Protein AF-A0A2T6DM23-F1 (afdb_monomer_lite)

pLDDT: mean 84.75, std 23.3, range [22.83, 98.94]

Secondary structure (DSSP, 8-state):
---TT--SS-----B----TTBSEEEEB-SSSS-BEEEES-SS---B-EEEEEEBSSTTEEEE-S---PPPPGGGGT-SSS-----S-EEEEPPGGGEEEEE-SSEEEEEE--SSB--EEEEEE---S----TT-TTS-HHHHHHHH-SEEEEEEEEEGGG-SS-EEEEEEEE---SS--EEEPP--HHHHHTT-EEEEEETTTEEEEEEPPPP-TT--STTHHHHHHTS----------------------------------PPP----------------------PPPPPSS--------PPPPPEEEEEESSHHHHHH---TTTTB-TT-SEEEEEEEEPTT-EEEEEEEEEE---S---BSS-EEEGGGGT-SSHHHHHHHHHHSHHHHHGGGHHHHHHHHHTT--HHHHHHHHHHHHHHHHHEEEEEE---PPPPTTSS--TTSPPPP--TT-BTBPPPSSPEEEEEEB-TTT-BBS-HHHHHHHHHHHHHH-THHHHHHHHHHHHTSEEEEEEE-TT--PPEEEEEEE-S-SEETTEEPPTT--SS--SS-SSTTS--TTHHHHHHHHHHHHHHHHHHTT-HHHHHHHHHHHHHHHHHHHHHHHHHH-SSTTT--SS---EEGGGTTS--B-S-TTS-HHHHB-TTBHHHHHHHHHHHHHHHHHHHHTT-HHHHHHHHHHHHHHHHHHHHT-BGGGTTBPPSBSSS-----BSGGGGGGHHHHHTT-GGGGSTTSTTHHHHHHHHHHHHHHSSBTTTB-TTS-B-SBSS--EEEHHHHHHHHHIIIIII--S-HHHHHHHHHHHHHHHHSTTTGGGSSEEEEETTEEEEEES-GGGGGGGGGG-

Sequence (852 aa):
MSDANSFPGNIFYNTQHSPIGAFASFTLGFKGPKGGLGLEMGKPADQNVFVGVEGSTPGTFACLPFFEQVEDEAVRFDIEHAGGSANARLTTVPDAAIRRELTPGRDTWRATPADAAPFSFTIHTPVCPAPDPTDPATPAEAMMLAYAPALAVEMEVDNRGASQPKRVIFGFQNNDAYRQMRMLVEGAAMRAGGGITGIACGDSVAIAARLFQEDAEASDDRLSRVAAAMEISTRDLPEGVSDTEHASPTGLPGGTAEAAGAALPAARPFWVASRTSPLSAAGGPVPVLEALPDAAEAEAEDEAHPSIPVFAAQGFSAEAVLSETLPFNRAFGIGSVGLLVATIPAGVRATVRYAVCFHRNGCATTGMASRYLYTGYFPTLESVAAYALTHFDALRNRGAAFDARVAAAGLSPQRAWMLAQAVHSYYGSSELLWVHDEAPVAGWGGGDPLGAAPYNGPGAPGAATPAHPIPFWIINEGEYRMMNTFDLTADQLFFELELNPWTVRNELFWFGRRYAYVDCLHFPGDTTKHRGGITFTHDMGVANHCAPPGRSVYEKAGLHGCFSHMSHEELVNWAMCALGYEHRVRGASAAAATAWLAAEMPMFEIVLESLVNRDHPDPAQRDGVMSLDSDRCAGGSEITTYDSLDVSLGQARNNLYLAVKCWGVYVGMQALFEREGRADHARTCADQARRCTATIAAAADEAQEGMLPAILHENVPSRIIPAIEGLITPWMLGMHDALSATGPYAALIAALRRHLRAVLKPGVCLFPGGAWKISSTSTNSWLSKIYLCQFIAERILAEVPAPQQQAADAAHAAWLLDDRNAYWAWSDQMLDGYARGSKYYPRGVTSILWMS

Foldseek 3Di:
DDPPLQDPFFQQFWFFFFAFAFLWGQIGRHAAQQAGTDGLALAHPSWQWWWWKAFQPGQETETARNHDDDQQCVCVVCVPPSDPDQPHDYDYQDPVQWGWGFFLQKIKIWGDHPGGFTKMKMKGHQPFFQDDPPDPPDDPVSNCLRRLRKIKMKMKTAQQVDPFKMKTKTWIFDDDPPWFKFKDDDDPVCVVLQAKIWIDTHQFWIKMFHADDPPPPPPDPPVVVVVVPPDDDDDDDDDDDDDDDDDDDDDDDDDDDDDDDDDDDDDDDDDDDDDDDDDDDDDDDDPDPDPDPPPPPPPDPPPPAPDKHKHKFFASGPSVCSSDDDPVNSRVRHGRIMMIMIIGGHSGIHMTIMMIGGDDDDFLFAPFGKDAPSCVVQVTRSSSRSVCNNCVVSSNCSCVVVSVLLVVLPDDSLLSVLLSLLSSLQSSQKHKIWGADDDQDAQQPDAFPVHDDGDQFPRHDPDDDDPGTQMAIWRALRNFGFTCQLVLVLLCLVVCLVGPLVNLVRSLNCFRRFFKHAFWWDFQPDPDTHGAFMFGFRGQGGSRYGDGGNYGPQAAAQAAFGRHTQGLQRLLSSLLSLLLSLLSVCVVDVVVSVVVCVNCVVVLVRSLVNQQVQQDRDPVNGQLFRRIATCRNVSYGHFHPPRPDPPLHGGRGQFLLSSLSSLLSLVSSLVVCVVVVVVVSNVSSVVSNVSSLVQQLVQQDVVLQGAHRRGGPDPHPKGFLSSLLNVVSCVSNVVLLCLDCPHPSVSSNVSNLRNNVSQQDDQHQADVQLAGRGMSPAQWFWQLSVLSSLLCQCPRNVHDDPVSVVSRSVLLSNLCSDSQNSSQRDATTQRNSHRDPSTSGNSNVSSVSSSD

Structure (mmCIF, N/CA/C/O backbone):
data_AF-A0A2T6DM23-F1
#
_entry.id   AF-A0A2T6DM23-F1
#
loop_
_atom_site.group_PDB
_atom_site.id
_atom_site.type_symbol
_atom_site.label_atom_id
_atom_site.label_alt_id
_atom_site.label_comp_id
_atom_site.label_asym_id
_atom_site.label_entity_id
_atom_site.label_seq_id
_atom_site.pdbx_PDB_ins_code
_atom_site.Cartn_x
_atom_site.Cartn_y
_atom_site.Cartn_z
_atom_site.occupancy
_atom_site.B_iso_or_equiv
_atom_site.auth_seq_id
_atom_site.auth_comp_id
_atom_site.auth_asym_id
_atom_site.auth_atom_id
_atom_site.pdbx_PDB_model_num
ATOM 1 N N . MET A 1 1 ? -33.844 0.124 2.667 1.00 31.77 1 MET A N 1
ATOM 2 C CA . MET A 1 1 ? -33.136 0.346 1.386 1.00 31.77 1 MET A CA 1
ATOM 3 C C . MET A 1 1 ? -32.937 -1.001 0.698 1.00 31.77 1 MET A C 1
ATOM 5 O O . MET A 1 1 ? -33.173 -2.011 1.345 1.00 31.77 1 MET A O 1
ATOM 9 N N . SER A 1 2 ? -32.568 -1.032 -0.582 1.00 26.86 2 SER A N 1
ATOM 10 C CA . SER A 1 2 ? -32.249 -2.268 -1.317 1.00 26.86 2 SER A CA 1
ATOM 11 C C . SER A 1 2 ? -30.840 -2.774 -0.993 1.00 26.86 2 SER A C 1
ATOM 13 O O . SER A 1 2 ? -29.910 -1.970 -0.989 1.00 26.86 2 SER A O 1
ATOM 15 N N . ASP A 1 3 ? -30.666 -4.089 -0.834 1.00 36.31 3 ASP A N 1
ATOM 16 C CA . ASP A 1 3 ? -29.390 -4.768 -0.518 1.00 36.31 3 ASP A CA 1
ATOM 17 C C . ASP A 1 3 ? -28.340 -4.756 -1.659 1.00 36.31 3 ASP A C 1
ATOM 19 O O . ASP A 1 3 ? -27.484 -5.630 -1.752 1.00 36.31 3 ASP A O 1
ATOM 23 N N . ALA A 1 4 ? -28.371 -3.759 -2.548 1.00 31.97 4 ALA A N 1
ATOM 24 C CA . ALA A 1 4 ? -27.526 -3.685 -3.745 1.00 31.97 4 ALA A CA 1
ATOM 25 C C . ALA A 1 4 ? -26.010 -3.622 -3.451 1.00 31.97 4 ALA A C 1
ATOM 27 O O . ALA A 1 4 ? -25.212 -3.961 -4.321 1.00 31.97 4 ALA A O 1
ATOM 28 N N . ASN A 1 5 ? -25.625 -3.236 -2.227 1.00 37.62 5 ASN A N 1
ATOM 29 C CA . ASN A 1 5 ? -24.231 -3.152 -1.780 1.00 37.62 5 ASN A CA 1
ATOM 30 C C . ASN A 1 5 ? -23.800 -4.319 -0.866 1.00 37.62 5 ASN A C 1
ATOM 32 O O . ASN A 1 5 ? -22.662 -4.322 -0.401 1.00 37.62 5 ASN A O 1
ATOM 36 N N . SER A 1 6 ? -24.655 -5.313 -0.576 1.00 43.97 6 SER A N 1
ATOM 37 C CA . SER A 1 6 ? -24.229 -6.456 0.247 1.00 43.97 6 SER A CA 1
ATOM 38 C C . SER A 1 6 ? -23.361 -7.409 -0.579 1.00 43.97 6 SER A C 1
ATOM 40 O O . SER A 1 6 ? -23.876 -8.199 -1.374 1.00 43.97 6 SER A O 1
ATOM 42 N N . PHE A 1 7 ? -22.043 -7.330 -0.401 1.00 55.91 7 PHE A N 1
ATOM 43 C CA . PHE A 1 7 ? -21.082 -8.175 -1.107 1.00 55.91 7 PHE A CA 1
ATOM 44 C C . PHE A 1 7 ? -21.292 -9.665 -0.744 1.00 55.91 7 PHE A C 1
ATOM 46 O O . PHE A 1 7 ? -21.213 -10.012 0.437 1.00 55.91 7 PHE A O 1
ATOM 53 N N . PRO A 1 8 ? -21.595 -10.558 -1.711 1.00 55.19 8 PRO A N 1
ATOM 54 C CA . PRO A 1 8 ? -21.936 -11.948 -1.417 1.00 55.19 8 PRO A CA 1
ATOM 55 C C . PRO A 1 8 ? -20.672 -12.781 -1.161 1.00 55.19 8 PRO A C 1
ATOM 57 O O . PRO A 1 8 ? -20.089 -13.353 -2.082 1.00 55.19 8 PRO A O 1
ATOM 60 N N . GLY A 1 9 ? -20.259 -12.863 0.102 1.00 73.56 9 GLY A N 1
ATOM 61 C CA . GLY A 1 9 ? -19.072 -13.602 0.519 1.00 73.56 9 GLY A CA 1
ATOM 62 C C . GLY A 1 9 ? -18.942 -13.725 2.036 1.00 73.56 9 GLY A C 1
ATOM 63 O O . GLY A 1 9 ? -19.880 -13.440 2.782 1.00 73.56 9 GLY A O 1
ATOM 64 N N . ASN A 1 10 ? -17.763 -14.150 2.492 1.00 91.12 10 ASN A N 1
ATOM 65 C CA . ASN A 1 10 ? -17.390 -14.096 3.904 1.00 91.12 10 ASN A CA 1
ATOM 66 C C . ASN A 1 10 ? -17.413 -12.634 4.388 1.00 91.12 10 ASN A C 1
ATOM 68 O O . ASN A 1 10 ? -16.919 -11.758 3.685 1.00 91.12 10 ASN A O 1
ATOM 72 N N . ILE A 1 11 ? -17.956 -12.350 5.574 1.00 95.50 11 ILE A N 1
ATOM 73 C CA . ILE A 1 11 ? -17.897 -11.001 6.177 1.00 95.50 11 ILE A CA 1
ATOM 74 C C . ILE A 1 11 ? -16.869 -10.903 7.312 1.00 95.50 11 ILE A C 1
ATOM 76 O O . ILE A 1 11 ? -16.644 -9.809 7.833 1.00 95.50 11 ILE A O 1
ATOM 80 N N . PHE A 1 12 ? -16.242 -12.023 7.686 1.00 97.50 12 PHE A N 1
ATOM 81 C CA . PHE A 1 12 ? -15.352 -12.154 8.840 1.00 97.50 12 PHE A CA 1
ATOM 82 C C . PHE A 1 12 ? -13.868 -12.212 8.451 1.00 97.50 12 PHE A C 1
ATOM 84 O O . PHE A 1 12 ? -13.114 -13.071 8.900 1.00 97.50 12 PHE A O 1
ATOM 91 N N . TYR A 1 13 ? -13.449 -11.278 7.603 1.00 98.00 13 TYR A N 1
ATOM 92 C CA . TYR A 1 13 ? -12.047 -10.988 7.302 1.00 98.00 13 TYR A CA 1
ATOM 93 C C . TYR A 1 13 ? -11.528 -9.846 8.178 1.00 98.00 13 TYR A C 1
ATOM 95 O O . TYR A 1 13 ? -12.289 -8.963 8.561 1.00 98.00 13 TYR A O 1
ATOM 103 N N . ASN A 1 14 ? -10.238 -9.806 8.478 1.00 98.75 14 ASN A N 1
ATOM 104 C CA . ASN A 1 14 ? -9.629 -8.625 9.075 1.00 98.75 14 ASN A CA 1
ATOM 105 C C . ASN A 1 14 ? -9.542 -7.477 8.058 1.00 98.75 14 ASN A C 1
ATOM 107 O O . ASN A 1 14 ? -9.414 -7.686 6.850 1.00 98.75 14 ASN A O 1
ATOM 111 N N . THR A 1 15 ? -9.585 -6.261 8.585 1.00 98.81 15 THR A N 1
ATOM 112 C CA . THR A 1 15 ? -9.271 -5.009 7.894 1.00 98.81 15 THR A CA 1
ATOM 113 C C . THR A 1 15 ? -8.445 -4.159 8.856 1.00 98.81 15 THR A C 1
ATOM 115 O O . THR A 1 15 ? -8.714 -4.159 10.062 1.00 98.81 15 THR A O 1
ATOM 118 N N . GLN A 1 16 ? -7.404 -3.502 8.347 1.00 98.81 16 GLN A N 1
ATOM 119 C CA . GLN A 1 16 ? -6.629 -2.513 9.100 1.00 98.81 16 GLN A CA 1
ATOM 120 C C . GLN A 1 16 ? -7.396 -1.190 9.117 1.00 98.81 16 GLN A C 1
ATOM 122 O O . GLN A 1 16 ? -7.935 -0.805 8.094 1.00 98.81 16 GLN A O 1
ATOM 127 N N . HIS A 1 17 ? -7.442 -0.483 10.242 1.00 98.88 17 HIS A N 1
ATOM 128 C CA . HIS A 1 17 ? -8.045 0.853 10.304 1.00 98.88 17 HIS A CA 1
ATOM 129 C C . HIS A 1 17 ? -7.019 1.778 10.937 1.00 98.88 17 HIS A C 1
ATOM 131 O O . HIS A 1 17 ? -6.586 1.522 12.062 1.00 98.88 17 HIS A O 1
ATOM 137 N N . SER A 1 18 ? -6.579 2.802 10.209 1.00 98.69 18 SER A N 1
ATOM 138 C CA . SER A 1 18 ? -5.246 3.369 10.440 1.00 98.69 18 SER A CA 1
ATOM 139 C C . SER A 1 18 ? -5.174 4.885 10.242 1.00 98.69 18 SER A C 1
ATOM 141 O O . SER A 1 18 ? -5.572 5.377 9.187 1.00 98.69 18 SER A O 1
ATOM 143 N N . PRO A 1 19 ? -4.647 5.648 11.219 1.00 98.62 19 PRO A N 1
ATOM 144 C CA . PRO A 1 19 ? -4.322 7.055 11.018 1.00 98.62 19 PRO A CA 1
ATOM 145 C C . PRO A 1 19 ? -3.060 7.215 10.155 1.00 98.62 19 PRO A C 1
ATOM 147 O O . PRO A 1 19 ? -2.152 6.384 10.195 1.00 98.62 19 PRO A O 1
ATOM 150 N N . ILE A 1 20 ? -2.992 8.308 9.388 1.00 98.50 20 ILE A N 1
ATOM 151 C CA . ILE A 1 20 ? -1.909 8.558 8.423 1.00 98.50 20 ILE A CA 1
ATOM 152 C C . ILE A 1 20 ? -0.566 8.764 9.142 1.00 98.50 20 ILE A C 1
ATOM 154 O O . ILE A 1 20 ? -0.451 9.636 10.004 1.00 98.50 20 ILE A O 1
ATOM 158 N N . GLY A 1 21 ? 0.468 8.019 8.739 1.00 98.38 21 GLY A N 1
ATOM 159 C CA . GLY A 1 21 ? 1.854 8.263 9.153 1.00 98.38 21 GLY A CA 1
ATOM 160 C C . GLY A 1 21 ? 2.216 7.804 10.573 1.00 98.38 21 GLY A C 1
ATOM 161 O O . GLY A 1 21 ? 3.235 8.245 11.106 1.00 98.38 21 GLY A O 1
ATOM 162 N N . ALA A 1 22 ? 1.409 6.948 11.207 1.00 98.62 22 ALA A N 1
ATOM 163 C CA . ALA A 1 22 ? 1.599 6.539 12.605 1.00 98.62 22 ALA A CA 1
ATOM 164 C C . ALA A 1 22 ? 2.075 5.086 12.821 1.00 98.62 22 ALA A C 1
ATOM 166 O O . ALA A 1 22 ? 2.223 4.679 13.972 1.00 98.62 22 ALA A O 1
ATOM 167 N N . PHE A 1 23 ? 2.275 4.310 11.748 1.00 98.75 23 PHE A N 1
ATOM 168 C CA . PHE A 1 23 ? 2.566 2.867 11.749 1.00 98.75 23 PHE A CA 1
ATOM 169 C C . PHE A 1 23 ? 1.657 2.052 12.691 1.00 98.75 23 PHE A C 1
ATOM 171 O O . PHE A 1 23 ? 2.106 1.230 13.497 1.00 98.75 23 PHE A O 1
ATOM 178 N N . ALA A 1 24 ? 0.355 2.334 12.632 1.00 98.69 24 ALA A N 1
ATOM 179 C CA . ALA A 1 24 ? -0.620 1.883 13.614 1.00 98.69 24 ALA A CA 1
ATOM 180 C C . ALA A 1 24 ? -1.922 1.405 12.963 1.00 98.69 24 ALA A C 1
ATOM 182 O O . ALA A 1 24 ? -2.340 1.911 11.920 1.00 98.69 24 ALA A O 1
ATOM 183 N N . SER A 1 25 ? -2.595 0.444 13.597 1.00 98.69 25 SER A N 1
ATOM 184 C CA . SER A 1 25 ? -3.898 -0.052 13.148 1.00 98.69 25 SER A CA 1
ATOM 185 C C . SER A 1 25 ? -4.762 -0.535 14.307 1.00 98.69 25 SER A C 1
ATOM 187 O O . SER A 1 25 ? -4.306 -1.299 15.158 1.00 98.69 25 SER A O 1
ATOM 189 N N . PHE A 1 26 ? -6.044 -0.171 14.290 1.00 98.88 26 PHE A N 1
ATOM 190 C CA . PHE A 1 26 ? -7.084 -0.932 14.973 1.00 98.88 26 PHE A CA 1
ATOM 191 C C . PHE A 1 26 ? -7.605 -2.000 14.007 1.00 98.88 26 PHE A C 1
ATOM 193 O O . PHE A 1 26 ? -8.545 -1.777 13.249 1.00 98.88 26 PHE A O 1
ATOM 200 N N . THR A 1 27 ? -6.971 -3.168 14.003 1.00 98.88 27 THR A N 1
ATOM 201 C CA . THR A 1 27 ? -7.340 -4.251 13.086 1.00 98.88 27 THR A CA 1
ATOM 202 C C . THR A 1 27 ? -8.563 -4.992 13.618 1.00 98.88 27 THR A C 1
ATOM 204 O O . THR A 1 27 ? -8.584 -5.386 14.785 1.00 98.88 27 THR A O 1
ATOM 207 N N . LEU A 1 28 ? -9.583 -5.201 12.782 1.00 98.81 28 LEU A N 1
ATOM 208 C CA . LEU A 1 28 ? -10.818 -5.872 13.199 1.00 98.81 28 LEU A CA 1
ATOM 209 C C . LEU A 1 28 ? -11.501 -6.624 12.050 1.00 98.81 28 LEU A C 1
ATOM 211 O O . LEU A 1 28 ? -11.369 -6.256 10.883 1.00 98.81 28 LEU A O 1
ATOM 215 N N . GLY A 1 29 ? -12.277 -7.653 12.401 1.00 98.25 29 GLY A N 1
ATOM 216 C CA . GLY A 1 29 ? -13.254 -8.292 11.521 1.00 98.25 29 GLY A CA 1
ATOM 217 C C . GLY A 1 29 ? -13.131 -9.814 11.416 1.00 98.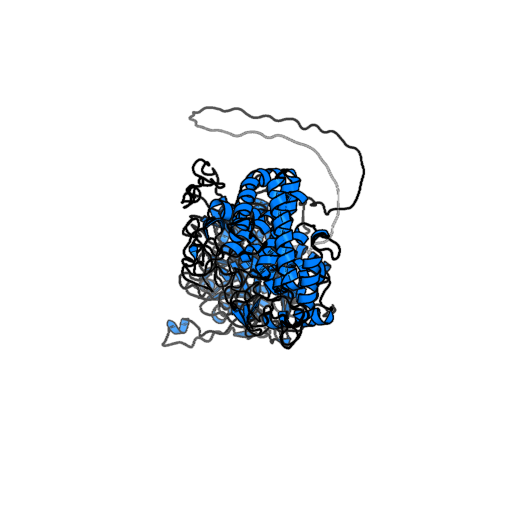25 29 GLY A C 1
ATOM 218 O O . GLY A 1 29 ? -14.154 -10.475 11.248 1.00 98.25 29 GLY A O 1
ATOM 219 N N . PHE A 1 30 ? -11.937 -10.393 11.590 1.00 98.06 30 PHE A N 1
ATOM 220 C CA . PHE A 1 30 ? -11.790 -11.844 11.761 1.00 98.06 30 PHE A CA 1
ATOM 221 C C . PHE A 1 30 ? -12.216 -12.265 13.179 1.00 98.06 30 PHE A C 1
ATOM 223 O O . PHE A 1 30 ? -12.092 -11.486 14.125 1.00 98.06 30 PHE A O 1
ATOM 230 N N . LYS A 1 31 ? -12.760 -13.480 13.335 1.00 97.25 31 LYS A N 1
ATOM 231 C CA . LYS A 1 31 ? -13.359 -13.935 14.606 1.00 97.25 31 LYS A CA 1
ATOM 232 C C . LYS A 1 31 ? -12.324 -14.310 15.674 1.00 97.25 31 LYS A C 1
ATOM 234 O O . LYS A 1 31 ? -11.231 -14.761 15.350 1.00 97.25 31 LYS A O 1
ATOM 239 N N . GLY A 1 32 ? -12.718 -14.210 16.944 1.00 96.81 32 GLY A N 1
ATOM 240 C CA . GLY A 1 32 ? -11.872 -14.508 18.105 1.00 96.81 32 GLY A CA 1
ATOM 241 C C . GLY A 1 32 ? -10.827 -13.414 18.386 1.00 96.81 32 GLY A C 1
ATOM 242 O O . GLY A 1 32 ? -10.912 -12.329 17.805 1.00 96.81 32 GLY A O 1
ATOM 243 N N . PRO A 1 33 ? -9.830 -13.671 19.259 1.00 96.38 33 PRO A N 1
ATOM 244 C CA . PRO A 1 33 ? -8.735 -12.753 19.581 1.00 96.38 33 PRO A CA 1
ATOM 245 C C . PRO A 1 33 ? -7.752 -12.656 18.410 1.00 96.38 33 PRO A C 1
ATOM 247 O O . PRO A 1 33 ? -6.665 -13.237 18.422 1.00 96.38 33 PRO A O 1
ATOM 250 N N . LYS A 1 34 ? -8.190 -12.006 17.334 1.00 97.31 34 LYS A N 1
ATOM 251 C CA . LYS A 1 34 ? -7.527 -11.984 16.021 1.00 97.31 34 LYS A CA 1
ATOM 252 C C . LYS A 1 34 ? -7.467 -10.582 15.409 1.00 97.31 34 LYS A C 1
ATOM 254 O O . LYS A 1 34 ? -6.855 -10.410 14.359 1.00 97.31 34 LYS A O 1
ATOM 259 N N . GLY A 1 35 ? -8.060 -9.592 16.075 1.00 98.25 35 GLY A N 1
ATOM 260 C CA . GLY A 1 35 ? -7.890 -8.166 15.803 1.00 98.25 35 GLY A CA 1
ATOM 261 C C . GLY A 1 35 ? -7.025 -7.488 16.872 1.00 98.25 35 GLY A C 1
ATOM 262 O O . GLY A 1 35 ? -6.110 -8.103 17.425 1.00 98.25 35 GLY A O 1
ATOM 263 N N . GLY A 1 36 ? -7.339 -6.228 17.172 1.00 98.44 36 GLY A N 1
ATOM 264 C CA . GLY A 1 36 ? -6.769 -5.445 18.272 1.00 98.44 36 GLY A CA 1
ATOM 265 C C . GLY A 1 36 ? -6.012 -4.193 17.831 1.00 98.44 36 GLY A C 1
ATOM 266 O O . GLY A 1 36 ? -5.960 -3.858 16.646 1.00 98.44 36 GLY A O 1
ATOM 267 N N . LEU A 1 37 ? -5.442 -3.489 18.808 1.00 98.50 37 LEU A N 1
ATOM 268 C CA . LEU A 1 37 ? -4.731 -2.224 18.626 1.00 98.50 37 LEU A CA 1
ATOM 269 C C . LEU A 1 37 ? -3.231 -2.519 18.460 1.00 98.50 37 LEU A C 1
ATOM 271 O O . LEU A 1 37 ? -2.532 -2.787 19.438 1.00 98.50 37 LEU A O 1
ATOM 275 N N . GLY A 1 38 ? -2.751 -2.496 17.216 1.00 96.94 38 GLY A N 1
ATOM 276 C CA . GLY A 1 38 ? -1.347 -2.708 16.858 1.00 96.94 38 GLY A CA 1
ATOM 277 C C . GLY A 1 38 ? -0.603 -1.400 16.578 1.00 96.94 38 GLY A C 1
ATOM 278 O O . GLY A 1 38 ? -1.158 -0.476 15.985 1.00 96.94 38 GLY A O 1
ATOM 279 N N . LEU A 1 39 ? 0.669 -1.348 16.978 1.00 97.56 39 LEU A N 1
ATOM 280 C CA . LEU A 1 39 ? 1.594 -0.225 16.785 1.00 97.56 39 LEU A CA 1
ATOM 281 C C . LEU A 1 39 ? 2.988 -0.791 16.461 1.00 97.56 39 LEU A C 1
ATOM 283 O O . LEU A 1 39 ? 3.471 -1.647 17.198 1.00 97.56 39 LEU A O 1
ATOM 287 N N . GLU A 1 40 ? 3.606 -0.358 15.358 1.00 97.88 40 GLU A N 1
ATOM 288 C CA . GLU A 1 40 ? 4.869 -0.903 14.807 1.00 97.88 40 GLU A CA 1
ATOM 289 C C . GLU A 1 40 ? 4.797 -2.412 14.424 1.00 97.88 40 GLU A C 1
ATOM 291 O O . GLU A 1 40 ? 5.813 -3.119 14.345 1.00 97.88 40 GLU A O 1
ATOM 296 N N . MET A 1 41 ? 3.586 -2.942 14.185 1.00 95.75 41 MET A N 1
ATOM 297 C CA . MET A 1 41 ? 3.312 -4.373 13.958 1.00 95.75 41 MET A CA 1
ATOM 298 C C . MET A 1 41 ? 2.996 -4.711 12.494 1.00 95.75 41 MET A C 1
ATOM 300 O O . MET A 1 41 ? 2.059 -4.171 11.919 1.00 95.75 41 MET A O 1
ATOM 304 N N . GLY A 1 42 ? 3.678 -5.721 11.944 1.00 95.50 42 GLY A N 1
ATOM 305 C CA . GLY A 1 42 ? 3.401 -6.299 10.616 1.00 95.50 42 GLY A CA 1
ATOM 306 C C . GLY A 1 42 ? 2.314 -7.385 10.612 1.00 95.50 42 GLY A C 1
ATOM 307 O O . GLY A 1 42 ? 2.265 -8.227 9.723 1.00 95.50 42 GLY A O 1
ATOM 308 N N . LYS A 1 43 ? 1.485 -7.456 11.656 1.00 97.75 43 LYS A N 1
ATOM 309 C CA . LYS A 1 43 ? 0.399 -8.437 11.778 1.00 97.75 43 LYS A CA 1
ATOM 310 C C . LYS A 1 43 ? -0.716 -7.891 12.680 1.00 97.75 43 LYS A C 1
ATOM 312 O O . LYS A 1 43 ? -0.448 -6.960 13.447 1.00 97.75 43 LYS A O 1
ATOM 317 N N . PRO A 1 44 ? -1.920 -8.495 12.683 1.00 98.00 44 PRO A N 1
ATOM 318 C CA . PRO A 1 44 ? -2.944 -8.206 13.686 1.00 98.00 44 PRO A CA 1
ATOM 319 C C . PRO A 1 44 ? -2.420 -8.385 15.120 1.00 98.00 44 PRO A C 1
ATOM 321 O O . PRO A 1 44 ? -1.518 -9.189 15.368 1.00 98.00 44 PRO A O 1
ATOM 324 N N . ALA A 1 45 ? -2.981 -7.655 16.086 1.00 97.50 45 ALA A N 1
ATOM 325 C CA . ALA A 1 45 ? -2.461 -7.649 17.455 1.00 97.50 45 ALA A CA 1
ATOM 326 C C . ALA A 1 45 ? -2.737 -8.948 18.246 1.00 97.50 45 ALA A C 1
ATOM 328 O O . ALA A 1 45 ? -2.077 -9.173 19.256 1.00 97.50 45 ALA A O 1
ATOM 329 N N . ASP A 1 46 ? -3.646 -9.819 17.783 1.00 97.62 46 ASP A N 1
ATOM 330 C CA . ASP A 1 46 ? -4.122 -11.029 18.486 1.00 97.62 46 ASP A CA 1
ATOM 331 C C . ASP A 1 46 ? -4.713 -10.726 19.884 1.00 97.62 46 ASP A C 1
ATOM 333 O O . ASP A 1 46 ? -4.427 -11.411 20.868 1.00 97.62 46 ASP A O 1
ATOM 337 N N . GLN A 1 47 ? -5.527 -9.670 19.985 1.00 97.44 47 GLN A N 1
ATOM 338 C CA . GLN A 1 47 ? -6.197 -9.255 21.227 1.00 97.44 47 GLN A CA 1
ATOM 339 C C . GLN A 1 47 ? -7.686 -9.607 21.205 1.00 97.44 47 GLN A C 1
ATOM 341 O O . GLN A 1 47 ? -8.332 -9.519 20.159 1.00 97.44 47 GLN A O 1
ATOM 346 N N . ASN A 1 48 ? -8.247 -9.930 22.374 1.00 98.00 48 ASN A N 1
ATOM 347 C CA . ASN A 1 48 ? -9.696 -9.921 22.580 1.00 98.00 48 ASN A CA 1
ATOM 348 C C . ASN A 1 48 ? -10.216 -8.481 22.453 1.00 98.00 48 ASN A C 1
ATOM 350 O O . ASN A 1 48 ? -9.740 -7.595 23.166 1.00 98.00 48 ASN A O 1
ATOM 354 N N . VAL A 1 49 ? -11.206 -8.263 21.585 1.00 98.56 49 VAL A N 1
ATOM 355 C CA . VAL A 1 49 ? -11.897 -6.980 21.400 1.00 98.56 49 VAL A CA 1
ATOM 356 C C . VAL A 1 49 ? -13.374 -7.163 21.740 1.00 98.56 49 VAL A C 1
ATOM 358 O O . VAL A 1 49 ? -14.090 -7.949 21.120 1.00 98.56 49 VAL A O 1
ATOM 361 N N . PHE A 1 50 ? -13.840 -6.415 22.734 1.00 98.44 50 PHE A N 1
ATOM 362 C CA . PHE A 1 50 ? -15.195 -6.511 23.264 1.00 98.44 50 PHE A CA 1
ATOM 363 C C . PHE A 1 50 ? -16.037 -5.355 22.722 1.00 98.44 50 PHE A C 1
ATOM 365 O O . PHE A 1 50 ? -15.756 -4.201 23.030 1.00 98.44 50 PHE A O 1
ATOM 372 N N . VAL A 1 51 ? -17.070 -5.659 21.931 1.00 98.50 51 VAL A N 1
ATOM 373 C CA . VAL A 1 51 ? -18.077 -4.698 21.440 1.00 98.50 51 VAL A CA 1
ATOM 374 C C . VAL A 1 51 ? -19.450 -5.339 21.599 1.00 98.50 51 VAL A C 1
ATOM 376 O O . VAL A 1 51 ? -19.693 -6.373 20.975 1.00 98.50 51 VAL A O 1
ATOM 379 N N . GLY A 1 52 ? -20.353 -4.769 22.402 1.00 97.56 52 GLY A N 1
ATOM 380 C CA . GLY A 1 52 ? -21.655 -5.403 22.653 1.00 97.56 52 GLY A CA 1
ATOM 381 C C . GLY A 1 52 ? -22.647 -4.620 23.510 1.00 97.56 52 GLY A C 1
ATOM 382 O O . GLY A 1 52 ? -22.328 -3.574 24.075 1.00 97.56 52 GLY A O 1
ATOM 383 N N . VAL A 1 53 ? -23.871 -5.144 23.592 1.00 97.62 53 VAL A N 1
ATOM 384 C CA . VAL A 1 53 ? -25.037 -4.509 24.237 1.00 97.62 53 VAL A CA 1
ATOM 385 C C . VAL A 1 53 ? -25.656 -5.450 25.270 1.00 97.62 53 VAL A C 1
ATOM 387 O O . VAL A 1 53 ? -25.767 -6.653 25.035 1.00 97.62 53 VAL A O 1
ATOM 390 N N . GLU A 1 54 ? -26.089 -4.905 26.407 1.00 96.19 54 GLU A N 1
ATOM 391 C CA . GLU A 1 54 ? -26.748 -5.666 27.469 1.00 96.19 54 GLU A CA 1
ATOM 392 C C . GLU A 1 54 ? -28.084 -6.279 27.003 1.00 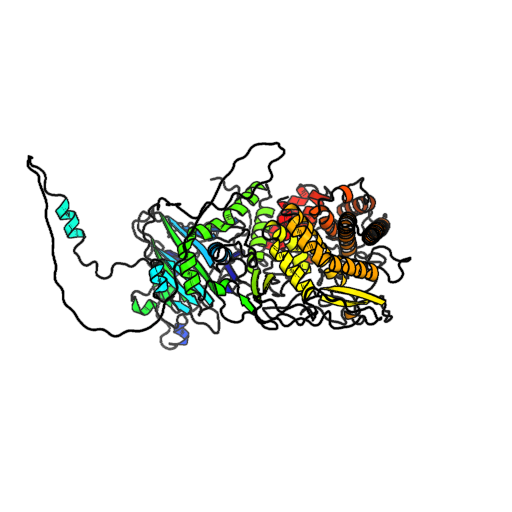96.19 54 GLU A C 1
ATOM 394 O O . GLU A 1 54 ? -29.009 -5.596 26.545 1.00 96.19 54 GLU A O 1
ATOM 399 N N . GLY A 1 55 ? -28.187 -7.597 27.156 1.00 92.94 55 GLY A N 1
ATOM 400 C CA . GLY A 1 55 ? -29.361 -8.398 26.844 1.00 92.94 55 GLY A CA 1
ATOM 401 C C . GLY A 1 55 ? -30.536 -8.132 27.781 1.00 92.94 55 GLY A C 1
ATOM 402 O O . GLY A 1 55 ? -30.490 -7.315 28.704 1.00 92.94 55 GLY A O 1
ATOM 403 N N . SER A 1 56 ? -31.655 -8.800 27.524 1.00 87.38 56 SER A N 1
ATOM 404 C CA . SER A 1 56 ? -32.895 -8.644 28.297 1.00 87.38 56 SER A CA 1
ATOM 405 C C . SER A 1 56 ? -32.793 -9.235 29.704 1.00 87.38 56 SER A C 1
ATOM 407 O O . SER A 1 56 ? -33.530 -8.815 30.592 1.00 87.38 56 SER A O 1
ATOM 409 N N . THR A 1 57 ? -31.841 -10.146 29.924 1.00 86.62 57 THR A N 1
ATOM 410 C CA . THR A 1 57 ? -31.417 -10.586 31.257 1.00 86.62 57 THR A CA 1
ATOM 411 C C . THR A 1 57 ? -30.276 -9.676 31.735 1.00 86.62 57 THR A C 1
ATOM 413 O O . THR A 1 57 ? -29.234 -9.649 31.074 1.00 86.62 57 THR A O 1
ATOM 416 N N . PRO A 1 58 ? -30.413 -8.944 32.859 1.00 84.81 58 PRO A N 1
ATOM 417 C CA . PRO A 1 58 ? -29.335 -8.108 33.388 1.00 84.81 58 PRO A CA 1
ATOM 418 C C . PRO A 1 58 ? -28.032 -8.897 33.576 1.00 84.81 58 PRO A C 1
ATOM 420 O O . PRO A 1 58 ? -28.050 -10.028 34.060 1.00 84.81 58 PRO A O 1
ATOM 423 N N . GLY A 1 59 ? -26.906 -8.311 33.172 1.00 85.25 59 GLY A N 1
ATOM 424 C CA . GLY A 1 59 ? -25.589 -8.955 33.187 1.00 85.25 59 GLY A CA 1
ATOM 425 C C . GLY A 1 59 ? -25.269 -9.838 31.974 1.00 85.25 59 GLY A C 1
ATOM 426 O O . GLY A 1 59 ? -24.105 -10.186 31.793 1.00 85.25 59 GLY A O 1
ATOM 427 N N . THR A 1 60 ? -26.233 -10.177 31.113 1.00 92.12 60 THR A N 1
ATOM 428 C CA . THR A 1 60 ? -25.926 -10.824 29.819 1.00 92.12 60 THR A CA 1
ATOM 429 C C . THR A 1 60 ? -25.579 -9.775 28.766 1.00 92.12 60 THR A C 1
ATOM 431 O O . THR A 1 60 ? -26.196 -8.713 28.750 1.00 92.12 60 THR A O 1
ATOM 434 N N . PHE A 1 61 ? -24.607 -10.042 27.892 1.00 95.56 61 PHE A N 1
ATOM 435 C CA . PHE A 1 61 ? -24.167 -9.108 26.847 1.00 95.56 61 PHE A CA 1
ATOM 436 C C . PHE A 1 61 ? -24.043 -9.809 25.498 1.00 95.56 61 PHE A C 1
ATOM 438 O O . PHE A 1 61 ? -23.271 -10.756 25.372 1.00 95.56 61 PHE A O 1
ATOM 445 N N . ALA A 1 62 ? -24.762 -9.307 24.493 1.00 96.19 62 ALA A N 1
ATOM 446 C CA . ALA A 1 62 ? -24.677 -9.778 23.118 1.00 96.19 62 ALA A CA 1
ATOM 447 C C . ALA A 1 62 ? -23.597 -8.983 22.364 1.00 96.19 62 ALA A C 1
ATOM 449 O O . ALA A 1 62 ? -23.739 -7.777 22.135 1.00 96.19 62 ALA A O 1
ATOM 450 N N . CYS A 1 63 ? -22.513 -9.663 21.993 1.00 97.81 63 CYS A N 1
ATOM 451 C CA . CYS A 1 63 ? -21.269 -9.067 21.509 1.00 97.81 63 CYS A CA 1
ATOM 452 C C . CYS A 1 63 ? -20.911 -9.490 20.075 1.00 97.81 63 CYS A C 1
ATOM 454 O O . CYS A 1 63 ? -21.229 -10.597 19.635 1.00 97.81 63 CYS A O 1
ATOM 456 N N . LEU A 1 64 ? -20.187 -8.637 19.347 1.00 98.44 64 LEU A N 1
ATOM 457 C CA . LEU A 1 64 ? -19.537 -9.030 18.092 1.00 98.44 64 LEU A CA 1
ATOM 458 C C . LEU A 1 64 ? -18.462 -10.107 18.369 1.00 98.44 64 LEU A C 1
ATOM 460 O O . LEU A 1 64 ? -17.826 -10.070 19.424 1.00 98.44 64 LEU A O 1
ATOM 464 N N . PRO A 1 65 ? -18.243 -11.077 17.459 1.00 97.50 65 PRO A N 1
ATOM 465 C CA . PRO A 1 65 ? -17.455 -12.284 17.730 1.00 97.50 65 PRO A CA 1
ATOM 466 C C . PRO A 1 65 ? -15.931 -12.072 17.629 1.00 97.50 65 PRO A C 1
ATOM 468 O O . PRO A 1 65 ? -15.235 -12.890 17.035 1.00 97.50 65 PRO A O 1
ATOM 471 N N . PHE A 1 66 ? -15.403 -10.983 18.193 1.00 98.25 66 PHE A N 1
ATOM 472 C CA . PHE A 1 66 ? -13.981 -10.592 18.138 1.00 98.25 66 PHE A CA 1
ATOM 473 C C . PHE A 1 66 ? -13.223 -10.892 19.444 1.00 98.25 66 PHE A C 1
ATOM 475 O O . PHE A 1 66 ? -12.228 -10.250 19.778 1.00 98.25 66 PHE A O 1
ATOM 482 N N . PHE A 1 67 ? -13.715 -11.876 20.197 1.00 96.69 67 PHE A N 1
ATOM 483 C CA . PHE A 1 67 ? -13.133 -12.351 21.445 1.00 96.69 67 PHE A CA 1
ATOM 484 C C . PHE A 1 67 ? -13.365 -13.860 21.618 1.00 96.69 67 PHE A C 1
ATOM 486 O O . PHE A 1 67 ? -14.274 -14.436 21.016 1.00 96.69 67 PHE A O 1
ATOM 493 N N . GLU A 1 68 ? -12.561 -14.478 22.474 1.00 89.88 68 GLU A N 1
ATOM 494 C CA . GLU A 1 68 ? -12.762 -15.800 23.069 1.00 89.88 68 GLU A CA 1
ATOM 495 C C . GLU A 1 68 ? -12.800 -15.643 24.597 1.00 89.88 68 GLU A C 1
ATOM 497 O O . GLU A 1 68 ? -12.140 -14.764 25.157 1.00 89.88 68 GLU A O 1
ATOM 502 N N . GLN A 1 69 ? -13.572 -16.485 25.289 1.00 72.00 69 GLN A N 1
ATOM 503 C CA . GLN A 1 69 ? -13.551 -16.520 26.753 1.00 72.00 69 GLN A CA 1
ATOM 504 C C . GLN A 1 69 ? -12.278 -17.227 27.231 1.00 72.00 69 GLN A C 1
ATOM 506 O O . GLN A 1 69 ? -12.048 -18.393 26.914 1.00 72.00 69 GLN A O 1
ATOM 511 N N . VAL A 1 70 ? -11.465 -16.507 28.001 1.00 60.97 70 VAL A N 1
ATOM 512 C CA . VAL A 1 70 ? -10.235 -16.997 28.637 1.00 60.97 70 VAL A CA 1
ATOM 513 C C . VAL A 1 70 ? -10.538 -17.308 30.107 1.00 60.97 70 VAL A C 1
ATOM 515 O O . VAL A 1 70 ? -11.410 -16.673 30.700 1.00 60.97 70 VAL A O 1
ATOM 518 N N . GLU A 1 71 ? -9.840 -18.275 30.707 1.00 56.66 71 GLU A N 1
ATOM 519 C CA . GLU A 1 71 ? -9.921 -18.506 32.156 1.00 56.66 71 GLU A CA 1
ATOM 520 C C . GLU A 1 71 ? -9.516 -17.244 32.936 1.00 56.66 71 GLU A C 1
ATOM 522 O O . GLU A 1 71 ? -8.561 -16.556 32.568 1.00 56.66 71 GLU A O 1
ATOM 527 N N . ASP A 1 72 ? -10.235 -16.945 34.021 1.00 58.44 72 ASP A N 1
ATOM 528 C CA . ASP A 1 72 ? -9.984 -15.749 34.825 1.00 58.44 72 ASP A CA 1
ATOM 529 C C . ASP A 1 72 ? -8.589 -15.810 35.469 1.00 58.44 72 ASP A C 1
ATOM 531 O O . ASP A 1 72 ? -8.246 -16.767 36.169 1.00 58.44 72 ASP A O 1
ATOM 535 N N . GLU A 1 73 ? -7.762 -14.786 35.246 1.00 57.84 73 GLU A N 1
ATOM 536 C CA . GLU A 1 73 ? -6.377 -14.790 35.725 1.00 57.84 73 GLU A CA 1
ATOM 537 C C . GLU A 1 73 ? -6.265 -14.782 37.263 1.00 57.84 73 GLU A C 1
ATOM 539 O O . GLU A 1 73 ? -5.208 -15.153 37.782 1.00 57.84 73 GLU A O 1
ATOM 544 N N . ALA A 1 74 ? -7.353 -14.502 38.000 1.00 58.44 74 ALA A N 1
ATOM 545 C CA . ALA A 1 74 ? -7.448 -14.737 39.445 1.00 58.44 74 ALA A CA 1
ATOM 546 C C . ALA A 1 74 ? -7.086 -16.180 39.849 1.00 58.44 74 ALA A C 1
ATOM 548 O O . ALA A 1 74 ? -6.490 -16.382 40.908 1.00 58.44 74 ALA A O 1
ATOM 549 N N . VAL A 1 75 ? -7.361 -17.175 38.994 1.00 60.28 75 VAL A N 1
ATOM 550 C CA . VAL A 1 75 ? -7.034 -18.597 39.230 1.00 60.28 75 VAL A CA 1
ATOM 551 C C . VAL A 1 75 ? -5.521 -18.824 39.390 1.00 60.28 75 VAL A C 1
ATOM 553 O O . VAL A 1 75 ? -5.102 -19.759 40.071 1.00 60.28 75 VAL A O 1
ATOM 556 N N . ARG A 1 76 ? -4.674 -17.944 38.831 1.00 60.66 76 ARG A N 1
ATOM 557 C CA . ARG A 1 76 ? -3.212 -17.996 39.031 1.00 60.66 76 ARG A CA 1
ATOM 558 C C . ARG A 1 76 ? -2.765 -17.460 40.394 1.00 60.66 76 ARG A C 1
ATOM 560 O O . ARG A 1 76 ? -1.650 -17.763 40.814 1.00 60.66 76 ARG A O 1
ATOM 567 N N . PHE A 1 77 ? -3.596 -16.653 41.054 1.00 57.28 77 PHE A N 1
ATOM 568 C CA . PHE A 1 77 ? -3.298 -16.019 42.340 1.00 57.28 77 PHE A CA 1
ATOM 569 C C . PHE A 1 77 ? -3.939 -16.755 43.524 1.00 57.28 77 PHE A C 1
ATOM 571 O O . PHE A 1 77 ? -3.313 -16.837 44.579 1.00 57.28 77 PHE A O 1
ATOM 578 N N . ASP A 1 78 ? -5.137 -17.325 43.352 1.00 60.38 78 ASP A N 1
ATOM 579 C CA . ASP A 1 78 ? -5.829 -18.130 44.368 1.00 60.38 78 ASP A CA 1
ATOM 580 C C . ASP A 1 78 ? -6.152 -19.535 43.837 1.00 60.38 78 ASP A C 1
ATOM 582 O O . ASP A 1 78 ? -7.251 -19.830 43.366 1.00 60.38 78 ASP A O 1
ATOM 586 N N . ILE A 1 79 ? -5.151 -20.412 43.922 1.00 60.12 79 ILE A N 1
ATOM 587 C CA . ILE A 1 79 ? -5.235 -21.822 43.509 1.00 60.12 79 ILE A CA 1
ATOM 588 C C . ILE A 1 79 ? -6.145 -22.634 44.460 1.00 60.12 79 ILE A C 1
ATOM 590 O O . ILE A 1 79 ? -6.621 -23.707 44.091 1.00 60.12 79 ILE A O 1
ATOM 594 N N . GLU A 1 80 ? -6.410 -22.141 45.677 1.00 43.47 80 GLU A N 1
ATOM 595 C CA . GLU A 1 80 ? -7.178 -22.862 46.703 1.00 43.47 80 GLU A CA 1
ATOM 596 C C . GLU A 1 80 ? -8.686 -22.542 46.663 1.00 43.47 80 GLU A C 1
ATOM 598 O O . GLU A 1 80 ? -9.496 -23.409 47.002 1.00 43.47 80 GLU A O 1
ATOM 603 N N . HIS A 1 81 ? -9.083 -21.349 46.197 1.00 50.31 81 HIS A N 1
ATOM 604 C CA . HIS A 1 81 ? -10.482 -20.884 46.174 1.00 50.31 81 HIS A CA 1
ATOM 605 C C . HIS A 1 81 ? -10.969 -20.422 44.787 1.00 50.31 81 HIS A C 1
ATOM 607 O O . HIS A 1 81 ? -11.952 -19.682 44.689 1.00 50.31 81 HIS A O 1
ATOM 613 N N . ALA A 1 82 ? -10.322 -20.884 43.710 1.00 46.69 82 ALA A N 1
ATOM 614 C CA . ALA A 1 82 ? -10.692 -20.662 42.307 1.00 46.69 82 ALA A CA 1
ATOM 615 C C . ALA A 1 82 ? -12.140 -21.107 41.966 1.00 46.69 82 ALA A C 1
ATOM 617 O O . ALA A 1 82 ? -12.377 -22.184 41.420 1.00 46.69 82 ALA A O 1
ATOM 618 N N . GLY A 1 83 ? -13.127 -20.268 42.295 1.00 45.38 83 GLY A N 1
ATOM 619 C CA . GLY A 1 83 ? -14.556 -20.565 42.121 1.00 45.38 83 GLY A CA 1
ATOM 620 C C . GLY A 1 83 ? -15.499 -19.364 42.268 1.00 45.38 83 GLY A C 1
ATOM 621 O O . GLY A 1 83 ? -16.711 -19.545 42.399 1.00 45.38 83 GLY A O 1
ATOM 622 N N . GLY A 1 84 ? -14.972 -18.135 42.261 1.00 47.19 84 GLY A N 1
ATOM 623 C CA . GLY A 1 84 ? -15.758 -16.901 42.349 1.00 47.19 84 GLY A CA 1
ATOM 624 C C . GLY A 1 84 ? -16.543 -16.617 41.067 1.00 47.19 84 GLY A C 1
ATOM 625 O O . GLY A 1 84 ? -16.075 -15.874 40.213 1.00 47.19 84 GLY A O 1
ATOM 626 N N . SER A 1 85 ? -17.733 -17.210 40.928 1.00 48.09 85 SER A N 1
ATOM 627 C CA . SER A 1 85 ? -18.605 -17.043 39.755 1.00 48.09 85 SER A CA 1
ATOM 628 C C . SER A 1 85 ? -18.907 -15.569 39.458 1.00 48.09 85 SER A C 1
ATOM 630 O O . SER A 1 85 ? -19.748 -14.961 40.124 1.00 48.09 85 SER A O 1
ATOM 632 N N . ALA A 1 86 ? -18.311 -15.023 38.396 1.00 58.16 86 ALA A N 1
ATOM 633 C CA . ALA A 1 86 ? -18.781 -13.778 37.800 1.00 58.16 86 ALA A CA 1
ATOM 634 C C . ALA A 1 86 ? -20.254 -13.932 37.368 1.00 58.16 86 ALA A C 1
ATOM 636 O O . ALA A 1 86 ? -20.672 -14.986 36.878 1.00 58.16 86 ALA A O 1
ATOM 637 N N . ASN A 1 87 ? -21.063 -12.896 37.600 1.00 62.75 87 ASN A N 1
ATOM 638 C CA . ASN A 1 87 ? -22.499 -12.931 37.302 1.00 62.75 87 ASN A CA 1
ATOM 639 C C . ASN A 1 87 ? -22.804 -12.442 35.882 1.00 62.75 87 ASN A C 1
ATOM 641 O O . ASN A 1 87 ? -23.800 -12.863 35.290 1.00 62.75 87 ASN A O 1
ATOM 645 N N . ALA A 1 88 ? -21.952 -11.574 35.333 1.00 71.75 88 ALA A N 1
ATOM 646 C CA . ALA A 1 88 ? -22.031 -11.176 33.938 1.00 71.75 88 ALA A CA 1
ATOM 647 C C . ALA A 1 88 ? -21.610 -12.319 32.998 1.00 71.75 88 ALA A C 1
ATOM 649 O O . ALA A 1 88 ? -20.820 -13.186 33.372 1.00 71.75 88 ALA A O 1
ATOM 650 N N . ARG A 1 89 ? -22.157 -12.331 31.778 1.00 86.44 89 ARG A N 1
ATOM 651 C CA . ARG A 1 89 ? -21.876 -13.344 30.747 1.00 86.44 89 ARG A CA 1
ATOM 652 C C . ARG A 1 89 ? -21.888 -12.714 29.363 1.00 86.44 89 ARG A C 1
ATOM 654 O O . ARG A 1 89 ? -22.911 -12.153 28.964 1.00 86.44 89 ARG A O 1
ATOM 661 N N . LEU A 1 90 ? -20.794 -12.849 28.622 1.00 91.62 90 LEU A N 1
ATOM 662 C CA . LEU A 1 90 ? -20.750 -12.473 27.212 1.00 91.62 90 LEU A CA 1
ATOM 663 C C . LEU A 1 90 ? -21.265 -13.627 26.336 1.00 91.62 90 LEU A C 1
ATOM 665 O O . LEU A 1 90 ? -20.980 -14.798 26.583 1.00 91.62 90 LEU A O 1
ATOM 669 N N . THR A 1 91 ? -22.017 -13.290 25.293 1.00 92.19 91 THR A N 1
ATOM 670 C CA . THR A 1 91 ? -22.465 -14.194 24.227 1.00 92.19 91 THR A CA 1
ATOM 671 C C . THR A 1 91 ? -22.147 -13.566 22.873 1.00 92.19 91 THR A C 1
ATOM 673 O O . THR A 1 91 ? -22.081 -12.345 22.741 1.00 92.19 91 THR A O 1
ATOM 676 N N . THR A 1 92 ? -21.925 -14.378 21.841 1.00 95.25 92 THR A N 1
ATOM 677 C CA . THR A 1 92 ? -21.700 -13.866 20.485 1.00 95.25 92 THR A CA 1
ATOM 678 C C . THR A 1 92 ? -23.020 -13.690 19.737 1.00 95.25 92 THR A C 1
ATOM 680 O O . THR A 1 92 ? -23.893 -14.559 19.765 1.00 95.25 92 THR A O 1
ATOM 683 N N . VAL A 1 93 ? -23.176 -12.562 19.038 1.00 96.62 93 VAL A N 1
ATOM 684 C CA . VAL A 1 93 ? -24.282 -12.359 18.094 1.00 96.62 93 VAL A CA 1
ATOM 685 C C . VAL A 1 93 ? -24.132 -13.378 16.952 1.00 96.62 93 VAL A C 1
ATOM 687 O O . VAL A 1 93 ? -23.055 -13.442 16.354 1.00 96.62 93 VAL A O 1
ATOM 690 N N . PRO A 1 94 ? -25.171 -14.167 16.611 1.00 95.44 94 PRO A N 1
ATOM 691 C CA . PRO A 1 94 ? -25.079 -15.145 15.530 1.00 95.44 94 PRO A CA 1
ATOM 692 C C . PRO A 1 94 ? -24.775 -14.493 14.177 1.00 95.44 94 PRO A C 1
ATOM 694 O O . PRO A 1 94 ? -25.409 -13.501 13.821 1.00 95.44 94 PRO A O 1
ATOM 697 N N . ASP A 1 95 ? -23.891 -15.101 13.381 1.00 95.56 95 ASP A N 1
ATOM 698 C CA . ASP A 1 95 ? -23.458 -14.623 12.055 1.00 95.56 95 ASP A CA 1
ATOM 699 C C . ASP A 1 95 ? -24.598 -14.093 11.170 1.00 95.56 95 ASP A C 1
ATOM 701 O O . ASP A 1 95 ? -24.501 -13.020 10.579 1.00 95.56 95 ASP A O 1
ATOM 705 N N . ALA A 1 96 ? -25.713 -14.828 11.102 1.00 95.12 96 ALA A N 1
ATOM 706 C CA . ALA A 1 96 ? -26.868 -14.488 10.270 1.00 95.12 96 ALA A CA 1
ATOM 707 C C . ALA A 1 96 ? -27.567 -13.172 10.677 1.00 95.12 96 ALA A C 1
ATOM 709 O O . ALA A 1 96 ? -28.293 -12.592 9.862 1.00 95.12 96 ALA A O 1
ATOM 710 N N . ALA A 1 97 ? -27.329 -12.690 11.899 1.00 97.00 97 ALA A N 1
ATOM 711 C CA . ALA A 1 97 ? -27.800 -11.420 12.447 1.00 97.00 97 ALA A CA 1
ATOM 712 C C . ALA A 1 97 ? -26.749 -10.290 12.376 1.00 97.00 97 ALA A C 1
ATOM 714 O O . ALA A 1 97 ? -27.010 -9.194 12.871 1.00 97.00 97 ALA A O 1
ATOM 715 N N . ILE A 1 98 ? -25.583 -10.532 11.763 1.00 97.62 98 ILE A N 1
ATOM 716 C CA . ILE A 1 98 ? -24.537 -9.528 11.522 1.00 97.62 98 ILE A CA 1
ATOM 717 C C . ILE A 1 98 ? -24.523 -9.151 10.033 1.00 97.62 98 ILE A C 1
ATOM 719 O O . ILE A 1 98 ? -24.654 -9.998 9.147 1.00 97.62 98 ILE A O 1
ATOM 723 N N . ARG A 1 99 ? -24.360 -7.864 9.733 1.00 97.31 99 ARG A N 1
ATOM 724 C CA . ARG A 1 99 ? -24.014 -7.337 8.403 1.00 97.31 99 ARG A CA 1
ATOM 725 C C . ARG A 1 99 ? -22.780 -6.450 8.527 1.00 97.31 99 ARG A C 1
ATOM 727 O O . ARG A 1 99 ? -22.533 -5.894 9.594 1.00 97.31 99 ARG A O 1
ATOM 734 N N . ARG A 1 100 ? -22.032 -6.312 7.435 1.00 97.62 100 ARG A N 1
ATOM 735 C CA . ARG A 1 100 ? -20.841 -5.464 7.345 1.00 97.62 100 ARG A CA 1
ATOM 736 C C . ARG A 1 100 ? -20.870 -4.662 6.051 1.00 97.62 100 ARG A C 1
ATOM 738 O O . ARG A 1 100 ? -21.343 -5.163 5.031 1.00 97.62 100 ARG A O 1
ATOM 745 N N . GLU A 1 101 ? -20.382 -3.436 6.115 1.00 96.69 101 GLU A N 1
ATOM 746 C CA . GLU A 1 101 ? -20.336 -2.473 5.021 1.00 96.69 101 GLU A CA 1
ATOM 747 C C . GLU A 1 101 ? -18.955 -1.807 5.052 1.00 96.69 101 GLU A C 1
ATOM 749 O O . GLU A 1 101 ? -18.693 -0.997 5.939 1.00 96.69 101 GLU A O 1
ATOM 754 N N . LEU A 1 102 ? -18.081 -2.184 4.112 1.00 97.81 102 LEU A N 1
ATOM 755 C CA . LEU A 1 102 ? -16.710 -1.680 4.013 1.00 97.81 102 LEU A CA 1
ATOM 756 C C . LEU A 1 102 ? -16.569 -0.722 2.822 1.00 97.81 102 LEU A C 1
ATOM 758 O O . LEU A 1 102 ? -16.848 -1.092 1.680 1.00 97.81 102 LEU A O 1
ATOM 762 N N . THR A 1 103 ? -16.069 0.475 3.097 1.00 98.12 103 THR A N 1
ATOM 763 C CA . THR A 1 103 ? -15.552 1.463 2.143 1.00 98.12 103 THR A CA 1
ATOM 764 C C . THR A 1 103 ? -14.105 1.813 2.530 1.00 98.12 103 THR A C 1
ATOM 766 O O . THR A 1 103 ? -13.671 1.469 3.633 1.00 98.12 103 THR A O 1
ATOM 769 N N . PRO A 1 104 ? -13.314 2.482 1.672 1.00 98.31 104 PRO A N 1
ATOM 770 C CA . PRO A 1 104 ? -11.993 2.978 2.071 1.00 98.31 104 PRO A CA 1
ATOM 771 C C . PRO A 1 104 ? -12.040 3.884 3.315 1.00 98.31 104 PRO A C 1
ATOM 773 O O . PRO A 1 104 ? -11.203 3.767 4.202 1.00 98.31 104 PRO A O 1
ATOM 776 N N . GLY A 1 105 ? -13.034 4.767 3.416 1.00 98.06 105 GLY A N 1
ATOM 777 C CA . GLY A 1 105 ? -13.188 5.698 4.532 1.00 98.06 105 GLY A CA 1
ATOM 778 C C . GLY A 1 105 ? -13.822 5.110 5.796 1.00 98.06 105 GLY A C 1
ATOM 779 O O . GLY A 1 105 ? -13.740 5.743 6.850 1.00 98.06 105 GLY A O 1
ATOM 780 N N . ARG A 1 106 ? -14.472 3.939 5.733 1.00 97.62 106 ARG A N 1
ATOM 781 C CA . ARG A 1 106 ? -15.313 3.427 6.828 1.00 97.62 106 ARG A CA 1
ATOM 782 C C . ARG A 1 106 ? -15.490 1.909 6.807 1.00 97.62 106 ARG A C 1
ATOM 784 O O . ARG A 1 106 ? -15.739 1.326 5.759 1.00 97.62 106 ARG A O 1
ATOM 791 N N . ASP A 1 107 ? -15.515 1.290 7.983 1.00 98.75 107 ASP A N 1
ATOM 792 C CA . ASP A 1 107 ? -16.099 -0.045 8.170 1.00 98.75 107 ASP A CA 1
ATOM 793 C C . ASP A 1 107 ? -17.237 0.025 9.193 1.00 98.75 107 ASP A C 1
ATOM 795 O O . ASP A 1 107 ? -17.063 0.561 10.292 1.00 98.75 107 ASP A O 1
ATOM 799 N N . THR A 1 108 ? -18.416 -0.480 8.825 1.00 98.69 108 THR A N 1
ATOM 800 C CA . THR A 1 108 ? -19.605 -0.511 9.684 1.00 98.69 108 THR A CA 1
ATOM 801 C C . THR A 1 108 ? -20.138 -1.932 9.832 1.00 98.69 108 THR A C 1
ATOM 803 O O . THR A 1 108 ? -20.705 -2.506 8.899 1.00 98.69 108 THR A O 1
ATOM 806 N N . TRP A 1 109 ? -20.088 -2.456 11.057 1.00 98.69 109 TRP A N 1
ATOM 807 C CA . TRP A 1 109 ? -20.823 -3.650 11.470 1.00 98.69 109 TRP A CA 1
ATOM 808 C C . TRP A 1 109 ? -22.212 -3.256 11.975 1.00 98.69 109 TRP A C 1
ATOM 810 O O . TRP A 1 109 ? -22.361 -2.307 12.744 1.00 98.69 109 TRP A O 1
ATOM 820 N N . ARG A 1 110 ? -23.244 -4.004 11.581 1.00 98.62 110 ARG A N 1
ATOM 821 C CA . ARG A 1 110 ? -24.631 -3.845 12.051 1.00 98.62 110 ARG A CA 1
ATOM 822 C C . ARG A 1 110 ? -25.112 -5.180 12.608 1.00 98.62 110 ARG A C 1
ATOM 824 O O . ARG A 1 110 ? -24.976 -6.197 11.932 1.00 98.62 110 ARG A O 1
ATOM 831 N N . ALA A 1 111 ? -25.658 -5.182 13.819 1.00 98.12 111 ALA A N 1
ATOM 832 C CA . ALA A 1 111 ? -26.021 -6.386 14.559 1.00 98.12 111 ALA A CA 1
ATOM 833 C C . ALA A 1 111 ? -27.476 -6.325 15.047 1.00 98.12 111 ALA A C 1
ATOM 835 O O . ALA A 1 111 ? -27.901 -5.340 15.653 1.00 98.12 111 ALA A O 1
ATOM 836 N N . THR A 1 112 ? -28.231 -7.403 14.821 1.00 97.56 112 THR A N 1
ATOM 837 C CA . THR A 1 112 ? -29.619 -7.566 15.293 1.00 97.56 112 THR A CA 1
ATOM 838 C C . THR A 1 112 ? -29.762 -8.792 16.210 1.00 97.56 112 THR A C 1
ATOM 840 O O . THR A 1 112 ? -30.361 -9.792 15.799 1.00 97.56 112 THR A O 1
ATOM 843 N N . PRO A 1 113 ? -29.177 -8.766 17.426 1.00 94.62 113 PRO A N 1
ATOM 844 C CA . PRO A 1 113 ? -29.346 -9.827 18.422 1.00 94.62 113 PRO A CA 1
ATOM 845 C C . PRO A 1 113 ? -30.822 -10.078 18.762 1.00 94.62 113 PRO A C 1
ATOM 847 O O . PRO A 1 113 ? -31.664 -9.190 18.650 1.00 94.62 113 PRO A O 1
ATOM 850 N N . ALA A 1 114 ? -31.132 -11.302 19.191 1.00 92.00 114 ALA A N 1
ATOM 851 C CA . ALA A 1 114 ? -32.501 -11.717 19.506 1.00 92.00 114 ALA A CA 1
ATOM 852 C C . ALA A 1 114 ? -32.972 -11.272 20.905 1.00 92.00 114 ALA A C 1
ATOM 854 O O . ALA A 1 114 ? -34.173 -11.235 21.166 1.00 92.00 114 ALA A O 1
ATOM 855 N N . ASP A 1 115 ? -32.037 -10.966 21.806 1.00 88.69 115 ASP A N 1
ATOM 856 C CA . ASP A 1 115 ? -32.273 -10.700 23.225 1.00 88.69 115 ASP A CA 1
ATOM 857 C C . ASP A 1 115 ? -31.770 -9.325 23.703 1.00 88.69 115 ASP A C 1
ATOM 859 O O . ASP A 1 115 ? -32.120 -8.920 24.813 1.00 88.69 115 ASP A O 1
ATOM 863 N N . ALA A 1 116 ? -31.013 -8.589 22.885 1.00 93.19 116 ALA A N 1
ATOM 864 C CA . ALA A 1 116 ? -30.506 -7.240 23.164 1.00 93.19 116 ALA A CA 1
ATOM 865 C C . ALA A 1 116 ? -31.030 -6.211 22.140 1.00 93.19 116 ALA A C 1
ATOM 867 O O . ALA A 1 116 ? -31.644 -6.573 21.137 1.00 93.19 116 ALA A O 1
ATOM 868 N N . ALA A 1 117 ? -30.796 -4.917 22.383 1.00 95.06 117 ALA A N 1
ATOM 869 C CA . ALA A 1 117 ? -31.149 -3.874 21.418 1.00 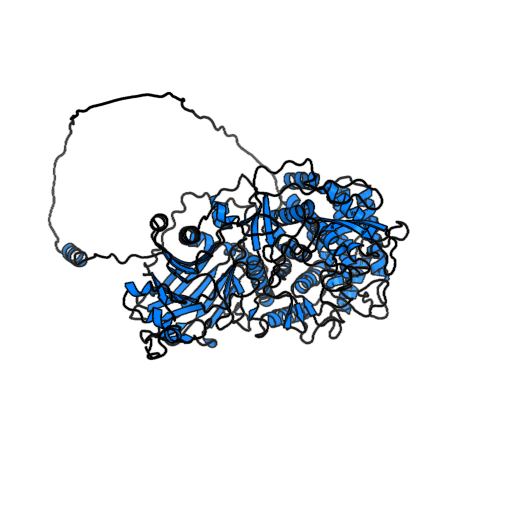95.06 117 ALA A CA 1
ATOM 870 C C . ALA A 1 117 ? -30.251 -3.960 20.161 1.00 95.06 117 ALA A C 1
ATOM 872 O O . ALA A 1 117 ? -29.055 -4.237 20.293 1.00 95.06 117 ALA A O 1
ATOM 873 N N . PRO A 1 118 ? -30.786 -3.722 18.946 1.00 97.75 118 PRO A N 1
ATOM 874 C CA . PRO A 1 118 ? -29.981 -3.718 17.733 1.00 97.75 118 PRO A CA 1
ATOM 875 C C . PRO A 1 118 ? -29.036 -2.513 17.713 1.00 97.75 118 PRO A C 1
ATOM 877 O O . PRO A 1 118 ? -29.376 -1.420 18.179 1.00 97.75 118 PRO A O 1
ATOM 880 N N . PHE A 1 119 ? -27.841 -2.724 17.165 1.00 98.44 119 PHE A N 1
ATOM 881 C CA . PHE A 1 119 ? -26.764 -1.740 17.191 1.00 98.44 119 PHE A CA 1
ATOM 882 C C . PHE A 1 119 ? -25.950 -1.716 15.899 1.00 98.44 119 PHE A C 1
ATOM 884 O O . PHE A 1 119 ? -25.977 -2.654 15.096 1.00 98.44 119 PHE A O 1
ATOM 891 N N . SER A 1 120 ? -25.185 -0.645 15.712 1.00 98.62 120 SER A N 1
ATOM 892 C CA . SER A 1 120 ? -24.074 -0.626 14.767 1.00 98.62 120 SER A CA 1
ATOM 893 C C . SER A 1 120 ? -22.808 -0.081 15.413 1.00 98.62 120 SER A C 1
ATOM 895 O O . SER A 1 120 ? -22.863 0.774 16.294 1.00 98.62 120 SER A O 1
ATOM 897 N N . PHE A 1 121 ? -21.673 -0.617 14.983 1.00 98.88 121 PHE A N 1
ATOM 898 C CA . PHE A 1 121 ? -20.336 -0.203 15.383 1.00 98.88 121 PHE A CA 1
ATOM 899 C C . PHE A 1 121 ? -19.599 0.216 14.116 1.00 98.88 121 PHE A C 1
ATOM 901 O O . PHE A 1 121 ? -19.629 -0.514 13.125 1.00 98.88 121 PHE A O 1
ATOM 908 N N . THR A 1 122 ? -18.999 1.401 14.124 1.00 98.88 122 THR A N 1
ATOM 909 C CA . THR A 1 122 ? -18.388 2.010 12.942 1.00 98.88 122 THR A CA 1
ATOM 910 C C . THR A 1 122 ? -17.009 2.550 13.272 1.00 98.88 122 THR A C 1
ATOM 912 O O . THR A 1 122 ? -16.874 3.327 14.216 1.00 98.88 122 THR A O 1
ATOM 915 N N . ILE A 1 123 ? -16.010 2.191 12.468 1.00 98.88 123 ILE A N 1
ATOM 916 C CA . ILE A 1 123 ? -14.667 2.778 12.502 1.00 98.88 123 ILE A CA 1
ATOM 917 C C . ILE A 1 123 ? -14.505 3.659 11.264 1.00 98.88 123 ILE A C 1
ATOM 919 O O . ILE A 1 123 ? -14.753 3.208 10.145 1.00 98.88 123 ILE A O 1
ATOM 923 N N . HIS A 1 124 ? -14.072 4.904 11.458 1.00 98.69 124 HIS A N 1
ATOM 924 C CA . HIS A 1 124 ? -13.814 5.858 10.378 1.00 98.69 124 HIS A CA 1
ATOM 925 C C . HIS A 1 124 ? -12.304 6.032 10.184 1.00 98.69 124 HIS A C 1
ATOM 927 O O . HIS A 1 124 ? -11.569 6.244 11.150 1.00 98.69 124 HIS A O 1
ATOM 933 N N . THR A 1 125 ? -11.847 5.930 8.936 1.00 97.56 125 THR A N 1
ATOM 934 C CA . THR A 1 125 ? -10.427 5.900 8.550 1.00 97.56 125 THR A CA 1
ATOM 935 C C . THR A 1 125 ? -10.103 7.076 7.616 1.00 97.56 125 THR A C 1
ATOM 937 O O . THR A 1 125 ? -10.841 7.323 6.657 1.00 97.56 125 THR A O 1
ATOM 940 N N . PRO A 1 126 ? -9.027 7.844 7.871 1.00 96.69 126 PRO A N 1
ATOM 941 C CA . PRO A 1 126 ? -8.719 9.059 7.121 1.00 96.69 126 PRO A CA 1
ATOM 942 C C . PRO A 1 126 ? -8.088 8.785 5.744 1.00 96.69 126 PRO A C 1
ATOM 944 O O . PRO A 1 126 ? -6.886 8.952 5.552 1.00 96.69 126 PRO A O 1
ATOM 947 N N . VAL A 1 127 ? -8.915 8.436 4.756 1.00 96.06 127 VAL A N 1
ATOM 948 C CA . VAL A 1 127 ? -8.505 8.350 3.342 1.00 96.06 127 VAL A CA 1
ATOM 949 C C . VAL A 1 127 ? -8.646 9.719 2.675 1.00 96.06 127 VAL A C 1
ATOM 951 O O . VAL A 1 127 ? -9.681 10.050 2.096 1.00 96.06 127 VAL A O 1
ATOM 954 N N . CYS A 1 128 ? -7.610 10.549 2.796 1.00 94.56 128 CYS A N 1
ATOM 955 C CA . CYS A 1 128 ? -7.580 11.897 2.229 1.00 94.56 128 CYS A CA 1
ATOM 956 C C . CYS A 1 128 ? -6.143 12.375 1.937 1.00 94.56 128 CYS A C 1
ATOM 958 O O . CYS A 1 128 ? -5.184 11.774 2.434 1.00 94.56 128 CYS A O 1
ATOM 960 N N . PRO A 1 129 ? -5.983 13.489 1.194 1.00 93.75 129 PRO A N 1
ATOM 961 C CA . PRO A 1 129 ? -4.734 14.243 1.159 1.00 93.75 129 PRO A CA 1
ATOM 962 C C . PRO A 1 129 ? -4.255 14.652 2.560 1.00 93.75 129 PRO A C 1
ATOM 964 O O . PRO A 1 129 ? -5.062 14.947 3.449 1.00 93.75 129 PRO A O 1
ATOM 967 N N . ALA A 1 130 ? -2.941 14.707 2.738 1.00 92.38 130 ALA A N 1
ATOM 968 C CA . ALA A 1 130 ? -2.245 15.139 3.940 1.00 92.38 130 ALA A CA 1
ATOM 969 C C . ALA A 1 130 ? -1.157 16.165 3.553 1.00 92.38 130 ALA A C 1
ATOM 971 O O . ALA A 1 130 ? -0.446 15.960 2.563 1.00 92.38 130 ALA A O 1
ATOM 972 N N . PRO A 1 131 ? -1.033 17.291 4.280 1.00 94.44 131 PRO A N 1
ATOM 973 C CA . PRO A 1 131 ? -0.195 18.409 3.865 1.00 94.44 131 PRO A CA 1
ATOM 974 C C . PRO A 1 131 ? 1.296 18.097 3.997 1.00 94.44 131 PRO A C 1
ATOM 976 O O . PRO A 1 131 ? 1.715 17.358 4.889 1.00 94.44 131 PRO A O 1
ATOM 979 N N . ASP A 1 132 ? 2.093 18.708 3.124 1.00 94.44 132 ASP A N 1
ATOM 980 C CA . ASP A 1 132 ? 3.550 18.593 3.120 1.00 94.44 132 ASP A CA 1
ATOM 981 C C . ASP A 1 132 ? 4.135 19.195 4.412 1.00 94.44 132 ASP A C 1
ATOM 983 O O . ASP A 1 132 ? 4.020 20.407 4.614 1.00 94.44 132 ASP A O 1
ATOM 987 N N . PRO A 1 133 ? 4.793 18.404 5.283 1.00 93.69 133 PRO A N 1
ATOM 988 C CA . PRO A 1 133 ? 5.342 18.892 6.547 1.00 93.69 133 PRO A CA 1
ATOM 989 C C . PRO A 1 133 ? 6.468 19.925 6.382 1.00 93.69 133 PRO A C 1
ATOM 991 O O . PRO A 1 133 ? 6.899 20.513 7.373 1.00 93.69 133 PRO A O 1
ATOM 994 N N . THR A 1 134 ? 6.951 20.161 5.157 1.00 89.88 134 THR A N 1
ATOM 995 C CA . THR A 1 134 ? 7.930 21.214 4.842 1.00 89.88 134 THR A CA 1
ATOM 996 C C . THR A 1 134 ? 7.318 22.527 4.353 1.00 89.88 134 THR A C 1
ATOM 998 O O . THR A 1 134 ? 8.062 23.501 4.237 1.00 89.88 134 THR A O 1
ATOM 1001 N N . ASP A 1 135 ? 6.009 22.595 4.075 1.00 90.00 135 ASP A N 1
ATOM 1002 C CA . ASP A 1 135 ? 5.371 23.819 3.573 1.00 90.00 135 ASP A CA 1
ATOM 1003 C C . ASP A 1 135 ? 5.093 24.821 4.718 1.00 90.00 135 ASP A C 1
ATOM 1005 O O . ASP A 1 135 ? 4.185 24.594 5.528 1.00 90.00 135 ASP A O 1
ATOM 1009 N N . PRO A 1 136 ? 5.813 25.963 4.787 1.00 84.62 136 PRO A N 1
ATOM 1010 C CA . PRO A 1 136 ? 5.634 26.955 5.845 1.00 84.62 136 PRO A CA 1
ATOM 1011 C C . PRO A 1 136 ? 4.304 27.722 5.753 1.00 84.62 136 PRO A C 1
ATOM 1013 O O . PRO A 1 136 ? 4.011 28.512 6.650 1.00 84.62 136 PRO A O 1
ATOM 1016 N N . ALA A 1 137 ? 3.513 27.538 4.689 1.00 89.75 137 ALA A N 1
ATOM 1017 C CA . ALA A 1 137 ? 2.175 28.110 4.568 1.00 89.75 137 ALA A CA 1
ATOM 1018 C C . ALA A 1 137 ? 1.084 27.269 5.260 1.00 89.75 137 ALA A C 1
ATOM 1020 O O . ALA A 1 137 ? -0.029 27.766 5.439 1.00 89.75 137 ALA A O 1
ATOM 1021 N N . THR A 1 138 ? 1.367 26.022 5.660 1.00 91.19 138 THR A N 1
ATOM 1022 C CA . THR A 1 138 ? 0.356 25.154 6.286 1.00 91.19 138 THR A CA 1
ATOM 1023 C C . THR A 1 138 ? 0.168 25.482 7.780 1.00 91.19 138 THR A C 1
ATOM 1025 O O . THR A 1 138 ? 1.141 25.431 8.535 1.00 91.19 138 THR A O 1
ATOM 1028 N N . PRO A 1 139 ? -1.068 25.750 8.256 1.00 93.56 139 PRO A N 1
ATOM 1029 C CA . PRO A 1 139 ? -1.347 25.971 9.678 1.00 93.56 139 PRO A CA 1
ATOM 1030 C C . PRO A 1 139 ? -1.070 24.743 10.559 1.00 93.56 139 PRO A C 1
ATOM 1032 O O . PRO A 1 139 ? -1.236 23.594 10.134 1.00 93.56 139 PRO A O 1
ATOM 1035 N N . ALA A 1 140 ? -0.722 24.975 11.827 1.00 91.94 140 ALA A N 1
ATOM 1036 C CA . ALA A 1 140 ? -0.464 23.900 12.788 1.00 91.94 140 ALA A CA 1
ATOM 1037 C C . ALA A 1 140 ? -1.713 23.033 13.027 1.00 91.94 140 ALA A C 1
ATOM 1039 O O . ALA A 1 140 ? -1.613 21.819 13.174 1.00 91.94 140 ALA A O 1
ATOM 1040 N N . GLU A 1 141 ? -2.895 23.640 12.981 1.00 94.44 141 GLU A N 1
ATOM 1041 C CA . GLU A 1 141 ? -4.202 23.006 13.136 1.00 94.44 141 GLU A CA 1
ATOM 1042 C C . GLU A 1 141 ? -4.472 21.990 12.015 1.00 94.44 141 GLU A C 1
ATOM 1044 O O . GLU A 1 141 ? -5.014 20.913 12.271 1.00 94.44 141 GLU A O 1
ATOM 1049 N N . ALA A 1 142 ? -4.033 22.291 10.787 1.00 95.25 142 ALA A N 1
ATOM 1050 C CA . ALA A 1 142 ? -4.140 21.387 9.645 1.00 95.25 142 ALA A CA 1
ATOM 1051 C C . ALA A 1 142 ? -3.175 20.196 9.773 1.00 95.25 142 ALA A C 1
ATOM 1053 O O . ALA A 1 142 ? -3.569 19.063 9.499 1.00 95.25 142 ALA A O 1
ATOM 1054 N N . MET A 1 143 ? -1.948 20.423 10.262 1.00 95.88 143 MET A N 1
ATOM 1055 C CA . MET A 1 143 ? -1.005 19.343 10.599 1.00 95.88 143 MET A CA 1
ATOM 1056 C C . MET A 1 143 ? -1.552 18.441 11.711 1.00 95.88 143 MET A C 1
ATOM 1058 O O . MET A 1 143 ? -1.512 17.216 11.592 1.00 95.88 143 MET A O 1
ATOM 1062 N N . MET A 1 144 ? -2.110 19.039 12.768 1.00 97.50 144 MET A N 1
ATOM 1063 C CA . MET A 1 144 ? -2.728 18.321 13.884 1.00 97.50 144 MET A CA 1
ATOM 1064 C C . MET A 1 144 ? -3.913 17.471 13.430 1.00 97.50 144 MET A C 1
ATOM 1066 O O . MET A 1 144 ? -3.991 16.307 13.814 1.00 97.50 144 MET A O 1
ATOM 1070 N N . LEU A 1 145 ? -4.799 18.004 12.583 1.00 97.44 145 LEU A N 1
ATOM 1071 C CA . LEU A 1 145 ? -5.936 17.244 12.066 1.00 97.44 145 LEU A CA 1
ATOM 1072 C C . LEU A 1 145 ? -5.485 16.125 11.120 1.00 97.44 145 LEU A C 1
ATOM 1074 O O . LEU A 1 145 ? -6.042 15.028 11.171 1.00 97.44 145 LEU A O 1
ATOM 1078 N N . ALA A 1 146 ? -4.485 16.387 10.272 1.00 96.69 146 ALA A N 1
ATOM 1079 C CA . ALA A 1 146 ? -3.999 15.438 9.275 1.00 96.69 146 ALA A CA 1
ATOM 1080 C C . ALA A 1 146 ? -3.253 14.244 9.890 1.00 96.69 146 ALA A C 1
ATOM 1082 O O . ALA A 1 146 ? -3.502 13.104 9.483 1.00 96.69 146 ALA A O 1
ATOM 1083 N N . TYR A 1 147 ? -2.397 14.506 10.881 1.00 97.81 147 TYR A N 1
ATOM 1084 C CA . TYR A 1 147 ? -1.479 13.536 11.487 1.00 97.81 147 TYR A CA 1
ATOM 1085 C C . TYR A 1 147 ? -1.820 13.190 12.947 1.00 97.81 147 TYR A C 1
ATOM 1087 O O . TYR A 1 147 ? -0.974 12.663 13.667 1.00 97.81 147 TYR A O 1
ATOM 1095 N N . ALA A 1 148 ? -3.048 13.458 13.406 1.00 98.38 148 ALA A N 1
ATOM 1096 C CA . ALA A 1 148 ? -3.549 12.912 14.667 1.00 98.38 148 ALA A CA 1
ATOM 1097 C C . ALA A 1 148 ? -3.479 11.370 14.635 1.00 98.38 148 ALA A C 1
ATOM 1099 O O . ALA A 1 148 ? -4.142 10.760 13.790 1.00 98.38 148 ALA A O 1
ATOM 1100 N N . PRO A 1 149 ? -2.735 10.712 15.547 1.00 98.56 149 PRO A N 1
ATOM 1101 C CA . PRO A 1 149 ? -2.607 9.256 15.578 1.00 98.56 149 PRO A CA 1
ATOM 1102 C C . PRO A 1 149 ? -3.830 8.624 16.269 1.00 98.56 149 PRO A C 1
ATOM 1104 O O . PRO A 1 149 ? -3.720 7.957 17.299 1.00 98.56 149 PRO A O 1
ATOM 1107 N N . ALA A 1 150 ? -5.023 8.883 15.730 1.00 98.62 150 ALA A N 1
ATOM 1108 C CA . ALA A 1 150 ? -6.293 8.422 16.274 1.00 98.62 150 ALA A CA 1
ATOM 1109 C C . ALA A 1 150 ? -7.365 8.190 15.201 1.00 98.62 150 ALA A C 1
ATOM 1111 O O . ALA A 1 150 ? -7.330 8.772 14.118 1.00 98.62 150 ALA A O 1
ATOM 1112 N N . LEU A 1 151 ? -8.350 7.365 15.551 1.00 98.81 151 LEU A N 1
ATOM 1113 C CA . LEU A 1 151 ? -9.527 7.040 14.748 1.00 98.81 151 LEU A CA 1
ATOM 1114 C C . LEU A 1 151 ? -10.791 7.488 15.480 1.00 98.81 151 LEU A C 1
ATOM 1116 O O . LEU A 1 151 ? -10.917 7.277 16.691 1.00 98.81 151 LEU A O 1
ATOM 1120 N N . ALA A 1 152 ? -11.747 8.041 14.735 1.00 98.69 152 ALA A N 1
ATOM 1121 C CA . ALA A 1 152 ? -13.101 8.252 15.230 1.00 98.69 152 ALA A CA 1
ATOM 1122 C C . ALA A 1 152 ? -13.889 6.937 15.127 1.00 98.69 152 ALA A C 1
ATOM 1124 O O . ALA A 1 152 ? -13.929 6.305 14.069 1.00 98.69 152 ALA A O 1
ATOM 1125 N N . VAL A 1 153 ? -14.519 6.525 16.226 1.00 98.75 153 VAL A N 1
ATOM 1126 C CA . VAL A 1 153 ? -15.318 5.298 16.324 1.00 98.75 153 VAL A CA 1
ATOM 1127 C C . VAL A 1 153 ? -16.682 5.629 16.928 1.00 98.75 153 VAL A C 1
ATOM 1129 O O . VAL A 1 153 ? -16.777 6.336 17.931 1.00 98.75 153 VAL A O 1
ATOM 1132 N N . GLU A 1 154 ? -17.754 5.127 16.322 1.00 97.25 154 GLU A N 1
ATOM 1133 C CA . GLU A 1 154 ? -19.138 5.371 16.744 1.00 97.25 154 GLU A CA 1
ATOM 1134 C C . GLU A 1 154 ? -19.844 4.044 17.043 1.00 97.25 154 GLU A C 1
ATOM 1136 O O . GLU A 1 154 ? -19.818 3.122 16.225 1.00 97.25 154 GLU A O 1
ATOM 1141 N N . MET A 1 155 ? -20.513 3.954 18.196 1.00 97.69 155 MET A N 1
ATOM 1142 C CA . MET A 1 155 ? -21.433 2.860 18.514 1.00 97.69 155 MET A CA 1
ATOM 1143 C C . MET A 1 155 ? -22.848 3.409 18.689 1.00 97.69 155 MET A C 1
ATOM 1145 O O . MET A 1 155 ? -23.156 4.049 19.692 1.00 97.69 155 MET A O 1
ATOM 1149 N N . GLU A 1 156 ? -23.712 3.151 17.713 1.00 97.62 156 GLU A N 1
ATOM 1150 C CA . GLU A 1 156 ? -25.124 3.535 17.742 1.00 97.62 156 GLU A CA 1
ATOM 1151 C C . GLU A 1 156 ? -25.980 2.368 18.239 1.00 97.62 156 GLU A C 1
ATOM 1153 O O . GLU A 1 156 ? -25.873 1.259 17.713 1.00 97.62 156 GLU A O 1
ATOM 1158 N N . VAL A 1 157 ? -26.872 2.617 19.202 1.00 97.38 157 VAL A N 1
ATOM 1159 C CA . VAL A 1 157 ? -27.809 1.615 19.736 1.00 97.38 157 VAL A CA 1
ATOM 1160 C C . VAL A 1 157 ? -29.241 2.136 19.690 1.00 97.38 157 VAL A C 1
ATOM 1162 O O . VAL A 1 157 ? -29.533 3.243 20.148 1.00 97.38 157 VAL A O 1
ATOM 1165 N N . ASP A 1 158 ? -30.153 1.323 19.156 1.00 96.38 158 ASP A N 1
ATOM 1166 C CA . ASP A 1 158 ? -31.580 1.637 19.071 1.00 96.38 158 ASP A CA 1
ATOM 1167 C C . ASP A 1 158 ? -32.354 1.008 20.239 1.00 96.38 158 ASP A C 1
ATOM 1169 O O . ASP A 1 158 ? -32.993 -0.040 20.119 1.00 96.38 158 ASP A O 1
ATOM 1173 N N . ASN A 1 159 ? -32.298 1.663 21.401 1.00 94.94 159 ASN A N 1
ATOM 1174 C CA . ASN A 1 159 ? -32.979 1.219 22.617 1.00 94.94 159 ASN A CA 1
ATOM 1175 C C . ASN A 1 159 ? -34.456 1.676 22.694 1.00 94.94 159 ASN A C 1
ATOM 1177 O O . ASN A 1 159 ? -35.091 1.568 23.748 1.00 94.94 159 ASN A O 1
ATOM 1181 N N . ARG A 1 160 ? -35.045 2.154 21.583 1.00 94.50 160 ARG A N 1
ATOM 1182 C CA . ARG A 1 160 ? -36.435 2.659 21.530 1.00 94.50 160 ARG A CA 1
ATOM 1183 C C . ARG A 1 160 ? -37.486 1.601 21.871 1.00 94.50 160 ARG A C 1
ATOM 1185 O O . ARG A 1 160 ? -38.576 1.948 22.314 1.00 94.50 160 ARG A O 1
ATOM 1192 N N . GLY A 1 161 ? -37.162 0.321 21.683 1.00 89.19 161 GLY A N 1
ATOM 1193 C CA . GLY A 1 161 ? -38.030 -0.805 22.039 1.00 89.19 161 GLY A CA 1
ATOM 1194 C C . GLY A 1 161 ? -37.978 -1.235 23.512 1.00 89.19 161 GLY A C 1
ATOM 1195 O O . GLY A 1 161 ? -38.792 -2.065 23.913 1.00 89.19 161 GLY A O 1
ATOM 1196 N N . ALA A 1 162 ? -37.045 -0.717 24.320 1.00 89.00 162 ALA A N 1
ATOM 1197 C CA . ALA A 1 162 ? -36.846 -1.163 25.699 1.00 89.00 162 ALA A CA 1
ATOM 1198 C C . ALA A 1 162 ? -37.431 -0.192 26.733 1.00 89.00 162 ALA A C 1
ATOM 1200 O O . ALA A 1 162 ? -37.256 1.023 26.657 1.00 89.00 162 ALA A O 1
ATOM 1201 N N . SER A 1 163 ? -38.045 -0.757 27.773 1.00 90.25 163 SER A N 1
ATOM 1202 C CA . SER A 1 163 ? -38.550 -0.038 28.950 1.00 90.25 163 SER A CA 1
ATOM 1203 C C . SER A 1 163 ? -37.493 0.200 30.038 1.00 90.25 163 SER A C 1
ATOM 1205 O O . SER A 1 163 ? -37.836 0.663 31.124 1.00 90.25 163 SER A O 1
ATOM 1207 N N . GLN A 1 164 ? -36.228 -0.148 29.782 1.00 91.62 164 GLN A N 1
ATOM 1208 C CA . GLN A 1 164 ? -35.106 -0.045 30.720 1.00 91.62 164 GLN A CA 1
ATOM 1209 C C . GLN A 1 164 ? -33.848 0.475 30.003 1.00 91.62 164 GLN A C 1
ATOM 1211 O O . GLN A 1 164 ? -33.681 0.200 28.808 1.00 91.62 164 GLN A O 1
ATOM 1216 N N . PRO A 1 165 ? -32.951 1.193 30.706 1.00 93.31 165 PRO A N 1
ATOM 1217 C CA . PRO A 1 165 ? -31.628 1.515 30.185 1.00 93.31 165 PRO A CA 1
ATOM 1218 C C . PRO A 1 165 ? -30.826 0.252 29.849 1.00 93.31 165 PRO A C 1
ATOM 1220 O O . PRO A 1 165 ? -31.062 -0.812 30.427 1.00 93.31 165 PRO A O 1
ATOM 1223 N N . LYS A 1 166 ? -29.860 0.373 28.937 1.00 93.88 166 LYS A N 1
ATOM 1224 C CA . LYS A 1 166 ? -28.946 -0.710 28.548 1.00 93.88 166 LYS A CA 1
ATOM 1225 C C . LYS A 1 166 ? -27.500 -0.278 28.693 1.00 93.88 166 LYS A C 1
ATOM 1227 O O . LYS A 1 166 ? -27.119 0.762 28.156 1.00 93.88 166 LYS A O 1
ATOM 1232 N N . ARG A 1 167 ? -26.682 -1.099 29.356 1.00 95.25 167 ARG A N 1
ATOM 1233 C CA . ARG A 1 167 ? -25.228 -0.950 29.274 1.00 95.25 167 ARG A CA 1
ATOM 1234 C C . ARG A 1 167 ? -24.740 -1.386 27.895 1.00 95.25 167 ARG A C 1
ATOM 1236 O O . ARG A 1 167 ? -25.244 -2.351 27.321 1.00 95.25 167 ARG A O 1
ATOM 1243 N N . VAL A 1 168 ? -23.743 -0.686 27.378 1.00 96.69 168 VAL A N 1
ATOM 1244 C CA . VAL A 1 168 ? -23.027 -1.018 26.144 1.00 96.69 168 VAL A CA 1
ATOM 1245 C C . VAL A 1 168 ? -21.536 -0.964 26.433 1.00 96.69 168 VAL A C 1
ATOM 1247 O O . VAL A 1 168 ? -21.098 -0.173 27.274 1.00 96.69 168 VAL A O 1
ATOM 1250 N N . ILE A 1 169 ? -20.766 -1.832 25.785 1.00 97.56 169 ILE A N 1
ATOM 1251 C CA . ILE A 1 169 ? -19.334 -1.983 26.040 1.00 97.56 169 ILE A CA 1
ATOM 1252 C C . ILE A 1 169 ? -18.509 -1.804 24.777 1.00 97.56 169 ILE A C 1
ATOM 1254 O O . ILE A 1 169 ? -18.847 -2.350 23.727 1.00 97.56 169 ILE A O 1
ATOM 1258 N N . PHE A 1 170 ? -17.388 -1.102 24.932 1.00 98.50 170 PHE A N 1
ATOM 1259 C CA . PHE A 1 170 ? -16.264 -1.146 24.006 1.00 98.50 170 PHE A CA 1
ATOM 1260 C C . PHE A 1 170 ? -14.958 -1.254 24.803 1.00 98.50 170 PHE A C 1
ATOM 1262 O O . PHE A 1 170 ? -14.712 -0.459 25.710 1.00 98.50 170 PHE A O 1
ATOM 1269 N N . GLY A 1 171 ? -14.119 -2.243 24.504 1.00 98.12 171 GLY A N 1
ATOM 1270 C CA . GLY A 1 171 ? -12.839 -2.421 25.184 1.00 98.12 171 GLY A CA 1
ATOM 1271 C C . GLY A 1 171 ? -11.977 -3.534 24.604 1.00 98.12 171 GLY A C 1
ATOM 1272 O O . GLY A 1 171 ? -12.326 -4.138 23.589 1.00 98.12 171 GLY A O 1
ATOM 1273 N N . PHE A 1 172 ? -10.846 -3.807 25.252 1.00 97.94 172 PHE A N 1
ATOM 1274 C CA . PHE A 1 172 ? -9.880 -4.810 24.800 1.00 97.94 172 PHE A CA 1
ATOM 1275 C C . PHE A 1 172 ? -9.123 -5.463 25.965 1.00 97.94 172 PHE A C 1
ATOM 1277 O O . PHE A 1 172 ? -9.083 -4.934 27.081 1.00 97.94 172 PHE A O 1
ATOM 1284 N N . GLN A 1 173 ? -8.518 -6.620 25.694 1.00 96.25 173 GLN A N 1
ATOM 1285 C CA . GLN A 1 173 ? -7.546 -7.256 26.585 1.00 96.25 173 GLN A CA 1
ATOM 1286 C C . GLN A 1 173 ? -6.118 -6.954 26.128 1.00 96.25 173 GLN A C 1
ATOM 1288 O O . GLN A 1 173 ? -5.794 -7.083 24.947 1.00 96.25 173 GLN A O 1
ATOM 1293 N N . ASN A 1 174 ? -5.254 -6.596 27.074 1.00 91.62 174 ASN A N 1
ATOM 1294 C CA . ASN A 1 174 ? -3.831 -6.426 26.833 1.00 91.62 174 ASN A CA 1
ATOM 1295 C C . ASN A 1 174 ? -3.109 -7.770 26.647 1.00 91.62 174 ASN A C 1
ATOM 1297 O O . ASN A 1 174 ? -3.360 -8.729 27.374 1.00 91.62 174 ASN A O 1
ATOM 1301 N N . ASN A 1 175 ? -2.148 -7.789 25.725 1.00 89.69 175 ASN A N 1
ATOM 1302 C CA . ASN A 1 175 ? -1.189 -8.872 25.520 1.00 89.69 175 ASN A CA 1
ATOM 1303 C C . ASN A 1 175 ? 0.271 -8.378 25.348 1.00 89.69 175 ASN A C 1
ATOM 1305 O O . ASN A 1 175 ? 1.150 -9.172 25.012 1.00 89.69 175 ASN A O 1
ATOM 1309 N N . ASP A 1 176 ? 0.552 -7.092 25.601 1.00 89.69 176 ASP A N 1
ATOM 1310 C CA . ASP A 1 176 ? 1.911 -6.543 25.701 1.00 89.69 176 ASP A CA 1
ATOM 1311 C C . ASP A 1 176 ? 2.605 -7.098 26.962 1.00 89.69 176 ASP A C 1
ATOM 1313 O O . ASP A 1 176 ? 2.066 -7.028 28.067 1.00 89.69 176 ASP A O 1
ATOM 1317 N N . ALA A 1 177 ? 3.806 -7.661 26.796 1.00 88.62 177 ALA A N 1
ATOM 1318 C CA . ALA A 1 177 ? 4.569 -8.308 27.868 1.00 88.62 177 ALA A CA 1
ATOM 1319 C C . ALA A 1 177 ? 5.317 -7.331 28.805 1.00 88.62 177 ALA A C 1
ATOM 1321 O O . ALA A 1 177 ? 5.894 -7.758 29.807 1.00 88.62 177 ALA A O 1
ATOM 1322 N N . TYR A 1 178 ? 5.343 -6.038 28.475 1.00 90.94 178 TYR A N 1
ATOM 1323 C CA . TYR A 1 178 ? 6.096 -4.986 29.167 1.00 90.94 178 TYR A CA 1
ATOM 1324 C C . TYR A 1 178 ? 5.198 -3.875 29.722 1.00 90.94 178 TYR A C 1
ATOM 1326 O O . TYR A 1 178 ? 5.568 -3.210 30.692 1.00 90.94 178 TYR A O 1
ATOM 1334 N N . ARG A 1 179 ? 4.026 -3.663 29.116 1.00 91.44 179 ARG A N 1
ATOM 1335 C CA . ARG A 1 179 ? 3.035 -2.659 29.523 1.00 91.44 179 ARG A CA 1
ATOM 1336 C C . ARG A 1 179 ? 1.842 -3.308 30.219 1.00 91.44 179 ARG A C 1
ATOM 1338 O O . ARG A 1 179 ? 1.468 -4.436 29.926 1.00 91.44 179 ARG A O 1
ATOM 1345 N N . GLN A 1 180 ? 1.236 -2.565 31.139 1.00 92.31 180 GLN A N 1
ATOM 1346 C CA . GLN A 1 180 ? 0.005 -2.949 31.832 1.00 92.31 180 GLN A CA 1
ATOM 1347 C C . GLN A 1 180 ? -1.176 -2.114 31.343 1.00 92.31 180 GLN A C 1
ATOM 1349 O O . GLN A 1 180 ? -0.987 -0.996 30.845 1.00 92.31 180 GLN A O 1
ATOM 1354 N N . MET A 1 181 ? -2.390 -2.629 31.544 1.00 94.88 181 MET A N 1
ATOM 1355 C CA . MET A 1 181 ? -3.586 -1.797 31.444 1.00 94.88 181 MET A CA 1
ATOM 1356 C C . MET A 1 181 ? -3.596 -0.738 32.546 1.00 94.88 181 MET A C 1
ATOM 1358 O O . MET A 1 181 ? -3.108 -0.939 33.661 1.00 94.88 181 MET A O 1
ATOM 1362 N N . ARG A 1 182 ? -4.166 0.412 32.210 1.00 93.38 182 ARG A N 1
ATOM 1363 C CA . ARG A 1 182 ? -4.498 1.495 33.129 1.00 93.38 182 ARG A CA 1
ATOM 1364 C C . ARG A 1 182 ? -5.752 2.212 32.648 1.00 93.38 182 ARG A C 1
ATOM 1366 O O . ARG A 1 182 ? -6.124 2.138 31.476 1.00 93.38 182 ARG A O 1
ATOM 1373 N N . MET A 1 183 ? -6.326 3.022 33.526 1.00 90.06 183 MET A N 1
ATOM 1374 C CA . MET A 1 183 ? -7.261 4.067 33.118 1.00 90.06 183 MET A CA 1
ATOM 1375 C C . MET A 1 183 ? -6.501 5.320 32.649 1.00 90.06 183 MET A C 1
ATOM 1377 O O . MET A 1 183 ? -5.385 5.600 33.104 1.00 90.06 183 MET A O 1
ATOM 1381 N N . LEU A 1 184 ? -7.117 6.105 31.766 1.00 87.31 184 LEU A N 1
ATOM 1382 C CA . LEU A 1 184 ? -6.707 7.488 31.526 1.00 87.31 184 LEU A CA 1
ATOM 1383 C C . LEU A 1 184 ? -7.074 8.329 32.759 1.00 87.31 184 LEU A C 1
ATOM 1385 O O . LEU A 1 184 ? -8.210 8.295 33.227 1.00 87.31 184 LEU A O 1
ATOM 1389 N N . VAL A 1 185 ? -6.097 9.053 33.309 1.00 63.59 185 VAL A N 1
ATOM 1390 C CA . VAL A 1 185 ? -6.244 9.828 34.552 1.00 63.59 185 VAL A CA 1
ATOM 1391 C C . VAL A 1 185 ? -6.529 11.287 34.214 1.00 63.59 185 VAL A C 1
ATOM 1393 O O . VAL A 1 185 ? -5.761 11.884 33.463 1.00 63.59 185 VAL A O 1
ATOM 1396 N N . GLU A 1 186 ? -7.573 11.879 34.809 1.00 56.41 186 GLU A N 1
ATOM 1397 C CA . GLU A 1 186 ? -7.905 13.301 34.632 1.00 56.41 186 GLU A CA 1
ATOM 1398 C C . GLU A 1 186 ? -6.760 14.240 35.056 1.00 56.41 186 GLU A C 1
ATOM 1400 O O . GLU A 1 186 ? -6.651 14.664 36.208 1.00 56.41 186 GLU A O 1
ATOM 1405 N N . GLY A 1 187 ? -5.929 14.634 34.093 1.00 49.88 187 GLY A N 1
ATOM 1406 C CA . GLY A 1 187 ? -5.054 15.795 34.220 1.00 49.88 187 GLY A CA 1
ATOM 1407 C C . GLY A 1 187 ? -5.825 17.105 34.026 1.00 49.88 187 GLY A C 1
ATOM 1408 O O . GLY A 1 187 ? -6.889 17.133 33.406 1.00 49.88 187 GLY A O 1
ATOM 1409 N N . ALA A 1 188 ? -5.254 18.229 34.470 1.00 41.47 188 ALA A N 1
ATOM 1410 C CA . ALA A 1 188 ? -5.852 19.555 34.262 1.00 41.47 188 ALA A CA 1
ATOM 1411 C C . ALA A 1 188 ? -6.146 19.858 32.773 1.00 41.47 188 ALA A C 1
ATOM 1413 O O . ALA A 1 188 ? -7.160 20.477 32.460 1.00 41.47 188 ALA A O 1
ATOM 1414 N N . ALA A 1 189 ? -5.314 19.348 31.857 1.00 43.25 189 ALA A N 1
ATOM 1415 C CA . ALA A 1 189 ? -5.524 19.457 30.412 1.00 43.25 189 ALA A CA 1
ATOM 1416 C C . ALA A 1 189 ? -6.756 18.679 29.900 1.00 43.25 189 ALA A C 1
ATOM 1418 O O . ALA A 1 189 ? -7.410 19.136 28.969 1.00 43.25 189 ALA A O 1
ATOM 1419 N N . MET A 1 190 ? -7.125 17.547 30.518 1.00 50.12 190 MET A N 1
ATOM 1420 C CA . MET A 1 190 ? -8.342 16.804 30.145 1.00 50.12 190 MET A CA 1
ATOM 1421 C C . MET A 1 190 ? -9.617 17.555 30.536 1.00 50.12 190 MET A C 1
ATOM 1423 O O . MET A 1 190 ? -10.610 17.522 29.812 1.00 50.12 190 MET A O 1
ATOM 1427 N N . ARG A 1 191 ? -9.587 18.265 31.670 1.00 49.34 191 ARG A N 1
ATOM 1428 C CA . ARG A 1 191 ? -10.737 19.039 32.160 1.00 49.34 191 ARG A CA 1
ATOM 1429 C C . ARG A 1 191 ? -11.074 20.215 31.244 1.00 49.34 191 ARG A C 1
ATOM 1431 O O . ARG A 1 191 ? -12.248 20.501 31.047 1.00 49.34 191 ARG A O 1
ATOM 1438 N N . ALA A 1 192 ? -10.067 20.825 30.615 1.00 43.66 192 ALA A N 1
ATOM 1439 C CA . ALA A 1 192 ? -10.268 21.868 29.606 1.00 43.66 192 ALA A CA 1
ATOM 1440 C C . ALA A 1 192 ? -11.000 21.371 28.339 1.00 43.66 192 ALA A C 1
ATOM 1442 O O . ALA A 1 192 ? -11.653 22.167 27.673 1.00 43.66 192 ALA A O 1
ATOM 1443 N N . GLY A 1 193 ? -10.935 20.070 28.025 1.00 48.44 193 GLY A N 1
ATOM 1444 C CA . GLY A 1 193 ? -11.646 19.445 26.899 1.00 48.44 193 GLY A CA 1
ATOM 1445 C C . GLY A 1 193 ? -13.079 18.983 27.207 1.00 48.44 193 GLY A C 1
ATOM 1446 O O . GLY A 1 193 ? -13.693 18.322 26.372 1.00 48.44 193 GLY A O 1
ATOM 1447 N N . GLY A 1 194 ? -13.611 19.286 28.397 1.00 55.50 194 GLY A N 1
ATOM 1448 C CA . GLY A 1 194 ? -14.948 18.847 28.813 1.00 55.50 194 GLY A CA 1
ATOM 1449 C C . GLY A 1 194 ? -15.009 17.416 29.358 1.00 55.50 194 GLY A C 1
ATOM 1450 O O . GLY A 1 194 ? -16.036 16.766 29.204 1.00 55.50 194 GLY A O 1
ATOM 1451 N N . GLY A 1 195 ? -13.924 16.941 29.986 1.00 72.19 195 GLY A N 1
ATOM 1452 C CA . GLY A 1 195 ? -13.857 15.647 30.674 1.00 72.19 195 GLY A CA 1
ATOM 1453 C C . GLY A 1 195 ? -13.690 14.460 29.721 1.00 72.19 195 GLY A C 1
ATOM 1454 O O . GLY A 1 195 ? -14.474 14.267 28.794 1.00 72.19 195 GLY A O 1
ATOM 1455 N N . ILE A 1 196 ? -12.682 13.615 29.958 1.00 83.25 196 ILE A N 1
ATOM 1456 C CA . ILE A 1 196 ? -12.505 12.362 29.207 1.00 83.25 196 ILE A CA 1
ATOM 1457 C C . ILE A 1 196 ? -12.237 11.195 30.155 1.00 83.25 196 ILE A C 1
ATOM 1459 O O . ILE A 1 196 ? -11.594 11.345 31.193 1.00 83.25 196 ILE A O 1
ATOM 1463 N N . THR A 1 197 ? -12.729 10.021 29.779 1.00 90.19 197 THR A N 1
ATOM 1464 C CA . THR A 1 197 ? -12.473 8.746 30.451 1.00 90.19 197 THR A CA 1
ATOM 1465 C C . THR A 1 197 ? -11.971 7.741 29.421 1.00 90.19 197 THR A C 1
ATOM 1467 O O . THR A 1 197 ? -12.253 7.865 28.230 1.00 90.19 197 THR A O 1
ATOM 1470 N N . GLY A 1 198 ? -11.177 6.763 29.839 1.00 94.00 198 GLY A N 1
ATOM 1471 C CA . GLY A 1 198 ? -10.538 5.854 28.897 1.00 94.00 198 GLY A CA 1
ATOM 1472 C C . GLY A 1 198 ? -9.762 4.738 29.562 1.00 94.00 198 GLY A C 1
ATOM 1473 O O . GLY A 1 198 ? -9.440 4.798 30.749 1.00 94.00 198 GLY A O 1
ATOM 1474 N N . ILE A 1 199 ? -9.437 3.747 28.748 1.00 95.75 199 ILE A N 1
ATOM 1475 C CA . ILE A 1 199 ? -8.548 2.631 29.053 1.00 95.75 199 ILE A CA 1
ATOM 1476 C C . ILE A 1 199 ? -7.322 2.730 28.143 1.00 95.75 199 ILE A C 1
ATOM 1478 O O . ILE A 1 199 ? -7.437 3.159 26.995 1.00 95.75 199 ILE A O 1
ATOM 1482 N N . ALA A 1 200 ? -6.150 2.350 28.638 1.00 96.44 200 ALA A N 1
ATOM 1483 C CA . ALA A 1 200 ? -4.906 2.398 27.880 1.00 96.44 200 ALA A CA 1
ATOM 1484 C C . ALA A 1 200 ? -3.969 1.255 28.264 1.00 96.44 200 ALA A C 1
ATOM 1486 O O . ALA A 1 200 ? -3.923 0.869 29.430 1.00 96.44 200 ALA A O 1
ATOM 1487 N N . CYS A 1 201 ? -3.174 0.774 27.309 1.00 95.56 201 CYS A N 1
ATOM 1488 C CA . CYS A 1 201 ? -2.026 -0.078 27.594 1.00 95.56 201 CYS A CA 1
ATOM 1489 C C . CYS A 1 201 ? -0.752 0.779 27.611 1.00 95.56 201 CYS A C 1
ATOM 1491 O O . CYS A 1 201 ? -0.313 1.310 26.583 1.00 95.56 201 CYS A O 1
ATOM 1493 N N . GLY A 1 202 ? -0.182 0.947 28.808 1.00 93.12 202 GLY A N 1
ATOM 1494 C CA . GLY A 1 202 ? 0.963 1.819 29.061 1.00 93.12 202 GLY A CA 1
ATOM 1495 C C . GLY A 1 202 ? 0.781 3.227 28.483 1.00 93.12 202 GLY A C 1
ATOM 1496 O O . GLY A 1 202 ? -0.242 3.881 28.684 1.00 93.12 202 GLY A O 1
ATOM 1497 N N . ASP A 1 203 ? 1.792 3.704 27.774 1.00 92.88 203 ASP A N 1
ATOM 1498 C CA . ASP A 1 203 ? 1.823 4.990 27.073 1.00 92.88 203 ASP A CA 1
ATOM 1499 C C . ASP A 1 203 ? 1.416 4.900 25.593 1.00 92.88 203 ASP A C 1
ATOM 1501 O O . ASP A 1 203 ? 1.412 5.925 24.919 1.00 92.88 203 ASP A O 1
ATOM 1505 N N . SER A 1 204 ? 1.095 3.704 25.083 1.00 95.19 204 SER A N 1
ATOM 1506 C CA . SER A 1 204 ? 1.201 3.421 23.645 1.00 95.19 204 SER A CA 1
ATOM 1507 C C . SER A 1 204 ? -0.121 3.286 22.888 1.00 95.19 204 SER A C 1
ATOM 1509 O O . SER A 1 204 ? -0.198 3.713 21.737 1.00 95.19 204 SER A O 1
ATOM 1511 N N . VAL A 1 205 ? -1.170 2.723 23.499 1.00 97.81 205 VAL A N 1
ATOM 1512 C CA . VAL A 1 205 ? -2.501 2.591 22.867 1.00 97.81 205 VAL A CA 1
ATOM 1513 C C . VAL A 1 205 ? -3.628 2.851 23.863 1.00 97.81 205 VAL A C 1
ATOM 1515 O O . VAL A 1 205 ? -3.507 2.485 25.033 1.00 97.81 205 VAL A O 1
ATOM 1518 N N . ALA A 1 206 ? -4.722 3.474 23.420 1.00 97.94 206 ALA A N 1
ATOM 1519 C CA . ALA A 1 206 ? -5.895 3.760 24.249 1.00 97.94 206 ALA A CA 1
ATOM 1520 C C . ALA A 1 206 ? -7.224 3.683 23.491 1.00 97.94 206 ALA A C 1
ATOM 1522 O O . ALA A 1 206 ? -7.285 3.872 22.277 1.00 97.94 206 ALA A O 1
ATOM 1523 N N . ILE A 1 207 ? -8.300 3.499 24.257 1.00 98.38 207 ILE A N 1
ATOM 1524 C CA . ILE A 1 207 ? -9.676 3.779 23.846 1.00 98.38 207 ILE A CA 1
ATOM 1525 C C . ILE A 1 207 ? -10.249 4.786 24.846 1.00 98.38 207 ILE A C 1
ATOM 1527 O O . ILE A 1 207 ? -10.244 4.536 26.054 1.00 98.38 207 ILE A O 1
ATOM 1531 N N . ALA A 1 208 ? -10.725 5.926 24.353 1.00 96.44 208 ALA A N 1
ATOM 1532 C CA . ALA A 1 208 ? -11.243 7.028 25.159 1.00 96.44 208 ALA A CA 1
ATOM 1533 C C . ALA A 1 208 ? -12.650 7.453 24.715 1.00 96.44 208 ALA A C 1
ATOM 1535 O O . ALA A 1 208 ? -13.002 7.339 23.544 1.00 96.44 208 ALA A O 1
ATOM 1536 N N . ALA A 1 209 ? -13.430 7.995 25.644 1.00 93.31 209 ALA A N 1
ATOM 1537 C CA . ALA A 1 209 ? -14.712 8.657 25.411 1.00 93.31 209 ALA A CA 1
ATOM 1538 C C . ALA A 1 209 ? -14.779 9.952 26.234 1.00 93.31 209 ALA A C 1
ATOM 1540 O O . ALA A 1 209 ? -14.010 10.138 27.184 1.00 93.31 209 ALA A O 1
ATOM 1541 N N . ARG A 1 210 ? -15.712 10.853 25.905 1.00 85.19 210 ARG A N 1
ATOM 1542 C CA . ARG A 1 210 ? -16.015 11.983 26.797 1.00 85.19 210 ARG A CA 1
ATOM 1543 C C . ARG A 1 210 ? -16.637 11.456 28.093 1.00 85.19 210 ARG A C 1
ATOM 1545 O O . ARG A 1 210 ? -17.491 10.572 28.058 1.00 85.19 210 ARG A O 1
ATOM 1552 N N . LEU A 1 211 ? -16.184 11.982 29.226 1.00 69.12 211 LEU A N 1
ATOM 1553 C CA . LEU A 1 211 ? -16.756 11.687 30.535 1.00 69.12 211 LEU A CA 1
ATOM 1554 C C . LEU A 1 211 ? -17.984 12.576 30.733 1.00 69.12 211 LEU A C 1
ATOM 1556 O O . LEU A 1 211 ? -17.883 13.794 30.628 1.00 69.12 211 LEU A O 1
ATOM 1560 N N . PHE A 1 212 ? -19.114 11.980 31.101 1.00 61.22 212 PHE A N 1
ATOM 1561 C CA . PHE A 1 212 ? -20.201 12.723 31.727 1.00 61.22 212 PHE A CA 1
ATOM 1562 C C . PHE A 1 212 ? -20.107 12.521 33.239 1.00 61.22 212 PHE A C 1
ATOM 1564 O O . PHE A 1 212 ? -20.142 11.383 33.709 1.00 61.22 212 PHE A O 1
ATOM 1571 N N . GLN A 1 213 ? -19.959 13.607 33.999 1.00 44.41 213 GLN A N 1
ATOM 1572 C CA . GLN A 1 213 ? -20.085 13.542 35.452 1.00 44.41 213 GLN A CA 1
ATOM 1573 C C . GLN A 1 213 ? -21.568 13.402 35.805 1.00 44.41 213 GLN A C 1
ATOM 1575 O O . GLN A 1 213 ? -22.375 14.268 35.478 1.00 44.41 213 GLN A O 1
ATOM 1580 N N . GLU A 1 214 ? -21.923 12.331 36.513 1.00 36.69 214 GLU A N 1
ATOM 1581 C CA . GLU A 1 214 ? -23.063 12.413 37.424 1.00 36.69 214 GLU A CA 1
ATOM 1582 C C . GLU A 1 214 ? -22.698 13.448 38.500 1.00 36.69 214 GLU A C 1
ATOM 1584 O O . GLU A 1 214 ? -21.626 13.342 39.103 1.00 36.69 214 GLU A O 1
ATOM 1589 N N . ASP A 1 215 ? -23.554 14.454 38.718 1.00 28.81 215 ASP A N 1
ATOM 1590 C CA . ASP A 1 215 ? -23.361 15.479 39.754 1.00 28.81 215 ASP A CA 1
ATOM 1591 C C . ASP A 1 215 ? -23.343 14.813 41.145 1.00 28.81 215 ASP A C 1
ATOM 1593 O O . ASP A 1 215 ? -24.377 14.634 41.802 1.00 28.81 215 ASP A O 1
ATOM 1597 N N . ALA A 1 216 ? -22.152 14.444 41.617 1.00 30.16 216 ALA A N 1
ATOM 1598 C CA . ALA A 1 216 ? -21.937 14.083 43.008 1.00 30.16 216 ALA A CA 1
ATOM 1599 C C . ALA A 1 216 ? -22.320 15.295 43.876 1.00 30.16 216 ALA A C 1
ATOM 1601 O O . ALA A 1 216 ? -21.762 16.375 43.716 1.00 30.16 216 ALA A O 1
ATOM 1602 N N . GLU A 1 217 ? -23.284 15.093 44.780 1.00 30.38 217 GLU A N 1
ATOM 1603 C CA . GLU A 1 217 ? -23.978 16.139 45.557 1.00 30.38 217 GLU A CA 1
ATOM 1604 C C . GLU A 1 217 ? -25.088 16.935 44.828 1.00 30.38 217 GLU A C 1
ATOM 1606 O O . GLU A 1 217 ? -25.496 17.999 45.292 1.00 30.38 217 GLU A O 1
ATOM 1611 N N . ALA A 1 218 ? -25.733 16.364 43.801 1.00 31.47 218 ALA A N 1
ATOM 1612 C CA . ALA A 1 218 ? -27.106 16.745 43.420 1.00 31.47 218 ALA A CA 1
ATOM 1613 C C . ALA A 1 218 ? -28.165 16.249 44.439 1.00 31.47 218 ALA A C 1
ATOM 1615 O O . ALA A 1 218 ? -29.103 15.524 44.097 1.00 31.47 218 ALA A O 1
ATOM 1616 N N . SER A 1 219 ? -28.021 16.619 45.714 1.00 33.47 219 SER A N 1
ATOM 1617 C CA . SER A 1 219 ? -28.944 16.226 46.782 1.00 33.47 219 SER A CA 1
ATOM 1618 C C . SER A 1 219 ? -30.253 17.036 46.765 1.00 33.47 219 SER A C 1
ATOM 1620 O O . SER A 1 219 ? -30.294 18.220 47.087 1.00 33.47 219 SER A O 1
ATOM 1622 N N . ASP A 1 220 ? -31.344 16.340 46.434 1.00 38.31 220 ASP A N 1
ATOM 1623 C CA . ASP A 1 220 ? -32.742 16.583 46.849 1.00 38.31 220 ASP A CA 1
ATOM 1624 C C . ASP A 1 220 ? -33.471 17.881 46.392 1.00 38.31 220 ASP A C 1
ATOM 1626 O O . ASP A 1 220 ? -34.693 17.867 46.253 1.00 38.31 220 ASP A O 1
ATOM 1630 N N . ASP A 1 221 ? -32.789 18.990 46.068 1.00 36.03 221 ASP A N 1
ATOM 1631 C CA . ASP A 1 221 ? -33.440 20.317 45.925 1.00 36.03 221 ASP A CA 1
ATOM 1632 C C . ASP A 1 221 ? -33.667 20.844 44.481 1.00 36.03 221 ASP A C 1
ATOM 1634 O O . ASP A 1 221 ? -33.834 22.046 44.256 1.00 36.03 221 ASP A O 1
ATOM 1638 N N . ARG A 1 222 ? -33.697 19.968 43.463 1.00 31.55 222 ARG A N 1
ATOM 1639 C CA . ARG A 1 222 ? -34.126 20.349 42.090 1.00 31.55 222 ARG A CA 1
ATOM 1640 C C . ARG A 1 222 ? -35.568 19.952 41.755 1.00 31.55 222 ARG A C 1
ATOM 1642 O O . ARG A 1 222 ? -36.261 20.729 41.101 1.00 31.55 222 ARG A O 1
ATOM 1649 N N . LEU A 1 223 ? -36.054 18.799 42.226 1.00 35.81 223 LEU A N 1
ATOM 1650 C CA . LEU A 1 223 ? -37.442 18.359 41.989 1.00 35.81 223 LEU A CA 1
ATOM 1651 C C . LEU A 1 223 ? -38.464 19.151 42.825 1.00 35.81 223 LEU A C 1
ATOM 1653 O O . LEU A 1 223 ? -39.557 19.443 42.342 1.00 35.81 223 LEU A O 1
ATOM 1657 N N . SER A 1 224 ? -38.077 19.576 44.031 1.00 35.53 224 SER A N 1
ATOM 1658 C CA . SER A 1 224 ? -38.827 20.497 44.902 1.00 35.53 224 SER A CA 1
ATOM 1659 C C . SER A 1 224 ? -39.212 21.806 44.192 1.00 35.53 224 SER A C 1
ATOM 1661 O O . SER A 1 224 ? -40.360 22.251 44.248 1.00 35.53 224 SER A O 1
ATOM 1663 N N . ARG A 1 225 ? -38.250 22.420 43.492 1.00 35.25 225 ARG A N 1
ATOM 1664 C CA . ARG A 1 225 ? -38.369 23.772 42.926 1.00 35.25 225 ARG A CA 1
ATOM 1665 C C . ARG A 1 225 ? -39.201 23.834 41.648 1.00 35.25 225 ARG A C 1
ATOM 1667 O O . ARG A 1 225 ? -39.872 24.837 41.426 1.00 35.25 225 ARG A O 1
ATOM 1674 N N . VAL A 1 226 ? -39.202 22.776 40.833 1.00 33.91 226 VAL A N 1
ATOM 1675 C CA . VAL A 1 226 ? -40.032 22.716 39.613 1.00 33.91 226 VAL A CA 1
ATOM 1676 C C . VAL A 1 226 ? -41.519 22.600 39.968 1.00 33.91 226 VAL A C 1
ATOM 1678 O O . VAL A 1 226 ? -42.345 23.262 39.343 1.00 33.91 226 VAL A O 1
ATOM 1681 N N . ALA A 1 227 ? -41.865 21.844 41.016 1.00 32.84 227 ALA A N 1
ATOM 1682 C CA . ALA A 1 227 ? -43.245 21.738 41.496 1.00 32.84 227 ALA A CA 1
ATOM 1683 C C . ALA A 1 227 ? -43.794 23.078 42.029 1.00 32.84 227 ALA A C 1
ATOM 1685 O O . ALA A 1 227 ? -44.940 23.429 41.760 1.00 32.84 227 ALA A O 1
ATOM 1686 N N . ALA A 1 228 ? -42.965 23.861 42.729 1.00 32.69 228 ALA A N 1
ATOM 1687 C CA . ALA A 1 228 ? -43.358 25.156 43.291 1.00 32.69 228 ALA A CA 1
ATOM 1688 C C . ALA A 1 228 ? -43.549 26.278 42.245 1.00 32.69 228 ALA A C 1
ATOM 1690 O O . ALA A 1 228 ? -44.121 27.316 42.564 1.00 32.69 228 ALA A O 1
ATOM 1691 N N . ALA A 1 229 ? -43.080 26.094 41.006 1.00 30.42 229 ALA A N 1
ATOM 1692 C CA . ALA A 1 229 ? -43.103 27.125 39.965 1.00 30.42 229 ALA A CA 1
ATOM 1693 C C . ALA A 1 229 ? -44.387 27.145 39.106 1.00 30.42 229 ALA A C 1
ATOM 1695 O O . ALA A 1 229 ? -44.521 28.015 38.247 1.00 30.42 229 ALA A O 1
ATOM 1696 N N . MET A 1 230 ? -45.319 26.202 39.305 1.00 30.22 230 MET A N 1
ATOM 1697 C CA . MET A 1 230 ? -46.534 26.073 38.478 1.00 30.22 230 MET A CA 1
ATOM 1698 C C . MET A 1 230 ? -47.846 26.456 39.187 1.00 30.22 230 MET A C 1
ATOM 1700 O O . MET A 1 230 ? -48.894 26.467 38.543 1.00 30.22 230 MET A O 1
ATOM 1704 N N . GLU A 1 231 ? -47.806 26.843 40.467 1.00 35.72 231 GLU A N 1
ATOM 1705 C CA . GLU A 1 231 ? -48.965 27.381 41.193 1.00 35.72 231 GLU A CA 1
ATOM 1706 C C . GLU A 1 231 ? -48.748 28.833 41.647 1.00 35.72 231 GLU A C 1
ATOM 1708 O O . GLU A 1 231 ? -48.225 29.094 42.725 1.00 35.72 231 GLU A O 1
ATOM 1713 N N . ILE A 1 232 ? -49.209 29.782 40.826 1.00 28.00 232 ILE A N 1
ATOM 1714 C CA . ILE A 1 232 ? -50.118 30.885 41.205 1.00 28.00 232 ILE A CA 1
ATOM 1715 C C . ILE A 1 232 ? -50.487 31.659 39.930 1.00 28.00 232 ILE A C 1
ATOM 1717 O O . ILE A 1 232 ? -49.647 31.914 39.071 1.00 28.00 232 ILE A O 1
ATOM 1721 N N . SER A 1 233 ? -51.763 32.025 39.789 1.00 28.62 233 SER A N 1
ATOM 1722 C CA . SER A 1 233 ? -52.287 32.734 38.617 1.00 28.62 233 SER A CA 1
ATOM 1723 C C . SER A 1 233 ? -53.191 33.894 39.030 1.00 28.62 233 SER A C 1
ATOM 1725 O O . SER A 1 233 ? -53.967 33.762 39.978 1.00 28.62 233 SER A O 1
ATOM 1727 N N . THR A 1 234 ? -53.141 34.991 38.261 1.00 28.22 234 THR A N 1
ATOM 1728 C CA . THR A 1 234 ? -53.856 36.274 38.471 1.00 28.22 234 THR A CA 1
ATOM 1729 C C . THR A 1 234 ? -53.367 37.044 39.724 1.00 28.22 234 THR A C 1
ATOM 1731 O O . THR A 1 234 ? -53.095 36.441 40.754 1.00 28.22 234 THR A O 1
ATOM 1734 N N . ARG A 1 235 ? -53.168 38.372 39.722 1.00 28.77 235 ARG A N 1
ATOM 1735 C CA . ARG A 1 235 ? -53.959 39.461 39.115 1.00 28.77 235 ARG A CA 1
ATOM 1736 C C . ARG A 1 235 ? -53.157 40.762 38.869 1.00 28.77 235 ARG A C 1
ATOM 1738 O O . ARG A 1 235 ? -52.183 41.013 39.561 1.00 28.77 235 ARG A O 1
ATOM 1745 N N . ASP A 1 236 ? -53.711 41.576 37.965 1.00 29.17 236 ASP A N 1
ATOM 1746 C CA . ASP A 1 236 ? -53.777 43.054 37.906 1.00 29.17 236 ASP A CA 1
ATOM 1747 C C . ASP A 1 236 ? -52.511 43.958 37.843 1.00 29.17 236 ASP A C 1
ATOM 1749 O O . ASP A 1 236 ? -51.520 43.805 38.547 1.00 29.17 236 ASP A O 1
ATOM 1753 N N . LEU A 1 237 ? -52.627 44.971 36.969 1.00 25.86 237 LEU A N 1
ATOM 1754 C CA . LEU A 1 237 ? -51.797 46.184 36.781 1.00 25.86 237 LEU A CA 1
ATOM 1755 C C . LEU A 1 237 ? -52.352 47.339 37.683 1.00 25.86 237 LEU A C 1
ATOM 1757 O O . LEU A 1 237 ? -53.400 47.094 38.291 1.00 25.86 237 LEU A O 1
ATOM 1761 N N . PRO A 1 238 ? -51.796 48.587 37.769 1.00 39.25 238 PRO A N 1
ATOM 1762 C CA . PRO A 1 238 ? -50.862 49.250 36.831 1.00 39.25 238 PRO A CA 1
ATOM 1763 C C . PRO A 1 238 ? -49.804 50.249 37.411 1.00 39.25 238 PRO A C 1
ATOM 1765 O O . PRO A 1 238 ? -49.688 50.440 38.613 1.00 39.25 238 PRO A O 1
ATOM 1768 N N . GLU A 1 239 ? -49.111 50.937 36.481 1.00 28.91 239 GLU A N 1
ATOM 1769 C CA . GLU A 1 239 ? -48.573 52.327 36.533 1.00 28.91 239 GLU A CA 1
ATOM 1770 C C . GLU A 1 239 ? -47.407 52.763 37.465 1.00 28.91 239 GLU A C 1
ATOM 1772 O O . GLU A 1 239 ? -47.496 52.708 38.685 1.00 28.91 239 GLU A O 1
ATOM 1777 N N . GLY A 1 240 ? -46.408 53.442 36.858 1.00 26.45 240 GLY A N 1
ATOM 1778 C CA . GLY A 1 240 ? -45.858 54.707 37.401 1.00 26.45 240 GLY A CA 1
ATOM 1779 C C . GLY A 1 240 ? -44.325 54.916 37.435 1.00 26.45 240 GLY A C 1
ATOM 1780 O O . GLY A 1 240 ? -43.629 54.114 38.034 1.00 26.45 240 GLY A O 1
ATOM 1781 N N . VAL A 1 241 ? -43.856 56.054 36.871 1.00 28.92 241 VAL A N 1
ATOM 1782 C CA . VAL A 1 241 ? -42.750 56.956 37.347 1.00 28.92 241 VAL A CA 1
ATOM 1783 C C . VAL A 1 241 ? -41.395 56.289 37.718 1.00 28.92 241 VAL A C 1
ATOM 1785 O O . VAL A 1 241 ? -41.318 55.578 38.709 1.00 28.92 241 VAL A O 1
ATOM 1788 N N . SER A 1 242 ? -40.284 56.362 36.965 1.00 27.92 242 SER A N 1
ATOM 1789 C CA . SER A 1 242 ? -39.454 57.473 36.417 1.00 27.92 242 SER A CA 1
ATOM 1790 C C . SER A 1 242 ? -38.308 58.008 37.318 1.00 27.92 242 SER A C 1
ATOM 1792 O O . SER A 1 242 ? -38.430 58.104 38.531 1.00 27.92 242 SER A O 1
ATOM 1794 N N . ASP A 1 243 ? -37.209 58.372 36.636 1.00 29.34 243 ASP A N 1
ATOM 1795 C CA . ASP A 1 243 ? -36.146 59.344 36.977 1.00 29.34 243 ASP A CA 1
ATOM 1796 C C . ASP A 1 243 ? -34.930 59.033 37.898 1.00 29.34 243 ASP A C 1
ATOM 1798 O O . ASP A 1 243 ? -35.011 58.893 39.113 1.00 29.34 243 ASP A O 1
ATOM 1802 N N . THR A 1 244 ? -33.755 59.188 37.257 1.00 29.67 244 THR A N 1
ATOM 1803 C CA . THR A 1 244 ? -32.479 59.798 37.725 1.00 29.67 244 THR A CA 1
ATOM 1804 C C . THR A 1 244 ? -31.532 59.107 38.728 1.00 29.67 244 THR A C 1
ATOM 1806 O O . THR A 1 244 ? -31.884 58.801 39.856 1.00 29.67 244 THR A O 1
ATOM 1809 N N . GLU A 1 245 ? -30.273 58.961 38.271 1.00 29.73 245 GLU A N 1
ATOM 1810 C CA . GLU A 1 245 ? -28.994 59.453 38.851 1.00 29.73 245 GLU A CA 1
ATOM 1811 C C . GLU A 1 245 ? -28.791 59.510 40.395 1.00 29.73 245 GLU A C 1
ATOM 1813 O O . GLU A 1 245 ? -29.658 59.940 41.139 1.00 29.73 245 GLU A O 1
ATOM 1818 N N . HIS A 1 246 ? -27.611 59.220 40.975 1.00 29.59 246 HIS A N 1
ATOM 1819 C CA . HIS A 1 246 ? -26.304 59.844 40.671 1.00 29.59 246 HIS A CA 1
ATOM 1820 C C . HIS A 1 246 ? -25.124 59.184 41.457 1.00 29.59 246 HIS A C 1
ATOM 1822 O O . HIS A 1 246 ? -25.337 58.536 42.475 1.00 29.59 246 HIS A O 1
ATOM 1828 N N . ALA A 1 247 ? -23.884 59.472 41.027 1.00 28.61 247 ALA A N 1
ATOM 1829 C CA . ALA A 1 247 ? -22.625 59.604 41.805 1.00 28.61 247 ALA A CA 1
ATOM 1830 C C . ALA A 1 247 ? -22.064 58.490 42.751 1.00 28.61 247 ALA A C 1
ATOM 1832 O O . ALA A 1 247 ? -22.618 58.144 43.789 1.00 28.61 247 ALA A O 1
ATOM 1833 N N . SER A 1 248 ? -20.809 58.088 42.479 1.00 31.75 248 SER A N 1
ATOM 1834 C CA . SER A 1 248 ? -19.814 57.556 43.453 1.00 31.75 248 SER A CA 1
ATOM 1835 C C . SER A 1 248 ? -19.202 58.702 44.309 1.00 31.75 248 SER A C 1
ATOM 1837 O O . SER A 1 248 ? -19.449 59.856 43.942 1.00 31.75 248 SER A O 1
ATOM 1839 N N . PRO A 1 249 ? -18.367 58.486 45.374 1.00 45.47 249 PRO A N 1
ATOM 1840 C CA . PRO A 1 249 ? -16.937 58.132 45.161 1.00 45.47 249 PRO A CA 1
ATOM 1841 C C . PRO A 1 249 ? -16.104 57.480 46.323 1.00 45.47 249 PRO A C 1
ATOM 1843 O O . PRO A 1 249 ? -16.454 57.529 47.495 1.00 45.47 249 PRO A O 1
ATOM 1846 N N . THR A 1 250 ? -14.879 57.039 45.968 1.00 31.09 250 THR A N 1
ATOM 1847 C CA . THR A 1 250 ? -13.603 57.007 46.759 1.00 31.09 250 THR A CA 1
ATOM 1848 C C . THR A 1 250 ? -13.411 56.172 48.047 1.00 31.09 250 THR A C 1
ATOM 1850 O O . THR A 1 250 ? -14.151 56.298 49.013 1.00 31.09 250 THR A O 1
ATOM 1853 N N . GLY A 1 251 ? -12.254 55.479 48.125 1.00 29.62 251 GLY A N 1
ATOM 1854 C CA . GLY A 1 251 ? -11.645 54.973 49.373 1.00 29.62 251 GLY A CA 1
ATOM 1855 C C . GLY A 1 251 ? -10.315 54.202 49.187 1.00 29.62 251 GLY A C 1
ATOM 1856 O O . GLY A 1 251 ? -10.333 53.037 48.811 1.00 29.62 251 GLY A O 1
ATOM 1857 N N . LEU A 1 252 ? -9.167 54.835 49.477 1.00 31.69 252 LEU A N 1
ATOM 1858 C CA . LEU A 1 252 ? -7.794 54.267 49.566 1.00 31.69 252 LEU A CA 1
ATOM 1859 C C . LEU A 1 252 ? -7.042 55.022 50.690 1.00 31.69 252 LEU A C 1
ATOM 1861 O O . LEU A 1 252 ? -7.347 56.207 50.860 1.00 31.69 252 LEU A O 1
ATOM 1865 N N . PRO A 1 253 ? -6.126 54.408 51.485 1.00 49.50 253 PRO A N 1
ATOM 1866 C CA . PRO A 1 253 ? -4.758 53.995 51.070 1.00 49.50 253 PRO A CA 1
ATOM 1867 C C . PRO A 1 253 ? -4.249 52.688 51.760 1.00 49.50 253 PRO A C 1
ATOM 1869 O O . PRO A 1 253 ? -4.991 52.080 52.522 1.00 49.50 253 PRO A O 1
ATOM 1872 N N . GLY A 1 254 ? -3.012 52.182 51.597 1.00 30.02 254 GLY A N 1
ATOM 1873 C CA . GLY A 1 254 ? -1.885 52.509 50.696 1.00 30.02 254 GLY A CA 1
ATOM 1874 C C . GLY A 1 254 ? -0.501 52.087 51.263 1.00 30.02 254 GLY A C 1
ATOM 1875 O O . GLY A 1 254 ? -0.388 51.788 52.448 1.00 30.02 254 GLY A O 1
ATOM 1876 N N . GLY A 1 255 ? 0.555 52.115 50.428 1.00 27.25 255 GLY A N 1
ATOM 1877 C CA . GLY A 1 255 ? 1.965 51.822 50.789 1.00 27.25 255 GLY A CA 1
ATOM 1878 C C . GLY A 1 255 ? 2.435 50.386 50.466 1.00 27.25 255 GLY A C 1
ATOM 1879 O O . GLY A 1 255 ? 1.619 49.474 50.481 1.00 27.25 255 GLY A O 1
ATOM 1880 N N . THR A 1 256 ? 3.705 50.100 50.138 1.00 31.80 256 THR A N 1
ATOM 1881 C CA . THR A 1 256 ? 4.903 50.947 49.883 1.00 31.80 256 THR A CA 1
ATOM 1882 C C . THR A 1 256 ? 5.738 50.373 48.717 1.00 31.80 256 THR A C 1
ATOM 1884 O O . THR A 1 256 ? 5.459 49.276 48.244 1.00 31.80 256 THR A O 1
ATOM 1887 N N . ALA A 1 257 ? 6.733 51.117 48.216 1.00 31.83 257 ALA A N 1
ATOM 1888 C CA . ALA A 1 257 ? 7.429 50.832 46.951 1.00 31.83 257 ALA A CA 1
ATOM 1889 C C . ALA A 1 257 ? 8.879 50.333 47.108 1.00 31.83 257 ALA A C 1
ATOM 1891 O O . ALA A 1 257 ? 9.521 50.641 48.106 1.00 31.83 257 ALA A O 1
ATOM 1892 N N . GLU A 1 258 ? 9.414 49.708 46.051 1.00 29.58 258 GLU A N 1
ATOM 1893 C CA . GLU A 1 258 ? 10.762 49.991 45.519 1.00 29.58 258 GLU A CA 1
ATOM 1894 C C . GLU A 1 258 ? 10.833 49.630 44.013 1.00 29.58 258 GLU A C 1
ATOM 1896 O O . GLU A 1 258 ? 9.845 49.136 43.466 1.00 29.58 258 GLU A O 1
ATOM 1901 N N . ALA A 1 259 ? 11.913 49.983 43.297 1.00 30.86 259 ALA A N 1
ATOM 1902 C CA . ALA A 1 259 ? 11.881 50.123 41.828 1.00 30.86 259 ALA A CA 1
ATOM 1903 C C . ALA A 1 259 ? 13.197 49.799 41.091 1.00 30.86 259 ALA A C 1
ATOM 1905 O O . ALA A 1 259 ? 14.272 50.057 41.625 1.00 30.86 259 ALA A O 1
ATOM 1906 N N . ALA A 1 260 ? 13.102 49.370 39.818 1.00 29.44 260 ALA A N 1
ATOM 1907 C CA . ALA A 1 260 ? 14.106 49.578 38.753 1.00 29.44 260 ALA A CA 1
ATOM 1908 C C . ALA A 1 260 ? 13.602 49.109 37.361 1.00 29.44 260 ALA A C 1
ATOM 1910 O O . ALA A 1 260 ? 12.798 48.187 37.285 1.00 29.44 260 ALA A O 1
ATOM 1911 N N . GLY A 1 261 ? 14.182 49.643 36.270 1.00 27.12 261 GLY A N 1
ATOM 1912 C CA . GLY A 1 261 ? 14.550 48.785 35.122 1.00 27.12 261 GLY A CA 1
ATOM 1913 C C . GLY A 1 261 ? 13.894 48.963 33.736 1.00 27.12 261 GLY A C 1
ATOM 1914 O O . GLY A 1 261 ? 13.237 48.043 33.273 1.00 27.12 261 GLY A O 1
ATOM 1915 N N . ALA A 1 262 ? 14.265 50.028 33.008 1.00 30.17 262 ALA A N 1
ATOM 1916 C CA . ALA A 1 262 ? 14.318 50.096 31.527 1.00 30.17 262 ALA A CA 1
ATOM 1917 C C . ALA A 1 262 ? 13.008 49.949 30.699 1.00 30.17 262 ALA A C 1
ATOM 1919 O O . ALA A 1 262 ? 11.932 49.663 31.209 1.00 30.17 262 ALA A O 1
ATOM 1920 N N . ALA A 1 263 ? 13.097 50.242 29.391 1.00 28.97 263 ALA A N 1
ATOM 1921 C CA . ALA A 1 263 ? 11.954 50.354 28.475 1.00 28.97 263 ALA A CA 1
ATOM 1922 C C . ALA A 1 263 ? 12.289 49.912 27.035 1.00 28.97 263 ALA A C 1
ATOM 1924 O O . ALA A 1 263 ? 13.431 50.043 26.598 1.00 28.97 263 ALA A O 1
ATOM 1925 N N . LEU A 1 264 ? 11.265 49.496 26.277 1.00 30.25 264 LEU A N 1
ATOM 1926 C CA . LEU A 1 264 ? 11.259 49.410 24.808 1.00 30.25 264 LEU A CA 1
ATOM 1927 C C . LEU A 1 264 ? 9.890 49.890 24.265 1.00 30.25 264 LEU A C 1
ATOM 1929 O O . LEU A 1 264 ? 8.873 49.605 24.899 1.00 30.25 264 LEU A O 1
ATOM 1933 N N . PRO A 1 265 ? 9.832 50.641 23.143 1.00 32.97 265 PRO A N 1
ATOM 1934 C CA . PRO A 1 265 ? 8.605 51.300 22.693 1.00 32.97 265 PRO A CA 1
ATOM 1935 C C . PRO A 1 265 ? 7.794 50.533 21.632 1.00 32.97 265 PRO A C 1
ATOM 1937 O O . PRO A 1 265 ? 8.311 49.756 20.836 1.00 32.97 265 PRO A O 1
ATOM 1940 N N . ALA A 1 266 ? 6.501 50.859 21.615 1.00 27.95 266 ALA A N 1
ATOM 1941 C CA . ALA A 1 266 ? 5.432 50.359 20.756 1.00 27.95 266 ALA A CA 1
ATOM 1942 C C . ALA A 1 266 ? 5.707 50.272 19.238 1.00 27.95 266 ALA A C 1
ATOM 1944 O O . ALA A 1 266 ? 6.270 51.182 18.629 1.00 27.95 266 ALA A O 1
ATOM 1945 N N . ALA A 1 267 ? 5.116 49.249 18.610 1.00 26.91 267 ALA A N 1
ATOM 1946 C CA . ALA A 1 267 ? 4.811 49.229 17.180 1.00 26.91 267 ALA A CA 1
ATOM 1947 C C . ALA A 1 267 ? 3.494 49.979 16.869 1.00 26.91 267 ALA A C 1
ATOM 1949 O O . ALA A 1 267 ? 2.608 50.083 17.722 1.00 26.91 267 ALA A O 1
ATOM 1950 N N . ARG A 1 268 ? 3.333 50.461 15.628 1.00 28.05 268 ARG A N 1
ATOM 1951 C CA . ARG A 1 268 ? 2.051 50.933 15.063 1.00 28.05 268 ARG A CA 1
ATOM 1952 C C . ARG A 1 268 ? 1.899 50.500 13.587 1.00 28.05 268 ARG A C 1
ATOM 1954 O O . ARG A 1 268 ? 2.919 50.232 12.957 1.00 28.05 268 ARG A O 1
ATOM 1961 N N . PRO A 1 269 ? 0.660 50.385 13.060 1.00 43.31 269 PRO A N 1
ATOM 1962 C CA . PRO A 1 269 ? 0.351 49.625 11.837 1.00 43.31 269 PRO A CA 1
ATOM 1963 C C . PRO A 1 269 ? 0.134 50.515 10.588 1.00 43.31 269 PRO A C 1
ATOM 1965 O O . PRO A 1 269 ? 0.474 51.696 10.626 1.00 43.31 269 PRO A O 1
ATOM 1968 N N . PHE A 1 270 ? -0.521 49.932 9.561 1.00 23.69 270 PHE A N 1
ATOM 1969 C CA . PHE A 1 270 ? -1.047 50.474 8.280 1.00 23.69 270 PHE A CA 1
ATOM 1970 C C . PHE A 1 270 ? -0.218 50.147 7.018 1.00 23.69 270 PHE A C 1
ATOM 1972 O O . PHE A 1 270 ? 0.996 50.021 7.105 1.00 23.69 270 PHE A O 1
ATOM 1979 N N . TRP A 1 271 ? -0.793 50.002 5.808 1.00 23.03 271 TRP A N 1
ATOM 1980 C CA . TRP A 1 271 ? -2.202 50.027 5.329 1.00 23.03 271 TRP A CA 1
ATOM 1981 C C . TRP A 1 271 ? -2.367 48.975 4.205 1.00 23.03 271 TRP A C 1
ATOM 1983 O O . TRP A 1 271 ? -1.421 48.726 3.462 1.00 23.03 271 TRP A O 1
ATOM 1993 N N . VAL A 1 272 ? -3.576 48.432 4.010 1.00 23.94 272 VAL A N 1
ATOM 1994 C CA . VAL A 1 272 ? -3.955 47.671 2.796 1.00 23.94 272 VAL A CA 1
ATOM 1995 C C . VAL A 1 272 ? -4.569 48.620 1.757 1.00 23.94 272 VAL A C 1
ATOM 1997 O O . VAL A 1 272 ? -5.306 49.533 2.125 1.00 23.94 272 VAL A O 1
ATOM 2000 N N . ALA A 1 273 ? -4.313 48.392 0.464 1.00 23.81 273 ALA A N 1
ATOM 2001 C CA . ALA A 1 273 ? -4.968 49.102 -0.638 1.00 23.81 273 ALA A CA 1
ATOM 2002 C C . ALA A 1 273 ? -5.369 48.133 -1.765 1.00 23.81 273 ALA A C 1
ATOM 2004 O O . ALA A 1 273 ? -4.564 47.321 -2.212 1.00 23.81 273 ALA A O 1
ATOM 2005 N N . SER A 1 274 ? -6.618 48.227 -2.223 1.00 27.73 274 SER A N 1
ATOM 2006 C CA . SER A 1 274 ? -7.221 47.344 -3.230 1.00 27.73 274 SER A CA 1
ATOM 2007 C C . SER A 1 274 ? -7.148 47.909 -4.656 1.00 27.73 274 SER A C 1
ATOM 2009 O O . SER A 1 274 ? -6.979 49.116 -4.853 1.00 27.73 274 SER A O 1
ATOM 2011 N N . ARG A 1 275 ? -7.347 47.042 -5.664 1.00 25.78 275 ARG A N 1
ATOM 2012 C CA . ARG A 1 275 ? -7.872 47.396 -7.001 1.00 25.78 275 ARG A CA 1
ATOM 2013 C C . ARG A 1 275 ? -8.426 46.169 -7.735 1.00 25.78 275 ARG A C 1
ATOM 2015 O O . ARG A 1 275 ? -8.214 45.041 -7.308 1.00 25.78 275 ARG A O 1
ATOM 2022 N N . THR A 1 276 ? -9.213 46.417 -8.780 1.00 24.48 276 THR A N 1
ATOM 2023 C CA . THR A 1 276 ? -10.233 45.490 -9.302 1.00 24.48 276 THR A CA 1
ATOM 2024 C C . THR A 1 276 ? -9.966 44.962 -10.720 1.00 24.48 276 THR A C 1
ATOM 2026 O O . THR A 1 276 ? -9.225 45.562 -11.492 1.00 24.48 276 THR A O 1
ATOM 2029 N N . SER A 1 277 ? -10.649 43.852 -11.034 1.00 27.61 277 SER A N 1
ATOM 2030 C CA . SER A 1 277 ? -10.800 43.147 -12.331 1.00 27.61 277 SER A CA 1
ATOM 2031 C C . SER A 1 277 ? -11.313 44.048 -13.497 1.00 27.61 277 SER A C 1
ATOM 2033 O O . SER A 1 277 ? -11.711 45.177 -13.188 1.00 27.61 277 SER A O 1
ATOM 2035 N N . PRO A 1 278 ? -11.359 43.623 -14.798 1.00 33.59 278 PRO A N 1
ATOM 2036 C CA . PRO A 1 278 ? -12.067 42.395 -15.253 1.00 33.59 278 PRO A CA 1
ATOM 2037 C C . PRO A 1 278 ? -11.540 41.612 -16.496 1.00 33.59 278 PRO A C 1
ATOM 2039 O O . PRO A 1 278 ? -10.821 42.163 -17.316 1.00 33.59 278 PRO A O 1
ATOM 2042 N N . LEU A 1 279 ? -12.038 40.361 -16.643 1.00 25.67 279 LEU A N 1
ATOM 2043 C CA . LEU A 1 279 ? -12.453 39.607 -17.868 1.00 25.67 279 LEU A CA 1
ATOM 2044 C C . LEU A 1 279 ? -11.546 39.614 -19.133 1.00 25.67 279 LEU A C 1
ATOM 2046 O O . LEU A 1 279 ? -11.096 40.655 -19.580 1.00 25.67 279 LEU A O 1
ATOM 2050 N N . SER A 1 280 ? -11.373 38.545 -19.926 1.00 25.42 280 SER A N 1
ATOM 2051 C CA . SER A 1 280 ? -11.748 37.103 -19.936 1.00 25.42 280 SER A CA 1
ATOM 2052 C C . SER A 1 280 ? -11.024 36.473 -21.174 1.00 25.42 280 SER A C 1
ATOM 2054 O O . SER A 1 280 ? -10.166 37.155 -21.727 1.00 25.42 280 SER A O 1
ATOM 2056 N N . ALA A 1 281 ? -11.211 35.268 -21.737 1.00 25.44 281 ALA A N 1
ATOM 2057 C CA . ALA A 1 281 ? -12.098 34.089 -21.636 1.00 25.44 281 ALA A CA 1
ATOM 2058 C C . ALA A 1 281 ? -11.388 32.922 -22.400 1.00 25.44 281 ALA A C 1
ATOM 2060 O O . ALA A 1 281 ? -10.492 33.209 -23.190 1.00 25.44 281 ALA A O 1
ATOM 2061 N N . ALA A 1 282 ? -11.755 31.633 -22.381 1.00 25.20 282 ALA A N 1
ATOM 2062 C CA . ALA A 1 282 ? -12.428 30.728 -21.431 1.00 25.20 282 ALA A CA 1
ATOM 2063 C C . ALA A 1 282 ? -12.365 29.292 -22.032 1.00 25.20 282 ALA A C 1
ATOM 2065 O O . ALA A 1 282 ? -12.404 29.161 -23.255 1.00 25.20 282 ALA A O 1
ATOM 2066 N N . GLY A 1 283 ? -12.319 28.218 -21.228 1.00 22.83 283 GLY A N 1
ATOM 2067 C CA . GLY A 1 283 ? -12.346 26.841 -21.759 1.00 22.83 283 GLY A CA 1
ATOM 2068 C C . GLY A 1 283 ? -12.111 25.720 -20.736 1.00 22.83 283 GLY A C 1
ATOM 2069 O O . GLY A 1 283 ? -10.977 25.510 -20.330 1.00 22.83 283 GLY A O 1
ATOM 2070 N N . GLY A 1 284 ? -13.169 24.965 -20.405 1.00 25.98 284 GLY A N 1
ATOM 2071 C CA . GLY A 1 284 ? -13.112 23.688 -19.667 1.00 25.98 284 GLY A CA 1
ATOM 2072 C C . GLY A 1 284 ? -12.915 23.792 -18.139 1.00 25.98 284 GLY A C 1
ATOM 2073 O O . GLY A 1 284 ? -11.972 24.442 -17.694 1.00 25.98 284 GLY A O 1
ATOM 2074 N N . PRO A 1 285 ? -13.764 23.156 -17.305 1.00 24.78 285 PRO A N 1
ATOM 2075 C CA . PRO A 1 285 ? -13.563 23.132 -15.859 1.00 24.78 285 PRO A CA 1
ATOM 2076 C C . PRO A 1 285 ? -12.548 22.054 -15.446 1.00 24.78 285 PRO A C 1
ATOM 2078 O O . PRO A 1 285 ? -12.830 20.860 -15.504 1.00 24.78 285 PRO A O 1
ATOM 2081 N N . VAL A 1 286 ? -11.386 22.490 -14.963 1.00 25.38 286 VAL A N 1
ATOM 2082 C CA . VAL A 1 286 ? -10.579 21.712 -14.009 1.00 25.38 286 VAL A CA 1
ATOM 2083 C C . VAL A 1 286 ? -11.236 21.869 -12.628 1.00 25.38 286 VAL A C 1
ATOM 2085 O O . VAL A 1 286 ? -11.670 22.984 -12.322 1.00 25.38 286 VAL A O 1
ATOM 2088 N N . PRO A 1 287 ? -11.326 20.825 -11.780 1.00 24.41 287 PRO A N 1
ATOM 2089 C CA . PRO A 1 287 ? -11.718 21.004 -10.386 1.00 24.41 287 PRO A CA 1
ATOM 2090 C C . PRO A 1 287 ? -10.660 21.855 -9.673 1.00 24.41 287 PRO A C 1
ATOM 2092 O O . PRO A 1 287 ? -9.564 21.395 -9.357 1.00 24.41 287 PRO A O 1
ATOM 2095 N N . VAL A 1 288 ? -10.985 23.130 -9.471 1.00 23.66 288 VAL A N 1
ATOM 2096 C CA . VAL A 1 288 ? -10.212 24.048 -8.630 1.00 23.66 288 VAL A CA 1
ATOM 2097 C C . VAL A 1 288 ? -10.250 23.514 -7.198 1.00 23.66 288 VAL A C 1
ATOM 2099 O O . VAL A 1 288 ? -11.280 22.987 -6.778 1.00 23.66 288 VAL A O 1
ATOM 2102 N N . LEU A 1 289 ? -9.160 23.662 -6.435 1.00 26.81 289 LEU A N 1
ATOM 2103 C CA . LEU A 1 289 ? -9.252 23.513 -4.983 1.00 26.81 289 LEU A CA 1
ATOM 2104 C C . LEU A 1 289 ? -10.206 24.595 -4.472 1.00 26.81 289 LEU A C 1
ATOM 2106 O O . LEU A 1 289 ? -9.828 25.766 -4.400 1.00 26.81 289 LEU A O 1
ATOM 2110 N N . GLU A 1 290 ? -11.435 24.214 -4.129 1.00 24.78 290 GLU A N 1
ATOM 2111 C CA . GLU A 1 290 ? -12.250 25.048 -3.255 1.00 24.78 290 GLU A CA 1
ATOM 2112 C C . GLU A 1 290 ? -11.438 25.286 -1.982 1.00 24.78 290 GLU A C 1
ATOM 2114 O O . GLU A 1 290 ? -10.846 24.358 -1.421 1.00 24.78 290 GLU A O 1
ATOM 2119 N N . ALA A 1 291 ? -11.328 26.553 -1.583 1.00 23.94 291 ALA A N 1
ATOM 2120 C CA . ALA A 1 291 ? -10.626 26.895 -0.361 1.00 23.94 291 ALA A CA 1
ATOM 2121 C C . ALA A 1 291 ? -11.274 26.142 0.805 1.00 23.94 291 ALA A C 1
ATOM 2123 O O . ALA A 1 291 ? -12.499 26.002 0.847 1.00 23.94 291 ALA A O 1
ATOM 2124 N N . LEU A 1 292 ? -10.454 25.691 1.759 1.00 26.89 292 LEU A N 1
ATOM 2125 C CA . LEU A 1 292 ? -10.968 25.275 3.061 1.00 26.89 292 LEU A CA 1
ATOM 2126 C C . LEU A 1 292 ? -11.891 26.401 3.559 1.00 26.89 292 LEU A C 1
ATOM 2128 O O . LEU A 1 292 ? -11.442 27.551 3.555 1.00 26.89 292 LEU A O 1
ATOM 2132 N N . PRO A 1 293 ? -13.159 26.118 3.917 1.00 25.16 293 PRO A N 1
ATOM 2133 C CA . PRO A 1 293 ? -14.046 27.158 4.417 1.00 25.16 293 PRO A CA 1
ATOM 2134 C C . PRO A 1 293 ? -13.390 27.811 5.634 1.00 25.16 293 PRO A C 1
ATOM 2136 O O . PRO A 1 293 ? -12.798 27.108 6.460 1.00 25.16 293 PRO A O 1
ATOM 2139 N N . ASP A 1 294 ? -13.453 29.144 5.706 1.00 22.98 294 ASP A N 1
ATOM 2140 C CA . ASP A 1 294 ? -12.818 29.912 6.777 1.00 22.98 294 ASP A CA 1
ATOM 2141 C C . ASP A 1 294 ? -13.177 29.317 8.146 1.00 22.98 294 ASP A C 1
ATOM 2143 O O . ASP A 1 294 ? -14.333 28.991 8.416 1.00 22.98 294 ASP A O 1
ATOM 2147 N N . ALA A 1 295 ? -12.180 29.179 9.024 1.00 29.20 295 ALA A N 1
ATOM 2148 C CA . ALA A 1 295 ? -12.326 28.549 10.339 1.00 29.20 295 ALA A CA 1
ATOM 2149 C C . ALA A 1 295 ? -13.044 29.459 11.366 1.00 29.20 295 ALA A C 1
ATOM 2151 O O . ALA A 1 295 ? -12.655 29.534 12.532 1.00 29.20 295 ALA A O 1
ATOM 2152 N N . ALA A 1 296 ? -14.074 30.178 10.919 1.00 30.17 296 ALA A N 1
ATOM 2153 C CA . ALA A 1 296 ? -14.870 31.127 11.679 1.00 30.17 296 ALA A CA 1
ATOM 2154 C C . ALA A 1 296 ? -16.367 30.901 11.408 1.00 30.17 296 ALA A C 1
ATOM 2156 O O . ALA A 1 296 ? -16.788 30.763 10.264 1.00 30.17 296 ALA A O 1
ATOM 2157 N N . GLU A 1 297 ? -17.163 30.901 12.479 1.00 28.89 297 GLU A N 1
ATOM 2158 C CA . GLU A 1 297 ? -18.636 30.964 12.440 1.00 28.89 297 GLU A CA 1
ATOM 2159 C C . GLU A 1 297 ? -19.350 29.800 11.720 1.00 28.89 297 GLU A C 1
ATOM 2161 O O . GLU A 1 297 ? -20.465 29.934 11.221 1.00 28.89 297 GLU A O 1
ATOM 2166 N N . ALA A 1 298 ? -18.779 28.596 11.816 1.00 26.50 298 ALA A N 1
ATOM 2167 C CA . ALA A 1 298 ? -19.579 27.373 11.851 1.00 26.50 298 ALA A CA 1
ATOM 2168 C C . ALA A 1 298 ? -20.183 27.179 13.260 1.00 26.50 298 ALA A C 1
ATOM 2170 O O . ALA A 1 298 ? -19.777 26.279 13.999 1.00 26.50 298 ALA A O 1
ATOM 2171 N N . GLU A 1 299 ? -21.150 28.022 13.644 1.00 28.05 299 GLU A N 1
ATOM 2172 C CA . GLU A 1 299 ? -22.075 27.673 14.732 1.00 28.05 299 GLU A CA 1
ATOM 2173 C C . GLU A 1 299 ? -22.937 26.501 14.251 1.00 28.05 299 GLU A C 1
ATOM 2175 O O . GLU A 1 299 ? -23.959 26.673 13.587 1.00 28.05 299 GLU A O 1
ATOM 2180 N N . ALA A 1 300 ? -22.482 25.282 14.537 1.00 31.16 300 ALA A N 1
ATOM 2181 C CA . ALA A 1 300 ? -23.304 24.101 14.360 1.00 31.16 300 ALA A CA 1
ATOM 2182 C C . ALA A 1 300 ? -24.519 24.211 15.290 1.00 31.16 300 ALA A C 1
ATOM 2184 O O . ALA A 1 300 ? -24.359 24.418 16.494 1.00 31.16 300 ALA A O 1
ATOM 2185 N N . GLU A 1 301 ? -25.724 24.027 14.746 1.00 27.64 301 GLU A N 1
ATOM 2186 C CA . GLU A 1 301 ? -26.884 23.704 15.572 1.00 27.64 301 GLU A CA 1
ATOM 2187 C C . GLU A 1 301 ? -26.576 22.372 16.270 1.00 27.64 301 GLU A C 1
ATOM 2189 O O . GLU A 1 301 ? -26.590 21.311 15.643 1.00 27.64 301 GLU A O 1
ATOM 2194 N N . ASP A 1 302 ? -26.212 22.448 17.554 1.00 32.41 302 ASP A N 1
ATOM 2195 C CA . ASP A 1 302 ? -25.868 21.298 18.391 1.00 32.41 302 ASP A CA 1
ATOM 2196 C C . ASP A 1 302 ? -27.142 20.484 18.644 1.00 32.41 302 ASP A C 1
ATOM 2198 O O . ASP A 1 302 ? -27.875 20.693 19.615 1.00 32.41 302 ASP A O 1
ATOM 2202 N N . GLU A 1 303 ? -27.461 19.614 17.681 1.00 34.03 303 GLU A N 1
ATOM 2203 C CA . GLU A 1 303 ? -28.604 18.708 17.709 1.00 34.03 303 GLU A CA 1
ATOM 2204 C C . GLU A 1 303 ? -28.469 17.841 18.965 1.00 34.03 303 GLU A C 1
ATOM 2206 O O . GLU A 1 303 ? -27.632 16.942 19.015 1.00 34.03 303 GLU A O 1
ATOM 2211 N N . ALA A 1 304 ? -29.226 18.199 20.010 1.00 39.22 304 ALA A N 1
ATOM 2212 C CA . ALA A 1 304 ? -28.879 17.915 21.401 1.00 39.22 304 ALA A CA 1
ATOM 2213 C C . ALA A 1 304 ? -28.792 16.411 21.714 1.00 39.22 304 ALA A C 1
ATOM 2215 O O . ALA A 1 304 ? -29.756 15.791 22.181 1.00 39.22 304 ALA A O 1
ATOM 2216 N N . HIS A 1 305 ? -27.613 15.829 21.474 1.00 50.09 305 HIS A N 1
ATOM 2217 C CA . HIS A 1 305 ? -27.326 14.424 21.732 1.00 50.09 305 HIS A CA 1
ATOM 2218 C C . HIS A 1 305 ? -27.538 14.154 23.227 1.00 50.09 305 HIS A C 1
ATOM 2220 O O . HIS A 1 305 ? -26.914 14.822 24.057 1.00 50.09 305 HIS A O 1
ATOM 2226 N N . PRO A 1 306 ? -28.403 13.194 23.609 1.00 54.41 306 PRO A N 1
ATOM 2227 C CA . PRO A 1 306 ? -28.671 12.921 25.014 1.00 54.41 306 PRO A CA 1
ATOM 2228 C C . PRO A 1 306 ? -27.371 12.507 25.704 1.00 54.41 306 PRO A C 1
ATOM 2230 O O . PRO A 1 306 ? -26.684 11.602 25.227 1.00 54.41 306 PRO A O 1
ATOM 2233 N N . SER A 1 307 ? -27.026 13.155 26.820 1.00 65.44 307 SER A N 1
ATOM 2234 C CA . SER A 1 307 ? -25.778 12.872 27.526 1.00 65.44 307 SER A CA 1
ATOM 2235 C C . SER A 1 307 ? -25.753 11.421 28.010 1.00 65.44 307 SER A C 1
ATOM 2237 O O . SER A 1 307 ? -26.584 10.989 28.808 1.00 65.44 307 SER A O 1
ATOM 2239 N N . ILE A 1 308 ? -24.792 10.652 27.495 1.00 80.38 308 ILE A N 1
ATOM 2240 C CA . ILE A 1 308 ? -24.627 9.233 27.810 1.00 80.38 308 ILE A CA 1
ATOM 2241 C C . ILE A 1 308 ? -23.603 9.120 28.948 1.00 80.38 308 ILE A C 1
ATOM 2243 O O . ILE A 1 308 ? -22.448 9.498 28.741 1.00 80.38 308 ILE A O 1
ATOM 2247 N N . PRO A 1 309 ? -23.961 8.595 30.135 1.00 84.38 309 PRO A N 1
ATOM 2248 C CA . PRO A 1 309 ? -22.982 8.291 31.172 1.00 84.38 309 PRO A CA 1
ATOM 2249 C C . PRO A 1 309 ? -22.015 7.210 30.683 1.00 84.38 309 PRO A C 1
ATOM 2251 O O . PRO A 1 309 ? -22.460 6.151 30.234 1.00 84.38 309 PRO A O 1
ATOM 2254 N N . VAL A 1 310 ? -20.707 7.465 30.784 1.00 88.38 310 VAL A N 1
ATOM 2255 C CA . VAL A 1 310 ? -19.631 6.529 30.414 1.00 88.38 310 VAL A CA 1
ATOM 2256 C C . VAL A 1 310 ? -18.615 6.440 31.549 1.00 88.38 310 VAL A C 1
ATOM 2258 O O . VAL A 1 310 ? -18.209 7.468 32.088 1.00 88.38 310 VAL A O 1
ATOM 2261 N N . PHE A 1 311 ? -18.157 5.233 31.883 1.00 88.50 311 PHE A N 1
ATOM 2262 C CA . PHE A 1 311 ? -17.029 5.022 32.792 1.00 88.50 311 PHE A CA 1
ATOM 2263 C C . PHE A 1 311 ? -16.023 4.006 32.239 1.00 88.50 311 PHE A C 1
ATOM 2265 O O . PHE A 1 311 ? -16.397 3.033 31.584 1.00 88.50 311 PHE A O 1
ATOM 2272 N N . ALA A 1 312 ? -14.741 4.213 32.545 1.00 91.88 312 ALA A N 1
ATOM 2273 C CA . ALA A 1 312 ? -13.697 3.204 32.389 1.00 91.88 312 ALA A CA 1
ATOM 2274 C C . ALA A 1 312 ? -13.649 2.260 33.600 1.00 91.88 312 ALA A C 1
ATOM 2276 O O . ALA A 1 312 ? -13.882 2.678 34.738 1.00 91.88 312 ALA A O 1
ATOM 2277 N N . ALA A 1 313 ? -13.328 0.991 33.355 1.00 91.44 313 ALA A N 1
ATOM 2278 C CA . ALA A 1 313 ? -13.055 -0.001 34.388 1.00 91.44 313 ALA A CA 1
ATOM 2279 C C . ALA A 1 313 ? -12.091 -1.086 33.875 1.00 91.44 313 ALA A C 1
ATOM 2281 O O . ALA A 1 313 ? -12.046 -1.366 32.675 1.00 91.44 313 ALA A O 1
ATOM 2282 N N . GLN A 1 314 ? -11.331 -1.700 34.784 1.00 92.75 314 GLN A N 1
ATOM 2283 C CA . GLN A 1 314 ? -10.341 -2.742 34.486 1.00 92.75 314 GLN A CA 1
ATOM 2284 C C . GLN A 1 314 ? -10.420 -3.928 35.464 1.00 92.75 314 GLN A C 1
ATOM 2286 O O . GLN A 1 314 ? -10.834 -3.763 36.611 1.00 92.75 314 GLN A O 1
ATOM 2291 N N . GLY A 1 315 ? -10.061 -5.128 34.997 1.00 91.56 315 GLY A N 1
ATOM 2292 C CA . GLY A 1 315 ? -10.215 -6.403 35.715 1.00 91.56 315 GLY A CA 1
ATOM 2293 C C . GLY A 1 315 ? -9.555 -7.577 34.977 1.00 91.56 315 GLY A C 1
ATOM 2294 O O . GLY A 1 315 ? -9.024 -7.401 33.883 1.00 91.56 315 GLY A O 1
ATOM 2295 N N . PHE A 1 316 ? -9.538 -8.778 35.566 1.00 91.06 316 PHE A N 1
ATOM 2296 C CA . PHE A 1 316 ? -8.926 -9.962 34.931 1.00 91.06 316 PHE A CA 1
ATOM 2297 C C . PHE A 1 316 ? -9.740 -10.523 33.751 1.00 91.06 316 PHE A C 1
ATOM 2299 O O . PHE A 1 316 ? -9.173 -11.112 32.836 1.00 91.06 316 PHE A O 1
ATOM 2306 N N . SER A 1 317 ? -11.058 -10.321 33.753 1.00 90.88 317 SER A N 1
ATOM 2307 C CA . SER A 1 317 ? -11.991 -10.761 32.711 1.00 90.88 317 SER A CA 1
ATOM 2308 C C . SER A 1 317 ? -13.030 -9.672 32.420 1.00 90.88 317 SER A C 1
ATOM 2310 O O . SER A 1 317 ? -13.295 -8.808 33.264 1.00 90.88 317 SER A O 1
ATOM 2312 N N . ALA A 1 318 ? -13.644 -9.697 31.231 1.00 91.38 318 ALA A N 1
ATOM 2313 C CA . ALA A 1 318 ? -14.737 -8.779 30.896 1.00 91.38 318 ALA A CA 1
ATOM 2314 C C . ALA A 1 318 ? -15.941 -9.002 31.830 1.00 91.38 318 ALA A C 1
ATOM 2316 O O . ALA A 1 318 ? -16.561 -8.050 32.306 1.00 91.38 318 ALA A O 1
ATOM 2317 N N . GLU A 1 319 ? -16.219 -10.263 32.160 1.00 91.19 319 GLU A N 1
ATOM 2318 C CA . GLU A 1 319 ? -17.238 -10.692 33.110 1.00 91.19 319 GLU A CA 1
ATOM 2319 C C . GLU A 1 319 ? -16.985 -10.162 34.532 1.00 91.19 319 GLU A C 1
ATOM 2321 O O . GLU A 1 319 ? -17.939 -9.727 35.186 1.00 91.19 319 GLU A O 1
ATOM 2326 N N . ALA A 1 320 ? -15.733 -10.124 35.010 1.00 89.81 320 ALA A N 1
ATOM 2327 C CA . ALA A 1 320 ? -15.391 -9.499 36.291 1.00 89.81 320 ALA A CA 1
ATOM 2328 C C . ALA A 1 320 ? -15.659 -7.984 36.268 1.00 89.81 320 ALA A C 1
ATOM 2330 O O . ALA A 1 320 ? -16.361 -7.476 37.144 1.00 89.81 320 ALA A O 1
ATOM 2331 N N . VAL A 1 321 ? -15.197 -7.275 35.228 1.00 90.50 321 VAL A N 1
ATOM 2332 C CA . VAL A 1 321 ? -15.434 -5.825 35.060 1.00 90.50 321 VAL A CA 1
ATOM 2333 C C . VAL A 1 321 ? -16.932 -5.491 35.038 1.00 90.50 321 VAL A C 1
ATOM 2335 O O . VAL A 1 321 ? -17.368 -4.517 35.651 1.00 90.50 321 VAL A O 1
ATOM 2338 N N . LEU A 1 322 ? -17.737 -6.316 34.367 1.00 91.44 322 LEU A N 1
ATOM 2339 C CA . LEU A 1 322 ? -19.185 -6.131 34.222 1.00 91.44 322 LEU A CA 1
ATOM 2340 C C . LEU A 1 322 ? -20.012 -6.559 35.439 1.00 91.44 322 LEU A C 1
ATOM 2342 O O . LEU A 1 322 ? -21.180 -6.157 35.546 1.00 91.44 322 LEU A O 1
ATOM 2346 N N . SER A 1 323 ? -19.420 -7.362 36.326 1.00 88.62 323 SER A N 1
ATOM 2347 C CA . SER A 1 323 ? -19.998 -7.773 37.610 1.00 88.62 323 SER A CA 1
ATOM 2348 C C . SER A 1 323 ? -19.669 -6.798 38.746 1.00 88.62 323 SER A C 1
ATOM 2350 O O . SER A 1 323 ? -20.302 -6.875 39.798 1.00 88.62 323 SER A O 1
ATOM 2352 N N . GLU A 1 324 ? -18.702 -5.891 38.564 1.00 87.94 324 GLU A N 1
ATOM 2353 C CA . GLU A 1 324 ? -18.251 -4.996 39.629 1.00 87.94 324 GLU A CA 1
ATOM 2354 C C . GLU A 1 324 ? -19.242 -3.849 39.901 1.00 87.94 324 GLU A C 1
ATOM 2356 O O . GLU A 1 324 ? -19.597 -3.043 39.035 1.00 87.94 324 GLU A O 1
ATOM 2361 N N . THR A 1 325 ? -19.661 -3.757 41.161 1.00 84.50 325 THR A N 1
ATOM 2362 C CA . THR A 1 325 ? -20.636 -2.786 41.672 1.00 84.50 325 THR A CA 1
ATOM 2363 C C . THR A 1 325 ? -19.979 -1.642 42.442 1.00 84.50 325 THR A C 1
ATOM 2365 O O . THR A 1 325 ? -20.535 -0.545 42.478 1.00 84.50 325 THR A O 1
ATOM 2368 N N . LEU A 1 326 ? -18.789 -1.853 43.012 1.00 83.81 326 LEU A N 1
ATOM 2369 C CA . LEU A 1 326 ? -18.055 -0.878 43.814 1.00 83.81 326 LEU A CA 1
ATOM 2370 C C . LEU A 1 326 ? -17.176 0.012 42.913 1.00 83.81 326 LEU A C 1
ATOM 2372 O O . LEU A 1 326 ? -16.220 -0.487 42.316 1.00 83.81 326 LEU A O 1
ATOM 2376 N N . PRO A 1 327 ? -17.414 1.339 42.832 1.00 82.56 327 PRO A N 1
ATOM 2377 C CA . PRO A 1 327 ? -16.644 2.218 41.946 1.00 82.56 327 PRO A CA 1
ATOM 2378 C C . PRO A 1 327 ? -15.133 2.224 42.218 1.00 82.56 327 PRO A C 1
ATOM 2380 O O . PRO A 1 327 ? -14.353 2.372 41.284 1.00 82.56 327 PRO A O 1
ATOM 2383 N N . PHE A 1 328 ? -14.716 2.009 43.471 1.00 83.50 328 PHE A N 1
ATOM 2384 C CA . PHE A 1 328 ? -13.305 1.908 43.863 1.00 83.50 328 PHE A CA 1
ATOM 2385 C C . PHE A 1 328 ? -12.574 0.752 43.158 1.00 83.50 328 PHE A C 1
ATOM 2387 O O . PHE A 1 328 ? -11.457 0.923 42.673 1.00 83.50 328 PHE A O 1
ATOM 2394 N N . ASN A 1 329 ? -13.223 -0.410 43.043 1.00 86.75 329 ASN A N 1
ATOM 2395 C CA . ASN A 1 329 ? -12.623 -1.613 42.467 1.00 86.75 329 ASN A CA 1
ATOM 2396 C C . ASN A 1 329 ? -12.436 -1.514 40.946 1.00 86.75 329 ASN A C 1
ATOM 2398 O O . ASN A 1 329 ? -11.563 -2.178 40.397 1.00 86.75 329 ASN A O 1
ATOM 2402 N N . ARG A 1 330 ? -13.182 -0.637 40.257 1.00 86.62 330 ARG A N 1
ATOM 2403 C CA . ARG A 1 330 ? -13.036 -0.398 38.806 1.00 86.62 330 ARG A CA 1
ATOM 2404 C C . ARG A 1 330 ? -11.621 0.036 38.408 1.00 86.62 330 ARG A C 1
ATOM 2406 O O . ARG A 1 330 ? -11.248 -0.115 37.251 1.00 86.62 330 ARG A O 1
ATOM 2413 N N . ALA A 1 331 ? -10.832 0.536 39.361 1.00 85.81 331 ALA A N 1
ATOM 2414 C CA . ALA A 1 331 ? -9.442 0.936 39.187 1.00 85.81 331 ALA A CA 1
ATOM 2415 C C . ALA A 1 331 ? -8.411 -0.210 39.333 1.00 85.81 331 ALA A C 1
ATOM 2417 O O . ALA A 1 331 ? -7.216 0.077 39.391 1.00 85.81 331 ALA A O 1
ATOM 2418 N N . PHE A 1 332 ? -8.816 -1.485 39.396 1.00 89.19 332 PHE A N 1
ATOM 2419 C CA . PHE A 1 332 ? -7.959 -2.640 39.728 1.00 89.19 332 PHE A CA 1
ATOM 2420 C C . PHE A 1 332 ? -6.701 -2.797 38.841 1.00 89.19 332 PHE A C 1
ATOM 2422 O O . PHE A 1 332 ? -6.725 -3.396 37.768 1.00 89.19 332 PHE A O 1
ATOM 2429 N N . GLY A 1 333 ? -5.571 -2.258 39.315 1.00 86.38 333 GLY A N 1
ATOM 2430 C CA . GLY A 1 333 ? -4.340 -2.020 38.541 1.00 86.38 333 GLY A CA 1
ATOM 2431 C C . GLY A 1 333 ? -3.501 -3.233 38.125 1.00 86.38 333 GLY A C 1
ATOM 2432 O O . GLY A 1 333 ? -2.347 -3.045 37.756 1.00 86.38 333 GLY A O 1
ATOM 2433 N N . ILE A 1 334 ? -4.045 -4.449 38.210 1.00 89.00 334 ILE A N 1
ATOM 2434 C CA . ILE A 1 334 ? -3.430 -5.680 37.675 1.00 89.00 334 ILE A CA 1
ATOM 2435 C C . ILE A 1 334 ? -4.380 -6.467 36.754 1.00 89.00 334 ILE A C 1
ATOM 2437 O O . ILE A 1 334 ? -4.063 -7.584 36.356 1.00 89.00 334 ILE A O 1
ATOM 2441 N N . GLY A 1 335 ? -5.549 -5.909 36.422 1.00 90.81 335 GLY A N 1
ATOM 2442 C CA . GLY A 1 335 ? -6.468 -6.505 35.457 1.00 90.81 335 GLY A CA 1
ATOM 2443 C C . GLY A 1 335 ? -5.963 -6.363 34.020 1.00 90.81 335 GLY A C 1
ATOM 2444 O O . GLY A 1 335 ? -5.621 -5.261 33.601 1.00 90.81 335 GLY A O 1
ATOM 2445 N N . SER A 1 336 ? -5.932 -7.456 33.254 1.00 92.75 336 SER A N 1
ATOM 2446 C CA . SER A 1 336 ? -5.498 -7.450 31.848 1.00 92.75 336 SER A CA 1
ATOM 2447 C C . SER A 1 336 ? -6.584 -6.993 30.864 1.00 92.75 336 SER A C 1
ATOM 2449 O O . SER A 1 336 ? -6.256 -6.613 29.739 1.00 92.75 336 SER A O 1
ATOM 2451 N N . VAL A 1 337 ? -7.859 -6.971 31.268 1.00 95.31 337 VAL A N 1
ATOM 2452 C CA . VAL A 1 337 ? -8.992 -6.456 30.482 1.00 95.31 337 VAL A CA 1
ATOM 2453 C C . VAL A 1 337 ? -9.355 -5.045 30.934 1.00 95.31 337 VAL A C 1
ATOM 2455 O O . VAL A 1 337 ? -9.526 -4.793 32.127 1.00 95.31 337 VAL A O 1
ATOM 2458 N N . GLY A 1 338 ? -9.554 -4.139 29.974 1.00 96.06 338 GLY A N 1
ATOM 2459 C CA . GLY A 1 338 ? -10.190 -2.841 30.197 1.00 96.06 338 GLY A CA 1
ATOM 2460 C C . GLY A 1 338 ? -11.446 -2.690 29.341 1.00 96.06 338 GLY A C 1
ATOM 2461 O O . GLY A 1 338 ? -11.443 -3.058 28.166 1.00 96.06 338 GLY A O 1
ATOM 2462 N N . LEU A 1 339 ? -12.505 -2.108 29.909 1.00 96.44 339 LEU A N 1
ATOM 2463 C CA . LEU A 1 339 ? -13.735 -1.744 29.200 1.00 96.44 339 LEU A CA 1
ATOM 2464 C C . LEU A 1 339 ? -14.094 -0.273 29.451 1.00 96.44 339 LEU A C 1
ATOM 2466 O O . LEU A 1 339 ? -13.998 0.220 30.577 1.00 96.44 339 LEU A O 1
ATOM 2470 N N . LEU A 1 340 ? -14.591 0.399 28.413 1.00 96.00 340 LEU A N 1
ATOM 2471 C CA . LEU A 1 340 ? -15.508 1.525 28.559 1.00 96.00 340 LEU A CA 1
ATOM 2472 C C . LEU A 1 340 ? -16.937 0.984 28.586 1.00 96.00 340 LEU A C 1
ATOM 2474 O O . LEU A 1 340 ? -17.361 0.288 27.661 1.00 96.00 340 LEU A O 1
ATOM 2478 N N . VAL A 1 341 ? -17.677 1.324 29.639 1.00 94.50 341 VAL A N 1
ATOM 2479 C CA . VAL A 1 341 ? -19.082 0.955 29.827 1.00 94.50 341 VAL A CA 1
ATOM 2480 C C . VAL A 1 341 ? -19.922 2.226 29.765 1.00 94.50 341 VAL A C 1
ATOM 2482 O O . VAL A 1 341 ? -19.703 3.148 30.550 1.00 94.50 341 VAL A O 1
ATOM 2485 N N . ALA A 1 342 ? -20.874 2.279 28.836 1.00 93.69 342 ALA A N 1
ATOM 2486 C CA . ALA A 1 342 ? -21.786 3.406 28.654 1.00 93.69 342 ALA A CA 1
ATOM 2487 C C . ALA A 1 342 ? -23.248 2.981 28.869 1.00 93.69 342 ALA A C 1
ATOM 2489 O O . ALA A 1 342 ? -23.595 1.834 28.596 1.00 93.69 342 ALA A O 1
ATOM 2490 N N . THR A 1 343 ? -24.111 3.883 29.343 1.00 93.81 343 THR A N 1
ATOM 2491 C CA . THR A 1 343 ? -25.519 3.568 29.662 1.00 93.81 343 THR A CA 1
ATOM 2492 C C . THR A 1 343 ? -26.484 4.302 28.733 1.00 93.81 343 THR A C 1
ATOM 2494 O O . THR A 1 343 ? -26.719 5.498 28.885 1.00 93.81 343 THR A O 1
ATOM 2497 N N . ILE A 1 344 ? -27.092 3.574 27.795 1.00 93.94 344 ILE A N 1
ATOM 2498 C CA . ILE A 1 344 ? -28.106 4.097 26.871 1.00 93.94 344 ILE A CA 1
ATOM 2499 C C . ILE A 1 344 ? -29.464 4.168 27.594 1.00 93.94 344 ILE A C 1
ATOM 2501 O O . ILE A 1 344 ? -29.914 3.135 28.101 1.00 93.94 344 ILE A O 1
ATOM 2505 N N . PRO A 1 345 ? -30.150 5.328 27.649 1.00 93.06 345 PRO A N 1
ATOM 2506 C CA . PRO A 1 345 ? -31.465 5.447 28.283 1.00 93.06 345 PRO A CA 1
ATOM 2507 C C . PRO A 1 345 ? -32.546 4.548 27.659 1.00 93.06 345 PRO A C 1
ATOM 2509 O O . PRO A 1 345 ? -32.437 4.102 26.516 1.00 93.06 345 PRO A O 1
ATOM 2512 N N . ALA A 1 346 ? -33.624 4.292 28.404 1.00 93.56 346 ALA A N 1
ATOM 2513 C CA . ALA A 1 346 ? -34.816 3.626 27.872 1.00 93.56 346 ALA A CA 1
ATOM 2514 C C . ALA A 1 346 ? -35.494 4.488 26.790 1.00 93.56 346 ALA A C 1
ATOM 2516 O O . ALA A 1 346 ? -35.528 5.712 26.908 1.00 93.56 346 ALA A O 1
ATOM 2517 N N . GLY A 1 347 ? -36.076 3.867 25.762 1.00 93.75 347 GLY A N 1
ATOM 2518 C CA . GLY A 1 347 ? -36.925 4.568 24.790 1.00 93.75 347 GLY A CA 1
ATOM 2519 C C . GLY A 1 347 ? -36.211 5.480 23.779 1.00 93.75 347 GLY A C 1
ATOM 2520 O O . GLY A 1 347 ? -36.897 6.093 22.962 1.00 93.75 347 GLY A O 1
ATOM 2521 N N . VAL A 1 348 ? -34.872 5.552 23.769 1.00 93.31 348 VAL A N 1
ATOM 2522 C CA . VAL A 1 348 ? -34.095 6.398 22.836 1.00 93.31 348 VAL A CA 1
ATOM 2523 C C . VAL A 1 348 ? -33.222 5.584 21.878 1.00 93.31 348 VAL A C 1
ATOM 2525 O O . VAL A 1 348 ? -32.867 4.439 22.152 1.00 93.31 348 VAL A O 1
ATOM 2528 N N . ARG A 1 349 ? -32.842 6.201 20.756 1.00 94.44 349 ARG A N 1
ATOM 2529 C CA . ARG A 1 349 ? -31.717 5.779 19.909 1.00 94.44 349 ARG A CA 1
ATOM 2530 C C . ARG A 1 349 ? -30.589 6.779 20.146 1.00 94.44 349 ARG A C 1
ATOM 2532 O O . ARG A 1 349 ? -30.858 7.976 20.119 1.00 94.44 349 ARG A O 1
ATOM 2539 N N . ALA A 1 350 ? -29.377 6.308 20.422 1.00 92.38 350 ALA A N 1
ATOM 2540 C CA . ALA A 1 350 ? -28.255 7.172 20.796 1.00 92.38 350 ALA A CA 1
ATOM 2541 C C . ALA A 1 350 ? -26.910 6.589 20.338 1.00 92.38 350 ALA A C 1
ATOM 2543 O O . ALA A 1 350 ? -26.786 5.374 20.160 1.00 92.38 350 ALA A O 1
ATOM 2544 N N . THR A 1 351 ? -25.909 7.459 20.183 1.00 94.56 351 THR A N 1
ATOM 2545 C CA . THR A 1 351 ? -24.579 7.111 19.665 1.00 94.56 351 THR A CA 1
ATOM 2546 C C . THR A 1 351 ? -23.493 7.467 20.670 1.00 94.56 351 THR A C 1
ATOM 2548 O O . THR A 1 351 ? -23.309 8.636 21.005 1.00 94.56 351 THR A O 1
ATOM 2551 N N . VAL A 1 352 ? -22.733 6.468 21.117 1.00 94.81 352 VAL A N 1
ATOM 2552 C CA . VAL A 1 352 ? -21.513 6.676 21.904 1.00 94.81 352 VAL A CA 1
ATOM 2553 C C . VAL A 1 352 ? -20.355 6.956 20.949 1.00 94.81 352 VAL A C 1
ATOM 2555 O O . VAL A 1 352 ? -20.151 6.225 19.978 1.00 94.81 352 VAL A O 1
ATOM 2558 N N . ARG A 1 353 ? -19.603 8.025 21.221 1.00 95.31 353 ARG A N 1
ATOM 2559 C CA . ARG A 1 353 ? -18.445 8.462 20.432 1.00 95.31 353 ARG A CA 1
ATOM 2560 C C . ARG A 1 353 ? -17.153 8.104 21.166 1.00 95.31 353 ARG A C 1
ATOM 2562 O O . ARG A 1 353 ? -16.975 8.497 22.321 1.00 95.31 353 ARG A O 1
ATOM 2569 N N . TYR A 1 354 ? -16.257 7.396 20.488 1.00 97.81 354 TYR A N 1
ATOM 2570 C CA . TYR A 1 354 ? -14.988 6.908 21.023 1.00 97.81 354 TYR A CA 1
ATOM 2571 C C . TYR A 1 354 ? -13.811 7.331 20.140 1.00 97.81 354 TYR A C 1
ATOM 2573 O O . TYR A 1 354 ? -13.893 7.269 18.916 1.00 97.81 354 TYR A O 1
ATOM 2581 N N . ALA A 1 355 ? -12.688 7.686 20.755 1.00 98.31 355 ALA A N 1
ATOM 2582 C CA . ALA A 1 355 ? -11.408 7.817 20.071 1.00 98.31 355 ALA A CA 1
ATOM 2583 C C . ALA A 1 355 ? -10.549 6.580 20.362 1.00 98.31 355 ALA A C 1
ATOM 2585 O O . ALA A 1 355 ? -10.299 6.263 21.528 1.00 98.31 355 ALA A O 1
ATOM 2586 N N . VAL A 1 356 ? -10.093 5.891 19.315 1.00 98.81 356 VAL A N 1
ATOM 2587 C CA . VAL A 1 356 ? -9.033 4.873 19.423 1.00 98.81 356 VAL A CA 1
ATOM 2588 C C . VAL A 1 356 ? -7.716 5.559 19.088 1.00 98.81 356 VAL A C 1
ATOM 2590 O O . VAL A 1 356 ? -7.591 6.125 18.005 1.00 98.81 356 VAL A O 1
ATOM 2593 N N . CYS A 1 357 ? -6.764 5.556 20.018 1.00 98.75 357 CYS A N 1
ATOM 2594 C CA . CYS A 1 357 ? -5.574 6.406 19.979 1.00 98.75 357 CYS A CA 1
ATOM 2595 C C . CYS A 1 357 ? -4.283 5.591 20.077 1.00 98.75 357 CYS A C 1
ATOM 2597 O O . CYS A 1 357 ? -4.219 4.603 20.811 1.00 98.75 357 CYS A O 1
ATOM 2599 N N . PHE A 1 358 ? -3.239 6.076 19.410 1.00 98.69 358 PHE A N 1
ATOM 2600 C CA . PHE A 1 358 ? -1.901 5.491 19.371 1.00 98.69 358 PHE A CA 1
ATOM 2601 C C . PHE A 1 358 ? -0.857 6.562 19.718 1.00 98.69 358 PHE A C 1
ATOM 2603 O O . PHE A 1 358 ? -1.053 7.745 19.433 1.00 98.69 358 PHE A O 1
ATOM 2610 N N . HIS A 1 359 ? 0.258 6.180 20.342 1.00 98.12 359 HIS A N 1
ATOM 2611 C CA . HIS A 1 359 ? 1.366 7.099 20.614 1.00 98.12 359 HIS A CA 1
ATOM 2612 C C . HIS A 1 359 ? 2.697 6.360 20.762 1.00 98.12 359 HIS A C 1
ATOM 2614 O O . HIS A 1 359 ? 2.785 5.347 21.447 1.00 98.12 359 HIS A O 1
ATOM 2620 N N . ARG A 1 360 ? 3.763 6.889 20.161 1.00 96.75 360 ARG A N 1
ATOM 2621 C CA . ARG A 1 360 ? 5.133 6.415 20.355 1.00 96.75 360 ARG A CA 1
ATOM 2622 C C . ARG A 1 360 ? 6.062 7.601 20.560 1.00 96.75 360 ARG A C 1
ATOM 2624 O O . ARG A 1 360 ? 6.487 8.265 19.617 1.00 96.75 360 ARG A O 1
ATOM 2631 N N . ASN A 1 361 ? 6.362 7.867 21.826 1.00 92.81 361 ASN A N 1
ATOM 2632 C CA . ASN A 1 361 ? 7.259 8.940 22.236 1.00 92.81 361 ASN A CA 1
ATOM 2633 C C . ASN A 1 361 ? 8.743 8.526 22.125 1.00 92.81 361 ASN A C 1
ATOM 2635 O O . ASN A 1 361 ? 9.078 7.343 22.050 1.00 92.81 361 ASN A O 1
ATOM 2639 N N . GLY A 1 362 ? 9.647 9.505 22.172 1.00 92.50 362 GLY A N 1
ATOM 2640 C CA . GLY A 1 362 ? 11.094 9.289 22.142 1.00 92.50 362 GLY A CA 1
ATOM 2641 C C . GLY A 1 362 ? 11.656 9.069 20.736 1.00 92.50 362 GLY A C 1
ATOM 2642 O O . GLY A 1 362 ? 11.155 9.626 19.764 1.00 92.50 362 GLY A O 1
ATOM 2643 N N . CYS A 1 363 ? 12.752 8.309 20.650 1.00 94.81 363 CYS A N 1
ATOM 2644 C CA . CYS A 1 363 ? 13.368 7.926 19.381 1.00 94.81 363 CYS A CA 1
ATOM 2645 C C . CYS A 1 363 ? 12.619 6.712 18.816 1.00 94.81 363 CYS A C 1
ATOM 2647 O O . CYS A 1 363 ? 12.560 5.676 19.480 1.00 94.81 363 CYS A O 1
ATOM 2649 N N . ALA A 1 364 ? 12.042 6.844 17.622 1.00 96.56 364 ALA A N 1
ATOM 2650 C CA . ALA A 1 364 ? 11.318 5.763 16.955 1.00 96.56 364 ALA A CA 1
ATOM 2651 C C . ALA A 1 364 ? 12.291 4.741 16.347 1.00 96.56 364 ALA A C 1
ATOM 2653 O O . ALA A 1 364 ? 12.114 3.538 16.521 1.00 96.56 364 ALA A O 1
ATOM 2654 N N . THR A 1 365 ? 13.342 5.233 15.681 1.00 97.00 365 THR A N 1
ATOM 2655 C CA . THR A 1 365 ? 14.261 4.413 14.881 1.00 97.00 365 THR A CA 1
ATOM 2656 C C . THR A 1 365 ? 15.650 4.238 15.493 1.00 97.00 365 THR A C 1
ATOM 2658 O O . THR A 1 365 ? 16.102 5.016 16.336 1.00 97.00 365 THR A O 1
ATOM 2661 N N . THR A 1 366 ? 16.361 3.230 14.991 1.00 95.75 366 THR A N 1
ATOM 2662 C CA . THR A 1 366 ? 17.814 3.049 15.119 1.00 95.75 366 THR A CA 1
ATOM 2663 C C . THR A 1 366 ? 18.485 3.158 13.740 1.00 95.75 366 THR A C 1
ATOM 2665 O O . THR A 1 366 ? 17.803 3.211 12.720 1.00 95.75 366 THR A O 1
ATOM 2668 N N . GLY A 1 367 ? 19.819 3.256 13.683 1.00 92.69 367 GLY A N 1
ATOM 2669 C CA . GLY A 1 367 ? 20.577 3.473 12.432 1.00 92.69 367 GLY A CA 1
ATOM 2670 C C . GLY A 1 367 ? 20.543 4.926 11.926 1.00 92.69 367 GLY A C 1
ATOM 2671 O O . GLY A 1 367 ? 21.574 5.480 11.545 1.00 92.69 367 GLY A O 1
ATOM 2672 N N . MET A 1 368 ? 19.385 5.580 12.040 1.00 91.19 368 MET A N 1
ATOM 2673 C CA . MET A 1 368 ? 19.198 7.035 12.037 1.00 91.19 368 MET A CA 1
ATOM 2674 C C . MET A 1 368 ? 18.380 7.422 13.275 1.00 91.19 368 MET A C 1
ATOM 2676 O O . MET A 1 368 ? 17.503 6.664 13.691 1.00 91.19 368 MET A O 1
ATOM 2680 N N . ALA A 1 369 ? 18.644 8.591 13.864 1.00 92.19 369 ALA A N 1
ATOM 2681 C CA . ALA A 1 369 ? 17.861 9.105 14.987 1.00 92.19 369 ALA A CA 1
ATOM 2682 C C . ALA A 1 369 ? 16.648 9.896 14.469 1.00 92.19 369 ALA A C 1
ATOM 2684 O O . ALA A 1 369 ? 16.807 10.950 13.846 1.00 92.19 369 ALA A O 1
ATOM 2685 N N . SER A 1 370 ? 15.441 9.390 14.726 1.00 95.19 370 SER A N 1
ATOM 2686 C CA . SER A 1 370 ? 14.191 10.025 14.297 1.00 95.19 370 SER A CA 1
ATOM 2687 C C . SER A 1 370 ? 13.061 9.868 15.319 1.00 95.19 370 SER A C 1
ATOM 2689 O O . SER A 1 370 ? 13.169 9.078 16.262 1.00 95.19 370 SER A O 1
ATOM 2691 N N . ARG A 1 371 ? 11.981 10.636 15.154 1.00 96.56 371 ARG A N 1
ATOM 2692 C CA . ARG A 1 371 ? 10.781 10.623 16.013 1.00 96.56 371 ARG A CA 1
ATOM 2693 C C . ARG A 1 371 ? 9.525 10.743 15.159 1.00 96.56 371 ARG A C 1
ATOM 2695 O O . ARG A 1 371 ? 9.576 11.438 14.154 1.00 96.56 371 ARG A O 1
ATOM 2702 N N . TYR A 1 372 ? 8.393 10.172 15.570 1.00 98.25 372 TYR A N 1
ATOM 2703 C CA . TYR A 1 372 ? 7.128 10.378 14.851 1.00 98.25 372 TYR A CA 1
ATOM 2704 C C . TYR A 1 372 ? 6.748 11.858 14.768 1.00 98.25 372 TYR A C 1
ATOM 2706 O O . TYR A 1 372 ? 6.780 12.567 15.779 1.00 98.25 372 TYR A O 1
ATOM 2714 N N . LEU A 1 373 ? 6.331 12.311 13.584 1.00 96.69 373 LEU A N 1
ATOM 2715 C CA . LEU A 1 373 ? 5.995 13.710 13.309 1.00 96.69 373 LEU A CA 1
ATOM 2716 C C . LEU A 1 373 ? 4.917 14.249 14.258 1.00 96.69 373 LEU A C 1
ATOM 2718 O O . LEU A 1 373 ? 5.037 15.362 14.775 1.00 96.69 373 LEU A O 1
ATOM 2722 N N . TYR A 1 374 ? 3.921 13.419 14.576 1.00 97.69 374 TYR A N 1
ATOM 2723 C CA . TYR A 1 374 ? 2.842 13.772 15.495 1.00 97.69 374 TYR A CA 1
ATOM 2724 C C . TYR A 1 374 ? 3.323 14.107 16.919 1.00 97.69 374 TYR A C 1
ATOM 2726 O O . TYR A 1 374 ? 2.633 14.839 17.625 1.00 97.69 374 TYR A O 1
ATOM 2734 N N . THR A 1 375 ? 4.506 13.647 17.353 1.00 96.88 375 THR A N 1
ATOM 2735 C CA . THR A 1 375 ? 5.032 13.935 18.708 1.00 96.88 375 THR A CA 1
ATOM 2736 C C . THR A 1 375 ? 5.409 15.403 18.913 1.00 96.88 375 THR A C 1
ATOM 2738 O O . THR A 1 375 ? 5.473 15.855 20.055 1.00 96.88 375 THR A O 1
ATOM 2741 N N . GLY A 1 376 ? 5.596 16.167 17.828 1.00 93.88 376 GLY A N 1
ATOM 2742 C CA . GLY A 1 376 ? 5.775 17.621 17.884 1.00 93.88 376 GLY A CA 1
ATOM 2743 C C . GLY A 1 376 ? 4.499 18.389 18.255 1.00 93.88 376 GLY A C 1
ATOM 2744 O O . GLY A 1 376 ? 4.595 19.511 18.745 1.00 93.88 376 GLY A O 1
ATOM 2745 N N . TYR A 1 377 ? 3.324 17.779 18.066 1.00 95.88 377 TYR A N 1
ATOM 2746 C CA . TYR A 1 377 ? 2.015 18.381 18.354 1.00 95.88 377 TYR A CA 1
ATOM 2747 C C . TYR A 1 377 ? 1.315 17.727 19.553 1.00 95.88 377 TYR A C 1
ATOM 2749 O O . TYR A 1 377 ? 0.663 18.400 20.349 1.00 95.88 377 TYR A O 1
ATOM 2757 N N . PHE A 1 378 ? 1.474 16.411 19.698 1.00 96.94 378 PHE A N 1
ATOM 2758 C CA . PHE A 1 378 ? 0.856 15.594 20.735 1.00 96.94 378 PHE A CA 1
ATOM 2759 C C . PHE A 1 378 ? 1.955 14.992 21.624 1.00 96.94 378 PHE A C 1
ATOM 2761 O O . PHE A 1 378 ? 2.517 13.951 21.276 1.00 96.94 378 PHE A O 1
ATOM 2768 N N . PRO A 1 379 ? 2.309 15.615 22.765 1.00 94.62 379 PRO A N 1
ATOM 2769 C CA . PRO A 1 379 ? 3.398 15.129 23.615 1.00 94.62 379 PRO A CA 1
ATOM 2770 C C . PRO A 1 379 ? 3.080 13.816 24.351 1.00 94.62 379 PRO A C 1
ATOM 2772 O O . PRO A 1 379 ? 4.010 13.126 24.770 1.00 94.62 379 PRO A O 1
ATOM 2775 N N . THR A 1 380 ? 1.800 13.455 24.517 1.00 95.44 380 THR A N 1
ATOM 2776 C CA . THR A 1 380 ? 1.369 12.198 25.166 1.00 95.44 380 THR A CA 1
ATOM 2777 C C . THR A 1 380 ? 0.092 11.615 24.546 1.00 95.44 380 THR A C 1
ATOM 2779 O O . THR A 1 380 ? -0.692 12.332 23.917 1.00 95.44 380 THR A O 1
ATOM 2782 N N . LEU A 1 381 ? -0.175 10.331 24.798 1.00 95.56 381 LEU A N 1
ATOM 2783 C CA . LEU A 1 381 ? -1.415 9.635 24.425 1.00 95.56 381 LEU A CA 1
ATOM 2784 C C . LEU A 1 381 ? -2.692 10.339 24.933 1.00 95.56 381 LEU A C 1
ATOM 2786 O O . LEU A 1 381 ? -3.709 10.374 24.242 1.00 95.56 381 LEU A O 1
ATOM 2790 N N . GLU A 1 382 ? -2.639 10.966 26.111 1.00 94.00 382 GLU A N 1
ATOM 2791 C CA . GLU A 1 382 ? -3.733 11.770 26.670 1.00 94.00 382 GLU A CA 1
ATOM 2792 C C . GLU A 1 382 ? -4.038 13.007 25.815 1.00 94.00 382 GLU A C 1
ATOM 2794 O O . GLU A 1 382 ? -5.205 13.355 25.637 1.00 94.00 382 GLU A O 1
ATOM 2799 N N . SER A 1 383 ? -3.007 13.657 25.260 1.00 94.69 383 SER A N 1
ATOM 2800 C CA . SER A 1 383 ? -3.189 14.810 24.366 1.00 94.69 383 SER A CA 1
ATOM 2801 C C . SER A 1 383 ? -3.797 14.412 23.017 1.00 94.69 383 SER A C 1
ATOM 2803 O O . SER A 1 383 ? -4.631 15.148 22.491 1.00 94.69 383 SER A O 1
ATOM 2805 N N . VAL A 1 384 ? -3.472 13.213 22.512 1.00 97.38 384 VAL A N 1
ATOM 2806 C CA . VAL A 1 384 ? -4.128 12.616 21.336 1.00 97.38 384 VAL A CA 1
ATOM 2807 C C . VAL A 1 384 ? -5.615 12.380 21.623 1.00 97.38 384 VAL A C 1
ATOM 2809 O O . VAL A 1 384 ? -6.468 12.832 20.863 1.00 97.38 384 VAL A O 1
ATOM 2812 N N . ALA A 1 385 ? -5.940 11.723 22.743 1.00 95.81 385 ALA A N 1
ATOM 2813 C CA . ALA A 1 385 ? -7.320 11.417 23.123 1.00 95.81 385 ALA A CA 1
ATOM 2814 C C . ALA A 1 385 ? -8.176 12.678 23.333 1.00 95.81 385 ALA A C 1
ATOM 2816 O O . ALA A 1 385 ? -9.297 12.751 22.828 1.00 95.81 385 ALA A O 1
ATOM 2817 N N . ALA A 1 386 ? -7.639 13.692 24.020 1.00 93.50 386 ALA A N 1
ATOM 2818 C CA . ALA A 1 386 ? -8.321 14.970 24.207 1.00 93.50 386 ALA A CA 1
ATOM 2819 C C . ALA A 1 386 ? -8.571 15.685 22.866 1.00 93.50 386 ALA A C 1
ATOM 2821 O O . ALA A 1 386 ? -9.688 16.145 22.616 1.00 93.50 386 ALA A O 1
ATOM 2822 N N . TYR A 1 387 ? -7.575 15.731 21.972 1.00 95.81 387 TYR A N 1
ATOM 2823 C CA . TYR A 1 387 ? -7.731 16.346 20.652 1.00 95.81 387 TYR A CA 1
ATOM 2824 C C . TYR A 1 387 ? -8.760 15.608 19.787 1.00 95.81 387 TYR A C 1
ATOM 2826 O O . TYR A 1 387 ? -9.627 16.255 19.200 1.00 95.81 387 TYR A O 1
ATOM 2834 N N . ALA A 1 388 ? -8.709 14.274 19.748 1.00 96.56 388 ALA A N 1
ATOM 2835 C CA . ALA A 1 388 ? -9.585 13.458 18.911 1.00 96.56 388 ALA A CA 1
ATOM 2836 C C . ALA A 1 388 ? -11.057 13.496 19.360 1.00 96.56 388 ALA A C 1
ATOM 2838 O O . ALA A 1 388 ? -11.956 13.559 18.524 1.00 96.56 388 ALA A O 1
ATOM 2839 N N . LEU A 1 389 ? -11.317 13.531 20.672 1.00 93.75 389 LEU A N 1
ATOM 2840 C CA . LEU A 1 389 ? -12.669 13.712 21.219 1.00 93.75 389 LEU A CA 1
ATOM 2841 C C . LEU A 1 389 ? -13.177 15.159 21.096 1.00 93.75 389 LEU A C 1
ATOM 2843 O O . LEU A 1 389 ? -14.391 15.382 21.117 1.00 93.75 389 LEU A O 1
ATOM 2847 N N . THR A 1 390 ? -12.274 16.135 20.948 1.00 93.50 390 THR A N 1
ATOM 2848 C CA . THR A 1 390 ? -12.617 17.536 20.650 1.00 93.50 390 THR A CA 1
ATOM 2849 C C . THR A 1 390 ? -13.006 17.703 19.180 1.00 93.50 390 THR A C 1
ATOM 2851 O O . THR A 1 390 ? -14.087 18.204 18.895 1.00 93.50 390 THR A O 1
ATOM 2854 N N . HIS A 1 391 ? -12.189 17.199 18.251 1.00 95.12 391 HIS A N 1
ATOM 2855 C CA . HIS A 1 391 ? -12.350 17.363 16.798 1.00 95.12 391 HIS A CA 1
ATOM 2856 C C . HIS A 1 391 ? -13.036 16.153 16.138 1.00 95.12 391 HIS A C 1
ATOM 2858 O O . HIS A 1 391 ? -12.701 15.765 15.017 1.00 95.12 391 HIS A O 1
ATOM 2864 N N . PHE A 1 392 ? -13.981 15.529 16.846 1.00 95.94 392 PHE A N 1
ATOM 2865 C CA . PHE A 1 392 ? -14.514 14.210 16.496 1.00 95.94 392 PHE A CA 1
ATOM 2866 C C . PHE A 1 392 ? -15.149 14.159 15.099 1.00 95.94 392 PHE A C 1
ATOM 2868 O O . PHE A 1 392 ? -14.764 13.326 14.283 1.00 95.94 392 PHE A O 1
ATOM 2875 N N . ASP A 1 393 ? -16.088 15.061 14.792 1.00 95.75 393 ASP A N 1
ATOM 2876 C CA . ASP A 1 393 ? -16.762 15.087 13.486 1.00 95.75 393 ASP A CA 1
ATOM 2877 C C . ASP A 1 393 ? -15.796 15.459 12.346 1.00 95.75 393 ASP A C 1
ATOM 2879 O O . ASP A 1 393 ? -15.937 14.950 11.234 1.00 95.75 393 ASP A O 1
ATOM 2883 N N . ALA A 1 394 ? -14.773 16.277 12.626 1.00 96.12 394 ALA A N 1
ATOM 2884 C CA . ALA A 1 394 ? -13.732 16.611 11.657 1.00 96.12 394 ALA A CA 1
ATOM 2885 C C . ALA A 1 394 ? -12.865 15.389 11.312 1.00 96.12 394 ALA A C 1
ATOM 2887 O O . ALA A 1 394 ? -12.603 15.156 10.135 1.00 96.12 394 ALA A O 1
ATOM 2888 N N . LEU A 1 395 ? -12.474 14.576 12.304 1.00 95.38 395 LEU A N 1
ATOM 2889 C CA . LEU A 1 395 ? -11.770 13.306 12.080 1.00 95.38 395 LEU A CA 1
ATOM 2890 C C . LEU A 1 395 ? -12.658 12.272 11.377 1.00 95.38 395 LEU A C 1
ATOM 2892 O O . LEU A 1 395 ? -12.214 11.652 10.411 1.00 95.38 395 LEU A O 1
ATOM 2896 N N . ARG A 1 396 ? -13.914 12.123 11.821 1.00 96.50 396 ARG A N 1
ATOM 2897 C CA . ARG A 1 396 ? -14.898 11.194 11.242 1.00 96.50 396 ARG A CA 1
ATOM 2898 C C . ARG A 1 396 ? -15.055 11.397 9.738 1.00 96.50 396 ARG A C 1
ATOM 2900 O O . ARG A 1 396 ? -15.049 10.442 8.969 1.00 96.50 396 ARG A O 1
ATOM 2907 N N . ASN A 1 397 ? -15.193 12.649 9.313 1.00 96.06 397 ASN A N 1
ATOM 2908 C CA . ASN A 1 397 ? -15.572 12.966 7.943 1.00 96.06 397 ASN A CA 1
ATOM 2909 C C . ASN A 1 397 ? -14.406 12.841 6.931 1.00 96.06 397 ASN A C 1
ATOM 2911 O O . ASN A 1 397 ? -14.647 12.978 5.731 1.00 96.06 397 ASN A O 1
ATOM 2915 N N . ARG A 1 398 ? -13.160 12.562 7.362 1.00 95.06 398 ARG A N 1
ATOM 2916 C CA . ARG A 1 398 ? -11.960 12.614 6.492 1.00 95.06 398 ARG A CA 1
ATOM 2917 C C . ARG A 1 398 ? -12.004 11.671 5.284 1.00 95.06 398 ARG A C 1
ATOM 2919 O O . ARG A 1 398 ? -11.562 12.074 4.215 1.00 95.06 398 ARG A O 1
ATOM 2926 N N . GLY A 1 399 ? -12.558 10.464 5.416 1.00 95.81 399 GLY A N 1
ATOM 2927 C CA . GLY A 1 399 ? -12.674 9.514 4.297 1.00 95.81 399 GLY A CA 1
ATOM 2928 C C . GLY A 1 399 ? -13.818 9.802 3.309 1.00 95.81 399 GLY A C 1
ATOM 2929 O O . GLY A 1 399 ? -13.828 9.269 2.199 1.00 95.81 399 GLY A O 1
ATOM 2930 N N . ALA A 1 400 ? -14.783 10.658 3.669 1.00 95.88 400 ALA A N 1
ATOM 2931 C CA . ALA A 1 400 ? -16.065 10.760 2.961 1.00 95.88 400 ALA A CA 1
ATOM 2932 C C . ALA A 1 400 ? -15.945 11.249 1.503 1.00 95.88 400 ALA A C 1
ATOM 2934 O O . ALA A 1 400 ? -16.694 10.802 0.633 1.00 95.88 400 ALA A O 1
ATOM 2935 N N . ALA A 1 401 ? -14.987 12.136 1.217 1.00 96.88 401 ALA A N 1
ATOM 2936 C CA . ALA A 1 401 ? -14.740 12.626 -0.140 1.00 96.88 401 ALA A CA 1
ATOM 2937 C C . ALA A 1 401 ? -14.151 11.540 -1.061 1.00 96.88 401 ALA A C 1
ATOM 2939 O O . ALA A 1 401 ? -14.455 11.512 -2.255 1.00 96.88 401 ALA A O 1
ATOM 2940 N N . PHE A 1 402 ? -13.340 10.625 -0.520 1.00 97.69 402 PHE A N 1
ATOM 2941 C CA . PHE A 1 402 ? -12.793 9.503 -1.282 1.00 97.69 402 PHE A CA 1
ATOM 2942 C C . PHE A 1 402 ? -13.854 8.422 -1.517 1.00 97.69 402 PHE A C 1
ATOM 2944 O O . PHE A 1 402 ? -14.016 7.962 -2.647 1.00 97.69 402 PHE A O 1
ATOM 2951 N N . ASP A 1 403 ? -14.660 8.100 -0.502 1.00 97.88 403 ASP A N 1
ATOM 2952 C CA . ASP A 1 403 ? -15.798 7.178 -0.635 1.00 97.88 403 ASP A CA 1
ATOM 2953 C C . ASP A 1 403 ? -16.795 7.638 -1.710 1.00 97.88 403 ASP A C 1
ATOM 2955 O O . ASP A 1 403 ? -17.242 6.835 -2.534 1.00 97.88 403 ASP A O 1
ATOM 2959 N N . ALA A 1 404 ? -17.093 8.941 -1.766 1.00 97.38 404 ALA A N 1
ATOM 2960 C CA . ALA A 1 404 ? -17.936 9.522 -2.809 1.00 97.38 404 ALA A CA 1
ATOM 2961 C C . ALA A 1 404 ? -17.334 9.352 -4.218 1.00 97.38 404 ALA A C 1
ATOM 2963 O O . ALA A 1 404 ? -18.066 9.064 -5.168 1.00 97.38 404 ALA A O 1
ATOM 2964 N N . ARG A 1 405 ? -16.005 9.470 -4.363 1.00 97.19 405 ARG A N 1
ATOM 2965 C CA . ARG A 1 405 ? -15.302 9.218 -5.634 1.00 97.19 405 ARG A CA 1
ATOM 2966 C C . ARG A 1 405 ? -15.333 7.741 -6.029 1.00 97.19 405 ARG A C 1
ATOM 2968 O O . ARG A 1 405 ? -15.593 7.448 -7.192 1.00 97.19 405 ARG A O 1
ATOM 2975 N N . VAL A 1 406 ? -15.135 6.816 -5.088 1.00 96.81 406 VAL A N 1
ATOM 2976 C CA . VAL A 1 406 ? -15.226 5.364 -5.347 1.00 96.81 406 VAL A CA 1
ATOM 2977 C C . VAL A 1 406 ? -16.642 4.962 -5.762 1.00 96.81 406 VAL A C 1
ATOM 2979 O O . VAL A 1 406 ? -16.807 4.218 -6.728 1.00 96.81 406 VAL A O 1
ATOM 2982 N N . ALA A 1 407 ? -17.669 5.508 -5.106 1.00 95.19 407 ALA A N 1
ATOM 2983 C CA . ALA A 1 407 ? -19.063 5.295 -5.494 1.00 95.19 407 ALA A CA 1
ATOM 2984 C C . ALA A 1 407 ? -19.381 5.858 -6.896 1.00 95.19 407 ALA A C 1
ATOM 2986 O O . ALA A 1 407 ? -20.149 5.252 -7.644 1.00 95.19 407 ALA A O 1
ATOM 2987 N N . ALA A 1 408 ? -18.774 6.988 -7.277 1.00 96.75 408 ALA A N 1
ATOM 2988 C CA . ALA A 1 408 ? -18.935 7.595 -8.599 1.00 96.75 408 ALA A CA 1
ATOM 2989 C C . ALA A 1 408 ? -18.144 6.884 -9.719 1.00 96.75 408 ALA A C 1
ATOM 2991 O O . ALA A 1 408 ? -18.527 6.987 -10.884 1.00 96.75 408 ALA A O 1
ATOM 2992 N N . ALA A 1 409 ? -17.076 6.148 -9.392 1.00 95.50 409 ALA A N 1
ATOM 2993 C CA . ALA A 1 409 ? -16.194 5.493 -10.366 1.00 95.50 409 ALA A CA 1
ATOM 2994 C C . ALA A 1 409 ? -16.827 4.293 -11.105 1.00 95.50 409 ALA A C 1
ATOM 2996 O O . ALA A 1 409 ? -16.257 3.800 -12.076 1.00 95.50 409 ALA A O 1
ATOM 2997 N N . GLY A 1 410 ? -17.998 3.806 -10.672 1.00 93.75 410 GLY A N 1
ATOM 2998 C CA . GLY A 1 410 ? -18.724 2.730 -11.364 1.00 93.75 410 GLY A CA 1
ATOM 2999 C C . GLY A 1 410 ? -18.052 1.351 -11.297 1.00 93.75 410 GLY A C 1
ATOM 3000 O O . GLY A 1 410 ? -18.302 0.505 -12.157 1.00 93.75 410 GLY A O 1
ATOM 3001 N N . LEU A 1 411 ? -17.197 1.125 -10.294 1.00 96.06 411 LEU A N 1
ATOM 3002 C CA . LEU A 1 411 ? -16.505 -0.146 -10.068 1.00 96.06 411 LEU A CA 1
ATOM 3003 C C . LEU A 1 411 ? -17.482 -1.308 -9.814 1.00 96.06 411 LEU A C 1
ATOM 3005 O O . LEU A 1 411 ? -18.571 -1.127 -9.267 1.00 96.06 411 LEU A O 1
ATOM 3009 N N . SER A 1 412 ? -17.057 -2.533 -10.139 1.00 94.88 412 SER A N 1
ATOM 3010 C CA . SER A 1 412 ? -17.739 -3.743 -9.663 1.00 94.88 412 SER A CA 1
ATOM 3011 C C . SER A 1 412 ? -17.664 -3.827 -8.126 1.00 94.88 412 SER A C 1
ATOM 3013 O O . SER A 1 412 ? -16.677 -3.360 -7.548 1.00 94.88 412 SER A O 1
ATOM 3015 N N . PRO A 1 413 ? -18.640 -4.452 -7.433 1.00 94.62 413 PRO A N 1
ATOM 3016 C CA . PRO A 1 413 ? -18.570 -4.648 -5.980 1.00 94.62 413 PRO A CA 1
ATOM 3017 C C . PRO A 1 413 ? -17.273 -5.339 -5.531 1.00 94.62 413 PRO A C 1
ATOM 3019 O O . PRO A 1 413 ? -16.701 -4.980 -4.508 1.00 94.62 413 PRO A O 1
ATOM 3022 N N . GLN A 1 414 ? -16.772 -6.270 -6.348 1.00 96.00 414 GLN A N 1
ATOM 3023 C CA . GLN A 1 414 ? -15.478 -6.931 -6.189 1.00 96.00 414 GLN A CA 1
ATOM 3024 C C . GLN A 1 414 ? -14.321 -5.919 -6.179 1.00 96.00 414 GLN A C 1
ATOM 3026 O O . GLN A 1 414 ? -13.516 -5.927 -5.252 1.00 96.00 414 GLN A O 1
ATOM 3031 N N . ARG A 1 415 ? -14.240 -5.028 -7.180 1.00 97.62 415 ARG A N 1
ATOM 3032 C CA . ARG A 1 415 ? -13.172 -4.018 -7.276 1.00 97.62 415 ARG A CA 1
ATOM 3033 C C . ARG A 1 415 ? -13.270 -2.951 -6.197 1.00 97.62 415 ARG A C 1
ATOM 3035 O O . ARG A 1 415 ? -12.249 -2.621 -5.608 1.00 97.62 415 ARG A O 1
ATOM 3042 N N . ALA A 1 416 ? -14.472 -2.461 -5.899 1.00 97.81 416 ALA A N 1
ATOM 3043 C CA . ALA A 1 416 ? -14.689 -1.500 -4.818 1.00 97.81 416 ALA A CA 1
ATOM 3044 C C . ALA A 1 416 ? -14.241 -2.069 -3.458 1.00 97.81 416 ALA A C 1
ATOM 3046 O O . ALA A 1 416 ? -13.578 -1.376 -2.688 1.00 97.81 416 ALA A O 1
ATOM 3047 N N . TRP A 1 417 ? -14.533 -3.347 -3.192 1.00 97.94 417 TRP A N 1
ATOM 3048 C CA . TRP A 1 417 ? -14.105 -4.033 -1.972 1.00 97.94 417 TRP A CA 1
ATOM 3049 C C . TRP A 1 417 ? -12.591 -4.312 -1.931 1.00 97.94 417 TRP A C 1
ATOM 3051 O O . TRP A 1 417 ? -11.954 -4.056 -0.909 1.00 97.94 417 TRP A O 1
ATOM 3061 N N . MET A 1 418 ? -11.991 -4.782 -3.034 1.00 98.62 418 MET A N 1
ATOM 3062 C CA . MET A 1 418 ? -10.538 -5.011 -3.111 1.00 98.62 418 MET A CA 1
ATOM 3063 C C . MET A 1 418 ? -9.739 -3.706 -2.970 1.00 98.62 418 MET A C 1
ATOM 3065 O O . MET A 1 418 ? -8.729 -3.697 -2.268 1.00 98.62 418 MET A O 1
ATOM 3069 N N . LEU A 1 419 ? -10.219 -2.609 -3.571 1.00 98.75 419 LEU A N 1
ATOM 3070 C CA . LEU A 1 419 ? -9.666 -1.262 -3.407 1.00 98.75 419 LEU A CA 1
ATOM 3071 C C . LEU A 1 419 ? -9.764 -0.790 -1.951 1.00 98.75 419 LEU A C 1
ATOM 3073 O O . LEU A 1 419 ? -8.773 -0.318 -1.402 1.00 98.75 419 LEU A O 1
ATOM 3077 N N . ALA A 1 420 ? -10.926 -0.953 -1.305 1.00 98.69 420 ALA A N 1
ATOM 3078 C CA . ALA A 1 420 ? -11.095 -0.590 0.101 1.00 98.69 420 ALA A CA 1
ATOM 3079 C C . ALA A 1 420 ? -10.089 -1.328 0.997 1.00 98.69 420 ALA A C 1
ATOM 3081 O O . ALA A 1 420 ? -9.355 -0.685 1.744 1.00 98.69 420 ALA A O 1
ATOM 3082 N N . GLN A 1 421 ? -9.993 -2.656 0.869 1.00 98.62 421 GLN A N 1
ATOM 3083 C CA . GLN A 1 421 ? -9.023 -3.460 1.620 1.00 98.62 421 GLN A CA 1
ATOM 3084 C C . GLN A 1 421 ? -7.571 -3.025 1.375 1.00 98.62 421 GLN A C 1
ATOM 3086 O O . GLN A 1 421 ? -6.803 -2.889 2.324 1.00 98.62 421 GLN A O 1
ATOM 3091 N N . ALA A 1 422 ? -7.198 -2.770 0.118 1.00 98.88 422 ALA A N 1
ATOM 3092 C CA . ALA A 1 422 ? -5.851 -2.329 -0.228 1.00 98.88 422 ALA A CA 1
ATOM 3093 C C . ALA A 1 422 ? -5.486 -0.972 0.399 1.00 98.88 422 ALA A C 1
ATOM 3095 O O . ALA A 1 422 ? -4.397 -0.827 0.949 1.00 98.88 422 ALA A O 1
ATOM 3096 N N . VAL A 1 423 ? -6.397 0.006 0.345 1.00 98.75 423 VAL A N 1
ATOM 3097 C CA . VAL A 1 423 ? -6.190 1.348 0.917 1.00 98.75 423 VAL A CA 1
ATOM 3098 C C . VAL A 1 423 ? -6.070 1.292 2.444 1.00 98.75 423 VAL A C 1
ATOM 3100 O O . VAL A 1 423 ? -5.174 1.917 3.014 1.00 98.75 423 VAL A O 1
ATOM 3103 N N . HIS A 1 424 ? -6.913 0.493 3.101 1.00 98.88 424 HIS A N 1
ATOM 3104 C CA . HIS A 1 424 ? -6.845 0.230 4.543 1.00 98.88 424 HIS A CA 1
ATOM 3105 C C . HIS A 1 424 ? -5.494 -0.365 4.967 1.00 98.88 424 HIS A C 1
ATOM 3107 O O . HIS A 1 424 ? -4.842 0.150 5.880 1.00 98.88 424 HIS A O 1
ATOM 3113 N N . SER A 1 425 ? -5.021 -1.403 4.267 1.00 98.75 425 SER A N 1
ATOM 3114 C CA . SER A 1 425 ? -3.713 -2.013 4.545 1.00 98.75 425 SER A CA 1
ATOM 3115 C C . SER A 1 425 ? -2.528 -1.100 4.213 1.00 98.75 425 SER A C 1
ATOM 3117 O O . SER A 1 425 ? -1.532 -1.126 4.935 1.00 98.75 425 SER A O 1
ATOM 3119 N N . TYR A 1 426 ? -2.640 -0.241 3.195 1.00 98.88 426 TYR A N 1
ATOM 3120 C CA . TYR A 1 426 ? -1.636 0.781 2.889 1.00 98.88 426 TYR A CA 1
ATOM 3121 C C . TYR A 1 426 ? -1.459 1.790 4.031 1.00 98.88 426 TYR A C 1
ATOM 3123 O O . TYR A 1 426 ? -0.337 2.000 4.496 1.00 98.88 426 TYR A O 1
ATOM 3131 N N . TYR A 1 427 ? -2.543 2.378 4.551 1.00 98.69 427 TYR A N 1
ATOM 3132 C CA . TYR A 1 427 ? -2.413 3.359 5.635 1.00 98.69 427 TYR A CA 1
ATOM 3133 C C . TYR A 1 427 ? -1.885 2.732 6.930 1.00 98.69 427 TYR A C 1
ATOM 3135 O O . TYR A 1 427 ? -1.129 3.390 7.646 1.00 98.69 427 TYR A O 1
ATOM 3143 N N . GLY A 1 428 ? -2.185 1.457 7.199 1.00 98.44 428 GLY A N 1
ATOM 3144 C CA . GLY A 1 428 ? -1.622 0.727 8.342 1.00 98.44 428 GLY A CA 1
ATOM 3145 C C . GLY A 1 428 ? -0.117 0.468 8.271 1.00 98.44 428 GLY A C 1
ATOM 3146 O O . GLY A 1 428 ? 0.500 0.235 9.309 1.00 98.44 428 GLY A O 1
ATOM 3147 N N . SER A 1 429 ? 0.474 0.573 7.082 1.00 98.81 429 SER A N 1
ATOM 3148 C CA . SER A 1 429 ? 1.922 0.573 6.858 1.00 98.81 429 SER A CA 1
ATOM 3149 C C . SER A 1 429 ? 2.558 1.966 6.881 1.00 98.81 429 SER A C 1
ATOM 3151 O O . SER A 1 429 ? 3.785 2.058 6.930 1.00 98.81 429 SER A O 1
ATOM 3153 N N . SER A 1 430 ? 1.760 3.038 6.810 1.00 98.81 430 SER A N 1
ATOM 3154 C CA . SER A 1 430 ? 2.269 4.402 6.631 1.00 98.81 430 SER A CA 1
ATOM 3155 C C . SER A 1 430 ? 2.862 4.990 7.913 1.00 98.81 430 SER A C 1
ATOM 3157 O O . SER A 1 430 ? 2.257 4.953 8.988 1.00 98.81 430 SER A O 1
ATOM 3159 N N . GLU A 1 431 ? 4.046 5.574 7.792 1.00 98.88 431 GLU A N 1
ATOM 3160 C CA . GLU A 1 431 ? 4.876 6.087 8.876 1.00 98.88 431 GLU A CA 1
ATOM 3161 C C . GLU A 1 431 ? 5.508 7.425 8.457 1.00 98.88 431 GLU A C 1
ATOM 3163 O O . GLU A 1 431 ? 5.985 7.577 7.335 1.00 98.88 431 GLU A O 1
ATOM 3168 N N . LEU A 1 432 ? 5.482 8.428 9.339 1.00 98.69 432 LEU A N 1
ATOM 3169 C CA . LEU A 1 432 ? 6.032 9.755 9.062 1.00 98.69 432 LEU A CA 1
ATOM 3170 C C . LEU A 1 432 ? 6.850 10.260 10.249 1.00 98.69 432 LEU A C 1
ATOM 3172 O O . LEU A 1 432 ? 6.322 10.533 11.332 1.00 98.69 432 LEU A O 1
ATOM 3176 N N . LEU A 1 433 ? 8.154 10.395 10.025 1.00 98.31 433 LEU A N 1
ATOM 3177 C CA . LEU A 1 433 ? 9.149 10.686 11.051 1.00 98.31 433 LEU A CA 1
ATOM 3178 C C . LEU A 1 433 ? 9.872 12.014 10.772 1.00 98.31 433 LEU A C 1
ATOM 3180 O O . LEU A 1 433 ? 10.026 12.426 9.627 1.00 98.31 433 LEU A O 1
ATOM 3184 N N . TRP A 1 434 ? 10.375 12.664 11.819 1.00 95.06 434 TRP A N 1
ATOM 3185 C CA . TRP A 1 434 ? 11.372 13.731 11.750 1.00 95.06 434 TRP A CA 1
ATOM 3186 C C . TRP A 1 434 ? 12.764 13.154 12.011 1.00 95.06 434 TRP A C 1
ATOM 3188 O O . TRP A 1 434 ? 13.024 12.638 13.100 1.00 95.06 434 TRP A O 1
ATOM 3198 N N . VAL A 1 435 ? 13.676 13.279 11.048 1.00 92.12 435 VAL A N 1
ATOM 3199 C CA . VAL A 1 435 ? 15.104 12.964 11.202 1.00 92.12 435 VAL A CA 1
ATOM 3200 C C . VAL A 1 435 ? 15.829 14.226 11.663 1.00 92.12 435 VAL A C 1
ATOM 3202 O O . VAL A 1 435 ? 15.862 15.224 10.942 1.00 92.12 435 VAL A O 1
ATOM 3205 N N . HIS A 1 436 ? 16.394 14.193 12.872 1.00 76.56 436 HIS A N 1
ATOM 3206 C CA . HIS A 1 436 ? 16.964 15.384 13.519 1.00 76.56 436 HIS A CA 1
ATOM 3207 C C . HIS A 1 436 ? 18.466 15.568 13.259 1.00 76.56 436 HIS A C 1
ATOM 3209 O O . HIS A 1 436 ? 18.901 16.679 12.977 1.00 76.56 436 HIS A O 1
ATOM 3215 N N . ASP A 1 437 ? 19.245 14.485 13.331 1.00 66.88 437 ASP A N 1
ATOM 3216 C CA . ASP A 1 437 ? 20.713 14.527 13.384 1.00 66.88 437 ASP A CA 1
ATOM 3217 C C . ASP A 1 437 ? 21.353 13.679 12.267 1.00 66.88 437 ASP A C 1
ATOM 3219 O O . ASP A 1 437 ? 22.152 12.776 12.529 1.00 66.88 437 ASP A O 1
ATOM 3223 N N . GLU A 1 438 ? 20.997 13.925 10.999 1.00 66.56 438 GLU A N 1
ATOM 3224 C CA . GLU A 1 438 ? 21.696 13.260 9.893 1.00 66.56 438 GLU A CA 1
ATOM 3225 C C . GLU A 1 438 ? 22.996 13.988 9.516 1.00 66.56 438 GLU A C 1
ATOM 3227 O O . GLU A 1 438 ? 22.991 15.090 8.962 1.00 66.56 438 GLU A O 1
ATOM 3232 N N . ALA A 1 439 ? 24.130 13.331 9.769 1.00 61.19 439 ALA A N 1
ATOM 3233 C CA . ALA A 1 439 ? 25.421 13.757 9.243 1.00 61.19 439 ALA A CA 1
ATOM 3234 C C . ALA A 1 439 ? 25.439 13.686 7.698 1.00 61.19 439 ALA A C 1
ATOM 3236 O O . ALA A 1 439 ? 24.878 12.743 7.135 1.00 61.19 439 ALA A O 1
ATOM 3237 N N . PRO A 1 440 ? 26.118 14.617 6.995 1.00 57.47 440 PRO A N 1
ATOM 3238 C CA . PRO A 1 440 ? 26.279 14.540 5.545 1.00 57.47 440 PRO A CA 1
ATOM 3239 C C . PRO A 1 440 ? 26.888 13.201 5.116 1.00 57.47 440 PRO A C 1
ATOM 3241 O O . PRO A 1 440 ? 27.982 12.835 5.556 1.00 57.47 440 PRO A O 1
ATOM 3244 N N . VAL A 1 441 ? 26.187 12.477 4.242 1.00 57.62 441 VAL A N 1
ATOM 3245 C CA . VAL A 1 441 ? 26.703 11.244 3.644 1.00 57.62 441 VAL A CA 1
ATOM 3246 C C . VAL A 1 441 ? 27.896 11.614 2.761 1.00 57.62 441 VAL A C 1
ATOM 3248 O O . VAL A 1 441 ? 27.802 12.491 1.900 1.00 57.62 441 VAL A O 1
ATOM 3251 N N . ALA A 1 442 ? 29.042 10.961 2.971 1.00 51.41 442 ALA A N 1
ATOM 3252 C CA . ALA A 1 442 ? 30.187 11.119 2.081 1.00 51.41 442 ALA A CA 1
ATOM 3253 C C . ALA A 1 442 ? 29.776 10.669 0.669 1.00 51.41 442 ALA A C 1
ATOM 3255 O O . ALA A 1 442 ? 29.368 9.520 0.495 1.00 51.41 442 ALA A O 1
ATOM 3256 N N . GLY A 1 443 ? 29.845 11.592 -0.302 1.00 52.62 443 GLY A N 1
ATOM 3257 C CA . GLY A 1 443 ? 29.274 11.430 -1.643 1.00 52.62 443 GLY A CA 1
ATOM 3258 C C . GLY A 1 443 ? 29.664 10.091 -2.262 1.00 52.62 443 GLY A C 1
ATOM 3259 O O . GLY A 1 443 ? 30.857 9.805 -2.347 1.00 52.62 443 GLY A O 1
ATOM 3260 N N . TRP A 1 444 ? 28.638 9.287 -2.583 1.00 53.78 444 TRP A N 1
ATOM 3261 C CA . TRP A 1 444 ? 28.667 7.874 -2.994 1.00 53.78 444 TRP A CA 1
ATOM 3262 C C . TRP A 1 444 ? 30.029 7.205 -2.797 1.00 53.78 444 TRP A C 1
ATOM 3264 O O . TRP A 1 444 ? 30.830 7.159 -3.722 1.00 53.78 444 TRP A O 1
ATOM 3274 N N . GLY A 1 445 ? 30.289 6.750 -1.562 1.00 39.91 445 GLY A N 1
ATOM 3275 C CA . GLY A 1 445 ? 31.610 6.413 -1.007 1.00 39.91 445 GLY A CA 1
ATOM 3276 C C . GLY A 1 445 ? 32.444 5.359 -1.750 1.00 39.91 445 GLY A C 1
ATOM 3277 O O . GLY A 1 445 ? 32.690 4.271 -1.233 1.00 39.91 445 GLY A O 1
ATOM 3278 N N . GLY A 1 446 ? 32.930 5.728 -2.927 1.00 41.62 446 GLY A N 1
ATOM 3279 C CA . GLY A 1 446 ? 33.767 4.966 -3.837 1.00 41.62 446 GLY A CA 1
ATOM 3280 C C . GLY A 1 446 ? 33.927 5.773 -5.123 1.00 41.62 446 GLY A C 1
ATOM 3281 O O . GLY A 1 446 ? 32.950 6.041 -5.816 1.00 41.62 446 GLY A O 1
ATOM 3282 N N . GLY A 1 447 ? 35.158 6.173 -5.454 1.00 44.19 447 GLY A N 1
ATOM 3283 C CA . GLY A 1 447 ? 35.439 6.596 -6.827 1.00 44.19 447 GLY A CA 1
ATOM 3284 C C . GLY A 1 447 ? 35.150 5.431 -7.773 1.00 44.19 447 GLY A C 1
ATOM 3285 O O . GLY A 1 447 ? 35.328 4.278 -7.373 1.00 44.19 447 GLY A O 1
ATOM 3286 N N . ASP A 1 448 ? 34.710 5.725 -8.998 1.00 49.88 448 ASP A N 1
ATOM 3287 C CA . ASP A 1 448 ? 34.495 4.708 -10.033 1.00 49.88 448 ASP A CA 1
ATOM 3288 C C . ASP A 1 448 ? 35.726 3.778 -10.092 1.00 49.88 448 ASP A C 1
ATOM 3290 O O . ASP A 1 448 ? 36.841 4.280 -10.284 1.00 49.88 448 ASP A O 1
ATOM 3294 N N . PRO A 1 449 ? 35.568 2.447 -9.928 1.00 50.03 449 PRO A N 1
ATOM 3295 C CA . PRO A 1 449 ? 36.678 1.497 -9.998 1.00 50.03 449 PRO A CA 1
ATOM 3296 C C . PRO A 1 449 ? 37.478 1.558 -11.311 1.00 50.03 449 PRO A C 1
ATOM 3298 O O . PRO A 1 449 ? 38.592 1.034 -11.363 1.00 50.03 449 PRO A O 1
ATOM 3301 N N . LEU A 1 450 ? 36.929 2.196 -12.351 1.00 53.78 450 LEU A N 1
ATOM 3302 C CA . LEU A 1 450 ? 37.541 2.427 -13.660 1.00 53.78 450 LEU A CA 1
ATOM 3303 C C . LEU A 1 450 ? 37.955 3.898 -13.912 1.00 53.78 450 LEU A C 1
ATOM 3305 O O . LEU A 1 450 ? 38.552 4.186 -14.950 1.00 53.78 450 LEU A O 1
ATOM 3309 N N . GLY A 1 451 ? 37.743 4.810 -12.953 1.00 42.25 451 GLY A N 1
ATOM 3310 C CA . GLY A 1 451 ? 38.434 6.107 -12.878 1.00 42.25 451 GLY A CA 1
ATOM 3311 C C . GLY A 1 451 ? 37.634 7.388 -13.164 1.00 42.25 451 GLY A C 1
ATOM 3312 O O . GLY A 1 451 ? 38.245 8.459 -13.184 1.00 42.25 451 GLY A O 1
ATOM 3313 N N . ALA A 1 452 ? 36.314 7.343 -13.368 1.00 45.00 452 ALA A N 1
ATOM 3314 C CA . ALA A 1 452 ? 35.488 8.557 -13.402 1.00 45.00 452 ALA A CA 1
ATOM 3315 C C . ALA A 1 452 ? 35.452 9.308 -12.049 1.00 45.00 452 ALA A C 1
ATOM 3317 O O . ALA A 1 452 ? 35.689 8.750 -10.974 1.00 45.00 452 ALA A O 1
ATOM 3318 N N . ALA A 1 453 ? 35.138 10.607 -12.103 1.00 41.81 453 ALA A N 1
ATOM 3319 C CA . ALA A 1 453 ? 35.009 11.445 -10.912 1.00 41.81 453 ALA A CA 1
ATOM 3320 C C . ALA A 1 453 ? 33.793 11.029 -10.053 1.00 41.81 453 ALA A C 1
ATOM 3322 O O . ALA A 1 453 ? 32.751 10.688 -10.615 1.00 41.81 453 ALA A O 1
ATOM 3323 N N . PRO A 1 454 ? 33.882 11.087 -8.708 1.00 46.44 454 PRO A N 1
ATOM 3324 C CA . PRO A 1 454 ? 32.758 10.754 -7.837 1.00 46.44 454 PRO A CA 1
ATOM 3325 C C . PRO A 1 454 ? 31.608 11.749 -8.036 1.00 46.44 454 PRO A C 1
ATOM 3327 O O . PRO A 1 454 ? 31.801 12.965 -7.949 1.00 46.44 454 PRO A O 1
ATOM 3330 N N . TYR A 1 455 ? 30.404 11.234 -8.291 1.00 46.94 455 TYR A N 1
ATOM 3331 C CA . TYR A 1 455 ? 29.211 12.065 -8.419 1.00 46.94 455 TYR A CA 1
ATOM 3332 C C . TYR A 1 455 ? 28.744 12.549 -7.042 1.00 46.94 455 TYR A C 1
ATOM 3334 O O . TYR A 1 455 ? 28.455 11.760 -6.142 1.00 46.94 455 TYR A O 1
ATOM 3342 N N . ASN A 1 456 ? 28.642 13.866 -6.892 1.00 48.50 456 ASN A N 1
ATOM 3343 C CA . ASN A 1 456 ? 28.155 14.509 -5.679 1.00 48.50 456 ASN A CA 1
ATOM 3344 C C . ASN A 1 456 ? 26.623 14.622 -5.727 1.00 48.50 456 ASN A C 1
ATOM 3346 O O . ASN A 1 456 ? 26.093 15.605 -6.240 1.00 48.50 456 ASN A O 1
ATOM 3350 N N . GLY A 1 457 ? 25.922 13.621 -5.184 1.00 47.25 457 GLY A N 1
ATOM 3351 C CA . GLY A 1 457 ? 24.459 13.641 -5.050 1.00 47.25 457 GLY A CA 1
ATOM 3352 C C . GLY A 1 457 ? 23.923 14.750 -4.119 1.00 47.25 457 GLY A C 1
ATOM 3353 O O . GLY A 1 457 ? 24.710 15.409 -3.426 1.00 47.25 457 GLY A O 1
ATOM 3354 N N . PRO A 1 458 ? 22.591 14.964 -4.075 1.00 43.22 458 PRO A N 1
ATOM 3355 C CA . PRO A 1 458 ? 21.921 15.986 -3.257 1.00 43.22 458 PRO A CA 1
ATOM 3356 C C . PRO A 1 458 ? 22.131 15.786 -1.738 1.00 43.22 458 PRO A C 1
ATOM 3358 O O . PRO A 1 458 ? 21.310 15.228 -1.010 1.00 43.22 458 PRO A O 1
ATOM 3361 N N . GLY A 1 459 ? 23.268 16.274 -1.238 1.00 43.56 459 GLY A N 1
ATOM 3362 C CA . GLY A 1 459 ? 23.723 16.086 0.145 1.00 43.56 459 GLY A CA 1
ATOM 3363 C C . GLY A 1 459 ? 25.228 15.847 0.315 1.00 43.56 459 GLY A C 1
ATOM 3364 O O . GLY A 1 459 ? 25.681 15.717 1.450 1.00 43.56 459 GLY A O 1
ATOM 3365 N N . ALA A 1 460 ? 25.991 15.800 -0.782 1.00 42.41 460 ALA A N 1
ATOM 3366 C CA . ALA A 1 460 ? 27.435 15.576 -0.799 1.00 42.41 460 ALA A CA 1
ATOM 3367 C C . ALA A 1 460 ? 28.241 16.522 0.127 1.00 42.41 460 ALA A C 1
ATOM 3369 O O . ALA A 1 460 ? 27.806 17.649 0.389 1.00 42.41 460 ALA A O 1
ATOM 3370 N N . PRO A 1 461 ? 29.439 16.112 0.600 1.00 35.81 461 PRO A N 1
ATOM 3371 C CA . PRO A 1 461 ? 30.243 16.874 1.559 1.00 35.81 461 PRO A CA 1
ATOM 3372 C C . PRO A 1 461 ? 30.575 18.285 1.051 1.00 35.81 461 PRO A C 1
ATOM 3374 O O . PRO A 1 461 ? 31.375 18.469 0.136 1.00 35.81 461 PRO A O 1
ATOM 3377 N N . GLY A 1 462 ? 29.942 19.282 1.673 1.00 38.22 462 GLY A N 1
ATOM 3378 C CA . GLY A 1 462 ? 29.917 20.677 1.221 1.00 38.22 462 GLY A CA 1
ATOM 3379 C C . GLY A 1 462 ? 28.504 21.270 1.237 1.00 38.22 462 GLY A C 1
ATOM 3380 O O . GLY A 1 462 ? 28.352 22.471 1.452 1.00 38.22 462 GLY A O 1
ATOM 3381 N N . ALA A 1 463 ? 27.470 20.433 1.104 1.00 45.94 463 ALA A N 1
ATOM 3382 C CA . ALA A 1 463 ? 26.104 20.796 1.460 1.00 45.94 463 ALA A CA 1
ATOM 3383 C C . ALA A 1 463 ? 26.015 21.103 2.966 1.00 45.94 463 ALA A C 1
ATOM 3385 O O . ALA A 1 463 ? 26.587 20.388 3.792 1.00 45.94 463 ALA A O 1
ATOM 3386 N N . ALA A 1 464 ? 25.299 22.170 3.326 1.00 44.94 464 ALA A N 1
ATOM 3387 C CA . ALA A 1 464 ? 25.067 22.512 4.723 1.00 44.94 464 ALA A CA 1
ATOM 3388 C C . ALA A 1 464 ? 24.156 21.470 5.393 1.00 44.94 464 ALA A C 1
ATOM 3390 O O . ALA A 1 464 ? 23.183 21.014 4.789 1.00 44.94 464 ALA A O 1
ATOM 3391 N N . THR A 1 465 ? 24.429 21.141 6.659 1.00 51.41 465 THR A N 1
ATOM 3392 C CA . THR A 1 465 ? 23.456 20.443 7.509 1.00 51.41 465 THR A CA 1
ATOM 3393 C C . THR A 1 465 ? 22.169 21.277 7.548 1.00 51.41 465 THR A C 1
ATOM 3395 O O . THR A 1 465 ? 22.262 22.481 7.814 1.00 51.41 465 THR A O 1
ATOM 3398 N N . PRO A 1 466 ? 20.985 20.706 7.267 1.00 54.69 466 PRO A N 1
ATOM 3399 C CA . PRO A 1 466 ? 19.748 21.476 7.284 1.00 54.69 466 PRO A CA 1
ATOM 3400 C C . PRO A 1 466 ? 19.481 22.027 8.689 1.00 54.69 466 PRO A C 1
ATOM 3402 O O . PRO A 1 466 ? 19.674 21.344 9.690 1.00 54.69 466 PRO A O 1
ATOM 3405 N N . ALA A 1 467 ? 19.029 23.282 8.765 1.00 55.59 467 ALA A N 1
ATOM 3406 C CA . ALA A 1 467 ? 18.763 23.974 10.032 1.00 55.59 467 ALA A CA 1
ATOM 3407 C C . ALA A 1 467 ? 17.492 23.479 10.758 1.00 55.59 467 ALA A C 1
ATOM 3409 O O . ALA A 1 467 ? 17.180 23.943 11.855 1.00 55.59 467 ALA A O 1
ATOM 3410 N N . HIS A 1 468 ? 16.760 22.554 10.137 1.00 67.69 468 HIS A N 1
ATOM 3411 C CA . HIS A 1 468 ? 15.505 21.980 10.604 1.00 67.69 468 HIS A CA 1
ATOM 3412 C C . HIS A 1 468 ? 15.510 20.464 10.350 1.00 67.69 468 HIS A C 1
ATOM 3414 O O . HIS A 1 468 ? 16.223 20.016 9.446 1.00 67.69 468 HIS A O 1
ATOM 3420 N N . PRO A 1 469 ? 14.727 19.672 11.108 1.00 83.75 469 PRO A N 1
ATOM 3421 C CA . PRO A 1 469 ? 14.604 18.239 10.868 1.00 83.75 469 PRO A CA 1
ATOM 3422 C C . PRO A 1 469 ? 14.083 17.951 9.455 1.00 83.75 469 PRO A C 1
ATOM 3424 O O . PRO A 1 469 ? 13.259 18.695 8.923 1.00 83.75 469 PRO A O 1
ATOM 3427 N N . ILE A 1 470 ? 14.548 16.859 8.853 1.00 91.00 470 ILE A N 1
ATOM 3428 C CA . ILE A 1 470 ? 14.082 16.404 7.537 1.00 91.00 470 ILE A CA 1
ATOM 3429 C C . ILE A 1 470 ? 12.901 15.448 7.762 1.00 91.00 470 ILE A C 1
ATOM 3431 O O . ILE A 1 470 ? 13.030 14.558 8.609 1.00 91.00 470 ILE A O 1
ATOM 3435 N N . PRO A 1 471 ? 11.765 15.569 7.051 1.00 95.50 471 PRO A N 1
ATOM 3436 C CA . PRO A 1 471 ? 10.722 14.560 7.144 1.00 95.50 471 PRO A CA 1
ATOM 3437 C C . PRO A 1 471 ? 11.175 13.277 6.442 1.00 95.50 471 PRO A C 1
ATOM 3439 O O . PRO A 1 471 ? 11.907 13.313 5.448 1.00 95.50 471 PRO A O 1
ATOM 3442 N N . PHE A 1 472 ? 10.719 12.144 6.948 1.00 97.75 472 PHE A N 1
ATOM 3443 C CA . PHE A 1 472 ? 10.951 10.824 6.386 1.00 97.75 472 PHE A CA 1
ATOM 3444 C C . PHE A 1 472 ? 9.611 10.090 6.353 1.00 97.75 472 PHE A C 1
ATOM 3446 O O . PHE A 1 472 ? 9.123 9.617 7.381 1.00 97.75 472 PHE A O 1
ATOM 3453 N N . TRP A 1 473 ? 8.994 10.098 5.172 1.00 98.75 473 TRP A N 1
ATOM 3454 C CA . TRP A 1 473 ? 7.841 9.278 4.828 1.00 98.75 473 TRP A CA 1
ATOM 3455 C C . TRP A 1 473 ? 8.309 7.854 4.546 1.00 98.75 473 TRP A C 1
ATOM 3457 O O . TRP A 1 473 ? 9.279 7.650 3.810 1.00 98.75 473 TRP A O 1
ATOM 3467 N N . ILE A 1 474 ? 7.639 6.890 5.167 1.00 98.88 474 ILE A N 1
ATOM 3468 C CA . ILE A 1 474 ? 7.941 5.469 5.080 1.00 98.88 474 ILE A CA 1
ATOM 3469 C C . ILE A 1 474 ? 6.636 4.701 4.858 1.00 98.88 474 ILE A C 1
ATOM 3471 O O . ILE A 1 474 ? 5.697 4.819 5.648 1.00 98.88 474 ILE A O 1
ATOM 3475 N N . ILE A 1 475 ? 6.598 3.844 3.842 1.00 98.94 475 ILE A N 1
ATOM 3476 C CA . ILE A 1 475 ? 5.648 2.737 3.754 1.00 98.94 475 ILE A CA 1
ATOM 3477 C C . ILE A 1 475 ? 6.371 1.459 4.190 1.00 98.94 475 ILE A C 1
ATOM 3479 O O . ILE A 1 475 ? 7.342 1.023 3.571 1.00 98.94 475 ILE A O 1
ATOM 3483 N N . ASN A 1 476 ? 5.913 0.865 5.294 1.00 98.94 476 ASN A N 1
ATOM 3484 C CA . ASN A 1 476 ? 6.468 -0.379 5.828 1.00 98.94 476 ASN A CA 1
ATOM 3485 C C . ASN A 1 476 ? 5.899 -1.609 5.104 1.00 98.94 476 ASN A C 1
ATOM 3487 O O . ASN A 1 476 ? 4.687 -1.747 4.941 1.00 98.94 476 ASN A O 1
ATOM 3491 N N . GLU A 1 477 ? 6.754 -2.559 4.740 1.00 98.69 477 GLU A N 1
ATOM 3492 C CA . GLU A 1 477 ? 6.416 -3.722 3.913 1.00 98.69 477 GLU A CA 1
ATOM 3493 C C . GLU A 1 477 ? 5.651 -4.837 4.667 1.00 98.69 477 GLU A C 1
ATOM 3495 O O . GLU A 1 477 ? 6.138 -5.956 4.847 1.00 98.69 477 GLU A O 1
ATOM 3500 N N . GLY A 1 478 ? 4.454 -4.513 5.163 1.00 98.38 478 GLY A N 1
ATOM 3501 C CA . GLY A 1 478 ? 3.511 -5.418 5.827 1.00 98.38 478 GLY A CA 1
ATOM 3502 C C . GLY A 1 478 ? 4.149 -6.328 6.877 1.00 98.38 478 GLY A C 1
ATOM 3503 O O . GLY A 1 478 ? 4.776 -5.848 7.822 1.00 98.38 478 GLY A O 1
ATOM 3504 N N . GLU A 1 479 ? 4.014 -7.647 6.715 1.00 98.38 479 GLU A N 1
ATOM 3505 C CA . GLU A 1 479 ? 4.614 -8.639 7.622 1.00 98.38 479 GLU A CA 1
ATOM 3506 C C . GLU A 1 479 ? 6.144 -8.568 7.747 1.00 98.38 479 GLU A C 1
ATOM 3508 O O . GLU A 1 479 ? 6.681 -8.872 8.817 1.00 98.38 479 GLU A O 1
ATOM 3513 N N . TYR A 1 480 ? 6.846 -8.146 6.693 1.00 98.50 480 TYR A N 1
ATOM 3514 C CA . TYR A 1 480 ? 8.306 -8.051 6.682 1.00 98.50 480 TYR A CA 1
ATOM 3515 C C . TYR A 1 480 ? 8.787 -6.741 7.313 1.00 98.50 480 TYR A C 1
ATOM 3517 O O . TYR A 1 480 ? 9.830 -6.723 7.967 1.00 98.50 480 TYR A O 1
ATOM 3525 N N . ARG A 1 481 ? 7.989 -5.669 7.189 1.00 98.75 481 ARG A N 1
ATOM 3526 C CA . ARG A 1 481 ? 8.269 -4.308 7.687 1.00 98.75 481 ARG A CA 1
ATOM 3527 C C . ARG A 1 481 ? 9.576 -3.709 7.154 1.00 98.75 481 ARG A C 1
ATOM 3529 O O . ARG A 1 481 ? 10.239 -2.964 7.872 1.00 98.75 481 ARG A O 1
ATOM 3536 N N . MET A 1 482 ? 9.981 -4.058 5.934 1.00 98.88 482 MET A N 1
ATOM 3537 C CA . MET A 1 482 ? 11.067 -3.350 5.247 1.00 98.88 482 MET A CA 1
ATOM 3538 C C . MET A 1 482 ? 10.593 -1.927 4.908 1.00 98.88 482 MET A C 1
ATOM 3540 O O . MET A 1 482 ? 9.405 -1.700 4.687 1.00 98.88 482 MET A O 1
ATOM 3544 N N . MET A 1 483 ? 11.476 -0.941 5.024 1.00 98.88 483 MET A N 1
ATOM 3545 C CA . MET A 1 483 ? 11.117 0.480 5.067 1.00 98.88 483 MET A CA 1
ATOM 3546 C C . MET A 1 483 ? 11.340 1.092 3.686 1.00 98.88 483 MET A C 1
ATOM 3548 O O . MET A 1 483 ? 12.491 1.161 3.258 1.00 98.88 483 MET A O 1
ATOM 3552 N N . ASN A 1 484 ? 10.277 1.539 3.008 1.00 98.88 484 ASN A N 1
ATOM 3553 C CA . ASN A 1 484 ? 10.322 1.955 1.598 1.00 98.88 484 ASN A CA 1
ATOM 3554 C C . ASN A 1 484 ? 11.030 0.916 0.727 1.00 98.88 484 ASN A C 1
ATOM 3556 O O . ASN A 1 484 ? 12.098 1.169 0.174 1.00 98.88 484 ASN A O 1
ATOM 3560 N N . THR A 1 485 ? 10.443 -0.273 0.646 1.00 98.88 485 THR A N 1
ATOM 3561 C CA . THR A 1 485 ? 10.807 -1.243 -0.385 1.00 98.88 485 THR A CA 1
ATOM 3562 C C . THR A 1 485 ? 10.464 -0.643 -1.759 1.00 98.88 485 THR A C 1
ATOM 3564 O O . THR A 1 485 ? 9.325 -0.246 -2.002 1.00 98.88 485 THR A O 1
ATOM 3567 N N . PHE A 1 486 ? 11.448 -0.453 -2.633 1.00 98.88 486 PHE A N 1
ATOM 3568 C CA . PHE A 1 486 ? 11.358 0.568 -3.683 1.00 98.88 486 PHE A CA 1
ATOM 3569 C C . PHE A 1 486 ? 10.562 0.123 -4.920 1.00 98.88 486 PHE A C 1
ATOM 3571 O O . PHE A 1 486 ? 9.886 0.931 -5.567 1.00 98.88 486 PHE A O 1
ATOM 3578 N N . ASP A 1 487 ? 10.506 -1.178 -5.181 1.00 98.81 487 ASP A N 1
ATOM 3579 C CA . ASP A 1 487 ? 9.569 -1.766 -6.129 1.00 98.81 487 ASP A CA 1
ATOM 3580 C C . ASP A 1 487 ? 8.115 -1.731 -5.611 1.00 98.81 487 ASP A C 1
ATOM 3582 O O . ASP A 1 487 ? 7.185 -1.725 -6.424 1.00 98.81 487 ASP A O 1
ATOM 3586 N N . LEU A 1 488 ? 7.885 -1.642 -4.289 1.00 98.88 488 LEU A N 1
ATOM 3587 C CA . LEU A 1 488 ? 6.564 -1.313 -3.732 1.00 98.88 488 LEU A CA 1
ATOM 3588 C C . LEU A 1 488 ? 6.212 0.159 -3.958 1.00 98.88 488 LEU A C 1
ATOM 3590 O O . LEU A 1 488 ? 5.114 0.427 -4.448 1.00 98.88 488 LEU A O 1
ATOM 3594 N N . THR A 1 489 ? 7.127 1.092 -3.672 1.00 98.88 489 THR A N 1
ATOM 3595 C CA . THR A 1 489 ? 6.967 2.524 -3.994 1.00 98.88 489 THR A CA 1
ATOM 3596 C C . THR A 1 489 ? 6.580 2.714 -5.465 1.00 98.88 489 THR A C 1
ATOM 3598 O O . THR A 1 489 ? 5.665 3.473 -5.779 1.00 98.88 489 THR A O 1
ATOM 3601 N N . ALA A 1 490 ? 7.210 1.969 -6.380 1.00 98.75 490 ALA A N 1
ATOM 3602 C CA . ALA A 1 490 ? 6.910 1.997 -7.813 1.00 98.75 490 ALA A CA 1
ATOM 3603 C C . ALA A 1 490 ? 5.456 1.616 -8.164 1.00 98.75 490 ALA A C 1
ATOM 3605 O O . ALA A 1 490 ? 4.891 2.162 -9.113 1.00 98.75 490 ALA A O 1
ATOM 3606 N N . ASP A 1 491 ? 4.833 0.722 -7.394 1.00 98.88 491 ASP A N 1
ATOM 3607 C CA . ASP A 1 491 ? 3.423 0.335 -7.543 1.00 98.88 491 ASP A CA 1
ATOM 3608 C C . ASP A 1 491 ? 2.464 1.263 -6.772 1.00 98.88 491 ASP A C 1
ATOM 3610 O O . ASP A 1 491 ? 1.325 1.490 -7.190 1.00 98.88 491 ASP A O 1
ATOM 3614 N N . GLN A 1 492 ? 2.920 1.816 -5.647 1.00 98.88 492 GLN A N 1
ATOM 3615 C CA . GLN A 1 492 ? 2.176 2.748 -4.789 1.00 98.88 492 GLN A CA 1
ATOM 3616 C C . GLN A 1 492 ? 2.122 4.166 -5.371 1.00 98.88 492 GLN A C 1
ATOM 3618 O O . GLN A 1 492 ? 1.182 4.913 -5.084 1.00 98.88 492 GLN A O 1
ATOM 3623 N N . LEU A 1 493 ? 3.065 4.490 -6.260 1.00 98.81 493 LEU A N 1
ATOM 3624 C CA . LEU A 1 493 ? 3.219 5.737 -7.006 1.00 98.81 493 LEU A CA 1
ATOM 3625 C C . LEU A 1 493 ? 1.889 6.355 -7.455 1.00 98.81 493 LEU A C 1
ATOM 3627 O O . LEU A 1 493 ? 1.672 7.548 -7.273 1.00 98.81 493 LEU A O 1
ATOM 3631 N N . PHE A 1 494 ? 0.973 5.568 -8.021 1.00 98.56 494 PHE A N 1
ATOM 3632 C CA . PHE A 1 494 ? -0.296 6.084 -8.552 1.00 98.56 494 PHE A CA 1
ATOM 3633 C C . PHE A 1 494 ? -1.234 6.605 -7.452 1.00 98.56 494 PHE A C 1
ATOM 3635 O O . PHE A 1 494 ? -1.930 7.598 -7.655 1.00 98.56 494 PHE A O 1
ATOM 3642 N N . PHE A 1 495 ? -1.226 5.965 -6.280 1.00 98.69 495 PHE A N 1
ATOM 3643 C CA . PHE A 1 495 ? -2.017 6.363 -5.114 1.00 98.69 495 PHE A CA 1
ATOM 3644 C C . PHE A 1 495 ? -1.398 7.584 -4.420 1.00 98.69 495 PHE A C 1
ATOM 3646 O O . PHE A 1 495 ? -2.097 8.550 -4.099 1.00 98.69 495 PHE A O 1
ATOM 3653 N N . GLU A 1 496 ? -0.072 7.590 -4.269 1.00 98.62 496 GLU A N 1
ATOM 3654 C CA . GLU A 1 496 ? 0.655 8.719 -3.687 1.00 98.62 496 GLU A CA 1
ATOM 3655 C C . GLU A 1 496 ? 0.610 9.973 -4.568 1.00 98.62 496 GLU A C 1
ATOM 3657 O O . GLU A 1 496 ? 0.342 11.066 -4.071 1.00 98.62 496 GLU A O 1
ATOM 3662 N N . LEU A 1 497 ? 0.791 9.839 -5.886 1.00 97.62 497 LEU A N 1
ATOM 3663 C CA . LEU A 1 497 ? 0.642 10.955 -6.821 1.00 97.62 497 LEU A CA 1
ATOM 3664 C C . LEU A 1 497 ? -0.804 11.454 -6.899 1.00 97.62 497 LEU A C 1
ATOM 3666 O O . LEU A 1 497 ? -1.012 12.624 -7.218 1.00 97.62 497 LEU A O 1
ATOM 3670 N N . GLU A 1 498 ? -1.816 10.637 -6.612 1.00 95.00 498 GLU A N 1
ATOM 3671 C CA . GLU A 1 498 ? -3.185 11.144 -6.535 1.00 95.00 498 GLU A CA 1
ATOM 3672 C C . GLU A 1 498 ? -3.357 12.064 -5.315 1.00 95.00 498 GLU A C 1
ATOM 3674 O O . GLU A 1 498 ? -3.686 13.246 -5.484 1.00 95.00 498 GLU A O 1
ATOM 3679 N N . LEU A 1 499 ? -3.095 11.535 -4.114 1.00 94.94 499 LEU A N 1
ATOM 3680 C CA . LEU A 1 499 ? -3.446 12.171 -2.839 1.00 94.94 499 LEU A CA 1
ATOM 3681 C C . LEU A 1 499 ? -2.355 13.088 -2.268 1.00 94.94 499 LEU A C 1
ATOM 3683 O O . LEU A 1 499 ? -2.673 14.169 -1.776 1.00 94.94 499 LEU A O 1
ATOM 3687 N N . ASN A 1 500 ? -1.088 12.668 -2.314 1.00 96.00 500 ASN A N 1
ATOM 3688 C CA . ASN A 1 500 ? 0.006 13.215 -1.505 1.00 96.00 500 ASN A CA 1
ATOM 3689 C C . ASN A 1 500 ? 1.340 13.420 -2.269 1.00 96.00 500 ASN A C 1
ATOM 3691 O O . ASN A 1 500 ? 2.366 13.055 -1.717 1.00 96.00 500 ASN A O 1
ATOM 3695 N N . PRO A 1 501 ? 1.434 14.033 -3.473 1.00 97.00 501 PRO A N 1
ATOM 3696 C CA . PRO A 1 501 ? 2.667 14.017 -4.291 1.00 97.00 501 PRO A CA 1
ATOM 3697 C C . PRO A 1 501 ? 4.010 14.349 -3.601 1.00 97.00 501 PRO A C 1
ATOM 3699 O O . PRO A 1 501 ? 5.066 13.968 -4.100 1.00 97.00 501 PRO A O 1
ATOM 3702 N N . TRP A 1 502 ? 4.002 15.081 -2.482 1.00 96.75 502 TRP A N 1
ATOM 3703 C CA . TRP A 1 502 ? 5.197 15.370 -1.685 1.00 96.75 502 TRP A CA 1
ATOM 3704 C C . TRP A 1 502 ? 5.838 14.124 -1.037 1.00 96.75 502 TRP A C 1
ATOM 3706 O O . TRP A 1 502 ? 7.031 14.174 -0.734 1.00 96.75 502 TRP A O 1
ATOM 3716 N N . THR A 1 503 ? 5.099 13.026 -0.844 1.00 98.50 503 THR A N 1
ATOM 3717 C CA . THR A 1 503 ? 5.610 11.765 -0.279 1.00 98.50 503 THR A CA 1
ATOM 3718 C C . THR A 1 503 ? 6.565 11.082 -1.257 1.00 98.50 503 THR A C 1
ATOM 3720 O O . THR A 1 503 ? 7.737 10.925 -0.922 1.00 98.50 503 THR A O 1
ATOM 3723 N N . VAL A 1 504 ? 6.155 10.902 -2.518 1.00 98.69 504 VAL A N 1
ATOM 3724 C CA . VAL A 1 504 ? 7.021 10.449 -3.628 1.00 98.69 504 VAL A CA 1
ATOM 3725 C C . VAL A 1 504 ? 8.283 11.312 -3.758 1.00 98.69 504 VAL A C 1
ATOM 3727 O O . VAL A 1 504 ? 9.390 10.804 -3.934 1.00 98.69 504 VAL A O 1
ATOM 3730 N N . ARG A 1 505 ? 8.156 12.643 -3.612 1.00 97.31 505 ARG A N 1
ATOM 3731 C CA . ARG A 1 505 ? 9.316 13.560 -3.583 1.00 97.31 505 ARG A CA 1
ATOM 3732 C C . ARG A 1 505 ? 10.274 13.235 -2.432 1.00 97.31 505 ARG A C 1
ATOM 3734 O O . ARG A 1 505 ? 11.483 13.391 -2.583 1.00 97.31 505 ARG A O 1
ATOM 3741 N N . ASN A 1 506 ? 9.742 12.856 -1.272 1.00 97.75 506 ASN A N 1
ATOM 3742 C CA . ASN A 1 506 ? 10.515 12.544 -0.077 1.00 97.75 506 ASN A CA 1
ATOM 3743 C C . ASN A 1 506 ? 11.222 11.186 -0.187 1.00 97.75 506 ASN A C 1
ATOM 3745 O O . ASN A 1 506 ? 12.405 11.110 0.139 1.00 97.75 506 ASN A O 1
ATOM 3749 N N . GLU A 1 507 ? 10.555 10.160 -0.715 1.00 98.62 507 GLU A N 1
ATOM 3750 C CA . GLU A 1 507 ? 11.175 8.866 -1.023 1.00 98.62 507 GLU A CA 1
ATOM 3751 C C . GLU A 1 507 ? 12.317 9.031 -2.033 1.00 98.62 507 GLU A C 1
ATOM 3753 O O . GLU A 1 507 ? 13.456 8.663 -1.741 1.00 98.62 507 GLU A O 1
ATOM 3758 N N . LEU A 1 508 ? 12.046 9.665 -3.185 1.00 97.88 508 LEU A N 1
ATOM 3759 C CA . LEU A 1 508 ? 13.039 9.937 -4.233 1.00 97.88 508 LEU A CA 1
ATOM 3760 C C . LEU A 1 508 ? 14.244 10.720 -3.698 1.00 97.88 508 LEU A C 1
ATOM 3762 O O . LEU A 1 508 ? 15.378 10.428 -4.083 1.00 97.88 508 LEU A O 1
ATOM 3766 N N . PHE A 1 509 ? 14.010 11.676 -2.791 1.00 93.88 509 PHE A N 1
ATOM 3767 C CA . PHE A 1 509 ? 15.063 12.403 -2.084 1.00 93.88 509 PHE A CA 1
ATOM 3768 C C . PHE A 1 509 ? 15.889 11.476 -1.182 1.00 93.88 509 PHE A C 1
ATOM 3770 O O . PHE A 1 509 ? 17.114 11.512 -1.252 1.00 93.88 509 PHE A O 1
ATOM 3777 N N . TRP A 1 510 ? 15.268 10.625 -0.361 1.00 94.88 510 TRP A N 1
ATOM 3778 C CA . TRP A 1 510 ? 15.998 9.714 0.530 1.00 94.88 510 TRP A CA 1
ATOM 3779 C C . TRP A 1 510 ? 16.792 8.648 -0.243 1.00 94.88 510 TRP A C 1
ATOM 3781 O O . TRP A 1 510 ? 17.957 8.397 0.094 1.00 94.88 510 TRP A O 1
ATOM 3791 N N . PHE A 1 511 ? 16.242 8.115 -1.338 1.00 96.19 511 PHE A N 1
ATOM 3792 C CA . PHE A 1 511 ? 16.987 7.296 -2.300 1.00 96.19 511 PHE A CA 1
ATOM 3793 C C . PHE A 1 511 ? 18.158 8.073 -2.911 1.00 96.19 511 PHE A C 1
ATOM 3795 O O . PHE A 1 511 ? 19.312 7.679 -2.734 1.00 96.19 511 PHE A O 1
ATOM 3802 N N . GLY A 1 512 ? 17.894 9.230 -3.522 1.00 88.56 512 GLY A N 1
ATOM 3803 C CA . GLY A 1 512 ? 18.893 10.090 -4.166 1.00 88.56 512 GLY A CA 1
ATOM 3804 C C . GLY A 1 512 ? 19.930 10.728 -3.230 1.00 88.56 512 GLY A C 1
ATOM 3805 O O . GLY A 1 512 ? 20.919 11.274 -3.713 1.00 88.56 512 GLY A O 1
ATOM 3806 N N . ARG A 1 513 ? 19.745 10.652 -1.907 1.00 84.38 513 ARG A N 1
ATOM 3807 C CA . ARG A 1 513 ? 20.649 11.212 -0.886 1.00 84.38 513 ARG A CA 1
ATOM 3808 C C . ARG A 1 513 ? 21.462 10.161 -0.135 1.00 84.38 513 ARG A C 1
ATOM 3810 O O . ARG A 1 513 ? 22.617 10.415 0.207 1.00 84.38 513 ARG A O 1
ATOM 3817 N N . ARG A 1 514 ? 20.847 9.020 0.188 1.00 88.75 514 ARG A N 1
ATOM 3818 C CA . ARG A 1 514 ? 21.387 8.041 1.146 1.00 88.75 514 ARG A CA 1
ATOM 3819 C C . ARG A 1 514 ? 21.354 6.607 0.636 1.00 88.75 514 ARG A C 1
ATOM 3821 O O . ARG A 1 514 ? 22.292 5.862 0.914 1.00 88.75 514 ARG A O 1
ATOM 3828 N N . TYR A 1 515 ? 20.310 6.227 -0.092 1.00 95.12 515 TYR A N 1
ATOM 3829 C CA . TYR A 1 515 ? 20.034 4.838 -0.471 1.00 95.12 515 TYR A CA 1
ATOM 3830 C C . TYR A 1 515 ? 20.296 4.557 -1.963 1.00 95.12 515 TYR A C 1
ATOM 3832 O O . TYR A 1 515 ? 19.671 3.696 -2.569 1.00 95.12 515 TYR A O 1
ATOM 3840 N N . ALA A 1 516 ? 21.277 5.260 -2.543 1.00 92.56 516 ALA A N 1
ATOM 3841 C CA . ALA A 1 516 ? 21.873 4.937 -3.837 1.00 92.56 516 ALA A CA 1
ATOM 3842 C C . ALA A 1 516 ? 23.317 4.427 -3.697 1.00 92.56 516 ALA A C 1
ATOM 3844 O O . ALA A 1 516 ? 23.968 4.568 -2.657 1.00 92.56 516 ALA A O 1
ATOM 3845 N N . TYR A 1 517 ? 23.831 3.820 -4.760 1.00 92.44 517 TYR A N 1
ATOM 3846 C CA . TYR A 1 517 ? 25.210 3.368 -4.890 1.00 92.44 517 TYR A CA 1
ATOM 3847 C C . TYR A 1 517 ? 25.654 3.349 -6.353 1.00 92.44 517 TYR A C 1
ATOM 3849 O O . TYR A 1 517 ? 24.842 3.465 -7.262 1.00 92.44 517 TYR A O 1
ATOM 3857 N N . VAL A 1 518 ? 26.960 3.189 -6.572 1.00 91.81 518 VAL A N 1
ATOM 3858 C CA . VAL A 1 518 ? 27.555 2.942 -7.892 1.00 91.81 518 VAL A CA 1
ATOM 3859 C C . VAL A 1 518 ? 28.156 1.538 -7.903 1.00 91.81 518 VAL A C 1
ATOM 3861 O O . VAL A 1 518 ? 28.673 1.085 -6.877 1.00 91.81 518 VAL A O 1
ATOM 3864 N N . ASP A 1 519 ? 28.075 0.851 -9.040 1.00 93.88 519 ASP A N 1
ATOM 3865 C CA . ASP A 1 519 ? 28.583 -0.508 -9.243 1.00 93.88 519 ASP A CA 1
ATOM 3866 C C . ASP A 1 519 ? 29.458 -0.655 -10.504 1.00 93.88 519 ASP A C 1
ATOM 3868 O O . ASP A 1 519 ? 29.616 0.259 -11.321 1.00 93.88 519 ASP A O 1
ATOM 3872 N N . CYS A 1 520 ? 30.069 -1.831 -10.644 1.00 96.00 520 CYS A N 1
ATOM 3873 C CA . CYS A 1 520 ? 30.517 -2.351 -11.934 1.00 96.00 520 CYS A CA 1
ATOM 3874 C C . CYS A 1 520 ? 29.543 -3.434 -12.413 1.00 96.00 520 CYS A C 1
ATOM 3876 O O . CYS A 1 520 ? 28.679 -3.886 -11.669 1.00 96.00 520 CYS A O 1
ATOM 3878 N N . LEU A 1 521 ? 29.714 -3.882 -13.653 1.00 96.69 521 LEU A N 1
ATOM 3879 C CA . LEU A 1 521 ? 28.888 -4.920 -14.271 1.00 96.69 521 LEU A CA 1
ATOM 3880 C C . LEU A 1 521 ? 29.744 -6.093 -14.745 1.00 96.69 521 LEU A C 1
ATOM 3882 O O . LEU A 1 521 ? 30.921 -5.904 -15.058 1.00 96.69 521 LEU A O 1
ATOM 3886 N N . HIS A 1 522 ? 29.154 -7.278 -14.863 1.00 95.81 522 HIS A N 1
ATOM 3887 C CA . HIS A 1 522 ? 29.773 -8.433 -15.511 1.00 95.81 522 HIS A CA 1
ATOM 3888 C C . HIS A 1 522 ? 28.773 -9.195 -16.389 1.00 95.81 522 HIS A C 1
ATOM 3890 O O . HIS A 1 522 ? 27.562 -9.149 -16.175 1.00 95.81 522 HIS A O 1
ATOM 3896 N N . PHE A 1 523 ? 29.285 -9.918 -17.386 1.00 96.38 523 PHE A N 1
ATOM 3897 C CA . PHE A 1 523 ? 28.479 -10.882 -18.134 1.00 96.38 523 PHE A CA 1
ATOM 3898 C C . PHE A 1 523 ? 28.240 -12.163 -17.310 1.00 96.38 523 PHE A C 1
ATOM 3900 O O . PHE A 1 523 ? 29.017 -12.467 -16.394 1.00 96.38 523 PHE A O 1
ATOM 3907 N N . PRO A 1 524 ? 27.205 -12.962 -17.631 1.00 92.44 524 PRO A N 1
ATOM 3908 C CA . PRO A 1 524 ? 26.958 -14.242 -16.972 1.00 92.44 524 PRO A CA 1
ATOM 3909 C C . PRO A 1 524 ? 28.150 -15.200 -17.104 1.00 92.44 524 PRO A C 1
ATOM 3911 O O . PRO A 1 524 ? 28.538 -15.586 -18.205 1.00 92.44 524 PRO A O 1
ATOM 3914 N N . GLY A 1 525 ? 28.731 -15.597 -15.969 1.00 88.50 525 GLY A N 1
ATOM 3915 C CA . GLY A 1 525 ? 29.895 -16.489 -15.924 1.00 88.50 525 GLY A CA 1
ATOM 3916 C C . GLY A 1 525 ? 31.246 -15.841 -16.266 1.00 88.50 525 GLY A C 1
ATOM 3917 O O . GLY A 1 525 ? 32.257 -16.544 -16.244 1.00 88.50 525 GLY A O 1
ATOM 3918 N N . ASP A 1 526 ? 31.293 -14.533 -16.536 1.00 88.88 526 ASP A N 1
ATOM 3919 C CA . ASP A 1 526 ? 32.534 -13.760 -16.661 1.00 88.88 526 ASP A CA 1
ATOM 3920 C C . ASP A 1 526 ? 32.848 -13.026 -15.339 1.00 88.88 526 ASP A C 1
ATOM 3922 O O . ASP A 1 526 ? 31.964 -12.715 -14.544 1.00 88.88 526 ASP A O 1
ATOM 3926 N N . THR A 1 527 ? 34.128 -12.746 -15.101 1.00 84.56 527 THR A N 1
ATOM 3927 C CA . THR A 1 527 ? 34.619 -11.910 -13.988 1.00 84.56 527 THR A CA 1
ATOM 3928 C C . THR A 1 527 ? 35.178 -10.565 -14.464 1.00 84.56 527 THR A C 1
ATOM 3930 O O . THR A 1 527 ? 35.575 -9.730 -13.647 1.00 84.56 527 THR A O 1
ATOM 3933 N N . THR A 1 528 ? 35.210 -10.339 -15.781 1.00 92.50 528 THR A N 1
ATOM 3934 C CA . THR A 1 528 ? 35.601 -9.075 -16.406 1.00 92.50 528 THR A CA 1
ATOM 3935 C C . THR A 1 528 ? 34.625 -7.973 -16.008 1.00 92.50 528 THR A C 1
ATOM 3937 O O . THR A 1 528 ? 33.436 -8.033 -16.317 1.00 92.50 528 THR A O 1
ATOM 3940 N N . LYS A 1 529 ? 35.136 -6.950 -15.312 1.00 94.12 529 LYS A N 1
ATOM 3941 C CA . LYS A 1 529 ? 34.335 -5.798 -14.896 1.00 94.12 529 LYS A CA 1
ATOM 3942 C C . LYS A 1 529 ? 34.203 -4.777 -16.018 1.00 94.12 529 LYS A C 1
ATOM 3944 O O . LYS A 1 529 ? 35.198 -4.230 -16.496 1.00 94.12 529 LYS A O 1
ATOM 3949 N N . HIS A 1 530 ? 32.963 -4.473 -16.362 1.00 95.50 530 HIS A N 1
ATOM 3950 C CA . HIS A 1 530 ? 32.568 -3.358 -17.208 1.00 95.50 530 HIS A CA 1
ATOM 3951 C C . HIS A 1 530 ? 32.065 -2.191 -16.348 1.00 95.50 530 HIS A C 1
ATOM 3953 O O . HIS A 1 530 ? 31.690 -2.368 -15.187 1.00 95.50 530 HIS A O 1
ATOM 3959 N N . ARG A 1 531 ? 32.069 -0.981 -16.916 1.00 94.00 531 ARG A N 1
ATOM 3960 C CA . ARG A 1 531 ? 31.568 0.225 -16.246 1.00 94.00 531 ARG A CA 1
ATOM 3961 C C . ARG A 1 531 ? 30.060 0.098 -16.033 1.00 94.00 531 ARG A C 1
ATOM 3963 O O . ARG A 1 531 ? 29.344 -0.102 -17.007 1.00 94.00 531 ARG A O 1
ATOM 3970 N N . GLY A 1 532 ? 29.609 0.205 -14.785 1.00 94.00 532 GLY A N 1
ATOM 3971 C CA . GLY A 1 532 ? 28.193 0.248 -14.427 1.00 94.00 532 GLY A CA 1
ATOM 3972 C C . GLY A 1 532 ? 27.669 1.674 -14.389 1.00 94.00 532 GLY A C 1
ATOM 3973 O O . GLY A 1 532 ? 27.865 2.449 -15.332 1.00 94.00 532 GLY A O 1
ATOM 3974 N N . GLY A 1 533 ? 27.017 2.026 -13.289 1.00 93.75 533 GLY A N 1
ATOM 3975 C CA . GLY A 1 533 ? 26.529 3.379 -13.047 1.00 93.75 533 GLY A CA 1
ATOM 3976 C C . GLY A 1 533 ? 25.844 3.488 -11.693 1.00 93.75 533 GLY A C 1
ATOM 3977 O O . GLY A 1 533 ? 25.991 2.608 -10.847 1.00 93.75 533 GLY A O 1
ATOM 3978 N N . ILE A 1 534 ? 25.092 4.569 -11.479 1.00 95.06 534 ILE A N 1
ATOM 3979 C CA . ILE A 1 534 ? 24.273 4.698 -10.271 1.00 95.06 534 ILE A CA 1
ATOM 3980 C C . ILE A 1 534 ? 23.105 3.706 -10.284 1.00 95.06 534 ILE A C 1
ATOM 3982 O O . ILE A 1 534 ? 22.595 3.349 -11.347 1.00 95.06 534 ILE A O 1
ATOM 3986 N N . THR A 1 535 ? 22.669 3.281 -9.109 1.00 97.94 535 THR A N 1
ATOM 3987 C CA . THR A 1 535 ? 21.376 2.639 -8.862 1.00 97.94 535 THR A CA 1
ATOM 3988 C C . THR A 1 535 ? 21.010 2.776 -7.378 1.00 97.94 535 THR A C 1
ATOM 3990 O O . THR A 1 535 ? 21.759 3.379 -6.609 1.00 97.94 535 THR A O 1
ATOM 3993 N N . PHE A 1 536 ? 19.861 2.247 -6.979 1.00 98.31 536 PHE A N 1
ATOM 3994 C CA . PHE A 1 536 ? 19.243 2.395 -5.669 1.00 98.31 536 PHE A CA 1
ATOM 3995 C C . PHE A 1 536 ? 19.154 1.042 -4.958 1.00 98.31 536 PHE A C 1
ATOM 3997 O O . PHE A 1 536 ? 19.333 -0.011 -5.572 1.00 98.31 536 PHE A O 1
ATOM 4004 N N . THR A 1 537 ? 18.989 1.066 -3.638 1.00 98.75 537 THR A N 1
ATOM 4005 C CA . THR A 1 537 ? 18.842 -0.151 -2.831 1.00 98.75 537 THR A CA 1
ATOM 4006 C C . THR A 1 537 ? 17.389 -0.593 -2.781 1.00 98.75 537 THR A C 1
ATOM 4008 O O . THR A 1 537 ? 16.494 0.245 -2.839 1.00 98.75 537 THR A O 1
ATOM 4011 N N . HIS A 1 538 ? 17.173 -1.898 -2.615 1.00 98.88 538 HIS A N 1
ATOM 4012 C CA . HIS A 1 538 ? 15.841 -2.497 -2.474 1.00 98.88 538 HIS A CA 1
ATOM 4013 C C . HIS A 1 538 ? 14.993 -1.807 -1.395 1.00 98.88 538 HIS A C 1
ATOM 4015 O O . HIS A 1 538 ? 13.823 -1.533 -1.612 1.00 98.88 538 HIS A O 1
ATOM 4021 N N . ASP A 1 539 ? 15.587 -1.510 -0.237 1.00 98.88 539 ASP A N 1
ATOM 4022 C CA . ASP A 1 539 ? 14.916 -0.880 0.903 1.00 98.88 539 ASP A CA 1
ATOM 4023 C C . ASP A 1 539 ? 15.820 0.152 1.598 1.00 98.88 539 ASP A C 1
ATOM 4025 O O . ASP A 1 539 ? 17.021 0.250 1.314 1.00 98.88 539 ASP A O 1
ATOM 4029 N N . MET A 1 540 ? 15.234 0.905 2.533 1.00 98.75 540 MET A N 1
ATOM 4030 C CA . MET A 1 540 ? 15.909 1.868 3.410 1.00 98.75 540 MET A CA 1
ATOM 4031 C C . MET A 1 540 ? 16.148 1.347 4.842 1.00 98.75 540 MET A C 1
ATOM 4033 O O . MET A 1 540 ? 16.613 2.104 5.701 1.00 98.75 540 MET A O 1
ATOM 4037 N N . GLY A 1 541 ? 15.810 0.094 5.156 1.00 98.69 541 GLY A N 1
ATOM 4038 C CA . GLY A 1 541 ? 15.772 -0.416 6.530 1.00 98.69 541 GLY A CA 1
ATOM 4039 C C . GLY A 1 541 ? 14.704 -1.482 6.775 1.00 98.69 541 GLY A C 1
ATOM 4040 O O . GLY A 1 541 ? 13.985 -1.888 5.868 1.00 98.69 541 GLY A O 1
ATOM 4041 N N . VAL A 1 542 ? 14.567 -1.921 8.030 1.00 98.75 542 VAL A N 1
ATOM 4042 C CA . VAL A 1 542 ? 13.491 -2.834 8.463 1.00 98.75 542 VAL A CA 1
ATOM 4043 C C . VAL A 1 542 ? 13.095 -2.607 9.913 1.00 98.75 542 VAL A C 1
ATOM 4045 O O . VAL A 1 542 ? 13.964 -2.447 10.767 1.00 98.75 542 VAL A O 1
ATOM 4048 N N . ALA A 1 543 ? 11.793 -2.641 10.209 1.00 98.12 543 ALA A N 1
ATOM 4049 C CA . ALA A 1 543 ? 11.237 -2.606 11.564 1.00 98.12 543 ALA A CA 1
ATOM 4050 C C . ALA A 1 543 ? 11.874 -1.513 12.448 1.00 98.12 543 ALA A C 1
ATOM 4052 O O . ALA A 1 543 ? 12.351 -1.775 13.556 1.00 98.12 543 ALA A O 1
ATOM 4053 N N . ASN A 1 544 ? 11.910 -0.293 11.913 1.00 98.44 544 ASN A N 1
ATOM 4054 C CA . ASN A 1 544 ? 12.460 0.912 12.531 1.00 98.44 544 ASN A CA 1
ATOM 4055 C C . ASN A 1 544 ? 13.993 0.844 12.767 1.00 98.44 544 ASN A C 1
ATOM 4057 O O . ASN A 1 544 ? 14.553 1.559 13.601 1.00 98.44 544 ASN A O 1
ATOM 4061 N N . HIS A 1 545 ? 14.710 0.026 11.991 1.00 98.25 545 HIS A N 1
ATOM 4062 C CA . HIS A 1 545 ? 16.168 0.053 11.844 1.00 98.25 545 HIS A CA 1
ATOM 4063 C C . HIS A 1 545 ? 16.557 0.546 10.444 1.00 98.25 545 HIS A C 1
ATOM 4065 O O . HIS A 1 545 ? 16.542 -0.224 9.484 1.00 98.25 545 HIS A O 1
ATOM 4071 N N . CYS A 1 546 ? 16.924 1.825 10.332 1.00 97.75 546 CYS A N 1
ATOM 4072 C CA . CYS A 1 546 ? 17.354 2.433 9.074 1.00 97.75 546 CYS A CA 1
ATOM 4073 C C . CYS A 1 546 ? 18.718 1.879 8.638 1.00 97.75 546 CYS A C 1
ATOM 4075 O O . CYS A 1 546 ? 19.664 1.841 9.433 1.00 97.75 546 CYS A O 1
ATOM 4077 N N . ALA A 1 547 ? 18.844 1.499 7.371 1.00 96.44 547 ALA A N 1
ATOM 4078 C CA . ALA A 1 547 ? 20.033 0.837 6.857 1.00 96.44 547 ALA A CA 1
ATOM 4079 C C . ALA A 1 547 ? 21.255 1.788 6.734 1.00 96.44 547 ALA A C 1
ATOM 4081 O O . ALA A 1 547 ? 21.123 3.024 6.728 1.00 96.44 547 ALA A O 1
ATOM 4082 N N . PRO A 1 548 ? 22.488 1.243 6.654 1.00 93.81 548 PRO A N 1
ATOM 4083 C CA . PRO A 1 548 ? 23.680 2.025 6.326 1.00 93.81 548 PRO A CA 1
ATOM 4084 C C . PRO A 1 548 ? 23.583 2.650 4.919 1.00 93.81 548 PRO A C 1
ATOM 4086 O O . PRO A 1 548 ? 23.000 2.030 4.033 1.00 93.81 548 PRO A O 1
ATOM 4089 N N . PRO A 1 549 ? 24.197 3.822 4.661 1.00 90.00 549 PRO A N 1
ATOM 4090 C CA . PRO A 1 549 ? 24.155 4.448 3.339 1.00 90.00 549 PRO A CA 1
ATOM 4091 C C . PRO A 1 549 ? 24.622 3.513 2.211 1.00 90.00 549 PRO A C 1
ATOM 4093 O O . PRO A 1 549 ? 25.619 2.795 2.348 1.00 90.00 549 PRO A O 1
ATOM 4096 N N . GLY A 1 550 ? 23.893 3.530 1.096 1.00 90.12 550 GLY A N 1
ATOM 4097 C CA . GLY A 1 550 ? 24.131 2.686 -0.075 1.00 90.12 550 GLY A CA 1
ATOM 4098 C C . GLY A 1 550 ? 23.940 1.184 0.156 1.00 90.12 550 GLY A C 1
ATOM 4099 O O . GLY A 1 550 ? 24.502 0.388 -0.608 1.00 90.12 550 GLY A O 1
ATOM 4100 N N . ARG A 1 551 ? 23.193 0.775 1.193 1.00 95.06 551 ARG A N 1
ATOM 4101 C CA . ARG A 1 551 ? 22.776 -0.617 1.439 1.00 95.06 551 ARG A CA 1
ATOM 4102 C C . ARG A 1 551 ? 21.309 -0.701 1.873 1.00 95.06 551 ARG A C 1
ATOM 4104 O O . ARG A 1 551 ? 20.876 0.095 2.694 1.00 95.06 551 ARG A O 1
ATOM 4111 N N . SER A 1 552 ? 20.622 -1.716 1.365 1.00 98.38 552 SER A N 1
ATOM 4112 C CA . SER A 1 552 ? 19.386 -2.298 1.897 1.00 98.38 552 SER A CA 1
ATOM 4113 C C . SER A 1 552 ? 19.661 -3.165 3.134 1.00 98.38 552 SER A C 1
ATOM 4115 O O . SER A 1 552 ? 20.822 -3.451 3.458 1.00 98.38 552 SER A O 1
ATOM 4117 N N . VAL A 1 553 ? 18.609 -3.709 3.747 1.00 98.12 553 VAL A N 1
ATOM 4118 C CA . VAL A 1 553 ? 18.701 -4.893 4.621 1.00 98.12 553 VAL A CA 1
ATOM 4119 C C . VAL A 1 553 ? 18.452 -6.215 3.885 1.00 98.12 553 VAL A C 1
ATOM 4121 O O . VAL A 1 553 ? 18.911 -7.256 4.357 1.00 98.12 553 VAL A O 1
ATOM 4124 N N . TYR A 1 554 ? 17.762 -6.179 2.742 1.00 98.75 554 TYR A N 1
ATOM 4125 C CA . TYR A 1 554 ? 17.367 -7.361 1.970 1.00 98.75 554 TYR A CA 1
ATOM 4126 C C . TYR A 1 554 ? 18.507 -7.968 1.131 1.00 98.75 554 TYR A C 1
ATOM 4128 O O . TYR A 1 554 ? 18.781 -9.168 1.221 1.00 98.75 554 TYR A O 1
ATOM 4136 N N . GLU A 1 555 ? 19.169 -7.142 0.311 1.00 98.62 555 GLU A N 1
ATOM 4137 C CA . GLU A 1 555 ? 20.051 -7.610 -0.767 1.00 98.62 555 GLU A CA 1
ATOM 4138 C C . GLU A 1 555 ? 21.378 -8.213 -0.263 1.00 98.62 555 GLU A C 1
ATOM 4140 O O . GLU A 1 555 ? 22.067 -7.657 0.602 1.00 98.62 555 GLU A O 1
ATOM 4145 N N . LYS A 1 556 ? 21.775 -9.346 -0.853 1.00 97.88 556 LYS A N 1
ATOM 4146 C CA . LYS A 1 556 ? 22.974 -10.120 -0.515 1.00 97.88 556 LYS A CA 1
ATOM 4147 C C . LYS A 1 556 ? 23.703 -10.618 -1.765 1.00 97.88 556 LYS A C 1
ATOM 4149 O O . LYS A 1 556 ? 23.113 -11.157 -2.696 1.00 97.88 556 LYS A O 1
ATOM 4154 N N . ALA A 1 557 ? 25.029 -10.543 -1.707 1.00 96.44 557 ALA A N 1
ATOM 4155 C CA . ALA A 1 557 ? 25.931 -11.095 -2.710 1.00 96.44 557 ALA A CA 1
ATOM 4156 C C . ALA A 1 557 ? 25.916 -12.641 -2.758 1.00 96.44 557 ALA A C 1
ATOM 4158 O O . ALA A 1 557 ? 25.708 -13.305 -1.739 1.00 96.44 557 ALA A O 1
ATOM 4159 N N . GLY A 1 558 ? 26.236 -13.208 -3.925 1.00 95.94 558 GLY A N 1
ATOM 4160 C CA . GLY A 1 558 ? 26.433 -14.647 -4.143 1.00 95.94 558 GLY A CA 1
ATOM 4161 C C . GLY A 1 558 ? 25.155 -15.464 -4.368 1.00 95.94 558 GLY A C 1
ATOM 4162 O O . GLY A 1 558 ? 25.165 -16.667 -4.110 1.00 95.94 558 GLY A O 1
ATOM 4163 N N . LEU A 1 559 ? 24.058 -14.831 -4.802 1.00 96.88 559 LEU A N 1
ATOM 4164 C CA . LEU A 1 559 ? 22.739 -15.451 -4.993 1.00 96.88 559 LEU A CA 1
ATOM 4165 C C . LEU A 1 559 ? 22.214 -15.277 -6.433 1.00 96.88 559 LEU A C 1
ATOM 4167 O O . LEU A 1 559 ? 22.710 -14.449 -7.189 1.00 96.88 559 LEU A O 1
ATOM 4171 N N . HIS A 1 560 ? 21.207 -16.076 -6.802 1.00 95.38 560 HIS A N 1
ATOM 4172 C CA . HIS A 1 560 ? 20.556 -16.092 -8.130 1.00 95.38 560 HIS A CA 1
ATOM 4173 C C . HIS A 1 560 ? 19.010 -16.096 -8.036 1.00 95.38 560 HIS A C 1
ATOM 4175 O O . HIS A 1 560 ? 18.317 -16.546 -8.944 1.00 95.38 560 HIS A O 1
ATOM 4181 N N . GLY A 1 561 ? 18.467 -15.688 -6.890 1.00 94.94 561 GLY A N 1
ATOM 4182 C CA . GLY A 1 561 ? 17.045 -15.721 -6.527 1.00 94.94 561 GLY A CA 1
ATOM 4183 C C . GLY A 1 561 ? 16.831 -14.870 -5.271 1.00 94.94 561 GLY A C 1
ATOM 4184 O O . GLY A 1 561 ? 17.769 -14.177 -4.878 1.00 94.94 561 GLY A O 1
ATOM 4185 N N . CYS A 1 562 ? 15.651 -14.946 -4.644 1.00 96.81 562 CYS A N 1
ATOM 4186 C CA . CYS A 1 562 ? 15.295 -14.317 -3.358 1.00 96.81 562 CYS A CA 1
ATOM 4187 C C . CYS A 1 562 ? 16.499 -13.958 -2.450 1.00 96.81 562 CYS A C 1
ATOM 4189 O O . CYS A 1 562 ? 17.341 -14.806 -2.124 1.00 96.81 562 CYS A O 1
ATOM 4191 N N . PHE A 1 563 ? 16.551 -12.688 -2.042 1.00 98.31 563 PHE A N 1
ATOM 4192 C CA . PHE A 1 563 ? 17.660 -11.980 -1.388 1.00 98.31 563 PHE A CA 1
ATOM 4193 C C . PHE A 1 563 ? 18.880 -11.626 -2.259 1.00 98.31 563 PHE A C 1
ATOM 4195 O O . PHE A 1 563 ? 19.866 -11.149 -1.704 1.00 98.31 563 PHE A O 1
ATOM 4202 N N . SER A 1 564 ? 18.874 -11.825 -3.581 1.00 98.62 564 SER A N 1
ATOM 4203 C CA . SER A 1 564 ? 19.891 -11.212 -4.459 1.00 98.62 564 SER A CA 1
ATOM 4204 C C . SER A 1 564 ? 19.661 -9.698 -4.628 1.00 98.62 564 SER A C 1
ATOM 4206 O O . SER A 1 564 ? 18.711 -9.137 -4.083 1.00 98.62 564 SER A O 1
ATOM 4208 N N . HIS A 1 565 ? 20.549 -9.027 -5.362 1.00 98.69 565 HIS A N 1
ATOM 4209 C CA . HIS A 1 565 ? 20.443 -7.598 -5.673 1.00 98.69 565 HIS A CA 1
ATOM 4210 C C . HIS A 1 565 ? 19.388 -7.300 -6.753 1.00 98.69 565 HIS A C 1
ATOM 4212 O O . HIS A 1 565 ? 19.215 -8.092 -7.681 1.00 98.69 565 HIS A O 1
ATOM 4218 N N . MET A 1 566 ? 18.740 -6.133 -6.654 1.00 98.81 566 MET A N 1
ATOM 4219 C CA . MET A 1 566 ? 17.709 -5.642 -7.593 1.00 98.81 566 MET A CA 1
ATOM 4220 C C . MET A 1 566 ? 18.199 -4.440 -8.431 1.00 98.81 566 MET A C 1
ATOM 4222 O O . MET A 1 566 ? 17.449 -3.531 -8.776 1.00 98.81 566 MET A O 1
ATOM 4226 N N . SER A 1 567 ? 19.496 -4.400 -8.747 1.00 98.81 567 SER A N 1
ATOM 4227 C CA . SER A 1 567 ? 20.200 -3.197 -9.219 1.00 98.81 567 SER A CA 1
ATOM 4228 C C . SER A 1 567 ? 19.677 -2.575 -10.528 1.00 98.81 567 SER A C 1
ATOM 4230 O O . SER A 1 567 ? 19.842 -1.371 -10.715 1.00 98.81 567 SER A O 1
ATOM 4232 N N . HIS A 1 568 ? 19.058 -3.317 -11.445 1.00 98.88 568 HIS A N 1
ATOM 4233 C CA . HIS A 1 568 ? 18.422 -2.756 -12.644 1.00 98.88 568 HIS A CA 1
ATOM 4234 C C . HIS A 1 568 ? 16.937 -2.439 -12.417 1.00 98.88 568 HIS A C 1
ATOM 4236 O O . HIS A 1 568 ? 16.447 -1.430 -12.918 1.00 98.88 568 HIS A O 1
ATOM 4242 N N . GLU A 1 569 ? 16.237 -3.261 -11.635 1.00 98.94 569 GLU A N 1
ATOM 4243 C CA . GLU A 1 569 ? 14.847 -3.034 -11.217 1.00 98.94 569 GLU A CA 1
ATOM 4244 C C . GLU A 1 569 ? 14.724 -1.675 -10.501 1.00 98.94 569 GLU A C 1
ATOM 4246 O O . GLU A 1 569 ? 13.985 -0.806 -10.966 1.00 98.94 569 GLU A O 1
ATOM 4251 N N . GLU A 1 570 ? 15.557 -1.410 -9.489 1.00 98.94 570 GLU A N 1
ATOM 4252 C CA . GLU A 1 570 ? 15.477 -0.161 -8.715 1.00 98.94 570 GLU A CA 1
ATOM 4253 C C . GLU A 1 570 ? 15.963 1.086 -9.464 1.00 98.94 570 GLU A C 1
ATOM 4255 O O . GLU A 1 570 ? 15.474 2.196 -9.236 1.00 98.94 570 GLU A O 1
ATOM 4260 N N . LEU A 1 571 ? 16.870 0.916 -10.427 1.00 98.88 571 LEU A N 1
ATOM 4261 C CA . LEU A 1 571 ? 17.263 1.981 -11.351 1.00 98.88 571 LEU A CA 1
ATOM 4262 C C . LEU A 1 571 ? 16.082 2.438 -12.224 1.00 98.88 571 LEU A C 1
ATOM 4264 O O . LEU A 1 571 ? 15.898 3.635 -12.465 1.00 98.88 571 LEU A O 1
ATOM 4268 N N . VAL A 1 572 ? 15.282 1.480 -12.692 1.00 98.94 572 VAL A N 1
ATOM 4269 C CA . VAL A 1 572 ? 14.093 1.719 -13.519 1.00 98.94 572 VAL A CA 1
ATOM 4270 C C . VAL A 1 572 ? 12.938 2.248 -12.663 1.00 98.94 572 VAL A C 1
ATOM 4272 O O . VAL A 1 572 ? 12.237 3.159 -13.110 1.00 98.94 572 VAL A O 1
ATOM 4275 N N . ASN A 1 573 ? 12.778 1.762 -11.427 1.00 98.94 573 ASN A N 1
ATOM 4276 C CA . ASN A 1 573 ? 11.794 2.275 -10.468 1.00 98.94 573 ASN A CA 1
ATOM 4277 C C . ASN A 1 573 ? 12.038 3.750 -10.145 1.00 98.94 573 ASN A C 1
ATOM 4279 O O . ASN A 1 573 ? 11.114 4.552 -10.295 1.00 98.94 573 ASN A O 1
ATOM 4283 N N . TRP A 1 574 ? 13.278 4.150 -9.831 1.00 98.81 574 TRP A N 1
ATOM 4284 C CA . TRP A 1 574 ? 13.595 5.567 -9.607 1.00 98.81 574 TRP A CA 1
ATOM 4285 C C . TRP A 1 574 ? 13.216 6.434 -10.805 1.00 98.81 574 TRP A C 1
ATOM 4287 O O . TRP A 1 574 ? 12.535 7.447 -10.645 1.00 98.81 574 TRP A O 1
ATOM 4297 N N . ALA A 1 575 ? 13.603 6.018 -12.014 1.00 98.81 575 ALA A N 1
ATOM 4298 C CA . ALA A 1 575 ? 13.310 6.769 -13.228 1.00 98.81 575 ALA A CA 1
ATOM 4299 C C . ALA A 1 575 ? 11.796 6.888 -13.486 1.00 98.81 575 ALA A C 1
ATOM 4301 O O . ALA A 1 575 ? 11.318 7.967 -13.842 1.00 98.81 575 ALA A O 1
ATOM 4302 N N . MET A 1 576 ? 11.030 5.815 -13.266 1.00 98.88 576 MET A N 1
ATOM 4303 C CA . MET A 1 576 ? 9.570 5.810 -13.402 1.00 98.88 576 MET A CA 1
ATOM 4304 C C . MET A 1 576 ? 8.895 6.738 -12.380 1.00 98.88 576 MET A C 1
ATOM 4306 O O . MET A 1 576 ? 8.070 7.572 -12.765 1.00 98.88 576 MET A O 1
ATOM 4310 N N . CYS A 1 577 ? 9.274 6.640 -11.104 1.00 98.94 577 CYS A N 1
ATOM 4311 C CA . CYS A 1 577 ? 8.737 7.469 -10.026 1.00 98.94 577 CYS A CA 1
ATOM 4312 C C . CYS A 1 577 ? 9.080 8.953 -10.223 1.00 98.94 577 CYS A C 1
ATOM 4314 O O . CYS A 1 577 ? 8.203 9.812 -10.109 1.00 98.94 577 CYS A O 1
ATOM 4316 N N . ALA A 1 578 ? 10.322 9.261 -10.606 1.00 98.75 578 ALA A N 1
ATOM 4317 C CA . ALA A 1 578 ? 10.777 10.621 -10.888 1.00 98.75 578 ALA A CA 1
ATOM 4318 C C . ALA A 1 578 ? 10.052 11.244 -12.097 1.00 98.75 578 ALA A C 1
ATOM 4320 O O . ALA A 1 578 ? 9.664 12.413 -12.044 1.00 98.75 578 ALA A O 1
ATOM 4321 N N . LEU A 1 579 ? 9.803 10.471 -13.163 1.00 98.75 579 LEU A N 1
ATOM 4322 C CA . LEU A 1 579 ? 8.988 10.902 -14.307 1.00 98.75 579 LEU A CA 1
ATOM 4323 C C . LEU A 1 579 ? 7.523 11.158 -13.911 1.00 98.75 579 LEU A C 1
ATOM 4325 O O . LEU A 1 579 ? 6.949 12.179 -14.300 1.00 98.75 579 LEU A O 1
ATOM 4329 N N . GLY A 1 580 ? 6.916 10.253 -13.136 1.00 98.38 580 GLY A N 1
ATOM 4330 C CA . GLY A 1 580 ? 5.537 10.392 -12.655 1.00 98.38 580 GLY A CA 1
ATOM 4331 C C . GLY A 1 580 ? 5.352 11.632 -11.779 1.00 98.38 580 GLY A C 1
ATOM 4332 O O . GLY A 1 580 ? 4.434 12.425 -12.006 1.00 98.38 580 GLY A O 1
ATOM 4333 N N . TYR A 1 581 ? 6.276 11.848 -10.840 1.00 98.44 581 TYR A N 1
ATOM 4334 C CA . TYR A 1 581 ? 6.311 13.040 -9.996 1.00 98.44 581 TYR A CA 1
ATOM 4335 C C . TYR A 1 581 ? 6.484 14.333 -10.812 1.00 98.44 581 TYR A C 1
ATOM 4337 O O . TYR A 1 581 ? 5.706 15.273 -10.622 1.00 98.44 581 TYR A O 1
ATOM 4345 N N . GLU A 1 582 ? 7.424 14.372 -11.771 1.00 97.38 582 GLU A N 1
ATOM 4346 C CA . GLU A 1 582 ? 7.612 15.519 -12.679 1.00 97.38 582 GLU A CA 1
ATOM 4347 C C . GLU A 1 582 ? 6.301 15.887 -13.372 1.00 97.38 582 GLU A C 1
ATOM 4349 O O . GLU A 1 582 ? 5.866 17.038 -13.318 1.00 97.38 582 GLU A O 1
ATOM 4354 N N . HIS A 1 583 ? 5.647 14.901 -13.991 1.00 96.81 583 HIS A N 1
ATOM 4355 C CA . HIS A 1 583 ? 4.407 15.115 -14.723 1.00 96.81 583 HIS A CA 1
ATOM 4356 C C . HIS A 1 583 ? 3.294 15.621 -13.797 1.00 96.81 583 HIS A C 1
ATOM 4358 O O . HIS A 1 583 ? 2.638 16.624 -14.103 1.00 96.81 583 HIS A O 1
ATOM 4364 N N . ARG A 1 584 ? 3.103 14.967 -12.645 1.00 96.00 584 ARG A N 1
ATOM 4365 C CA . ARG A 1 584 ? 2.049 15.299 -11.679 1.00 96.00 584 ARG A CA 1
ATOM 4366 C C . ARG A 1 584 ? 2.203 16.702 -11.096 1.00 96.00 584 ARG A C 1
ATOM 4368 O O . ARG A 1 584 ? 1.199 17.402 -10.936 1.00 96.00 584 ARG A O 1
ATOM 4375 N N . VAL A 1 585 ? 3.432 17.122 -10.790 1.00 93.50 585 VAL A N 1
ATOM 4376 C CA . VAL A 1 585 ? 3.703 18.463 -10.253 1.00 93.50 585 VAL A CA 1
ATOM 4377 C C . VAL A 1 585 ? 3.691 19.516 -11.352 1.00 93.50 585 VAL A C 1
ATOM 4379 O O . VAL A 1 585 ? 3.134 20.586 -11.127 1.00 93.50 585 VAL A O 1
ATOM 4382 N N . ARG A 1 586 ? 4.171 19.225 -12.566 1.00 93.31 586 ARG A N 1
ATOM 4383 C CA . ARG A 1 586 ? 4.070 20.156 -13.706 1.00 93.31 586 ARG A CA 1
ATOM 4384 C C . ARG A 1 586 ? 2.621 20.459 -14.085 1.00 93.31 586 ARG A C 1
ATOM 4386 O O . ARG A 1 586 ? 2.331 21.588 -14.473 1.00 93.31 586 ARG A O 1
ATOM 4393 N N . GLY A 1 587 ? 1.717 19.491 -13.922 1.00 90.38 587 GLY A N 1
ATOM 4394 C CA . GLY A 1 587 ? 0.272 19.694 -14.073 1.00 90.38 587 GLY A CA 1
ATOM 4395 C C . GLY A 1 587 ? -0.372 20.574 -12.989 1.00 90.38 587 GLY A C 1
ATOM 4396 O O . GLY A 1 587 ? -1.439 21.128 -13.232 1.00 90.38 587 GLY A O 1
ATOM 4397 N N . ALA A 1 588 ? 0.262 20.734 -11.820 1.00 89.94 588 ALA A N 1
ATOM 4398 C CA . ALA A 1 588 ? -0.263 21.514 -10.692 1.00 89.94 588 ALA A CA 1
ATOM 4399 C C . ALA A 1 588 ? 0.421 22.887 -10.520 1.00 89.94 588 ALA A C 1
ATOM 4401 O O . ALA A 1 588 ? -0.240 23.886 -10.250 1.00 89.94 588 ALA A O 1
ATOM 4402 N N . SER A 1 589 ? 1.745 22.951 -10.676 1.00 91.31 589 SER A N 1
ATOM 4403 C CA . SER A 1 589 ? 2.553 24.167 -10.586 1.00 91.31 589 SER A CA 1
ATOM 4404 C C . SER A 1 589 ? 3.820 24.026 -11.430 1.00 91.31 589 SER A C 1
ATOM 4406 O O . SER A 1 589 ? 4.806 23.408 -11.023 1.00 91.31 589 SER A O 1
ATOM 4408 N N . ALA A 1 590 ? 3.817 24.658 -12.606 1.00 88.88 590 ALA A N 1
ATOM 4409 C CA . ALA A 1 590 ? 4.974 24.676 -13.502 1.00 88.88 590 ALA A CA 1
ATOM 4410 C C . ALA A 1 590 ? 6.237 25.241 -12.821 1.00 88.88 590 ALA A C 1
ATOM 4412 O O . ALA A 1 590 ? 7.328 24.726 -13.039 1.00 88.88 590 ALA A O 1
ATOM 4413 N N . ALA A 1 591 ? 6.095 26.244 -11.945 1.00 90.31 591 ALA A N 1
ATOM 4414 C CA . ALA A 1 591 ? 7.222 26.821 -11.211 1.00 90.31 591 ALA A CA 1
ATOM 4415 C C . ALA A 1 591 ? 7.856 25.825 -10.222 1.00 90.31 591 ALA A C 1
ATOM 4417 O O . ALA A 1 591 ? 9.082 25.743 -10.146 1.00 90.31 591 ALA A O 1
ATOM 4418 N N . ALA A 1 592 ? 7.041 25.041 -9.505 1.00 87.62 592 ALA A N 1
ATOM 4419 C CA . ALA A 1 592 ? 7.537 24.003 -8.601 1.00 87.62 592 ALA A CA 1
ATOM 4420 C C . ALA A 1 592 ? 8.211 22.857 -9.373 1.00 87.62 592 ALA A C 1
ATOM 4422 O O . ALA A 1 592 ? 9.291 22.411 -8.988 1.00 87.62 592 ALA A O 1
ATOM 4423 N N . ALA A 1 593 ? 7.624 22.439 -10.501 1.00 89.06 593 ALA A N 1
ATOM 4424 C CA . ALA A 1 593 ? 8.207 21.419 -11.368 1.00 89.06 593 ALA A CA 1
ATOM 4425 C C . ALA A 1 593 ? 9.556 21.855 -11.955 1.00 89.06 593 ALA A C 1
ATOM 4427 O O . ALA A 1 593 ? 10.522 21.107 -11.860 1.00 89.06 593 ALA A O 1
ATOM 4428 N N . THR A 1 594 ? 9.663 23.078 -12.489 1.00 90.69 594 THR A N 1
ATOM 4429 C CA . THR A 1 594 ? 10.938 23.619 -12.989 1.00 90.69 594 THR A CA 1
ATOM 4430 C C . THR A 1 594 ? 11.988 23.723 -11.880 1.00 90.69 594 THR A C 1
ATOM 4432 O O . THR A 1 594 ? 13.145 23.392 -12.122 1.00 90.69 594 THR A O 1
ATOM 4435 N N . ALA A 1 595 ? 11.610 24.140 -10.666 1.00 90.12 595 ALA A N 1
ATOM 4436 C CA . ALA A 1 595 ? 12.544 24.241 -9.544 1.00 90.12 595 ALA A CA 1
ATOM 4437 C C . ALA A 1 595 ? 13.082 22.870 -9.093 1.00 90.12 595 ALA A C 1
ATOM 4439 O O . ALA A 1 595 ? 14.288 22.728 -8.897 1.00 90.12 595 ALA A O 1
ATOM 4440 N N . TRP A 1 596 ? 12.213 21.860 -8.973 1.00 92.06 596 TRP A N 1
ATOM 4441 C CA . TRP A 1 596 ? 12.618 20.493 -8.628 1.00 92.06 596 TRP A CA 1
ATOM 4442 C C . TRP A 1 596 ? 13.434 19.837 -9.750 1.00 92.06 596 TRP A C 1
ATOM 4444 O O . TRP A 1 596 ? 14.520 19.316 -9.509 1.00 92.06 596 TRP A O 1
ATOM 4454 N N . LEU A 1 597 ? 12.969 19.933 -10.998 1.00 92.94 597 LEU A N 1
ATOM 4455 C CA . LEU A 1 597 ? 13.647 19.326 -12.141 1.00 92.94 597 LEU A CA 1
ATOM 4456 C C . LEU A 1 597 ? 15.023 19.952 -12.400 1.00 92.94 597 LEU A C 1
ATOM 4458 O O . LEU A 1 597 ? 15.939 19.249 -12.811 1.00 92.94 597 LEU A O 1
ATOM 4462 N N . ALA A 1 598 ? 15.212 21.244 -12.118 1.00 89.94 598 ALA A N 1
ATOM 4463 C CA . ALA A 1 598 ? 16.529 21.876 -12.195 1.00 89.94 598 ALA A CA 1
ATOM 4464 C C . ALA A 1 598 ? 17.538 21.299 -11.180 1.00 89.94 598 ALA A C 1
ATOM 4466 O O . ALA A 1 598 ? 18.740 21.350 -11.444 1.00 89.94 598 ALA A O 1
ATOM 4467 N N . ALA A 1 599 ? 17.069 20.745 -10.055 1.00 85.56 599 ALA A N 1
ATOM 4468 C CA . ALA A 1 599 ? 17.906 20.048 -9.079 1.00 85.56 599 ALA A CA 1
ATOM 4469 C C . ALA A 1 599 ? 18.154 18.577 -9.461 1.00 85.56 599 ALA A C 1
ATOM 4471 O O . ALA A 1 599 ? 19.286 18.113 -9.347 1.00 85.56 599 ALA A O 1
ATOM 4472 N N . GLU A 1 600 ? 17.135 17.869 -9.964 1.00 91.12 600 GLU A N 1
ATOM 4473 C CA . GLU A 1 600 ? 17.216 16.427 -10.267 1.00 91.12 600 GLU A CA 1
ATOM 4474 C C . GLU A 1 600 ? 17.649 16.088 -11.707 1.00 91.12 600 GLU A C 1
ATOM 4476 O O . GLU A 1 600 ? 17.971 14.937 -11.999 1.00 91.12 600 GLU A O 1
ATOM 4481 N N . MET A 1 601 ? 17.722 17.054 -12.631 1.00 94.81 601 MET A N 1
ATOM 4482 C CA . MET A 1 601 ? 18.198 16.823 -14.008 1.00 94.81 601 MET A CA 1
ATOM 4483 C C . MET A 1 601 ? 19.563 16.105 -14.078 1.00 94.81 601 MET A C 1
ATOM 4485 O O . MET A 1 601 ? 19.669 15.155 -14.853 1.00 94.81 601 MET A O 1
ATOM 4489 N N . PRO A 1 602 ? 20.586 16.445 -13.263 1.00 91.31 602 PRO A N 1
ATOM 4490 C CA . PRO A 1 602 ? 21.846 15.699 -13.255 1.00 91.31 602 PRO A CA 1
ATOM 4491 C C . PRO A 1 602 ? 21.686 14.233 -12.818 1.00 91.31 602 PRO A C 1
ATOM 4493 O O . PRO A 1 602 ? 22.443 13.384 -13.284 1.00 91.31 602 PRO A O 1
ATOM 4496 N N . MET A 1 603 ? 20.681 13.914 -11.986 1.00 92.56 603 MET A N 1
ATOM 4497 C CA . MET A 1 603 ? 20.347 12.535 -11.615 1.00 92.56 603 MET A CA 1
ATOM 4498 C C . MET A 1 603 ? 19.760 11.775 -12.812 1.00 92.56 603 MET A C 1
ATOM 4500 O O . MET A 1 603 ? 20.228 10.681 -13.119 1.00 92.56 603 MET A O 1
ATOM 4504 N N . PHE A 1 604 ? 18.817 12.371 -13.555 1.00 97.06 604 PHE A N 1
ATOM 4505 C CA . PHE A 1 604 ? 18.302 11.784 -14.804 1.00 97.06 604 PHE A CA 1
ATOM 4506 C C . PHE A 1 604 ? 19.419 11.512 -15.829 1.00 97.06 604 PHE A C 1
ATOM 4508 O O . PHE A 1 604 ? 19.395 10.479 -16.501 1.00 97.06 604 PHE A O 1
ATOM 4515 N N . GLU A 1 605 ? 20.404 12.409 -15.945 1.00 96.31 605 GLU A N 1
ATOM 4516 C CA . GLU A 1 605 ? 21.539 12.261 -16.869 1.00 96.31 605 GLU A CA 1
ATOM 4517 C C . GLU A 1 605 ? 22.433 11.053 -16.501 1.00 96.31 605 GLU A C 1
ATOM 4519 O O . GLU A 1 605 ? 22.758 10.252 -17.382 1.00 96.31 605 GLU A O 1
ATOM 4524 N N . ILE A 1 606 ? 22.759 10.835 -15.217 1.00 94.25 606 ILE A N 1
ATOM 4525 C CA . ILE A 1 606 ? 23.552 9.659 -14.790 1.00 94.25 606 ILE A CA 1
ATOM 4526 C C . ILE A 1 606 ? 22.740 8.355 -14.697 1.00 94.25 606 ILE A C 1
ATOM 4528 O O . ILE A 1 606 ? 23.296 7.269 -14.878 1.00 94.25 606 ILE A O 1
ATOM 4532 N N . VAL A 1 607 ? 21.427 8.438 -14.467 1.00 98.00 607 VAL A N 1
ATOM 4533 C CA . VAL A 1 607 ? 20.506 7.291 -14.535 1.00 98.00 607 VAL A CA 1
ATOM 4534 C C . VAL A 1 607 ? 20.435 6.757 -15.966 1.00 98.00 607 VAL A C 1
ATOM 4536 O O . VAL A 1 607 ? 20.540 5.546 -16.163 1.00 98.00 607 VAL A O 1
ATOM 4539 N N . LEU A 1 608 ? 20.371 7.639 -16.975 1.00 98.62 608 LEU A N 1
ATOM 4540 C CA . LEU A 1 608 ? 20.459 7.231 -18.380 1.00 98.62 608 LEU A CA 1
ATOM 4541 C C . LEU A 1 608 ? 21.786 6.519 -18.683 1.00 98.62 608 LEU A C 1
ATOM 4543 O O . LEU A 1 608 ? 21.776 5.487 -19.352 1.00 98.62 608 LEU A O 1
ATOM 4547 N N . GLU A 1 609 ? 22.914 7.039 -18.189 1.00 97.88 609 GLU A N 1
ATOM 4548 C CA . GLU A 1 609 ? 24.222 6.398 -18.378 1.00 97.88 609 GLU A CA 1
ATOM 4549 C C . GLU A 1 609 ? 24.258 4.979 -17.778 1.00 97.88 609 GLU A C 1
ATOM 4551 O O . GLU A 1 609 ? 24.711 4.043 -18.440 1.00 97.88 609 GLU A O 1
ATOM 4556 N N . SER A 1 610 ? 23.715 4.794 -16.571 1.00 98.44 610 SER A N 1
ATOM 4557 C CA . SER A 1 610 ? 23.614 3.478 -15.925 1.00 98.44 610 SER A CA 1
ATOM 4558 C C . SER A 1 610 ? 22.733 2.503 -16.722 1.00 98.44 610 SER A C 1
ATOM 4560 O O . SER A 1 610 ? 23.151 1.373 -16.983 1.00 98.44 610 SER A O 1
ATOM 4562 N N . LEU A 1 611 ? 21.560 2.952 -17.193 1.00 98.75 611 LEU A N 1
ATOM 4563 C CA . LEU A 1 611 ? 20.627 2.136 -17.984 1.00 98.75 611 LEU A CA 1
ATOM 4564 C C . LEU A 1 611 ? 21.281 1.600 -19.266 1.00 98.75 611 LEU A C 1
ATOM 4566 O O . LEU A 1 611 ? 21.195 0.405 -19.554 1.00 98.75 611 LEU A O 1
ATOM 4570 N N . VAL A 1 612 ? 21.986 2.454 -20.019 1.00 98.56 612 VAL A N 1
ATOM 4571 C CA . VAL A 1 612 ? 22.613 2.033 -21.285 1.00 98.56 612 VAL A CA 1
ATOM 4572 C C . VAL A 1 612 ? 23.890 1.215 -21.090 1.00 98.56 612 VAL A C 1
ATOM 4574 O O . VAL A 1 612 ? 24.270 0.462 -21.984 1.00 98.56 612 VAL A O 1
ATOM 4577 N N . ASN A 1 613 ? 24.555 1.325 -19.940 1.00 98.38 613 ASN A N 1
ATOM 4578 C CA . ASN A 1 613 ? 25.712 0.488 -19.620 1.00 98.38 613 ASN A CA 1
ATOM 4579 C C . ASN A 1 613 ? 25.300 -0.940 -19.221 1.00 98.38 613 ASN A C 1
ATOM 4581 O O . ASN A 1 613 ? 26.012 -1.883 -19.566 1.00 98.38 613 ASN A O 1
ATOM 4585 N N . ARG A 1 614 ? 24.135 -1.105 -18.572 1.00 98.62 614 ARG A N 1
ATOM 4586 C CA . ARG A 1 614 ? 23.531 -2.413 -18.231 1.00 98.62 614 ARG A CA 1
ATOM 4587 C C . ARG A 1 614 ? 22.935 -3.161 -19.426 1.00 98.62 614 ARG A C 1
ATOM 4589 O O . ARG A 1 614 ? 22.764 -4.375 -19.348 1.00 98.62 614 ARG A O 1
ATOM 4596 N N . ASP A 1 615 ? 22.637 -2.449 -20.513 1.00 98.69 615 ASP A N 1
ATOM 4597 C CA . ASP A 1 615 ? 22.360 -3.040 -21.826 1.00 98.69 615 ASP A CA 1
ATOM 4598 C C . ASP A 1 615 ? 23.629 -3.714 -22.366 1.00 98.69 615 ASP A C 1
ATOM 4600 O O . ASP A 1 615 ? 23.758 -4.932 -22.287 1.00 98.69 615 ASP A O 1
ATOM 4604 N N . HIS A 1 616 ? 24.618 -2.930 -22.814 1.00 98.44 616 HIS A N 1
ATOM 4605 C CA . HIS A 1 616 ? 25.883 -3.482 -23.299 1.00 98.44 616 HIS A CA 1
ATOM 4606 C C . HIS A 1 616 ? 27.040 -2.458 -23.222 1.00 98.44 616 HIS A C 1
ATOM 4608 O O . HIS A 1 616 ? 26.836 -1.273 -23.520 1.00 98.44 616 HIS A O 1
ATOM 4614 N N . PRO A 1 617 ? 28.279 -2.868 -22.874 1.00 96.31 617 PRO A N 1
ATOM 4615 C CA . PRO A 1 617 ? 29.433 -1.965 -22.776 1.00 96.31 617 PRO A CA 1
ATOM 4616 C C . PRO A 1 617 ? 29.917 -1.414 -24.128 1.00 96.31 617 PRO A C 1
ATOM 4618 O O . PRO A 1 617 ? 30.421 -0.296 -24.179 1.00 96.31 617 PRO A O 1
ATOM 4621 N N . ASP A 1 618 ? 29.756 -2.164 -25.222 1.00 97.44 618 ASP A N 1
ATOM 4622 C CA . ASP A 1 618 ? 29.945 -1.662 -26.594 1.00 97.44 618 ASP A CA 1
ATOM 4623 C C . ASP A 1 618 ? 28.612 -1.115 -27.147 1.00 97.44 618 ASP A C 1
ATOM 4625 O O . ASP A 1 618 ? 27.685 -1.909 -27.351 1.00 97.44 618 ASP A O 1
ATOM 4629 N N . PRO A 1 619 ? 28.502 0.199 -27.448 1.00 96.44 619 PRO A N 1
ATOM 4630 C CA . PRO A 1 619 ? 27.290 0.811 -27.991 1.00 96.44 619 PRO A CA 1
ATOM 4631 C C . PRO A 1 619 ? 26.815 0.265 -29.343 1.00 96.44 619 PRO A C 1
ATOM 4633 O O . PRO A 1 619 ? 25.657 0.504 -29.696 1.00 96.44 619 PRO A O 1
ATOM 4636 N N . ALA A 1 620 ? 27.664 -0.432 -30.106 1.00 97.56 620 ALA A N 1
ATOM 4637 C CA . ALA A 1 620 ? 27.297 -1.041 -31.387 1.00 97.56 620 ALA A CA 1
ATOM 4638 C C . ALA A 1 620 ? 26.534 -2.370 -31.232 1.00 97.56 620 ALA A C 1
ATOM 4640 O O . ALA A 1 620 ? 25.780 -2.738 -32.131 1.00 97.56 620 ALA A O 1
ATOM 4641 N N . GLN A 1 621 ? 26.704 -3.054 -30.098 1.00 98.12 621 GLN A N 1
ATOM 4642 C CA . GLN A 1 621 ? 26.059 -4.335 -29.778 1.00 98.12 621 GLN A CA 1
ATOM 4643 C C . GLN A 1 621 ? 24.810 -4.183 -28.888 1.00 98.12 621 GLN A C 1
ATOM 4645 O O . GLN A 1 621 ? 24.077 -5.149 -28.721 1.00 98.12 621 GLN A O 1
ATOM 4650 N N . ARG A 1 622 ? 24.546 -2.972 -28.371 1.00 98.56 622 ARG A N 1
ATOM 4651 C CA . ARG A 1 622 ? 23.347 -2.633 -27.583 1.00 98.56 622 ARG A CA 1
ATOM 4652 C C . ARG A 1 622 ? 22.040 -2.919 -28.325 1.00 98.56 622 ARG A C 1
ATOM 4654 O O . ARG A 1 622 ? 21.869 -2.443 -29.455 1.00 98.56 622 ARG A O 1
ATOM 4661 N N . ASP A 1 623 ? 21.101 -3.584 -27.658 1.00 98.56 623 ASP A N 1
ATOM 4662 C CA . ASP A 1 623 ? 19.794 -3.979 -28.210 1.00 98.56 623 ASP A CA 1
ATOM 4663 C C . ASP A 1 623 ? 18.578 -3.503 -27.384 1.00 98.56 623 ASP A C 1
ATOM 4665 O O . ASP A 1 623 ? 17.427 -3.785 -27.735 1.00 98.56 623 ASP A O 1
ATOM 4669 N N . GLY A 1 624 ? 18.817 -2.684 -26.357 1.00 98.31 624 GLY A N 1
ATOM 4670 C CA . GLY A 1 624 ? 17.797 -2.085 -25.500 1.00 98.31 624 GLY A CA 1
ATOM 4671 C C . GLY A 1 624 ? 17.372 -2.948 -24.307 1.00 98.31 624 GLY A C 1
ATOM 4672 O O . GLY A 1 624 ? 16.518 -2.491 -23.542 1.00 98.31 624 GLY A O 1
ATOM 4673 N N . VAL A 1 625 ? 17.948 -4.141 -24.128 1.00 98.75 625 VAL A N 1
ATOM 4674 C CA . VAL A 1 625 ? 17.639 -5.093 -23.048 1.00 98.75 625 VAL A CA 1
ATOM 4675 C C . VAL A 1 625 ? 18.838 -5.254 -22.105 1.00 98.75 625 VAL A C 1
ATOM 4677 O O . VAL A 1 625 ? 19.988 -5.240 -22.529 1.00 98.75 625 VAL A O 1
ATOM 4680 N N . MET A 1 626 ? 18.585 -5.415 -20.802 1.00 98.56 626 MET A N 1
ATOM 4681 C CA . MET A 1 626 ? 19.625 -5.682 -19.798 1.00 98.56 626 MET A CA 1
ATOM 4682 C C . MET A 1 626 ? 20.360 -7.006 -20.073 1.00 98.56 626 MET A C 1
ATOM 4684 O O . MET A 1 626 ? 19.767 -8.069 -19.886 1.00 98.56 626 MET A O 1
ATOM 4688 N N . SER A 1 627 ? 21.658 -6.951 -20.392 1.00 97.44 627 SER A N 1
ATOM 4689 C CA . SER A 1 627 ? 22.489 -8.148 -20.639 1.00 97.44 627 SER A CA 1
ATOM 4690 C C . SER A 1 627 ? 23.586 -8.399 -19.593 1.00 97.44 627 SER A C 1
ATOM 4692 O O . SER A 1 627 ? 24.233 -9.447 -19.643 1.00 97.44 627 SER A O 1
ATOM 4694 N N . LEU A 1 628 ? 23.813 -7.475 -18.648 1.00 98.06 628 LEU A N 1
ATOM 4695 C CA . LEU A 1 628 ? 24.850 -7.595 -17.613 1.00 98.06 628 LEU A CA 1
ATOM 4696 C C . LEU A 1 628 ? 24.278 -7.462 -16.196 1.00 98.06 628 LEU A C 1
ATOM 4698 O O . LEU A 1 628 ? 23.372 -6.664 -15.962 1.00 98.06 628 LEU A O 1
ATOM 4702 N N . ASP A 1 629 ? 24.866 -8.213 -15.266 1.00 98.25 629 ASP A N 1
ATOM 4703 C CA . ASP A 1 629 ? 24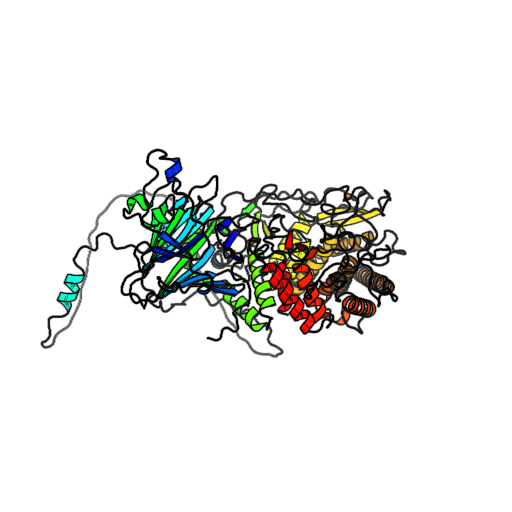.524 -8.255 -13.842 1.00 98.25 629 ASP A CA 1
ATOM 4704 C C . ASP A 1 629 ? 25.507 -7.394 -13.008 1.00 98.25 629 ASP A C 1
ATOM 4706 O O . ASP A 1 629 ? 26.702 -7.310 -13.318 1.00 98.25 629 ASP A O 1
ATOM 4710 N N . SER A 1 630 ? 25.019 -6.756 -11.937 1.00 97.69 630 SER A N 1
ATOM 4711 C CA . SER A 1 630 ? 25.806 -5.942 -10.997 1.00 97.69 630 SER A CA 1
ATOM 4712 C C . SER A 1 630 ? 26.884 -6.744 -10.270 1.00 97.69 630 SER A C 1
ATOM 4714 O O . SER A 1 630 ? 26.626 -7.822 -9.730 1.00 97.69 630 SER A O 1
ATOM 4716 N N . ASP A 1 631 ? 28.085 -6.175 -10.136 1.00 95.31 631 ASP A N 1
ATOM 4717 C CA . ASP A 1 631 ? 29.199 -6.789 -9.409 1.00 95.31 631 ASP A CA 1
ATOM 4718 C C . ASP A 1 631 ? 28.954 -6.929 -7.898 1.00 95.31 631 ASP A C 1
ATOM 4720 O O . ASP A 1 631 ? 29.653 -7.705 -7.236 1.00 95.31 631 ASP A O 1
ATOM 4724 N N . ARG A 1 632 ? 27.902 -6.288 -7.367 1.00 96.00 632 ARG A N 1
ATOM 4725 C CA . ARG A 1 632 ? 27.353 -6.589 -6.037 1.00 96.00 632 ARG A CA 1
ATOM 4726 C C . ARG A 1 632 ? 26.818 -8.014 -5.912 1.00 96.00 632 ARG A C 1
ATOM 4728 O O . ARG A 1 632 ? 26.919 -8.596 -4.834 1.00 96.00 632 ARG A O 1
ATOM 4735 N N . CYS A 1 633 ? 26.342 -8.620 -7.000 1.00 96.56 633 CYS A N 1
ATOM 4736 C CA . CYS A 1 633 ? 25.965 -10.034 -7.023 1.00 96.56 633 CYS A CA 1
ATOM 4737 C C . CYS A 1 633 ? 27.173 -10.961 -6.801 1.00 96.56 633 CYS A C 1
ATOM 4739 O O . CYS A 1 633 ? 26.982 -12.111 -6.413 1.00 96.56 633 CYS A O 1
ATOM 4741 N N . ALA A 1 634 ? 28.407 -10.481 -7.006 1.00 93.81 634 ALA A N 1
ATOM 4742 C CA . ALA A 1 634 ? 29.664 -11.196 -6.760 1.00 93.81 634 ALA A CA 1
ATOM 4743 C C . ALA A 1 634 ? 29.736 -12.601 -7.403 1.00 93.81 634 ALA A C 1
ATOM 4745 O O . ALA A 1 634 ? 30.131 -13.571 -6.755 1.00 93.81 634 ALA A O 1
ATOM 4746 N N . GLY A 1 635 ? 29.336 -12.712 -8.675 1.00 86.19 635 GLY A N 1
ATOM 4747 C CA . GLY A 1 635 ? 29.229 -13.988 -9.400 1.00 86.19 635 GLY A CA 1
ATOM 4748 C C . GLY A 1 635 ? 27.867 -14.682 -9.268 1.00 86.19 635 GLY A C 1
ATOM 4749 O O . GLY A 1 635 ? 27.641 -15.699 -9.921 1.00 86.19 635 GLY A O 1
ATOM 4750 N N . GLY A 1 636 ? 26.964 -14.119 -8.460 1.00 95.12 636 GLY A N 1
ATOM 4751 C CA . GLY A 1 636 ? 25.522 -14.339 -8.540 1.00 95.12 636 GLY A CA 1
ATOM 4752 C C . GLY A 1 636 ? 24.898 -13.703 -9.794 1.00 95.12 636 GLY A C 1
ATOM 4753 O O . GLY A 1 636 ? 25.582 -13.438 -10.782 1.00 95.12 636 GLY A O 1
ATOM 4754 N N . SER A 1 637 ? 23.599 -13.416 -9.739 1.00 96.94 637 SER A N 1
ATOM 4755 C CA . SER A 1 637 ? 22.879 -12.625 -10.749 1.00 96.94 637 SER A CA 1
ATOM 4756 C C . SER A 1 637 ? 21.761 -11.799 -10.113 1.00 96.94 637 SER A C 1
ATOM 4758 O O . SER A 1 637 ? 21.243 -12.160 -9.051 1.00 96.94 637 SER A O 1
ATOM 4760 N N . GLU A 1 638 ? 21.380 -10.709 -10.771 1.00 98.75 638 GLU A N 1
ATOM 4761 C CA . GLU A 1 638 ? 20.322 -9.813 -10.313 1.00 98.75 638 GLU A CA 1
ATOM 4762 C C . GLU A 1 638 ? 18.933 -10.455 -10.423 1.00 98.75 638 GLU A C 1
ATOM 4764 O O . GLU A 1 638 ? 18.655 -11.268 -11.317 1.00 98.75 638 GLU A O 1
ATOM 4769 N N . ILE A 1 639 ? 18.046 -10.037 -9.522 1.00 98.81 639 ILE A N 1
ATOM 4770 C CA . ILE A 1 639 ? 16.633 -10.413 -9.517 1.00 98.81 639 ILE A CA 1
ATOM 4771 C C . ILE A 1 639 ? 15.728 -9.200 -9.726 1.00 98.81 639 ILE A C 1
ATOM 4773 O O . ILE A 1 639 ? 16.153 -8.058 -9.572 1.00 98.81 639 ILE A O 1
ATOM 4777 N N . THR A 1 640 ? 14.481 -9.455 -10.107 1.00 98.81 640 THR A N 1
ATOM 4778 C CA . THR A 1 640 ? 13.427 -8.433 -10.104 1.00 98.81 640 THR A CA 1
ATOM 4779 C C . THR A 1 640 ? 12.670 -8.432 -8.777 1.00 98.81 640 THR A C 1
ATOM 4781 O O . THR A 1 640 ? 12.854 -9.323 -7.945 1.00 98.81 640 THR A O 1
ATOM 4784 N N . THR A 1 641 ? 11.723 -7.497 -8.664 1.00 98.62 641 THR A N 1
ATOM 4785 C CA . THR A 1 641 ? 10.627 -7.493 -7.682 1.00 98.62 641 THR A CA 1
ATOM 4786 C C . THR A 1 641 ? 10.013 -8.874 -7.402 1.00 98.62 641 THR A C 1
ATOM 4788 O O . THR A 1 641 ? 9.659 -9.173 -6.266 1.00 98.62 641 THR A O 1
ATOM 4791 N N . TYR A 1 642 ? 9.917 -9.749 -8.410 1.00 98.38 642 TYR A N 1
ATOM 4792 C CA . TYR A 1 642 ? 9.295 -11.073 -8.331 1.00 98.38 642 TYR A CA 1
ATOM 4793 C C . TYR A 1 642 ? 10.213 -12.128 -7.675 1.00 98.38 642 TYR A C 1
ATOM 4795 O O . TYR A 1 642 ? 10.456 -13.205 -8.224 1.00 98.38 642 TYR A O 1
ATOM 4803 N N . ASP A 1 643 ? 10.729 -11.820 -6.490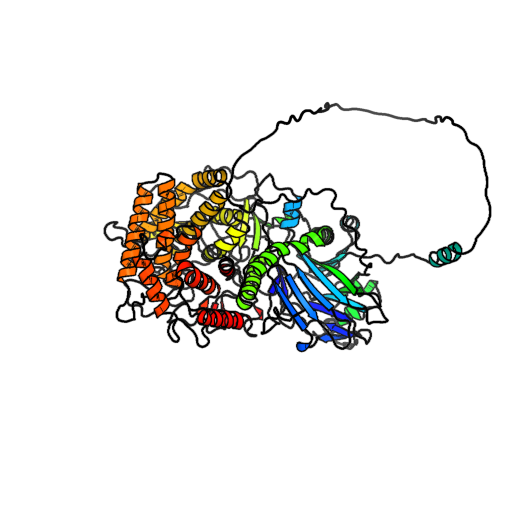 1.00 94.69 643 ASP A N 1
ATOM 4804 C CA . ASP A 1 643 ? 11.856 -12.493 -5.837 1.00 94.69 643 ASP A CA 1
ATOM 4805 C C . ASP A 1 643 ? 11.679 -13.999 -5.554 1.00 94.69 643 ASP A C 1
ATOM 4807 O O . ASP A 1 643 ? 12.643 -14.773 -5.584 1.00 94.69 643 ASP A O 1
ATOM 4811 N N . SER A 1 644 ? 10.441 -14.402 -5.267 1.00 93.69 644 SER A N 1
ATOM 4812 C CA . SER A 1 644 ? 10.030 -15.753 -4.876 1.00 93.69 644 SER A CA 1
ATOM 4813 C C . SER A 1 644 ? 9.511 -16.595 -6.049 1.00 93.69 644 SER A C 1
ATOM 4815 O O . SER A 1 644 ? 9.072 -17.735 -5.855 1.00 93.69 644 SER A O 1
ATOM 4817 N N . LEU A 1 645 ? 9.531 -16.042 -7.265 1.00 95.50 645 LEU A N 1
ATOM 4818 C CA . LEU A 1 645 ? 9.131 -16.728 -8.490 1.00 95.50 645 LEU A CA 1
ATOM 4819 C C . LEU A 1 645 ? 10.285 -17.574 -9.047 1.00 95.50 645 LEU A C 1
ATOM 4821 O O . LEU A 1 645 ? 11.437 -17.497 -8.621 1.00 95.50 645 LEU A O 1
ATOM 4825 N N . ASP A 1 646 ? 9.968 -18.403 -10.041 1.00 94.00 646 ASP A N 1
ATOM 4826 C CA . ASP A 1 646 ? 10.993 -19.011 -10.879 1.00 94.00 646 ASP A CA 1
ATOM 4827 C C . ASP A 1 646 ? 11.623 -17.973 -11.826 1.00 94.00 646 ASP A C 1
ATOM 4829 O O . ASP A 1 646 ? 11.172 -16.828 -11.932 1.00 94.00 646 ASP A O 1
ATOM 4833 N N . VAL A 1 647 ? 12.656 -18.399 -12.561 1.00 94.56 647 VAL A N 1
ATOM 4834 C CA . VAL A 1 647 ? 13.444 -17.572 -13.497 1.00 94.56 647 VAL A CA 1
ATOM 4835 C C . VAL A 1 647 ? 12.576 -16.705 -14.420 1.00 94.56 647 VAL A C 1
ATOM 4837 O O . VAL A 1 647 ? 12.994 -15.608 -14.764 1.00 94.56 647 VAL A O 1
ATOM 4840 N N . SER A 1 648 ? 11.361 -17.149 -14.771 1.00 94.50 648 SER A N 1
ATOM 4841 C CA . SER A 1 648 ? 10.431 -16.437 -15.659 1.00 94.50 648 SER A CA 1
ATOM 4842 C C . SER A 1 648 ? 10.102 -15.000 -15.245 1.00 94.50 648 SER A C 1
ATOM 4844 O O . SER A 1 648 ? 9.868 -14.153 -16.104 1.00 94.50 648 SER A O 1
ATOM 4846 N N . LEU A 1 649 ? 10.085 -14.721 -13.944 1.00 96.62 649 LEU A N 1
ATOM 4847 C CA . LEU A 1 649 ? 9.920 -13.374 -13.406 1.00 96.62 649 LEU A CA 1
ATOM 4848 C C . LEU A 1 649 ? 11.078 -13.012 -12.471 1.00 96.62 649 LEU A C 1
ATOM 4850 O O . LEU A 1 649 ? 11.503 -11.863 -12.471 1.00 96.62 649 LEU A O 1
ATOM 4854 N N . GLY A 1 650 ? 11.633 -13.982 -11.737 1.00 95.69 650 GLY A N 1
ATOM 4855 C CA . GLY A 1 650 ? 12.670 -13.737 -10.739 1.00 95.69 650 GLY A CA 1
ATOM 4856 C C . GLY A 1 650 ? 13.998 -13.221 -11.300 1.00 95.69 650 GLY A C 1
ATOM 4857 O O . GLY A 1 650 ? 14.599 -12.372 -10.662 1.00 95.69 650 GLY A O 1
ATOM 4858 N N . GLN A 1 651 ? 14.467 -13.663 -12.476 1.00 98.19 651 GLN A N 1
ATOM 4859 C CA . GLN A 1 651 ? 15.727 -13.159 -13.059 1.00 98.19 651 GLN A CA 1
ATOM 4860 C C . GLN A 1 651 ? 15.522 -11.767 -13.676 1.00 98.19 651 GLN A C 1
ATOM 4862 O O . GLN A 1 651 ? 14.578 -11.600 -14.443 1.00 98.19 651 GLN A O 1
ATOM 4867 N N . ALA A 1 652 ? 16.415 -10.802 -13.417 1.00 98.69 652 ALA A N 1
ATOM 4868 C CA . ALA A 1 652 ? 16.354 -9.468 -14.039 1.00 98.69 652 ALA A CA 1
ATOM 4869 C C . ALA A 1 652 ? 16.939 -9.432 -15.462 1.00 98.69 652 ALA A C 1
ATOM 4871 O O . ALA A 1 652 ? 16.290 -8.953 -16.398 1.00 98.69 652 ALA A O 1
ATOM 4872 N N . ARG A 1 653 ? 18.150 -9.975 -15.645 1.00 98.25 653 ARG A N 1
ATOM 4873 C CA . ARG A 1 653 ? 18.835 -10.019 -16.945 1.00 98.25 653 ARG A CA 1
ATOM 4874 C C . ARG A 1 653 ? 17.966 -10.701 -18.007 1.00 98.25 653 ARG A C 1
ATOM 4876 O O . ARG A 1 653 ? 17.386 -11.764 -17.766 1.00 98.25 653 ARG A O 1
ATOM 4883 N N . ASN A 1 654 ? 17.915 -10.095 -19.192 1.00 98.56 654 ASN A N 1
ATOM 4884 C CA . ASN A 1 654 ? 17.129 -10.520 -20.349 1.00 98.56 654 ASN A CA 1
ATOM 4885 C C . ASN A 1 654 ? 15.601 -10.610 -20.119 1.00 98.56 654 ASN A C 1
ATOM 4887 O O . ASN A 1 654 ? 14.889 -11.128 -20.979 1.00 98.56 654 ASN A O 1
ATOM 4891 N N . ASN A 1 655 ? 15.057 -10.145 -18.989 1.00 98.81 655 ASN A N 1
ATOM 4892 C CA . ASN A 1 655 ? 13.648 -10.364 -18.659 1.00 98.81 655 ASN A CA 1
ATOM 4893 C C . ASN A 1 655 ? 12.700 -9.483 -19.487 1.00 98.81 655 ASN A C 1
ATOM 4895 O O . ASN A 1 655 ? 12.865 -8.266 -19.550 1.00 98.81 655 ASN A O 1
ATOM 4899 N N . LEU A 1 656 ? 11.663 -10.087 -20.075 1.00 98.81 656 LEU A N 1
ATOM 4900 C CA . LEU A 1 656 ? 10.662 -9.397 -20.892 1.00 98.81 656 LEU A CA 1
ATOM 4901 C C . LEU A 1 656 ? 9.859 -8.344 -20.107 1.00 98.81 656 LEU A C 1
ATOM 4903 O O . LEU A 1 656 ? 9.578 -7.275 -20.646 1.00 98.81 656 LEU A O 1
ATOM 4907 N N . TYR A 1 657 ? 9.489 -8.628 -18.854 1.00 98.81 657 TYR A N 1
ATOM 4908 C CA . TYR A 1 657 ? 8.778 -7.671 -17.998 1.00 98.81 657 TYR A CA 1
ATOM 4909 C C . TYR A 1 657 ? 9.649 -6.428 -17.758 1.00 98.81 657 TYR A C 1
ATOM 4911 O O . TYR A 1 657 ? 9.220 -5.303 -18.033 1.00 98.81 657 TYR A O 1
ATOM 4919 N N . LEU A 1 658 ? 10.904 -6.638 -17.342 1.00 98.88 658 LEU A N 1
ATOM 4920 C CA . LEU A 1 658 ? 11.832 -5.547 -17.059 1.00 98.88 658 LEU A CA 1
ATOM 4921 C C . LEU A 1 658 ? 12.193 -4.786 -18.343 1.00 98.88 658 LEU A C 1
ATOM 4923 O O . LEU A 1 658 ? 12.168 -3.563 -18.338 1.00 98.88 658 LEU A O 1
ATOM 4927 N N . ALA A 1 659 ? 12.404 -5.470 -19.472 1.00 98.88 659 ALA A N 1
ATOM 4928 C CA . ALA A 1 659 ? 12.679 -4.838 -20.766 1.00 98.88 659 ALA A CA 1
ATOM 4929 C C . ALA A 1 659 ? 11.563 -3.873 -21.216 1.00 98.88 659 ALA A C 1
ATOM 4931 O O . ALA A 1 659 ? 11.854 -2.766 -21.678 1.00 98.88 659 ALA A O 1
ATOM 4932 N N . VAL A 1 660 ? 10.285 -4.237 -21.033 1.00 98.88 660 VAL A N 1
ATOM 4933 C CA . VAL A 1 660 ? 9.148 -3.341 -21.328 1.00 98.88 660 VAL A CA 1
ATOM 4934 C C . VAL A 1 660 ? 9.070 -2.182 -20.326 1.00 98.88 660 VAL A C 1
ATOM 4936 O O . VAL A 1 660 ? 8.716 -1.065 -20.710 1.00 98.88 660 VAL A O 1
ATOM 4939 N N . LYS A 1 661 ? 9.470 -2.395 -19.067 1.00 98.88 661 LYS A N 1
ATOM 4940 C CA . LYS A 1 661 ? 9.610 -1.338 -18.050 1.00 98.88 661 LYS A CA 1
ATOM 4941 C C . LYS A 1 661 ? 10.719 -0.339 -18.419 1.00 98.88 661 LYS A C 1
ATOM 4943 O O . LYS A 1 661 ? 10.473 0.869 -18.426 1.00 98.88 661 LYS A O 1
ATOM 4948 N N . CYS A 1 662 ? 11.883 -0.828 -18.857 1.00 98.94 662 CYS A N 1
ATOM 4949 C CA . CYS A 1 662 ? 12.980 -0.016 -19.394 1.00 98.94 662 CYS A CA 1
ATOM 4950 C C . CYS A 1 662 ? 12.546 0.761 -20.643 1.00 98.94 662 CYS A C 1
ATOM 4952 O O . CYS A 1 662 ? 12.828 1.953 -20.742 1.00 98.94 662 CYS A O 1
ATOM 4954 N N . TRP A 1 663 ? 11.814 0.134 -21.574 1.00 98.94 663 TRP A N 1
ATOM 4955 C CA . TRP A 1 663 ? 11.228 0.822 -22.733 1.00 98.94 663 TRP A CA 1
ATOM 4956 C C . TRP A 1 663 ? 10.319 1.984 -22.308 1.00 98.94 663 TRP A C 1
ATOM 4958 O O . TRP A 1 663 ? 10.485 3.096 -22.811 1.00 98.94 663 TRP A O 1
ATOM 4968 N N . GLY A 1 664 ? 9.413 1.766 -21.348 1.00 98.81 664 GLY A N 1
ATOM 4969 C CA . GLY A 1 664 ? 8.504 2.804 -20.850 1.00 98.81 664 GLY A CA 1
ATOM 4970 C C . GLY A 1 664 ? 9.246 3.988 -20.221 1.00 98.81 664 GLY A C 1
ATOM 4971 O O . GLY A 1 664 ? 8.888 5.144 -20.458 1.00 98.81 664 GLY A O 1
ATOM 4972 N N . VAL A 1 665 ? 10.327 3.705 -19.488 1.00 98.81 665 VAL A N 1
ATOM 4973 C CA . VAL A 1 665 ? 11.244 4.715 -18.939 1.00 98.81 665 VAL A CA 1
ATOM 4974 C C . VAL A 1 665 ? 12.014 5.450 -20.040 1.00 98.81 665 VAL A C 1
ATOM 4976 O O . VAL A 1 665 ? 12.015 6.679 -20.033 1.00 98.81 665 VAL A O 1
ATOM 4979 N N . TYR A 1 666 ? 12.603 4.757 -21.023 1.00 98.94 666 TYR A N 1
ATOM 4980 C CA . TYR A 1 666 ? 13.286 5.407 -22.150 1.00 98.94 666 TYR A CA 1
ATOM 4981 C C . TYR A 1 666 ? 12.338 6.339 -22.924 1.00 98.94 666 TYR A C 1
ATOM 4983 O O . TYR A 1 666 ? 12.731 7.451 -23.270 1.00 98.94 666 TYR A O 1
ATOM 4991 N N . VAL A 1 667 ? 11.082 5.939 -23.148 1.00 98.88 667 VAL A N 1
ATOM 4992 C CA . VAL A 1 667 ? 10.062 6.782 -23.800 1.00 98.88 667 VAL A CA 1
ATOM 4993 C C . VAL A 1 667 ? 9.771 8.049 -22.984 1.00 98.88 667 VAL A C 1
ATOM 4995 O O . VAL A 1 667 ? 9.766 9.146 -23.546 1.00 98.88 667 VAL A O 1
ATOM 4998 N N . GLY A 1 668 ? 9.592 7.933 -21.665 1.00 98.75 668 GLY A N 1
ATOM 4999 C CA . GLY A 1 668 ? 9.379 9.093 -20.791 1.00 98.75 668 GLY A CA 1
ATOM 5000 C C . GLY A 1 668 ? 10.600 10.018 -20.696 1.00 98.75 668 GLY A C 1
ATOM 5001 O O . GLY A 1 668 ? 10.469 11.237 -20.835 1.00 98.75 668 GLY A O 1
ATOM 5002 N N . MET A 1 669 ? 11.800 9.450 -20.532 1.00 98.88 669 MET A N 1
ATOM 5003 C CA . MET A 1 669 ? 13.061 10.200 -20.486 1.00 98.88 669 MET A CA 1
ATOM 5004 C C . MET A 1 669 ? 13.366 10.892 -21.821 1.00 98.88 669 MET A C 1
ATOM 5006 O O . MET A 1 669 ? 13.853 12.020 -21.803 1.00 98.88 669 MET A O 1
ATOM 5010 N N . GLN A 1 670 ? 13.027 10.291 -22.972 1.00 98.75 670 GLN A N 1
ATOM 5011 C CA . GLN A 1 670 ? 13.132 10.954 -24.277 1.00 98.75 670 GLN A CA 1
ATOM 5012 C C . GLN A 1 670 ? 12.343 12.272 -24.271 1.00 98.75 670 GLN A C 1
ATOM 5014 O O . GLN A 1 670 ? 12.920 13.329 -24.519 1.00 98.75 670 GLN A O 1
ATOM 5019 N N . ALA A 1 671 ? 11.047 12.222 -23.948 1.00 98.25 671 ALA A N 1
ATOM 5020 C CA . ALA A 1 671 ? 10.184 13.404 -23.960 1.00 98.25 671 ALA A CA 1
ATOM 5021 C C . ALA A 1 671 ? 10.618 14.469 -22.934 1.00 98.25 671 ALA A C 1
ATOM 5023 O O . ALA A 1 671 ? 10.523 15.667 -23.210 1.00 98.25 671 ALA A O 1
ATOM 5024 N N . LEU A 1 672 ? 11.137 14.047 -21.775 1.00 98.25 672 LEU A N 1
ATOM 5025 C CA . LEU A 1 672 ? 11.735 14.943 -20.784 1.00 98.25 672 LEU A CA 1
ATOM 5026 C C . LEU A 1 672 ? 12.975 15.655 -21.350 1.00 98.25 672 LEU A C 1
ATOM 5028 O O . LEU A 1 672 ? 13.053 16.883 -21.329 1.00 98.25 672 LEU A O 1
ATOM 5032 N N . PHE A 1 673 ? 13.928 14.905 -21.905 1.00 98.75 673 PHE A N 1
ATOM 5033 C CA . PHE A 1 673 ? 15.169 15.462 -22.440 1.00 98.75 673 PHE A CA 1
ATOM 5034 C C . PHE A 1 673 ? 14.955 16.331 -23.688 1.00 98.75 673 PHE A C 1
ATOM 5036 O O . PHE A 1 673 ? 15.640 17.343 -23.830 1.00 98.75 673 PHE A O 1
ATOM 5043 N N . GLU A 1 674 ? 14.001 16.003 -24.566 1.00 98.19 674 GLU A N 1
ATOM 5044 C CA . GLU A 1 674 ? 13.637 16.855 -25.711 1.00 98.19 674 GLU A CA 1
ATOM 5045 C C . GLU A 1 674 ? 13.113 18.218 -25.243 1.00 98.19 674 GLU A C 1
ATOM 5047 O O . GLU A 1 674 ? 13.542 19.259 -25.749 1.00 98.19 674 GLU A O 1
ATOM 5052 N N . ARG A 1 675 ? 12.242 18.219 -24.227 1.00 96.75 675 ARG A N 1
ATOM 5053 C CA . ARG A 1 675 ? 11.653 19.427 -23.637 1.00 96.75 675 ARG A CA 1
ATOM 5054 C C . ARG A 1 675 ? 12.692 20.318 -22.950 1.00 96.75 675 ARG A C 1
ATOM 5056 O O . ARG A 1 675 ? 12.642 21.535 -23.102 1.00 96.75 675 ARG A O 1
ATOM 5063 N N . GLU A 1 676 ? 13.652 19.718 -22.247 1.00 97.06 676 GLU A N 1
ATOM 5064 C CA . GLU A 1 676 ? 14.724 20.416 -21.512 1.00 97.06 676 GLU A CA 1
ATOM 5065 C C . GLU A 1 676 ? 16.006 20.641 -22.354 1.00 97.06 676 GLU A C 1
ATOM 5067 O O . GLU A 1 676 ? 17.097 20.887 -21.821 1.00 97.06 676 GLU A O 1
ATOM 5072 N N . GLY A 1 677 ? 15.897 20.539 -23.687 1.00 97.50 677 GLY A N 1
ATOM 5073 C CA . GLY A 1 677 ? 16.959 20.868 -24.649 1.00 97.50 677 GLY A CA 1
ATOM 5074 C C . GLY A 1 677 ? 18.151 19.900 -24.686 1.00 97.50 677 GLY A C 1
ATOM 5075 O O . GLY A 1 677 ? 19.172 20.199 -25.309 1.00 97.50 677 GLY A O 1
ATOM 5076 N N . ARG A 1 678 ? 18.051 18.735 -24.040 1.00 98.00 678 ARG A N 1
ATOM 5077 C CA . ARG A 1 678 ? 19.110 17.719 -23.909 1.00 98.00 678 ARG A CA 1
ATOM 5078 C C . ARG A 1 678 ? 19.144 16.768 -25.106 1.00 98.00 678 ARG A C 1
ATOM 5080 O O . ARG A 1 678 ? 18.952 15.561 -24.969 1.00 98.00 678 ARG A O 1
ATOM 5087 N N . ALA A 1 679 ? 19.403 17.321 -26.290 1.00 98.19 679 ALA A N 1
ATOM 5088 C CA . ALA A 1 679 ? 19.261 16.626 -27.572 1.00 98.19 679 ALA A CA 1
ATOM 5089 C C . ALA A 1 679 ? 19.981 15.261 -27.665 1.00 98.19 679 ALA A C 1
ATOM 5091 O O . ALA A 1 679 ? 19.430 14.335 -28.255 1.00 98.19 679 ALA A O 1
ATOM 5092 N N . ASP A 1 680 ? 21.174 15.102 -27.083 1.00 98.31 680 ASP A N 1
ATOM 5093 C CA . ASP A 1 680 ? 21.918 13.833 -27.145 1.00 98.31 680 ASP A CA 1
ATOM 5094 C C . ASP A 1 680 ? 21.433 12.778 -26.138 1.00 98.31 680 ASP A C 1
ATOM 5096 O O . ASP A 1 680 ? 21.392 11.591 -26.472 1.00 98.31 680 ASP A O 1
ATOM 5100 N N . HIS A 1 681 ? 20.972 13.192 -24.953 1.00 98.69 681 HIS A N 1
ATOM 5101 C CA . HIS A 1 681 ? 20.300 12.293 -24.008 1.00 98.69 681 HIS A CA 1
ATOM 5102 C C . HIS A 1 681 ? 18.957 11.817 -24.587 1.00 98.69 681 HIS A C 1
ATOM 5104 O O . HIS A 1 681 ? 18.697 10.617 -24.638 1.00 98.69 681 HIS A O 1
ATOM 5110 N N . ALA A 1 682 ? 18.168 12.735 -25.159 1.00 98.81 682 ALA A N 1
ATOM 5111 C CA . ALA A 1 682 ? 16.936 12.424 -25.887 1.00 98.81 682 ALA A CA 1
ATOM 5112 C C . ALA A 1 682 ? 17.159 11.433 -27.042 1.00 98.81 682 ALA A C 1
ATOM 5114 O O . ALA A 1 682 ? 16.465 10.419 -27.135 1.00 98.81 682 ALA A O 1
ATOM 5115 N N . ARG A 1 683 ? 18.159 11.694 -27.898 1.00 98.75 683 ARG A N 1
ATOM 5116 C CA . ARG A 1 683 ? 18.564 10.809 -29.003 1.00 98.75 683 ARG A CA 1
ATOM 5117 C C . ARG A 1 683 ? 18.876 9.400 -28.493 1.00 98.75 683 ARG A C 1
ATOM 5119 O O . ARG A 1 683 ? 18.360 8.431 -29.041 1.00 98.75 683 ARG A O 1
ATOM 5126 N N . THR A 1 684 ? 19.657 9.312 -27.416 1.00 98.81 684 THR A N 1
ATOM 5127 C CA . THR A 1 684 ? 20.046 8.048 -26.776 1.00 98.81 684 THR A CA 1
ATOM 5128 C C . THR A 1 684 ? 18.821 7.282 -26.272 1.00 98.81 684 THR A C 1
ATOM 5130 O O . THR A 1 684 ? 18.658 6.116 -26.619 1.00 98.81 684 THR A O 1
ATOM 5133 N N . CYS A 1 685 ? 17.907 7.931 -25.542 1.00 98.88 685 CYS A N 1
ATOM 5134 C CA . CYS A 1 685 ? 16.640 7.323 -25.124 1.00 98.88 685 CYS A CA 1
ATOM 5135 C C . CYS A 1 685 ? 15.813 6.814 -26.318 1.00 98.88 685 CYS A C 1
ATOM 5137 O O . CYS A 1 685 ? 15.330 5.683 -26.297 1.00 98.88 685 CYS A O 1
ATOM 5139 N N . ALA A 1 686 ? 15.695 7.613 -27.382 1.00 98.75 686 ALA A N 1
ATOM 5140 C CA . ALA A 1 686 ? 14.929 7.261 -28.575 1.00 98.75 686 ALA A CA 1
ATOM 5141 C C . ALA A 1 686 ? 15.528 6.061 -29.337 1.00 98.75 686 ALA A C 1
ATOM 5143 O O . ALA A 1 686 ? 14.788 5.221 -29.852 1.00 98.75 686 ALA A O 1
ATOM 5144 N N . ASP A 1 687 ? 16.859 5.963 -29.418 1.00 98.69 687 ASP A N 1
ATOM 5145 C CA . ASP A 1 687 ? 17.545 4.815 -30.019 1.00 98.69 687 ASP A CA 1
ATOM 5146 C C . ASP A 1 687 ? 17.370 3.548 -29.171 1.00 98.69 687 ASP A C 1
ATOM 5148 O O . ASP A 1 687 ? 17.050 2.492 -29.717 1.00 98.69 687 ASP A O 1
ATOM 5152 N N . GLN A 1 688 ? 17.479 3.646 -27.845 1.00 98.88 688 GLN A N 1
ATOM 5153 C CA . GLN A 1 688 ? 17.281 2.512 -26.934 1.00 98.88 688 GLN A CA 1
ATOM 5154 C C . GLN A 1 688 ? 15.824 2.015 -26.920 1.00 98.88 688 GLN A C 1
ATOM 5156 O O . GLN A 1 688 ? 15.588 0.809 -26.997 1.00 98.88 688 GLN A O 1
ATOM 5161 N N . ALA A 1 689 ? 14.837 2.919 -26.926 1.00 98.88 689 ALA A N 1
ATOM 5162 C CA . ALA A 1 689 ? 13.421 2.559 -27.035 1.00 98.88 689 ALA A CA 1
ATOM 5163 C C . ALA A 1 689 ? 13.097 1.869 -28.377 1.00 98.88 689 ALA A C 1
ATOM 5165 O O . ALA A 1 689 ? 12.353 0.883 -28.402 1.00 98.88 689 ALA A O 1
ATOM 5166 N N . ARG A 1 690 ? 13.688 2.335 -29.491 1.00 98.81 690 ARG A N 1
ATOM 5167 C CA . ARG A 1 690 ? 13.583 1.676 -30.809 1.00 98.81 690 ARG A CA 1
ATOM 5168 C C . ARG A 1 690 ? 14.233 0.293 -30.827 1.00 98.81 690 ARG A C 1
ATOM 5170 O O . ARG A 1 690 ? 13.647 -0.629 -31.390 1.00 98.81 690 ARG A O 1
ATOM 5177 N N . ARG A 1 691 ? 15.413 0.151 -30.220 1.00 98.81 691 ARG A N 1
ATOM 5178 C CA . ARG A 1 691 ? 16.131 -1.126 -30.103 1.00 98.81 691 ARG A CA 1
ATOM 5179 C C . ARG A 1 691 ? 15.312 -2.144 -29.312 1.00 98.81 691 ARG A C 1
ATOM 5181 O O . ARG A 1 691 ? 14.913 -3.146 -29.891 1.00 98.81 691 ARG A O 1
ATOM 5188 N N . CYS A 1 692 ? 14.912 -1.809 -28.083 1.00 98.81 692 CYS A N 1
ATOM 5189 C CA . CYS A 1 692 ? 14.090 -2.678 -27.234 1.00 98.81 692 CYS A CA 1
ATOM 5190 C C . CYS A 1 692 ? 12.767 -3.081 -27.926 1.00 98.81 692 CYS A C 1
ATOM 5192 O O . CYS A 1 692 ? 12.390 -4.253 -27.935 1.00 98.81 692 CYS A O 1
ATOM 5194 N N . THR A 1 693 ? 12.114 -2.136 -28.619 1.00 98.81 693 THR A N 1
ATOM 5195 C CA . THR A 1 693 ? 10.930 -2.404 -29.463 1.00 98.81 693 THR A CA 1
ATOM 5196 C C . THR A 1 693 ? 11.198 -3.465 -30.534 1.00 98.81 693 THR A C 1
ATOM 5198 O O . THR A 1 693 ? 10.370 -4.354 -30.730 1.00 98.81 693 THR A O 1
ATOM 5201 N N . ALA A 1 694 ? 12.330 -3.381 -31.238 1.00 98.69 694 ALA A N 1
ATOM 5202 C CA . ALA A 1 694 ? 12.700 -4.338 -32.278 1.00 98.69 694 ALA A CA 1
ATOM 5203 C C . ALA A 1 694 ? 13.070 -5.710 -31.691 1.00 98.69 694 ALA A C 1
ATOM 5205 O O . ALA A 1 694 ? 12.605 -6.726 -32.205 1.00 98.69 694 ALA A O 1
ATOM 5206 N N . THR A 1 695 ? 13.842 -5.736 -30.602 1.00 98.75 695 THR A N 1
ATOM 5207 C CA . THR A 1 695 ? 14.283 -6.954 -29.905 1.00 98.75 695 THR A CA 1
ATOM 5208 C C . THR A 1 695 ? 13.095 -7.755 -29.373 1.00 98.75 695 THR A C 1
ATOM 5210 O O . THR A 1 695 ? 12.965 -8.941 -29.679 1.00 98.75 695 THR A O 1
ATOM 5213 N N . ILE A 1 696 ? 12.154 -7.101 -28.680 1.00 98.62 696 ILE A N 1
ATOM 5214 C CA . ILE A 1 696 ? 10.938 -7.756 -28.176 1.00 98.62 696 ILE A CA 1
ATOM 5215 C C . ILE A 1 696 ? 10.037 -8.206 -29.332 1.00 98.62 696 ILE A C 1
ATOM 5217 O O . ILE A 1 696 ? 9.569 -9.342 -29.331 1.00 98.62 696 ILE A O 1
ATOM 5221 N N . ALA A 1 697 ? 9.809 -7.367 -30.350 1.00 98.00 697 ALA A N 1
ATOM 5222 C CA . ALA A 1 697 ? 8.960 -7.749 -31.483 1.00 98.00 697 ALA A CA 1
ATOM 5223 C C . ALA A 1 697 ? 9.539 -8.926 -32.297 1.00 98.00 697 ALA A C 1
ATOM 5225 O O . ALA A 1 697 ? 8.774 -9.732 -32.827 1.00 98.00 697 ALA A O 1
ATOM 5226 N N . ALA A 1 698 ? 10.868 -9.058 -32.367 1.00 97.38 698 ALA A N 1
ATOM 5227 C CA . ALA A 1 698 ? 11.551 -10.179 -33.014 1.00 97.38 698 ALA A CA 1
ATOM 5228 C C . ALA A 1 698 ? 11.531 -11.481 -32.187 1.00 97.38 698 ALA A C 1
ATOM 5230 O O . ALA A 1 698 ? 11.738 -12.554 -32.750 1.00 97.38 698 ALA A O 1
ATOM 5231 N N . ALA A 1 699 ? 11.258 -11.410 -30.880 1.00 96.94 699 ALA A N 1
ATOM 5232 C CA . ALA A 1 699 ? 11.194 -12.567 -29.983 1.00 96.94 699 ALA A CA 1
ATOM 5233 C C . ALA A 1 699 ? 9.833 -13.299 -29.989 1.00 96.94 699 ALA A C 1
ATOM 5235 O O . ALA A 1 699 ? 9.639 -14.237 -29.215 1.00 96.94 699 ALA A O 1
ATOM 5236 N N . ALA A 1 700 ? 8.875 -12.885 -30.826 1.00 95.19 700 ALA A N 1
ATOM 5237 C CA . ALA A 1 700 ? 7.547 -13.496 -30.893 1.00 95.19 700 ALA A CA 1
ATOM 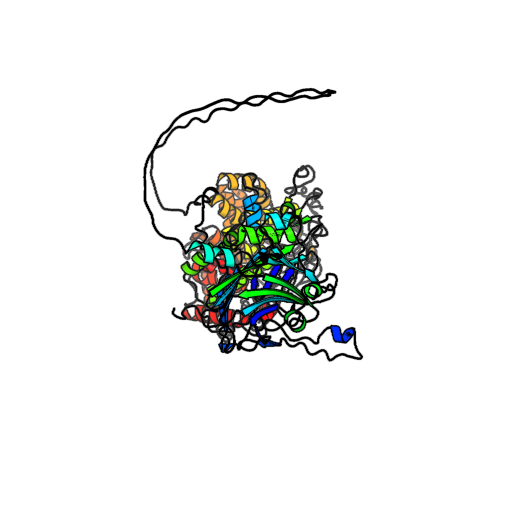5238 C C . ALA A 1 700 ? 7.588 -14.912 -31.502 1.00 95.19 700 ALA A C 1
ATOM 5240 O O . ALA A 1 700 ? 7.923 -15.102 -32.672 1.00 95.19 700 ALA A O 1
ATOM 5241 N N . ASP A 1 701 ? 7.185 -15.915 -30.721 1.00 92.56 701 ASP A N 1
ATOM 5242 C CA . ASP A 1 701 ? 7.151 -17.314 -31.146 1.00 92.56 701 ASP A CA 1
ATOM 5243 C C . ASP A 1 701 ? 5.918 -17.588 -32.020 1.00 92.56 701 ASP A C 1
ATOM 5245 O O . ASP A 1 701 ? 4.839 -17.936 -31.533 1.00 92.56 701 ASP A O 1
ATOM 5249 N N . GLU A 1 702 ? 6.075 -17.432 -33.336 1.00 92.38 702 GLU A N 1
ATOM 5250 C CA . GLU A 1 702 ? 5.039 -17.707 -34.343 1.00 92.38 702 GLU A CA 1
ATOM 5251 C C . GLU A 1 702 ? 4.423 -19.116 -34.231 1.00 92.38 702 GLU A C 1
ATOM 5253 O O . GLU A 1 702 ? 3.249 -19.299 -34.560 1.00 92.38 702 GLU A O 1
ATOM 5258 N N . ALA A 1 703 ? 5.171 -20.110 -33.733 1.00 90.75 703 ALA A N 1
ATOM 5259 C CA . ALA A 1 703 ? 4.671 -21.471 -33.531 1.00 90.75 703 ALA A CA 1
ATOM 5260 C C . ALA A 1 703 ? 3.850 -21.624 -32.235 1.00 90.75 703 ALA A C 1
ATOM 5262 O O . ALA A 1 703 ? 3.122 -22.608 -32.090 1.00 90.75 703 ALA A O 1
ATOM 5263 N N . GLN A 1 704 ? 3.930 -20.664 -31.311 1.00 90.31 704 GLN A N 1
ATOM 5264 C CA . GLN A 1 704 ? 3.130 -20.562 -30.084 1.00 90.31 704 GLN A CA 1
ATOM 5265 C C . GLN A 1 704 ? 2.206 -19.333 -30.134 1.00 90.31 704 GLN A C 1
ATOM 5267 O O . GLN A 1 704 ? 2.160 -18.527 -29.210 1.00 90.31 704 GLN A O 1
ATOM 5272 N N . GLU A 1 705 ? 1.477 -19.166 -31.244 1.00 93.06 705 GLU A N 1
ATOM 5273 C CA . GLU A 1 705 ? 0.527 -18.063 -31.494 1.00 93.06 705 GLU A CA 1
ATOM 5274 C C . GLU A 1 705 ? 1.129 -16.639 -31.454 1.00 93.06 705 GLU A C 1
ATOM 5276 O O . GLU A 1 705 ? 0.391 -15.660 -31.576 1.00 93.06 705 GLU A O 1
ATOM 5281 N N . GLY A 1 706 ? 2.454 -16.493 -31.375 1.00 93.62 706 GLY A N 1
ATOM 5282 C CA . GLY A 1 706 ? 3.163 -15.230 -31.142 1.00 93.62 706 GLY A CA 1
ATOM 5283 C C . GLY A 1 706 ? 3.262 -14.833 -29.672 1.00 93.62 706 GLY A C 1
ATOM 5284 O O . GLY A 1 706 ? 3.351 -13.644 -29.372 1.00 93.62 706 GLY A O 1
ATOM 5285 N N . MET A 1 707 ? 3.219 -15.803 -28.755 1.00 96.38 707 MET A N 1
ATOM 5286 C CA . MET A 1 707 ? 3.659 -15.588 -27.379 1.00 96.38 707 MET A CA 1
ATOM 5287 C C . MET A 1 707 ? 5.139 -15.184 -27.343 1.00 96.38 707 MET A C 1
ATOM 5289 O O . MET A 1 707 ? 5.966 -15.745 -28.059 1.00 96.38 707 MET A O 1
ATOM 5293 N N . LEU A 1 708 ? 5.477 -14.254 -26.460 1.00 97.62 708 LEU A N 1
ATOM 5294 C CA . LEU A 1 708 ? 6.847 -13.851 -26.159 1.00 97.62 708 LEU A CA 1
ATOM 5295 C C . LEU A 1 708 ? 7.411 -14.734 -25.027 1.00 97.62 708 LEU A C 1
ATOM 5297 O O . LEU A 1 708 ? 6.673 -15.053 -24.084 1.00 97.62 708 LEU A O 1
ATOM 5301 N N . PRO A 1 709 ? 8.692 -15.145 -25.076 1.00 97.44 709 PRO A N 1
ATOM 5302 C CA . PRO A 1 709 ? 9.327 -15.859 -23.976 1.00 97.44 709 PRO A CA 1
ATOM 5303 C C . PRO A 1 709 ? 9.549 -14.921 -22.785 1.00 97.44 709 PRO A C 1
ATOM 5305 O O . PRO A 1 709 ? 9.808 -13.734 -22.956 1.00 97.44 709 PRO A O 1
ATOM 5308 N N . ALA A 1 710 ? 9.439 -15.455 -21.567 1.00 98.00 710 ALA A N 1
ATOM 5309 C CA . ALA A 1 710 ? 9.577 -14.653 -20.351 1.00 98.00 710 ALA A CA 1
ATOM 5310 C C . ALA A 1 710 ? 10.993 -14.066 -20.168 1.00 98.00 710 ALA A C 1
ATOM 5312 O O . ALA A 1 710 ? 11.137 -12.940 -19.700 1.00 98.00 710 ALA A O 1
ATOM 5313 N N . ILE A 1 711 ? 12.015 -14.808 -20.605 1.00 98.31 711 ILE A N 1
ATOM 5314 C CA . ILE A 1 711 ? 13.390 -14.329 -20.759 1.00 98.31 711 ILE A CA 1
ATOM 5315 C C . ILE A 1 711 ? 13.722 -14.322 -22.254 1.00 98.31 711 ILE A C 1
ATOM 5317 O O . ILE A 1 711 ? 13.486 -15.308 -22.953 1.00 98.31 711 ILE A O 1
ATOM 5321 N N . LEU A 1 712 ? 14.241 -13.203 -22.744 1.00 96.94 712 LEU A N 1
ATOM 5322 C CA . LEU A 1 712 ? 14.697 -13.002 -24.117 1.00 96.94 712 LEU A CA 1
ATOM 5323 C C . LEU A 1 712 ? 16.064 -13.683 -24.316 1.00 96.94 712 LEU A C 1
ATOM 5325 O O . LEU A 1 712 ? 16.819 -13.850 -23.365 1.00 96.94 712 LEU A O 1
ATOM 5329 N N . HIS A 1 713 ? 16.408 -14.084 -25.543 1.00 93.50 713 HIS A N 1
ATOM 5330 C CA . HIS A 1 713 ? 17.689 -14.734 -25.919 1.00 93.50 713 HIS A CA 1
ATOM 5331 C C . HIS A 1 713 ? 18.005 -16.096 -25.240 1.00 93.50 713 HIS A C 1
ATOM 5333 O O . HIS A 1 713 ? 18.770 -16.888 -25.789 1.00 93.50 713 HIS A O 1
ATOM 5339 N N . GLU A 1 714 ? 17.389 -16.416 -24.099 1.00 91.06 714 GLU A N 1
ATOM 5340 C CA . GLU A 1 714 ? 17.523 -17.659 -23.336 1.00 91.06 714 GLU A CA 1
ATOM 5341 C C . GLU A 1 714 ? 16.302 -18.574 -23.586 1.00 91.06 714 GLU A C 1
ATOM 5343 O O . GLU A 1 714 ? 15.166 -18.115 -23.698 1.00 91.06 714 GLU A O 1
ATOM 5348 N N . ASN A 1 715 ? 16.503 -19.894 -23.688 1.00 87.75 715 ASN A N 1
ATOM 5349 C CA . ASN A 1 715 ? 15.436 -20.837 -24.067 1.00 87.75 715 ASN A CA 1
ATOM 5350 C C . ASN A 1 715 ? 14.515 -21.209 -22.885 1.00 87.75 715 ASN A C 1
ATOM 5352 O O . ASN A 1 715 ? 14.521 -22.348 -22.409 1.00 87.75 715 ASN A O 1
ATOM 5356 N N . VAL A 1 716 ? 13.740 -20.239 -22.394 1.00 89.06 716 VAL A N 1
ATOM 5357 C CA . VAL A 1 716 ? 12.814 -20.400 -21.262 1.00 89.06 716 VAL A CA 1
ATOM 5358 C C . VAL A 1 716 ? 11.373 -20.623 -21.772 1.00 89.06 716 VAL A C 1
ATOM 5360 O O . VAL A 1 716 ? 10.825 -19.773 -22.480 1.00 89.06 716 VAL A O 1
ATOM 5363 N N . PRO A 1 717 ? 10.706 -21.746 -21.423 1.00 86.25 717 PRO A N 1
ATOM 5364 C CA . PRO A 1 717 ? 9.364 -22.072 -21.927 1.00 86.25 717 PRO A CA 1
ATOM 5365 C C . PRO A 1 717 ? 8.244 -21.255 -21.265 1.00 86.25 717 PRO A C 1
ATOM 5367 O O . PRO A 1 717 ? 7.106 -21.260 -21.733 1.00 86.25 717 PRO A O 1
ATOM 5370 N N . SER A 1 718 ? 8.547 -20.560 -20.171 1.00 94.75 718 SER A N 1
ATOM 5371 C CA . SER A 1 718 ? 7.600 -19.750 -19.411 1.00 94.75 718 SER A CA 1
ATOM 5372 C C . SER A 1 718 ? 7.051 -18.576 -20.219 1.00 94.75 718 SER A C 1
ATOM 5374 O O . SER A 1 718 ? 7.704 -18.053 -21.129 1.00 94.75 718 SER A O 1
ATOM 5376 N N . ARG A 1 719 ? 5.838 -18.154 -19.862 1.00 97.06 719 ARG A N 1
ATOM 5377 C CA . ARG A 1 719 ? 5.080 -17.051 -20.462 1.00 97.06 719 ARG A CA 1
ATOM 5378 C C . ARG A 1 719 ? 4.450 -16.239 -19.332 1.00 97.06 719 ARG A C 1
ATOM 5380 O O . ARG A 1 719 ? 3.994 -16.832 -18.361 1.00 97.06 719 ARG A O 1
ATOM 5387 N N . ILE A 1 720 ? 4.449 -14.911 -19.431 1.00 98.69 720 ILE A N 1
ATOM 5388 C CA . ILE A 1 720 ? 4.148 -14.026 -18.291 1.00 98.69 720 ILE A CA 1
ATOM 5389 C C . ILE A 1 720 ? 3.114 -12.946 -18.637 1.00 98.69 720 ILE A C 1
ATOM 5391 O O . ILE A 1 720 ? 3.120 -12.428 -19.753 1.00 98.69 720 ILE A O 1
ATOM 5395 N N . ILE A 1 721 ? 2.241 -12.593 -17.687 1.00 98.81 721 ILE A N 1
ATOM 5396 C CA . ILE A 1 721 ? 1.318 -11.447 -17.810 1.00 98.81 721 ILE A CA 1
ATOM 5397 C C . ILE A 1 721 ? 2.067 -10.107 -17.634 1.00 98.81 721 ILE A C 1
ATOM 5399 O O . ILE A 1 721 ? 1.863 -9.237 -18.481 1.00 98.81 721 ILE A O 1
ATOM 5403 N N . PRO A 1 722 ? 2.989 -9.941 -16.653 1.00 98.75 722 PRO A N 1
ATOM 5404 C CA . PRO A 1 722 ? 3.777 -8.710 -16.464 1.00 98.75 722 PRO A CA 1
ATOM 5405 C C . PRO A 1 722 ? 4.610 -8.220 -17.661 1.00 98.75 722 PRO A C 1
ATOM 5407 O O . PRO A 1 722 ? 5.137 -7.115 -17.624 1.00 98.75 722 PRO A O 1
ATOM 5410 N N . ALA A 1 723 ? 4.675 -8.966 -18.770 1.00 98.75 723 ALA A N 1
ATOM 5411 C CA . ALA A 1 723 ? 5.177 -8.462 -20.052 1.00 98.75 723 ALA A CA 1
ATOM 5412 C C . ALA A 1 723 ? 4.529 -7.134 -20.501 1.00 98.75 723 ALA A C 1
ATOM 5414 O O . ALA A 1 723 ? 5.112 -6.415 -21.302 1.00 98.75 723 ALA A O 1
ATOM 5415 N N . ILE A 1 724 ? 3.323 -6.807 -20.023 1.00 98.81 724 ILE A N 1
ATOM 5416 C CA . ILE A 1 724 ? 2.639 -5.545 -20.350 1.00 98.81 724 ILE A CA 1
ATOM 5417 C C . ILE A 1 724 ? 2.905 -4.417 -19.339 1.00 98.81 724 ILE A C 1
ATOM 5419 O O . ILE A 1 724 ? 2.475 -3.294 -19.580 1.00 98.81 724 ILE A O 1
ATOM 5423 N N . GLU A 1 725 ? 3.576 -4.682 -18.214 1.00 98.69 725 GLU A N 1
ATOM 5424 C CA . GLU A 1 725 ? 3.564 -3.801 -17.034 1.00 98.69 725 GLU A CA 1
ATOM 5425 C C . GLU A 1 725 ? 4.140 -2.402 -17.322 1.00 98.69 725 GLU A C 1
ATOM 5427 O O . GLU A 1 725 ? 3.509 -1.391 -17.019 1.00 98.69 725 GLU A O 1
ATOM 5432 N N . GLY A 1 726 ? 5.273 -2.328 -18.029 1.00 98.38 726 GLY A N 1
ATOM 5433 C CA . GLY A 1 726 ? 5.926 -1.065 -18.404 1.00 98.38 726 GLY A CA 1
ATOM 5434 C C . GLY A 1 726 ? 5.128 -0.142 -19.338 1.00 98.38 726 GLY A C 1
ATOM 5435 O O . GLY A 1 726 ? 5.523 1.007 -19.544 1.00 98.38 726 GLY A O 1
ATOM 5436 N N . LEU A 1 727 ? 3.984 -0.590 -19.873 1.00 98.88 727 LEU A N 1
ATOM 5437 C CA . LEU A 1 727 ? 3.056 0.278 -20.607 1.00 98.88 727 LEU A CA 1
ATOM 5438 C C . LEU A 1 727 ? 2.393 1.336 -19.706 1.00 98.88 727 LEU A C 1
ATOM 5440 O O . LEU A 1 727 ? 1.878 2.330 -20.225 1.00 98.88 727 LEU A O 1
ATOM 5444 N N . ILE A 1 728 ? 2.423 1.162 -18.378 1.00 98.62 728 ILE A N 1
ATOM 5445 C CA . ILE A 1 728 ? 1.891 2.158 -17.442 1.00 98.62 728 ILE A CA 1
ATOM 5446 C C . ILE A 1 728 ? 2.683 3.471 -17.473 1.00 98.62 728 ILE A C 1
ATOM 5448 O O . ILE A 1 728 ? 2.082 4.535 -17.335 1.00 98.62 728 ILE A O 1
ATOM 5452 N N . THR A 1 729 ? 3.998 3.434 -17.728 1.00 98.69 729 THR A N 1
ATOM 5453 C CA . THR A 1 729 ? 4.849 4.635 -17.670 1.00 98.69 729 THR A CA 1
ATOM 5454 C C . THR A 1 729 ? 4.471 5.656 -18.748 1.00 98.69 729 THR A C 1
ATOM 5456 O O . THR A 1 729 ? 4.154 6.788 -18.382 1.00 98.69 729 THR A O 1
ATOM 5459 N N . PRO A 1 730 ? 4.368 5.315 -20.052 1.00 98.56 730 PRO A N 1
ATOM 5460 C CA . PRO A 1 730 ? 3.875 6.274 -21.043 1.00 98.56 730 PRO A CA 1
ATOM 5461 C C . PRO A 1 730 ? 2.417 6.693 -20.802 1.00 98.56 730 PRO A C 1
ATOM 5463 O O . PRO A 1 730 ? 2.059 7.826 -21.118 1.00 98.56 730 PRO A O 1
ATOM 5466 N N . TRP A 1 731 ? 1.573 5.830 -20.221 1.00 98.50 731 TRP A N 1
ATOM 5467 C CA . TRP A 1 731 ? 0.173 6.168 -19.929 1.00 98.50 731 TRP A CA 1
ATOM 5468 C C . TRP A 1 731 ? 0.048 7.223 -18.826 1.00 98.50 731 TRP A C 1
ATOM 5470 O O . TRP A 1 731 ? -0.603 8.245 -19.033 1.00 98.50 731 TRP A O 1
ATOM 5480 N N . MET A 1 732 ? 0.730 7.018 -17.695 1.00 97.62 732 MET A N 1
ATOM 5481 C CA . MET A 1 732 ? 0.833 7.977 -16.588 1.00 97.62 732 MET A CA 1
ATOM 5482 C C . MET A 1 732 ? 1.355 9.342 -17.062 1.00 97.62 732 MET A C 1
ATOM 5484 O O . MET A 1 732 ? 0.958 10.378 -16.536 1.00 97.62 732 MET A O 1
ATOM 5488 N N . LEU A 1 733 ? 2.220 9.348 -18.080 1.00 97.75 733 LEU A N 1
ATOM 5489 C CA . LEU A 1 733 ? 2.784 10.560 -18.673 1.00 97.75 733 LEU A CA 1
ATOM 5490 C C . LEU A 1 733 ? 1.906 11.189 -19.777 1.00 97.75 733 LEU A C 1
ATOM 5492 O O . LEU A 1 733 ? 2.330 12.169 -20.394 1.00 97.75 733 LEU A O 1
ATOM 5496 N N . GLY A 1 734 ? 0.706 10.658 -20.041 1.00 97.12 734 GLY A N 1
ATOM 5497 C CA . GLY A 1 734 ? -0.218 11.138 -21.080 1.00 97.12 734 GLY A CA 1
ATOM 5498 C C . GLY A 1 734 ? 0.239 10.858 -22.520 1.00 97.12 734 GLY A C 1
ATOM 5499 O O . GLY A 1 734 ? -0.296 11.422 -23.475 1.00 97.12 734 GLY A O 1
ATOM 5500 N N . MET A 1 735 ? 1.240 9.996 -22.708 1.00 97.62 735 MET A N 1
ATOM 5501 C CA . MET A 1 735 ? 1.910 9.731 -23.987 1.00 97.62 735 MET A CA 1
ATOM 5502 C C . MET A 1 735 ? 1.164 8.676 -24.821 1.00 97.62 735 MET A C 1
ATOM 5504 O O . MET A 1 735 ? 1.759 7.724 -25.327 1.00 97.62 735 MET A O 1
ATOM 5508 N N . HIS A 1 736 ? -0.152 8.836 -24.982 1.00 96.38 736 HIS A N 1
ATOM 5509 C CA . HIS A 1 736 ? -1.029 7.835 -25.605 1.00 96.38 736 HIS A CA 1
ATOM 5510 C C . HIS A 1 736 ? -0.636 7.455 -27.049 1.00 96.38 736 HIS A C 1
ATOM 5512 O O . HIS A 1 736 ? -0.923 6.340 -27.479 1.00 96.38 736 HIS A O 1
ATOM 5518 N N . ASP A 1 737 ? 0.062 8.326 -27.790 1.00 97.56 737 ASP A N 1
ATOM 5519 C CA . ASP A 1 737 ? 0.584 7.995 -29.125 1.00 97.56 737 ASP A CA 1
ATOM 5520 C C . ASP A 1 737 ? 1.675 6.908 -29.083 1.00 97.56 737 ASP A C 1
ATOM 5522 O O . ASP A 1 737 ? 1.669 5.994 -29.905 1.00 97.56 737 ASP A O 1
ATOM 5526 N N . ALA A 1 738 ? 2.539 6.901 -28.060 1.00 97.75 738 ALA A N 1
ATOM 5527 C CA . ALA A 1 738 ? 3.529 5.836 -27.862 1.00 97.75 738 ALA A CA 1
ATOM 5528 C C . ALA A 1 738 ? 2.883 4.459 -27.596 1.00 97.75 738 ALA A C 1
ATOM 5530 O O . ALA A 1 738 ? 3.521 3.428 -27.799 1.00 97.75 738 ALA A O 1
ATOM 5531 N N . LEU A 1 739 ? 1.611 4.451 -27.182 1.00 98.12 739 LEU A N 1
ATOM 5532 C CA . LEU A 1 739 ? 0.784 3.270 -26.915 1.00 98.12 739 LEU A CA 1
ATOM 5533 C C . LEU A 1 739 ? -0.174 2.941 -28.082 1.00 98.12 739 LEU A C 1
ATOM 5535 O O . LEU A 1 739 ? -0.941 1.977 -28.019 1.00 98.12 739 LEU A O 1
ATOM 5539 N N . SER A 1 740 ? -0.148 3.731 -29.160 1.00 96.44 740 SER A N 1
ATOM 5540 C CA . SER A 1 740 ? -1.061 3.597 -30.295 1.00 96.44 740 SER A CA 1
ATOM 5541 C C . SER A 1 740 ? -0.705 2.415 -31.201 1.00 96.44 740 SER A C 1
ATOM 5543 O O . SER A 1 740 ? 0.457 2.158 -31.516 1.00 96.44 740 SER A O 1
ATOM 5545 N N . ALA A 1 741 ? -1.737 1.749 -31.732 1.00 94.44 741 ALA A N 1
ATOM 5546 C CA . ALA A 1 741 ? -1.601 0.718 -32.765 1.00 94.44 741 ALA A CA 1
ATOM 5547 C C . ALA A 1 741 ? -1.036 1.247 -34.102 1.00 94.44 741 ALA A C 1
ATOM 5549 O O . ALA A 1 741 ? -0.693 0.452 -34.975 1.00 94.44 741 ALA A O 1
ATOM 5550 N N . THR A 1 742 ? -0.948 2.570 -34.272 1.00 96.31 742 THR A N 1
ATOM 5551 C CA . THR A 1 742 ? -0.334 3.242 -35.431 1.00 96.31 742 THR A CA 1
ATOM 5552 C C . THR A 1 742 ? 0.755 4.245 -35.031 1.00 96.31 742 THR A C 1
ATOM 5554 O O . THR A 1 742 ? 1.162 5.054 -35.862 1.00 96.31 742 THR A O 1
ATOM 5557 N N . GLY A 1 743 ? 1.185 4.232 -33.765 1.00 96.50 743 GLY A N 1
ATOM 5558 C CA . GLY A 1 743 ? 2.196 5.143 -33.223 1.00 96.50 743 GLY A CA 1
ATOM 5559 C C . GLY A 1 743 ? 3.640 4.684 -33.478 1.00 96.50 743 GLY A C 1
ATOM 5560 O O . GLY A 1 743 ? 3.863 3.631 -34.086 1.00 96.50 743 GLY A O 1
ATOM 5561 N N . PRO A 1 744 ? 4.647 5.422 -32.974 1.00 96.75 744 PRO A N 1
ATOM 5562 C CA . PRO A 1 744 ? 6.069 5.144 -33.215 1.00 96.75 744 PRO A CA 1
ATOM 5563 C C . PRO A 1 744 ? 6.536 3.762 -32.731 1.00 96.75 744 PRO A C 1
ATOM 5565 O O . PRO A 1 744 ? 7.503 3.225 -33.268 1.00 96.75 744 PRO A O 1
ATOM 5568 N N . TYR A 1 745 ? 5.838 3.166 -31.759 1.00 98.25 745 TYR A N 1
ATOM 5569 C CA . TYR A 1 745 ? 6.162 1.860 -31.172 1.00 98.25 745 TYR A CA 1
ATOM 5570 C C . TYR A 1 745 ? 5.108 0.778 -31.476 1.00 98.25 745 TYR A C 1
ATOM 5572 O O . TYR A 1 745 ? 5.039 -0.242 -30.791 1.00 98.25 745 TYR A O 1
ATOM 5580 N N . ALA A 1 746 ? 4.304 0.960 -32.534 1.00 98.12 746 ALA A N 1
ATOM 5581 C CA . ALA A 1 746 ? 3.206 0.061 -32.910 1.00 98.12 746 ALA A CA 1
ATOM 5582 C C . ALA A 1 746 ? 3.595 -1.431 -33.006 1.00 98.12 746 ALA A C 1
ATOM 5584 O O . ALA A 1 746 ? 2.766 -2.292 -32.717 1.00 98.12 746 ALA A O 1
ATOM 5585 N N . ALA A 1 747 ? 4.847 -1.750 -33.360 1.00 98.31 747 ALA A N 1
ATOM 5586 C CA . ALA A 1 747 ? 5.356 -3.125 -33.393 1.00 98.31 747 ALA A CA 1
ATOM 5587 C C . ALA A 1 747 ? 5.369 -3.794 -32.002 1.00 98.31 747 ALA A C 1
ATOM 5589 O O . ALA A 1 747 ? 4.903 -4.926 -31.871 1.00 98.31 747 ALA A O 1
ATOM 5590 N N . LEU A 1 748 ? 5.821 -3.081 -30.961 1.00 98.62 748 LEU A N 1
ATOM 5591 C CA . LEU A 1 748 ? 5.785 -3.564 -29.576 1.00 98.62 748 LEU A CA 1
ATOM 5592 C C . LEU A 1 748 ? 4.337 -3.732 -29.105 1.00 98.62 748 LEU A C 1
ATOM 5594 O O . LEU A 1 748 ? 3.973 -4.779 -28.580 1.00 98.62 748 LEU A O 1
ATOM 5598 N N . ILE A 1 749 ? 3.486 -2.732 -29.354 1.00 98.62 749 ILE A N 1
ATOM 5599 C CA . ILE A 1 749 ? 2.070 -2.767 -28.955 1.00 98.62 749 ILE A CA 1
ATOM 5600 C C . ILE A 1 749 ? 1.322 -3.928 -29.636 1.00 98.62 749 ILE A C 1
ATOM 5602 O O . ILE A 1 749 ? 0.492 -4.588 -29.006 1.00 98.62 749 ILE A O 1
ATOM 5606 N N . ALA A 1 750 ? 1.628 -4.227 -30.902 1.00 98.06 750 ALA A N 1
ATOM 5607 C CA . ALA A 1 750 ? 1.073 -5.376 -31.614 1.00 98.06 750 ALA A CA 1
ATOM 5608 C C . ALA A 1 750 ? 1.557 -6.716 -31.030 1.00 98.06 750 ALA A C 1
ATOM 5610 O O . ALA A 1 750 ? 0.736 -7.615 -30.823 1.00 98.06 750 ALA A O 1
ATOM 5611 N N . ALA A 1 751 ? 2.854 -6.839 -30.721 1.00 98.44 751 ALA A N 1
ATOM 5612 C CA . ALA A 1 751 ? 3.423 -8.027 -30.083 1.00 98.44 751 ALA A CA 1
ATOM 5613 C C . ALA A 1 751 ? 2.817 -8.267 -28.688 1.00 98.44 751 ALA A C 1
ATOM 5615 O O . ALA A 1 751 ? 2.351 -9.369 -28.406 1.00 98.44 751 ALA A O 1
ATOM 5616 N N . LEU A 1 752 ? 2.721 -7.229 -27.851 1.00 98.62 752 LEU A N 1
ATOM 5617 C CA . LEU A 1 752 ? 2.162 -7.320 -26.500 1.00 98.62 752 LEU A CA 1
ATOM 5618 C C . LEU A 1 752 ? 0.659 -7.638 -26.494 1.00 98.62 752 LEU A C 1
ATOM 5620 O O . LEU A 1 752 ? 0.239 -8.499 -25.722 1.00 98.62 752 LEU A O 1
ATOM 5624 N N . ARG A 1 753 ? -0.151 -7.046 -27.389 1.00 98.06 753 ARG A N 1
ATOM 5625 C CA . ARG A 1 753 ? -1.567 -7.447 -27.565 1.00 98.06 753 ARG A CA 1
ATOM 5626 C C . ARG A 1 753 ? -1.698 -8.923 -27.936 1.00 98.06 753 ARG A C 1
ATOM 5628 O O . ARG A 1 753 ? -2.518 -9.642 -27.366 1.00 98.06 753 ARG A O 1
ATOM 5635 N N . ARG A 1 754 ? -0.898 -9.380 -28.904 1.00 97.31 754 ARG A N 1
ATOM 5636 C CA . ARG A 1 754 ? -0.909 -10.764 -29.400 1.00 97.31 754 ARG A CA 1
ATOM 5637 C C . ARG A 1 754 ? -0.504 -11.752 -28.306 1.00 97.31 754 ARG A C 1
ATOM 5639 O O . ARG A 1 754 ? -1.229 -12.717 -28.069 1.00 97.31 754 ARG A O 1
ATOM 5646 N N . HIS A 1 755 ? 0.586 -11.459 -27.600 1.00 98.25 755 HIS A N 1
ATOM 5647 C CA . HIS A 1 755 ? 1.053 -12.204 -26.434 1.00 98.25 755 HIS A CA 1
ATOM 5648 C C . HIS A 1 755 ? -0.021 -12.281 -25.344 1.00 98.25 755 HIS A C 1
ATOM 5650 O O . HIS A 1 755 ? -0.371 -13.379 -24.920 1.00 98.25 755 HIS A O 1
ATOM 5656 N N . LEU A 1 756 ? -0.623 -11.151 -24.955 1.00 98.19 756 LEU A N 1
ATOM 5657 C CA . LEU A 1 756 ? -1.634 -11.103 -23.893 1.00 98.19 756 LEU A CA 1
ATOM 5658 C C . LEU A 1 756 ? -2.865 -11.974 -24.211 1.00 98.19 756 LEU A C 1
ATOM 5660 O O . LEU A 1 756 ? -3.297 -12.764 -23.369 1.00 98.19 756 LEU A O 1
ATOM 5664 N N . ARG A 1 757 ? -3.382 -11.901 -25.447 1.00 96.44 757 ARG A N 1
ATOM 5665 C CA . ARG A 1 757 ? -4.465 -12.778 -25.945 1.00 96.44 757 ARG A CA 1
ATOM 5666 C C . ARG A 1 757 ? -4.084 -14.258 -25.939 1.00 96.44 757 ARG A C 1
ATOM 5668 O O . ARG A 1 757 ? -4.946 -15.114 -25.741 1.00 96.44 757 ARG A O 1
ATOM 5675 N N . ALA A 1 758 ? -2.817 -14.567 -26.205 1.00 96.69 758 ALA A N 1
ATOM 5676 C CA . ALA A 1 758 ? -2.323 -15.934 -26.238 1.00 96.69 758 ALA A CA 1
ATOM 5677 C C . ALA A 1 758 ? -2.161 -16.515 -24.820 1.00 96.69 758 ALA A C 1
ATOM 5679 O O . ALA A 1 758 ? -2.559 -17.658 -24.593 1.00 96.69 758 ALA A O 1
ATOM 5680 N N . VAL A 1 759 ? -1.642 -15.737 -23.860 1.00 97.56 759 VAL A N 1
ATOM 5681 C CA . VAL A 1 759 ? -1.366 -16.221 -22.493 1.00 97.56 759 VAL A CA 1
ATOM 5682 C C . VAL A 1 759 ? -2.579 -16.222 -21.564 1.00 97.56 759 VAL A C 1
ATOM 5684 O O . VAL A 1 759 ? -2.659 -17.098 -20.703 1.00 97.56 759 VAL A O 1
ATOM 5687 N N . LEU A 1 760 ? -3.551 -15.314 -21.729 1.00 97.00 760 LEU A N 1
ATOM 5688 C CA . LEU A 1 760 ? -4.774 -15.269 -20.908 1.00 97.00 760 LEU A CA 1
ATOM 5689 C C . LEU A 1 760 ? -5.796 -16.350 -21.315 1.00 97.00 760 LEU A C 1
ATOM 5691 O O . LEU A 1 760 ? -6.959 -16.071 -21.615 1.00 97.00 760 LEU A O 1
ATOM 5695 N N . LYS A 1 761 ? -5.341 -17.607 -21.292 1.00 95.44 761 LYS A N 1
ATOM 5696 C CA . LYS A 1 761 ? -6.096 -18.832 -21.568 1.00 95.44 761 LYS A CA 1
ATOM 5697 C C . LYS A 1 761 ? -5.959 -19.826 -20.401 1.00 95.44 761 LYS A C 1
ATOM 5699 O O . LYS A 1 761 ? -4.907 -19.860 -19.750 1.00 95.44 761 LYS A O 1
ATOM 5704 N N . PRO A 1 762 ? -6.976 -20.672 -20.139 1.00 95.69 762 PRO A N 1
ATOM 5705 C CA . PRO A 1 762 ? -6.872 -21.756 -19.163 1.00 95.69 762 PRO A CA 1
ATOM 5706 C C . PRO A 1 762 ? -5.689 -22.679 -19.473 1.00 95.69 762 PRO A C 1
ATOM 5708 O O . PRO A 1 762 ? -5.500 -23.077 -20.621 1.00 95.69 762 PRO A O 1
ATOM 5711 N N . GLY A 1 763 ? -4.900 -23.019 -18.453 1.00 92.69 763 GLY A N 1
ATOM 5712 C CA . GLY A 1 763 ? -3.706 -23.860 -18.607 1.00 92.69 763 GLY A CA 1
ATOM 5713 C C . GLY A 1 763 ? -2.439 -23.121 -19.060 1.00 92.69 763 GLY A C 1
ATOM 5714 O O . GLY A 1 763 ? -1.387 -23.749 -19.120 1.00 92.69 763 GLY A O 1
ATOM 5715 N N . VAL A 1 764 ? -2.514 -21.810 -19.330 1.00 96.38 764 VAL A N 1
ATOM 5716 C CA . VAL A 1 764 ? -1.339 -20.942 -19.526 1.00 96.38 764 VAL A CA 1
ATOM 5717 C C . VAL A 1 764 ? -1.247 -19.960 -18.351 1.00 96.38 764 VAL A C 1
ATOM 5719 O O . VAL A 1 764 ? -0.736 -20.339 -17.297 1.00 96.38 764 VAL A O 1
ATOM 5722 N N . CYS A 1 765 ? -1.800 -18.750 -18.476 1.00 98.25 765 CYS A N 1
ATOM 5723 C CA . CYS A 1 765 ? -1.787 -17.720 -17.430 1.00 98.25 765 CYS A CA 1
ATOM 5724 C C . CYS A 1 765 ? -3.171 -17.459 -16.798 1.00 98.25 765 CYS A C 1
ATOM 5726 O O . CYS A 1 765 ? -3.414 -16.386 -16.247 1.00 98.25 765 CYS A O 1
ATOM 5728 N N . LEU A 1 766 ? -4.072 -18.450 -16.816 1.00 98.00 766 LEU A N 1
ATOM 5729 C CA . LEU A 1 766 ? -5.285 -18.472 -15.985 1.00 98.00 766 LEU A CA 1
ATOM 5730 C C . LEU A 1 766 ? -5.357 -19.746 -15.133 1.00 98.00 766 LEU A C 1
ATOM 5732 O O . LEU A 1 766 ? -5.161 -20.856 -15.640 1.00 98.00 766 LEU A O 1
ATOM 5736 N N . PHE A 1 767 ? -5.728 -19.582 -13.863 1.00 97.62 767 PHE A N 1
ATOM 5737 C CA . PHE A 1 767 ? -6.145 -20.671 -12.979 1.00 97.62 767 PHE A CA 1
ATOM 5738 C C . PHE A 1 767 ? -7.542 -21.205 -13.353 1.00 97.62 767 PHE A C 1
ATOM 5740 O O . PHE A 1 767 ? -8.340 -20.500 -13.986 1.00 97.62 767 PHE A O 1
ATOM 5747 N N . PRO A 1 768 ? -7.906 -22.423 -12.904 1.00 92.19 768 PRO A N 1
ATOM 5748 C CA . PRO A 1 768 ? -9.306 -22.833 -12.813 1.00 92.19 768 PRO A CA 1
ATOM 5749 C C . PRO A 1 768 ? -10.136 -21.768 -12.075 1.00 92.19 768 PRO A C 1
ATOM 5751 O O . PRO A 1 768 ? -9.715 -21.254 -11.044 1.00 92.19 768 PRO A O 1
ATOM 5754 N N . GLY A 1 769 ? -11.303 -21.414 -12.618 1.00 86.75 769 GLY A N 1
ATOM 5755 C CA . GLY A 1 769 ? -12.134 -20.312 -12.106 1.00 86.75 769 GLY A CA 1
ATOM 5756 C C . GLY A 1 769 ? -11.841 -18.934 -12.719 1.00 86.75 769 GLY A C 1
ATOM 5757 O O . GLY A 1 769 ? -12.669 -18.043 -12.581 1.00 86.75 769 GLY A O 1
ATOM 5758 N N . GLY A 1 770 ? -10.740 -18.764 -13.461 1.00 95.25 770 GLY A N 1
ATOM 5759 C CA . GLY A 1 770 ? -10.461 -17.548 -14.240 1.00 95.25 770 GLY A CA 1
ATOM 5760 C C . GLY A 1 770 ? -9.588 -16.494 -13.552 1.00 95.25 770 GLY A C 1
ATOM 5761 O O . GLY A 1 770 ? -9.295 -15.475 -14.175 1.00 95.25 770 GLY A O 1
ATOM 5762 N N . ALA A 1 771 ? -9.127 -16.737 -12.320 1.00 97.62 771 ALA A N 1
ATOM 5763 C CA . ALA A 1 771 ? -8.102 -15.905 -11.690 1.00 97.62 771 ALA A CA 1
ATOM 5764 C C . ALA A 1 771 ? -6.809 -15.878 -12.523 1.00 97.62 771 ALA A C 1
ATOM 5766 O O . ALA A 1 771 ? -6.433 -16.869 -13.162 1.00 97.62 771 ALA A O 1
ATOM 5767 N N . TRP A 1 772 ? -6.121 -14.743 -12.505 1.00 98.56 772 TRP A N 1
ATOM 5768 C CA . TRP A 1 772 ? -4.912 -14.505 -13.284 1.00 98.56 772 TRP A CA 1
ATOM 5769 C C . TRP A 1 772 ? -3.703 -15.178 -12.631 1.00 98.56 772 TRP A C 1
ATOM 5771 O O . TRP A 1 772 ? -3.507 -15.130 -11.415 1.00 98.56 772 TRP A O 1
ATOM 5781 N N . LYS A 1 773 ? -2.877 -15.815 -13.462 1.00 98.44 773 LYS A N 1
ATOM 5782 C CA . LYS A 1 773 ? -1.685 -16.573 -13.075 1.00 98.44 773 LYS A CA 1
ATOM 5783 C C . LYS A 1 773 ? -0.471 -15.912 -13.727 1.00 98.44 773 LYS A C 1
ATOM 5785 O O . LYS A 1 773 ? -0.225 -16.139 -14.907 1.00 98.44 773 LYS A O 1
ATOM 5790 N N . ILE A 1 774 ? 0.237 -15.045 -12.996 1.00 98.38 774 ILE A N 1
ATOM 5791 C CA . ILE A 1 774 ? 1.207 -14.087 -13.573 1.00 98.38 774 ILE A CA 1
ATOM 5792 C C . ILE A 1 774 ? 2.340 -14.731 -14.384 1.00 98.38 774 ILE A C 1
ATOM 5794 O O . ILE A 1 774 ? 2.838 -14.097 -15.312 1.00 98.38 774 ILE A O 1
ATOM 5798 N N . SER A 1 775 ? 2.695 -15.987 -14.097 1.00 98.31 775 SER A N 1
ATOM 5799 C CA . SER A 1 775 ? 3.606 -16.811 -14.898 1.00 98.31 775 SER A CA 1
ATOM 5800 C C . SER A 1 775 ? 2.997 -18.182 -15.194 1.00 98.31 775 SER A C 1
ATOM 5802 O O . SER A 1 775 ? 2.431 -18.831 -14.312 1.00 98.31 775 SER A O 1
ATOM 5804 N N . SER A 1 776 ? 3.157 -18.679 -16.421 1.00 97.81 776 SER A N 1
ATOM 5805 C CA . SER A 1 776 ? 2.672 -20.001 -16.823 1.00 97.81 776 SER A CA 1
ATOM 5806 C C . SER A 1 776 ? 3.349 -21.153 -16.071 1.00 97.81 776 SER A C 1
ATOM 5808 O O . SER A 1 776 ? 2.717 -22.196 -15.896 1.00 97.81 776 SER A O 1
ATOM 5810 N N . THR A 1 777 ? 4.558 -20.964 -15.531 1.00 96.94 777 THR A N 1
ATOM 5811 C CA . THR A 1 777 ? 5.319 -22.004 -14.808 1.00 96.94 777 THR A CA 1
ATOM 5812 C C . THR A 1 777 ? 5.234 -21.925 -13.280 1.00 96.94 777 THR A C 1
ATOM 5814 O O . THR A 1 777 ? 5.453 -22.942 -12.628 1.00 96.94 777 THR A O 1
ATOM 5817 N N . SER A 1 778 ? 4.812 -20.795 -12.699 1.00 96.38 778 SER A N 1
ATOM 5818 C CA . SER A 1 778 ? 4.593 -20.646 -11.246 1.00 96.38 778 SER A CA 1
ATOM 5819 C C . SER A 1 778 ? 3.107 -20.649 -10.867 1.00 96.38 778 SER A C 1
ATOM 5821 O O . SER A 1 778 ? 2.276 -20.150 -11.623 1.00 96.38 778 SER A O 1
ATOM 5823 N N . THR A 1 779 ? 2.750 -21.182 -9.694 1.00 96.44 779 THR A N 1
ATOM 5824 C CA . THR A 1 779 ? 1.408 -21.012 -9.098 1.00 96.44 779 THR A CA 1
ATOM 5825 C C . THR A 1 779 ? 1.347 -19.925 -8.022 1.00 96.44 779 THR A C 1
ATOM 5827 O O . THR A 1 779 ? 0.276 -19.690 -7.470 1.00 96.44 779 THR A O 1
ATOM 5830 N N . ASN A 1 780 ? 2.452 -19.220 -7.749 1.00 98.25 780 ASN A N 1
ATOM 5831 C CA . ASN A 1 780 ? 2.420 -17.969 -6.990 1.00 98.25 780 ASN A CA 1
ATOM 5832 C C . ASN A 1 780 ? 1.946 -16.835 -7.912 1.00 98.25 780 ASN A C 1
ATOM 5834 O O . ASN A 1 780 ? 2.489 -16.668 -9.007 1.00 98.25 780 ASN A O 1
ATOM 5838 N N . SER A 1 781 ? 0.927 -16.085 -7.495 1.00 98.50 781 SER A N 1
ATOM 5839 C CA . SER A 1 781 ? 0.318 -15.012 -8.285 1.00 98.50 781 SER A CA 1
ATOM 5840 C C . SER A 1 781 ? -0.001 -13.807 -7.410 1.00 98.50 781 SER A C 1
ATOM 5842 O O . SER A 1 781 ? -0.563 -13.966 -6.331 1.00 98.50 781 SER A O 1
ATOM 5844 N N . TRP A 1 782 ? 0.422 -12.618 -7.839 1.00 98.81 782 TRP A N 1
ATOM 5845 C CA . TRP A 1 782 ? 0.503 -11.430 -6.984 1.00 98.81 782 TRP A CA 1
ATOM 5846 C C . TRP A 1 782 ? -0.619 -10.451 -7.330 1.00 98.81 782 TRP A C 1
ATOM 5848 O O . TRP A 1 782 ? -0.699 -9.966 -8.462 1.00 98.81 782 TRP A O 1
ATOM 5858 N N . LEU A 1 783 ? -1.513 -10.198 -6.377 1.00 98.88 783 LEU A N 1
ATOM 5859 C CA . LEU A 1 783 ? -2.712 -9.385 -6.575 1.00 98.88 783 LEU A CA 1
ATOM 5860 C C . LEU A 1 783 ? -2.412 -7.928 -6.959 1.00 98.88 783 LEU A C 1
ATOM 5862 O O . LEU A 1 783 ? -3.090 -7.403 -7.839 1.00 98.88 783 LEU A O 1
ATOM 5866 N N . SER A 1 784 ? -1.386 -7.287 -6.396 1.00 98.81 784 SER A N 1
ATOM 5867 C CA . SER A 1 784 ? -1.012 -5.903 -6.750 1.00 98.81 784 SER A CA 1
ATOM 5868 C C . SER A 1 784 ? -0.669 -5.760 -8.238 1.00 98.81 784 SER A C 1
ATOM 5870 O O . SER A 1 784 ? -1.225 -4.911 -8.946 1.00 98.81 784 SER A O 1
ATOM 5872 N N . LYS A 1 785 ? 0.191 -6.655 -8.727 1.00 98.88 785 LYS A N 1
ATOM 5873 C CA . LYS A 1 785 ? 0.653 -6.735 -10.115 1.00 98.88 785 LYS A CA 1
ATOM 5874 C C . LYS A 1 785 ? -0.451 -7.198 -11.064 1.00 98.88 785 LYS A C 1
ATOM 5876 O O . LYS A 1 785 ? -0.533 -6.719 -12.195 1.00 98.88 785 LYS A O 1
ATOM 5881 N N . ILE A 1 786 ? -1.355 -8.063 -10.596 1.00 98.88 786 ILE A N 1
ATOM 5882 C CA . ILE A 1 786 ? -2.592 -8.412 -11.306 1.00 98.88 786 ILE A CA 1
ATOM 5883 C C . ILE A 1 786 ? -3.470 -7.173 -11.505 1.00 98.88 786 ILE A C 1
ATOM 5885 O O . ILE A 1 786 ? -3.869 -6.930 -12.638 1.00 98.88 786 ILE A O 1
ATOM 5889 N N . TYR A 1 787 ? -3.746 -6.372 -10.470 1.00 98.88 787 TYR A N 1
ATOM 5890 C CA . TYR A 1 787 ? -4.629 -5.201 -10.591 1.00 98.88 787 TYR A CA 1
ATOM 5891 C C . TYR A 1 787 ? -4.082 -4.167 -11.589 1.00 98.88 787 TYR A C 1
ATOM 5893 O O . TYR A 1 787 ? -4.833 -3.655 -12.428 1.00 98.88 787 TYR A O 1
ATOM 5901 N N . LEU A 1 788 ? -2.763 -3.933 -11.549 1.00 98.88 788 LEU A N 1
ATOM 5902 C CA . LEU A 1 788 ? -2.022 -3.116 -12.513 1.00 98.88 788 LEU A CA 1
ATOM 5903 C C . LEU A 1 788 ? -2.138 -3.683 -13.940 1.00 98.88 788 LEU A C 1
ATOM 5905 O O . LEU A 1 788 ? -2.535 -2.974 -14.865 1.00 98.88 788 LEU A O 1
ATOM 5909 N N . CYS A 1 789 ? -1.876 -4.978 -14.132 1.00 98.88 789 CYS A N 1
ATOM 5910 C CA . CYS A 1 789 ? -1.983 -5.613 -15.447 1.00 98.88 789 CYS A CA 1
ATOM 5911 C C . CYS A 1 789 ? -3.434 -5.685 -15.969 1.00 98.88 789 CYS A C 1
ATOM 5913 O O . CYS A 1 789 ? -3.641 -5.593 -17.178 1.00 98.88 789 CYS A O 1
ATOM 5915 N N . GLN A 1 790 ? -4.442 -5.802 -15.097 1.00 98.69 790 GLN A N 1
ATOM 5916 C CA . GLN A 1 790 ? -5.863 -5.703 -15.458 1.00 98.69 790 GLN A CA 1
ATOM 5917 C C . GLN A 1 790 ? -6.178 -4.314 -16.022 1.00 98.69 790 GLN A C 1
ATOM 5919 O O . GLN A 1 790 ? -6.719 -4.208 -17.122 1.00 98.69 790 GLN A O 1
ATOM 5924 N N . PHE A 1 791 ? -5.751 -3.250 -15.334 1.00 98.56 791 PHE A N 1
ATOM 5925 C CA . PHE A 1 791 ? -5.894 -1.882 -15.832 1.00 98.56 791 PHE A CA 1
ATOM 5926 C C . PHE A 1 791 ? -5.228 -1.690 -17.206 1.00 98.56 791 PHE A C 1
ATOM 5928 O O . PHE A 1 791 ? -5.857 -1.178 -18.133 1.00 98.56 791 PHE A O 1
ATOM 5935 N N . ILE A 1 792 ? -3.982 -2.148 -17.368 1.00 98.69 792 ILE A N 1
ATOM 5936 C CA . ILE A 1 792 ? -3.238 -2.036 -18.633 1.00 98.69 792 ILE A CA 1
ATOM 5937 C C . ILE A 1 792 ? -3.946 -2.806 -19.759 1.00 98.69 792 ILE A C 1
ATOM 5939 O O . ILE A 1 792 ? -4.103 -2.281 -20.864 1.00 98.69 792 ILE A O 1
ATOM 5943 N N . ALA A 1 793 ? -4.410 -4.029 -19.489 1.00 98.31 793 ALA A N 1
ATOM 5944 C CA . ALA A 1 793 ? -5.155 -4.829 -20.455 1.00 98.31 793 ALA A CA 1
ATOM 5945 C C . ALA A 1 793 ? -6.427 -4.107 -20.927 1.00 98.31 793 ALA A C 1
ATOM 5947 O O . ALA A 1 793 ? -6.644 -3.969 -22.130 1.00 98.31 793 ALA A O 1
ATOM 5948 N N . GLU A 1 794 ? -7.223 -3.596 -19.989 1.00 95.44 794 GLU A N 1
ATOM 5949 C CA . GLU A 1 794 ? -8.543 -3.010 -20.240 1.00 95.44 794 GLU A CA 1
ATOM 5950 C C . GLU A 1 794 ? -8.472 -1.605 -20.860 1.00 95.44 794 GLU A C 1
ATOM 5952 O O . GLU A 1 794 ? -9.178 -1.320 -21.829 1.00 95.44 794 GLU A O 1
ATOM 5957 N N . ARG A 1 795 ? -7.635 -0.713 -20.310 1.00 95.25 795 ARG A N 1
ATOM 5958 C CA . ARG A 1 795 ? -7.597 0.717 -20.670 1.00 95.25 795 ARG A CA 1
ATOM 5959 C C . ARG A 1 795 ? -6.569 1.056 -21.743 1.00 95.25 795 ARG A C 1
ATOM 5961 O O . ARG A 1 795 ? -6.855 1.885 -22.602 1.00 95.25 795 ARG A O 1
ATOM 5968 N N . ILE A 1 796 ? -5.394 0.422 -21.714 1.00 97.25 796 ILE A N 1
ATOM 5969 C CA . ILE A 1 796 ? -4.302 0.717 -22.658 1.00 97.25 796 ILE A CA 1
ATOM 5970 C C . ILE A 1 796 ? -4.405 -0.185 -23.889 1.00 97.25 796 ILE A C 1
ATOM 5972 O O . ILE A 1 796 ? -4.381 0.281 -25.031 1.00 97.25 796 ILE A O 1
ATOM 5976 N N . LEU A 1 797 ? -4.531 -1.494 -23.667 1.00 97.25 797 LEU A N 1
ATOM 5977 C CA . LEU A 1 797 ? -4.539 -2.475 -24.748 1.00 97.25 797 LEU A CA 1
ATOM 5978 C C . LEU A 1 797 ? -5.947 -2.769 -25.291 1.00 97.25 797 LEU A C 1
ATOM 5980 O O . LEU A 1 797 ? -6.049 -3.221 -26.432 1.00 97.25 797 LEU A O 1
ATOM 5984 N N . ALA A 1 798 ? -7.020 -2.432 -24.568 1.00 93.56 798 ALA A N 1
ATOM 5985 C CA . ALA A 1 798 ? -8.404 -2.774 -24.925 1.00 93.56 798 ALA A CA 1
ATOM 5986 C C . ALA A 1 798 ? -8.588 -4.282 -25.219 1.00 93.56 798 ALA A C 1
ATOM 5988 O O . ALA A 1 798 ? -9.284 -4.685 -26.154 1.00 93.56 798 ALA A O 1
ATOM 5989 N N . GLU A 1 799 ? -7.911 -5.105 -24.422 1.00 85.31 799 GLU A N 1
ATOM 5990 C CA . GLU A 1 799 ? -7.956 -6.564 -24.428 1.00 85.31 799 GLU A CA 1
ATOM 5991 C C . GLU A 1 799 ? -8.759 -7.080 -23.223 1.00 85.31 799 GLU A C 1
ATOM 5993 O O . GLU A 1 799 ? -9.047 -6.333 -22.294 1.00 85.31 799 GLU A O 1
ATOM 5998 N N . VAL A 1 800 ? -9.055 -8.386 -23.221 1.00 89.00 800 VAL A N 1
ATOM 5999 C CA . VAL A 1 800 ? -9.863 -9.100 -22.208 1.00 89.00 800 VAL A CA 1
ATOM 6000 C C . VAL A 1 800 ? -11.364 -8.751 -22.264 1.00 89.00 800 VAL A C 1
ATOM 6002 O O . VAL A 1 800 ? -11.782 -7.659 -21.890 1.00 89.00 800 VAL A O 1
ATOM 6005 N N . PRO A 1 801 ? -12.232 -9.688 -22.693 1.00 90.25 801 PRO A N 1
ATOM 6006 C CA . PRO A 1 801 ? -13.679 -9.485 -22.659 1.00 90.25 801 PRO A CA 1
ATOM 6007 C C . PRO A 1 801 ? -14.218 -9.340 -21.228 1.00 90.25 801 PRO A C 1
ATOM 6009 O O . PRO A 1 801 ? -13.850 -10.111 -20.341 1.00 90.25 801 PRO A O 1
ATOM 6012 N N . ALA A 1 802 ? -15.186 -8.441 -21.026 1.00 90.69 802 ALA A N 1
ATOM 6013 C CA . ALA A 1 802 ? -15.784 -8.168 -19.713 1.00 90.69 802 ALA A CA 1
ATOM 6014 C C . ALA A 1 802 ? -16.249 -9.414 -18.909 1.00 90.69 802 ALA A C 1
ATOM 6016 O O . ALA A 1 802 ? -16.051 -9.425 -17.697 1.00 90.69 802 ALA A O 1
ATOM 6017 N N . PRO A 1 803 ? -16.789 -10.504 -19.503 1.00 93.25 803 PRO A N 1
ATOM 6018 C CA . PRO A 1 803 ? -17.108 -11.718 -18.739 1.00 93.25 803 PRO A CA 1
ATOM 6019 C C . PRO A 1 803 ? -15.879 -12.434 -18.148 1.00 93.25 803 PRO A C 1
ATOM 6021 O O . PRO A 1 803 ? -15.965 -13.024 -17.074 1.00 93.25 803 PRO A O 1
ATOM 6024 N N . GLN A 1 804 ? -14.727 -12.377 -18.827 1.00 94.19 804 GLN A N 1
ATOM 6025 C CA . GLN A 1 804 ? -13.461 -12.947 -18.347 1.00 94.19 804 GLN A CA 1
ATOM 6026 C C . GLN A 1 804 ? -12.854 -12.077 -17.239 1.00 94.19 804 GLN A C 1
ATOM 6028 O O . GLN A 1 804 ? -12.370 -12.600 -16.238 1.00 94.19 804 GLN A O 1
ATOM 6033 N N . GLN A 1 805 ? -12.944 -10.755 -17.392 1.00 93.19 805 GLN A N 1
ATOM 6034 C CA . GLN A 1 805 ? -12.591 -9.768 -16.370 1.00 93.19 805 GLN A CA 1
ATOM 6035 C C . GLN A 1 805 ? -13.421 -9.957 -15.087 1.00 93.19 805 GLN A C 1
ATOM 6037 O O . GLN A 1 805 ? -12.859 -10.072 -14.003 1.00 93.19 805 GLN A O 1
ATOM 6042 N N . GLN A 1 806 ? -14.748 -10.074 -15.206 1.00 94.12 806 GLN A N 1
ATOM 6043 C CA . GLN A 1 806 ? -15.662 -10.286 -14.074 1.00 94.12 806 GLN A CA 1
ATOM 6044 C C . GLN A 1 806 ? -15.397 -11.611 -13.342 1.00 94.12 806 GLN A C 1
ATOM 6046 O O . GLN A 1 806 ? -15.466 -11.655 -12.114 1.00 94.12 806 GLN A O 1
ATOM 6051 N N . ALA A 1 807 ? -15.063 -12.681 -14.073 1.00 95.25 807 ALA A N 1
ATOM 6052 C CA . ALA A 1 807 ? -14.663 -13.955 -13.474 1.00 95.25 807 ALA A CA 1
ATOM 6053 C C . ALA A 1 807 ? -13.334 -13.840 -12.703 1.00 95.25 807 ALA A C 1
ATOM 6055 O O . ALA A 1 807 ? -13.226 -14.362 -11.594 1.00 95.25 807 ALA A O 1
ATOM 6056 N N . ALA A 1 808 ? -12.353 -13.115 -13.254 1.00 97.50 808 ALA A N 1
ATOM 6057 C CA . ALA A 1 808 ? -11.084 -12.846 -12.585 1.00 97.50 808 ALA A CA 1
ATOM 6058 C C . ALA A 1 808 ? -11.285 -12.022 -11.301 1.00 97.50 808 ALA A C 1
ATOM 6060 O O . ALA A 1 808 ? -10.894 -12.478 -10.230 1.00 97.50 808 ALA A O 1
ATOM 6061 N N . ASP A 1 809 ? -11.966 -10.871 -11.379 1.00 97.69 809 ASP A N 1
ATOM 6062 C CA . ASP A 1 809 ? -12.290 -10.012 -10.228 1.00 97.69 809 ASP A CA 1
ATOM 6063 C C . ASP A 1 809 ? -12.974 -10.795 -9.090 1.00 97.69 809 ASP A C 1
ATOM 6065 O O . ASP A 1 809 ? -12.634 -10.632 -7.916 1.00 97.69 809 ASP A O 1
ATOM 6069 N N . ALA A 1 810 ? -13.936 -11.660 -9.432 1.00 96.19 810 ALA A N 1
ATOM 6070 C CA . ALA A 1 810 ? -14.649 -12.489 -8.464 1.00 96.19 810 ALA A CA 1
ATOM 6071 C C . ALA A 1 810 ? -13.745 -13.544 -7.812 1.00 96.19 810 ALA A C 1
ATOM 6073 O O . ALA A 1 810 ? -13.849 -13.767 -6.607 1.00 96.19 810 ALA A O 1
ATOM 6074 N N . ALA A 1 811 ? -12.846 -14.168 -8.577 1.00 97.12 811 ALA A N 1
ATOM 6075 C CA . ALA A 1 811 ? -11.911 -15.158 -8.055 1.00 97.12 811 ALA A CA 1
ATOM 6076 C C . ALA A 1 811 ? -10.795 -14.523 -7.198 1.00 97.12 811 ALA A C 1
ATOM 6078 O O . ALA A 1 811 ? -10.453 -15.073 -6.153 1.00 97.12 811 ALA A O 1
ATOM 6079 N N . HIS A 1 812 ? -10.286 -13.344 -7.574 1.00 98.31 812 HIS A N 1
ATOM 6080 C CA . HIS A 1 812 ? -9.304 -12.587 -6.787 1.00 98.31 812 HIS A CA 1
ATOM 6081 C C . HIS A 1 812 ? -9.880 -12.116 -5.446 1.00 98.31 812 HIS A C 1
ATOM 6083 O O . HIS A 1 812 ? -9.253 -12.303 -4.403 1.00 98.31 812 HIS A O 1
ATOM 6089 N N . ALA A 1 813 ? -11.107 -11.585 -5.444 1.00 97.38 813 ALA A N 1
ATOM 6090 C CA . ALA A 1 813 ? -11.776 -11.233 -4.197 1.00 97.38 813 ALA A CA 1
ATOM 6091 C C . ALA A 1 813 ? -12.075 -12.483 -3.346 1.00 97.38 813 ALA A C 1
ATOM 6093 O O . ALA A 1 813 ? -11.868 -12.461 -2.135 1.00 97.38 813 ALA A O 1
ATOM 6094 N N . ALA A 1 814 ? -12.481 -13.600 -3.966 1.00 96.56 814 ALA A N 1
ATOM 6095 C CA . ALA A 1 814 ? -12.695 -14.867 -3.263 1.00 96.56 814 ALA A CA 1
ATOM 6096 C C . ALA A 1 814 ? -11.419 -15.416 -2.594 1.00 96.56 814 ALA A C 1
ATOM 6098 O O . ALA A 1 814 ? -11.528 -16.014 -1.527 1.00 96.56 814 ALA A O 1
ATOM 6099 N N . TRP A 1 815 ? -10.225 -15.180 -3.156 1.00 97.62 815 TRP A N 1
ATOM 6100 C CA . TRP A 1 815 ? -8.960 -15.510 -2.486 1.00 97.62 815 TRP A CA 1
ATOM 6101 C C . TRP A 1 815 ? -8.777 -14.711 -1.188 1.00 97.62 815 TRP A C 1
ATOM 6103 O O . TRP A 1 815 ? -8.492 -15.302 -0.152 1.00 97.62 815 TRP A O 1
ATOM 6113 N N . LEU A 1 816 ? -8.983 -13.391 -1.197 1.00 97.75 816 LEU A N 1
ATOM 6114 C CA . LEU A 1 816 ? -8.860 -12.566 0.018 1.00 97.75 816 LEU A CA 1
ATOM 6115 C C . LEU A 1 816 ? -9.947 -12.873 1.072 1.00 97.75 816 LEU A C 1
ATOM 6117 O O . LEU A 1 816 ? -9.709 -12.711 2.267 1.00 97.75 816 LEU A O 1
ATOM 6121 N N . LEU A 1 817 ? -11.128 -13.330 0.641 1.00 96.25 817 LEU A N 1
ATOM 6122 C CA . LEU A 1 817 ? -12.244 -13.730 1.511 1.00 96.25 817 LEU A CA 1
ATOM 6123 C C . LEU A 1 817 ? -12.102 -15.119 2.156 1.00 96.25 817 LEU A C 1
ATOM 6125 O O . LEU A 1 817 ? -12.853 -15.436 3.083 1.00 96.25 817 LEU A O 1
ATOM 6129 N N . ASP A 1 818 ? -11.214 -15.965 1.637 1.00 95.50 818 ASP A N 1
ATOM 6130 C CA . ASP A 1 818 ? -11.031 -17.344 2.088 1.00 95.50 818 ASP A CA 1
ATOM 6131 C C . ASP A 1 818 ? -10.611 -17.392 3.566 1.00 95.50 818 ASP A C 1
ATOM 6133 O O . ASP A 1 818 ? -9.670 -16.703 3.950 1.00 95.50 818 ASP A O 1
ATOM 6137 N N . ASP A 1 819 ? -11.251 -18.224 4.398 1.00 93.19 819 ASP A N 1
ATOM 6138 C CA . ASP A 1 819 ? -10.995 -18.289 5.852 1.00 93.19 819 ASP A CA 1
ATOM 6139 C C . ASP A 1 819 ? -9.514 -18.517 6.224 1.00 93.19 819 ASP A C 1
ATOM 6141 O O . ASP A 1 819 ? -9.080 -18.160 7.320 1.00 93.19 819 ASP A O 1
ATOM 6145 N N . ARG A 1 820 ? -8.717 -19.095 5.315 1.00 95.25 820 ARG A N 1
ATOM 6146 C CA . ARG A 1 820 ? -7.278 -19.365 5.496 1.00 95.25 820 ARG A CA 1
ATOM 6147 C C . ARG A 1 820 ? -6.412 -18.120 5.266 1.00 95.25 820 ARG A C 1
ATOM 6149 O O . ARG A 1 820 ? -5.294 -18.055 5.777 1.00 95.25 820 ARG A O 1
ATOM 6156 N N . ASN A 1 821 ? -6.937 -17.144 4.528 1.00 97.50 821 ASN A N 1
ATOM 6157 C CA . ASN A 1 821 ? -6.286 -15.884 4.168 1.00 97.50 821 ASN A CA 1
ATOM 6158 C C . ASN A 1 821 ? -6.869 -14.702 4.960 1.00 97.50 821 ASN A C 1
ATOM 6160 O O . ASN A 1 821 ? -6.128 -13.810 5.361 1.00 97.50 821 ASN A O 1
ATOM 6164 N N . ALA A 1 822 ? -8.173 -14.737 5.242 1.00 96.69 822 ALA A N 1
ATOM 6165 C CA . ALA A 1 822 ? -8.993 -13.669 5.809 1.00 96.69 822 ALA A CA 1
ATOM 6166 C C . ALA A 1 822 ? -8.475 -13.087 7.141 1.00 96.69 822 ALA A C 1
ATOM 6168 O O . ALA A 1 822 ? -8.769 -11.937 7.460 1.00 96.69 822 ALA A O 1
ATOM 6169 N N . TYR A 1 823 ? -7.673 -13.828 7.911 1.00 98.19 823 TYR A N 1
ATOM 6170 C CA . TYR A 1 823 ? -6.982 -13.310 9.101 1.00 98.19 823 TYR A CA 1
ATOM 6171 C C . TYR A 1 823 ? -5.961 -12.195 8.779 1.00 98.19 823 TYR A C 1
ATOM 6173 O O . TYR A 1 823 ? -5.736 -11.306 9.599 1.00 98.19 823 TYR A O 1
ATOM 6181 N N . TRP A 1 824 ? -5.354 -12.205 7.593 1.00 98.31 824 TRP A N 1
ATOM 6182 C CA . TRP A 1 824 ? -4.205 -11.362 7.248 1.00 98.31 824 TRP A CA 1
ATOM 6183 C C . TRP A 1 824 ? -4.551 -9.993 6.642 1.00 98.31 824 TRP A C 1
ATOM 6185 O O . TRP A 1 824 ? -3.636 -9.284 6.234 1.00 98.31 824 TRP A O 1
ATOM 6195 N N . ALA A 1 825 ? -5.832 -9.603 6.595 1.00 97.94 825 ALA A N 1
ATOM 6196 C CA . ALA A 1 825 ? -6.305 -8.442 5.826 1.00 97.94 825 ALA A CA 1
ATOM 6197 C C . ALA A 1 825 ? -5.843 -8.516 4.352 1.00 97.94 825 ALA A C 1
ATOM 6199 O O . ALA A 1 825 ? -5.773 -9.616 3.793 1.00 97.94 825 ALA A O 1
ATOM 6200 N N . TRP A 1 826 ? -5.551 -7.389 3.691 1.00 98.81 826 TRP A N 1
ATOM 6201 C CA . TRP A 1 826 ? -5.046 -7.438 2.318 1.00 98.81 826 TRP A CA 1
ATOM 6202 C C . TRP A 1 826 ? -3.665 -8.115 2.264 1.00 98.81 826 TRP A C 1
ATOM 6204 O O . TRP A 1 826 ? -2.785 -7.851 3.084 1.00 98.81 826 TRP A O 1
ATOM 6214 N N . SER A 1 827 ? -3.486 -9.028 1.310 1.00 98.75 827 SER A N 1
ATOM 6215 C CA . SER A 1 827 ? -2.275 -9.838 1.131 1.00 98.75 827 SER A CA 1
ATOM 6216 C C . SER A 1 827 ? -2.016 -10.082 -0.356 1.00 98.75 827 SER A C 1
ATOM 6218 O O . SER A 1 827 ? -2.970 -10.199 -1.122 1.00 98.75 827 SER A O 1
ATOM 6220 N N . ASP A 1 828 ? -0.748 -10.188 -0.758 1.00 98.81 828 ASP A N 1
ATOM 6221 C CA . ASP A 1 828 ? -0.351 -10.157 -2.172 1.00 98.81 828 ASP A CA 1
ATOM 6222 C C . ASP A 1 828 ? -0.072 -11.540 -2.783 1.00 98.81 828 ASP A C 1
ATOM 6224 O O . ASP A 1 828 ? -0.691 -11.911 -3.781 1.00 98.81 828 ASP A O 1
ATOM 6228 N N . GLN A 1 829 ? 0.853 -12.317 -2.194 1.00 98.44 829 GLN A N 1
ATOM 6229 C CA . GLN A 1 829 ? 1.395 -13.526 -2.830 1.00 98.44 829 GLN A CA 1
ATOM 6230 C C . GLN A 1 829 ? 0.474 -14.734 -2.624 1.00 98.44 829 GLN A C 1
ATOM 6232 O O . GLN A 1 829 ? 0.564 -15.454 -1.619 1.00 98.44 829 GLN A O 1
ATOM 6237 N N . MET A 1 830 ? -0.411 -14.952 -3.597 1.00 98.31 830 MET A N 1
ATOM 6238 C CA . MET A 1 830 ? -1.396 -16.029 -3.614 1.00 98.31 830 MET A CA 1
ATOM 6239 C C . MET A 1 830 ? -0.837 -17.261 -4.333 1.00 98.31 830 MET A C 1
ATOM 6241 O O . MET A 1 830 ? -0.944 -17.396 -5.553 1.00 98.31 830 MET A O 1
ATOM 6245 N N . LEU A 1 831 ? -0.268 -18.194 -3.567 1.00 97.38 831 LEU A N 1
ATOM 6246 C CA . LEU A 1 831 ? 0.136 -19.516 -4.053 1.00 97.38 831 LEU A CA 1
ATOM 6247 C C . LEU A 1 831 ? -1.107 -20.400 -4.186 1.00 97.38 831 LEU A C 1
ATOM 6249 O O . LEU A 1 831 ? -1.670 -20.800 -3.169 1.00 97.38 831 LEU A O 1
ATOM 6253 N N . ASP A 1 832 ? -1.558 -20.672 -5.412 1.00 95.38 832 ASP A N 1
ATOM 6254 C CA . ASP A 1 832 ? -2.807 -21.402 -5.711 1.00 95.38 832 ASP A CA 1
ATOM 6255 C C . ASP A 1 832 ? -4.057 -20.815 -5.009 1.00 95.38 832 ASP A C 1
ATOM 6257 O O . ASP A 1 832 ? -4.992 -21.535 -4.652 1.00 95.38 832 ASP A O 1
ATOM 6261 N N . GLY A 1 833 ? -4.068 -19.495 -4.781 1.00 96.00 833 GLY A N 1
ATOM 6262 C CA . GLY A 1 833 ? -5.130 -18.786 -4.052 1.00 96.00 833 GLY A CA 1
ATOM 6263 C C . GLY A 1 833 ? -4.969 -18.737 -2.527 1.00 96.00 833 GLY A C 1
ATOM 6264 O O . GLY A 1 833 ? -5.887 -18.302 -1.835 1.00 96.00 833 GLY A O 1
ATOM 6265 N N . TYR A 1 834 ? -3.829 -19.172 -1.984 1.00 97.62 834 TYR A N 1
ATOM 6266 C CA . TYR A 1 834 ? -3.505 -19.112 -0.555 1.00 97.62 834 TYR A CA 1
ATOM 6267 C C . TYR A 1 834 ? -2.443 -18.035 -0.311 1.00 97.62 834 TYR A C 1
ATOM 6269 O O . TYR A 1 834 ? -1.366 -18.096 -0.905 1.00 97.62 834 TYR A O 1
ATOM 6277 N N . ALA A 1 835 ? -2.693 -17.104 0.606 1.00 97.19 835 ALA A N 1
ATOM 6278 C CA . ALA A 1 835 ? -1.732 -16.077 0.989 1.00 97.19 835 ALA A CA 1
ATOM 6279 C C . ALA A 1 835 ? -0.524 -16.725 1.691 1.00 97.19 835 ALA A C 1
ATOM 6281 O O . ALA A 1 835 ? -0.659 -17.335 2.758 1.00 97.19 835 ALA A O 1
ATOM 6282 N N . ARG A 1 836 ? 0.669 -16.626 1.091 1.00 96.94 836 ARG A N 1
ATOM 6283 C CA . ARG A 1 836 ? 1.907 -17.223 1.637 1.00 96.94 836 ARG A CA 1
ATOM 6284 C C . ARG A 1 836 ? 2.940 -16.189 2.048 1.00 96.94 836 ARG A C 1
ATOM 6286 O O . ARG A 1 836 ? 3.427 -16.269 3.176 1.00 96.94 836 ARG A O 1
ATOM 6293 N N . GLY A 1 837 ? 3.224 -15.234 1.173 1.00 95.19 837 GLY A N 1
ATOM 6294 C CA . GLY A 1 837 ? 4.083 -14.080 1.436 1.00 95.19 837 GLY A CA 1
ATOM 6295 C C . GLY A 1 837 ? 3.336 -12.767 1.226 1.00 95.19 837 GLY A C 1
ATOM 6296 O O . GLY A 1 837 ? 2.185 -12.775 0.781 1.00 95.19 837 GLY A O 1
ATOM 6297 N N . SER A 1 838 ? 3.998 -11.657 1.542 1.00 98.19 838 SER A N 1
ATOM 6298 C CA . SER A 1 838 ? 3.457 -10.302 1.410 1.00 98.19 838 SER A CA 1
ATOM 6299 C C . SER A 1 838 ? 2.056 -10.162 2.022 1.00 98.19 838 SER A C 1
ATOM 6301 O O . SER A 1 838 ? 1.095 -9.775 1.353 1.00 98.19 838 SER A O 1
ATOM 6303 N N . LYS A 1 839 ? 1.914 -10.562 3.287 1.00 98.75 839 LYS A N 1
ATOM 6304 C CA . LYS A 1 839 ? 0.658 -10.515 4.052 1.00 98.75 839 LYS A CA 1
ATOM 6305 C C . LYS A 1 839 ? 0.549 -9.219 4.861 1.00 98.75 839 LYS A C 1
ATOM 6307 O O . LYS A 1 839 ? 1.577 -8.648 5.229 1.00 98.75 839 LYS A O 1
ATOM 6312 N N . TYR A 1 840 ? -0.685 -8.785 5.152 1.00 98.62 840 TYR A N 1
ATOM 6313 C CA . TYR A 1 840 ? -0.981 -7.570 5.933 1.00 98.62 840 TYR A CA 1
ATOM 6314 C C . TYR A 1 840 ? -0.335 -6.317 5.306 1.00 98.62 840 TYR A C 1
ATOM 6316 O O . TYR A 1 840 ? 0.470 -5.632 5.931 1.00 98.62 840 TYR A O 1
ATOM 6324 N N . TYR A 1 841 ? -0.584 -6.113 4.007 1.00 98.81 841 TYR A N 1
ATOM 6325 C CA . TYR A 1 841 ? 0.425 -5.582 3.080 1.00 98.81 841 TYR A CA 1
ATOM 6326 C C . TYR A 1 841 ? -0.049 -4.367 2.254 1.00 98.81 841 TYR A C 1
ATOM 6328 O O . TYR A 1 841 ? -1.195 -4.344 1.803 1.00 98.81 841 TYR A O 1
ATOM 6336 N N . PRO A 1 842 ? 0.819 -3.375 1.976 1.00 98.81 842 PRO A N 1
ATOM 6337 C CA . PRO A 1 842 ? 0.398 -2.081 1.425 1.00 98.81 842 PRO A CA 1
ATOM 6338 C C . PRO A 1 842 ? 0.396 -1.980 -0.111 1.00 98.81 842 PRO A C 1
ATOM 6340 O O . PRO A 1 842 ? 0.094 -0.922 -0.658 1.00 98.81 842 PRO A O 1
ATOM 6343 N N . ARG A 1 843 ? 0.792 -3.031 -0.839 1.00 98.88 843 ARG A N 1
ATOM 6344 C CA . ARG A 1 843 ? 1.057 -2.965 -2.294 1.00 98.88 843 ARG A CA 1
ATOM 6345 C C . ARG A 1 843 ? -0.201 -2.977 -3.176 1.00 98.88 843 ARG A C 1
ATOM 6347 O O . ARG A 1 843 ? -0.147 -2.602 -4.341 1.00 98.88 843 ARG A O 1
ATOM 6354 N N . GLY A 1 844 ? -1.356 -3.366 -2.633 1.00 98.81 844 GLY A N 1
ATOM 6355 C CA . GLY A 1 844 ? -2.603 -3.509 -3.395 1.00 98.81 844 GLY A CA 1
ATOM 6356 C C . GLY A 1 844 ? -3.201 -2.217 -3.965 1.00 98.81 844 GLY A C 1
ATOM 6357 O O . GLY A 1 844 ? -4.164 -2.282 -4.734 1.00 98.81 844 GLY A O 1
ATOM 6358 N N . VAL A 1 845 ? -2.686 -1.042 -3.586 1.00 98.81 845 VAL A N 1
ATOM 6359 C CA . VAL A 1 845 ? -3.241 0.261 -4.001 1.00 98.81 845 VAL A CA 1
ATOM 6360 C C . VAL A 1 845 ? -3.030 0.585 -5.482 1.00 98.81 845 VAL A C 1
ATOM 6362 O O . VAL A 1 845 ? -3.626 1.540 -5.965 1.00 98.81 845 VAL A O 1
ATOM 6365 N N . THR A 1 846 ? -2.327 -0.260 -6.246 1.00 98.88 846 THR A N 1
ATOM 6366 C CA . THR A 1 846 ? -2.397 -0.291 -7.724 1.00 98.88 846 THR A CA 1
ATOM 6367 C C . THR A 1 846 ? -3.836 -0.332 -8.255 1.00 98.88 846 THR A C 1
ATOM 6369 O O . THR A 1 846 ? -4.121 0.203 -9.326 1.00 98.88 846 THR A O 1
ATOM 6372 N N . SER A 1 847 ? -4.767 -0.899 -7.478 1.00 98.81 847 SER A N 1
ATOM 6373 C CA . SER A 1 847 ? -6.217 -0.868 -7.729 1.00 98.81 847 SER A CA 1
ATOM 6374 C C . SER A 1 847 ? -6.818 0.540 -7.878 1.00 98.81 847 SER A C 1
ATOM 6376 O O . SER A 1 847 ? -7.892 0.664 -8.472 1.00 98.81 847 SER A O 1
ATOM 6378 N N . ILE A 1 848 ? -6.136 1.607 -7.430 1.00 98.62 848 ILE A N 1
ATOM 6379 C CA . ILE A 1 848 ? -6.549 3.005 -7.653 1.00 98.62 848 ILE A CA 1
ATOM 6380 C C . ILE A 1 848 ? -6.733 3.318 -9.143 1.00 98.62 848 ILE A C 1
ATOM 6382 O O . ILE A 1 848 ? -7.643 4.053 -9.520 1.00 98.62 848 ILE A O 1
ATOM 6386 N N . LEU A 1 849 ? -5.927 2.689 -10.008 1.00 98.56 849 LEU A N 1
ATOM 6387 C CA . LEU A 1 849 ? -5.960 2.892 -11.455 1.00 98.56 849 LEU A CA 1
ATOM 6388 C C . LEU A 1 849 ? -7.330 2.550 -12.063 1.00 98.56 849 LEU A C 1
ATOM 6390 O O . LEU A 1 849 ? -7.736 3.174 -13.042 1.00 98.56 849 LEU A O 1
ATOM 6394 N N . TRP A 1 850 ? -8.095 1.630 -11.462 1.00 98.12 850 TRP A N 1
ATOM 6395 C CA . TRP A 1 850 ? -9.449 1.295 -11.920 1.00 98.12 850 TRP A CA 1
ATOM 6396 C C . TRP A 1 850 ? -10.448 2.462 -11.821 1.00 98.12 850 TRP A C 1
ATOM 6398 O O . TRP A 1 850 ? -11.508 2.390 -12.440 1.00 98.12 850 TRP A O 1
ATOM 6408 N N . MET A 1 851 ? -10.133 3.521 -11.067 1.00 96.00 851 MET A N 1
ATOM 6409 C CA . MET A 1 851 ? -10.942 4.744 -10.979 1.00 96.00 851 MET A CA 1
ATOM 6410 C C . MET A 1 851 ? -10.693 5.740 -12.130 1.00 96.00 851 MET A C 1
ATOM 6412 O O . MET A 1 851 ? -11.341 6.788 -12.153 1.00 96.00 851 MET A O 1
ATOM 6416 N N . SER A 1 852 ? -9.781 5.431 -13.066 1.00 84.56 852 SER A N 1
ATOM 6417 C CA . SER A 1 852 ? -9.430 6.265 -14.235 1.00 84.56 852 SER A CA 1
ATOM 6418 C C . SER A 1 852 ? -9.906 5.696 -15.572 1.00 84.56 852 SER A C 1
ATOM 6420 O O . SER A 1 852 ? -9.994 4.453 -15.709 1.00 84.56 852 SER A O 1
#

Radius of gyration: 31.83 Å; chains: 1; bounding box: 92×84×86 Å